Protein AF-A0A164NJU8-F1 (afdb_monomer)

pLDDT: mean 74.57, std 25.58, range [27.33, 98.5]

Radius of gyration: 46.45 Å; Cα contacts (8 Å, |Δi|>4): 667; chains: 1; bounding box: 139×109×118 Å

Structure (mmCIF, N/CA/C/O backbone):
data_AF-A0A164NJU8-F1
#
_entry.id   AF-A0A164NJU8-F1
#
loop_
_atom_site.group_PDB
_atom_site.id
_atom_site.type_symbol
_atom_site.label_atom_id
_atom_site.label_alt_id
_atom_site.label_comp_id
_atom_site.label_asym_id
_atom_site.label_entity_id
_atom_site.label_seq_id
_atom_site.pdbx_PDB_ins_code
_atom_site.Cartn_x
_atom_site.Cartn_y
_atom_site.Cartn_z
_atom_site.occupancy
_atom_site.B_iso_or_equiv
_atom_site.auth_seq_id
_atom_site.auth_comp_id
_atom_site.auth_asym_id
_atom_site.auth_atom_id
_atom_site.pdbx_PDB_model_num
ATOM 1 N N . MET A 1 1 ? -8.191 2.129 -63.281 1.00 33.91 1 MET A N 1
ATOM 2 C CA . MET A 1 1 ? -9.213 1.114 -63.621 1.00 33.91 1 MET A CA 1
ATOM 3 C C . MET A 1 1 ? -8.907 -0.140 -62.819 1.00 33.91 1 MET A C 1
ATOM 5 O O . MET A 1 1 ? -7.840 -0.705 -63.015 1.00 33.91 1 MET A O 1
ATOM 9 N N . VAL A 1 2 ? -9.772 -0.530 -61.881 1.00 37.50 2 VAL A N 1
ATOM 10 C CA . VAL A 1 2 ? -9.585 -1.745 -61.068 1.00 37.50 2 VAL A CA 1
ATOM 11 C C . VAL A 1 2 ? -10.418 -2.859 -61.693 1.00 37.50 2 VAL A C 1
ATOM 13 O O . VAL A 1 2 ? -11.635 -2.727 -61.794 1.00 37.50 2 VAL A O 1
ATOM 16 N N . ALA A 1 3 ? -9.774 -3.935 -62.145 1.00 36.34 3 ALA A N 1
ATOM 17 C CA . ALA A 1 3 ? -10.490 -5.088 -62.682 1.00 36.34 3 ALA A CA 1
ATOM 18 C C . ALA A 1 3 ? -11.220 -5.832 -61.542 1.00 36.34 3 ALA A C 1
ATOM 20 O O . ALA A 1 3 ? -10.593 -6.131 -60.521 1.00 36.34 3 ALA A O 1
ATOM 21 N N . PRO A 1 4 ? -12.520 -6.156 -61.681 1.00 43.03 4 PRO A N 1
ATOM 22 C CA . PRO A 1 4 ? -13.255 -6.871 -60.645 1.00 43.03 4 PRO A CA 1
ATOM 23 C C . PRO A 1 4 ? -12.772 -8.325 -60.557 1.00 43.03 4 PRO A C 1
ATOM 25 O O . PRO A 1 4 ? -12.983 -9.125 -61.471 1.00 43.03 4 PRO A O 1
ATOM 28 N N . PHE A 1 5 ? -12.132 -8.682 -59.440 1.00 43.75 5 PHE A N 1
ATOM 29 C CA . PHE A 1 5 ? -11.648 -10.041 -59.177 1.00 43.75 5 PHE A CA 1
ATOM 30 C C . PHE A 1 5 ? -12.815 -11.019 -58.971 1.00 43.75 5 PHE A C 1
ATOM 32 O O . PHE A 1 5 ? -13.279 -11.250 -57.856 1.00 43.75 5 PHE A O 1
ATOM 39 N N . LYS A 1 6 ? -13.275 -11.633 -60.064 1.00 53.09 6 LYS A N 1
ATOM 40 C CA . LYS A 1 6 ? -14.315 -12.667 -60.057 1.00 53.09 6 LYS A CA 1
ATOM 41 C C . LYS A 1 6 ? -13.684 -14.043 -59.795 1.00 53.09 6 LYS A C 1
ATOM 43 O O . LYS A 1 6 ? -13.411 -14.805 -60.716 1.00 53.09 6 LYS A O 1
ATOM 48 N N . GLY A 1 7 ? -13.415 -14.342 -58.525 1.00 50.47 7 GLY A N 1
ATOM 49 C CA . GLY A 1 7 ? -12.862 -15.620 -58.066 1.00 50.47 7 GLY A CA 1
ATOM 50 C C . GLY A 1 7 ? -13.477 -16.041 -56.732 1.00 50.47 7 GLY A C 1
ATOM 51 O O . GLY A 1 7 ? -13.835 -15.184 -55.929 1.00 50.47 7 GLY A O 1
ATOM 52 N N . LYS A 1 8 ? -13.628 -17.355 -56.516 1.00 52.75 8 LYS A N 1
ATOM 53 C CA . LYS A 1 8 ? -14.253 -17.944 -55.314 1.00 52.75 8 LYS A CA 1
ATOM 54 C C . LYS A 1 8 ? -13.678 -17.343 -54.021 1.00 52.75 8 LYS A C 1
ATOM 56 O O . LYS A 1 8 ? -12.472 -17.114 -53.939 1.00 52.75 8 LYS A O 1
ATOM 61 N N . ILE A 1 9 ? -14.528 -17.184 -53.001 1.00 53.59 9 ILE A N 1
ATOM 62 C CA . ILE A 1 9 ? -14.157 -16.783 -51.631 1.00 53.59 9 ILE A CA 1
ATOM 63 C C . ILE A 1 9 ? -13.433 -17.962 -50.951 1.00 53.59 9 ILE A C 1
ATOM 65 O O . ILE A 1 9 ? -13.956 -18.627 -50.066 1.00 53.59 9 ILE A O 1
ATOM 69 N N . GLY A 1 10 ? -12.243 -18.290 -51.453 1.00 55.06 10 GLY A N 1
ATOM 70 C CA . GLY A 1 10 ? -11.392 -19.362 -50.957 1.00 55.06 10 GLY A CA 1
ATOM 71 C C . GLY A 1 10 ? -10.229 -18.786 -50.164 1.00 55.06 10 GLY A C 1
ATOM 72 O O . GLY A 1 10 ? -9.293 -18.256 -50.754 1.00 55.06 10 GLY A O 1
ATOM 73 N N . ASN A 1 11 ? -10.301 -18.910 -48.839 1.00 59.75 11 ASN A N 1
ATOM 74 C CA . ASN A 1 11 ? -9.173 -18.924 -47.902 1.00 59.75 11 ASN A CA 1
ATOM 75 C C . ASN A 1 11 ? -8.040 -17.907 -48.164 1.00 59.75 11 ASN A C 1
ATOM 77 O O . ASN A 1 11 ? -6.860 -18.257 -48.099 1.00 59.75 11 ASN A O 1
ATOM 81 N N . ARG A 1 12 ? -8.374 -16.626 -48.385 1.00 68.69 12 ARG A N 1
ATOM 82 C CA . ARG A 1 12 ? -7.398 -15.520 -48.315 1.00 68.69 12 ARG A CA 1
ATOM 83 C C . ARG A 1 12 ? -7.017 -15.233 -46.857 1.00 68.69 12 ARG A C 1
ATOM 85 O O . ARG A 1 12 ? -7.384 -14.208 -46.296 1.00 68.69 12 ARG A O 1
ATOM 92 N N . GLY A 1 13 ? -6.315 -16.174 -46.229 1.00 82.06 13 GLY A N 1
ATOM 93 C CA . GLY A 1 13 ? -5.769 -16.006 -44.882 1.00 82.06 13 GLY A CA 1
ATOM 94 C C . GLY A 1 13 ? -4.557 -15.070 -44.864 1.00 82.06 13 GLY A C 1
ATOM 95 O O . GLY A 1 13 ? -3.927 -14.836 -45.898 1.00 82.06 13 GLY A O 1
ATOM 96 N N . TRP A 1 14 ? -4.176 -14.599 -43.674 1.00 84.62 14 TRP A N 1
ATOM 97 C CA . TRP A 1 14 ? -3.054 -13.675 -43.436 1.00 84.62 14 TRP A CA 1
ATOM 98 C C . TRP A 1 14 ? -1.727 -14.073 -44.112 1.00 84.62 14 TRP A C 1
ATOM 100 O O . TRP A 1 14 ? -0.951 -13.206 -44.512 1.00 84.62 14 TRP A O 1
ATOM 110 N N . ALA A 1 15 ? -1.476 -15.372 -44.307 1.00 88.56 15 ALA A N 1
ATOM 111 C CA . ALA A 1 15 ? -0.295 -15.887 -45.007 1.00 88.56 15 ALA A CA 1
ATOM 112 C C . ALA A 1 15 ? -0.242 -15.556 -46.518 1.00 88.56 15 ALA A C 1
ATOM 114 O O . ALA A 1 15 ? 0.832 -15.625 -47.117 1.00 88.56 15 ALA A O 1
ATOM 115 N N . THR A 1 16 ? -1.381 -15.200 -47.126 1.00 90.31 16 THR A N 1
ATOM 116 C CA . THR A 1 16 ? -1.543 -14.931 -48.572 1.00 90.31 16 THR A CA 1
ATOM 117 C C . THR A 1 16 ? -1.516 -13.445 -48.942 1.00 90.31 16 THR A C 1
ATOM 119 O O . THR A 1 16 ? -1.709 -13.102 -50.109 1.00 90.31 16 THR A O 1
ATOM 122 N N . LEU A 1 17 ? -1.281 -12.552 -47.973 1.00 93.88 17 LEU A N 1
ATOM 123 C CA . LEU A 1 17 ? -1.170 -11.118 -48.239 1.00 93.88 17 LEU A CA 1
ATOM 124 C C . LEU A 1 17 ? 0.009 -10.811 -49.186 1.00 93.88 17 LEU A C 1
ATOM 126 O O . LEU A 1 17 ? 1.068 -11.432 -49.056 1.00 93.88 17 LEU A O 1
ATOM 130 N N . PRO A 1 18 ? -0.129 -9.840 -50.111 1.00 95.81 18 PRO A N 1
ATOM 131 C CA . PRO A 1 18 ? 0.982 -9.403 -50.951 1.00 95.81 18 PRO A CA 1
ATOM 132 C C . PRO A 1 18 ? 2.170 -8.901 -50.107 1.00 95.81 18 PRO A C 1
ATOM 134 O O . PRO A 1 18 ? 1.941 -8.198 -49.117 1.00 95.81 18 PRO A O 1
ATOM 137 N N . PRO A 1 19 ? 3.430 -9.178 -50.501 1.00 95.81 19 PRO A N 1
ATOM 138 C CA . PRO A 1 19 ? 4.614 -8.775 -49.738 1.00 95.81 19 PRO A CA 1
ATOM 139 C C . PRO A 1 19 ? 4.660 -7.287 -49.377 1.00 95.81 19 PRO A C 1
ATOM 141 O O . PRO A 1 19 ? 5.049 -6.940 -48.264 1.00 95.81 19 PRO A O 1
ATOM 144 N N . ASP A 1 20 ? 4.216 -6.408 -50.276 1.00 96.75 20 ASP A N 1
ATOM 145 C CA . ASP A 1 20 ? 4.236 -4.960 -50.046 1.00 96.75 20 ASP A CA 1
ATOM 146 C C . ASP A 1 20 ? 3.181 -4.501 -49.033 1.00 96.75 20 ASP A C 1
ATOM 148 O O . ASP A 1 20 ? 3.437 -3.573 -48.271 1.00 96.75 20 ASP A O 1
ATOM 152 N N . VAL A 1 21 ? 2.048 -5.206 -48.926 1.00 96.38 21 VAL A N 1
ATOM 153 C CA . VAL A 1 21 ? 1.060 -4.977 -47.856 1.00 96.38 21 VAL A CA 1
ATOM 154 C C . VAL A 1 21 ? 1.650 -5.382 -46.504 1.00 96.38 21 VAL A C 1
ATOM 156 O O . VAL A 1 21 ? 1.526 -4.643 -45.532 1.00 96.38 21 VAL A O 1
ATOM 159 N N . ILE A 1 22 ? 2.360 -6.513 -46.444 1.00 96.88 22 ILE A N 1
ATOM 160 C CA . ILE A 1 22 ? 3.028 -6.977 -45.217 1.00 96.88 22 ILE A CA 1
ATOM 161 C C . ILE A 1 22 ? 4.127 -5.984 -44.784 1.00 96.88 22 ILE A C 1
ATOM 163 O O . ILE A 1 22 ? 4.240 -5.653 -43.604 1.00 96.88 22 ILE A O 1
ATOM 167 N N . ARG A 1 23 ? 4.905 -5.449 -45.735 1.00 96.94 23 ARG A N 1
ATOM 168 C CA . ARG A 1 23 ? 5.901 -4.392 -45.476 1.00 96.94 23 ARG A CA 1
ATOM 169 C C . ARG A 1 23 ? 5.254 -3.081 -45.017 1.00 96.94 23 ARG A C 1
ATOM 171 O O . ARG A 1 23 ? 5.765 -2.452 -44.095 1.00 96.94 23 ARG A O 1
ATOM 178 N N . LEU A 1 24 ? 4.123 -2.689 -45.606 1.00 97.06 24 LEU A N 1
ATOM 179 C CA . LEU A 1 24 ? 3.375 -1.498 -45.197 1.00 97.06 24 LEU A CA 1
ATOM 180 C C . LEU A 1 24 ? 2.853 -1.631 -43.756 1.00 97.06 24 LEU A C 1
ATOM 182 O O . LEU A 1 24 ? 3.018 -0.703 -42.967 1.00 97.06 24 LEU A O 1
ATOM 186 N N . ILE A 1 25 ? 2.323 -2.800 -43.377 1.00 96.25 25 ILE A N 1
ATOM 187 C CA . ILE A 1 25 ? 1.930 -3.110 -41.990 1.00 96.25 25 ILE A CA 1
ATOM 188 C C . ILE A 1 25 ? 3.128 -2.948 -41.040 1.00 96.25 25 ILE A C 1
ATOM 190 O O . ILE A 1 25 ? 3.020 -2.253 -40.031 1.00 96.25 25 ILE A O 1
ATOM 194 N N . MET A 1 26 ? 4.296 -3.509 -41.381 1.00 96.75 26 MET A N 1
ATOM 195 C CA . MET A 1 26 ? 5.518 -3.324 -40.585 1.00 96.75 26 MET A CA 1
ATOM 196 C C . MET A 1 26 ? 5.932 -1.846 -40.485 1.00 96.75 26 MET A C 1
ATOM 198 O O . MET A 1 26 ? 6.305 -1.400 -39.404 1.00 96.75 26 MET A O 1
ATOM 202 N N . SER A 1 27 ? 5.835 -1.069 -41.567 1.00 96.81 27 SER A N 1
ATOM 203 C CA . SER A 1 27 ? 6.117 0.375 -41.552 1.00 96.81 27 SER A CA 1
ATOM 204 C C . SER A 1 27 ? 5.170 1.154 -40.630 1.00 96.81 27 SER A C 1
ATOM 206 O O . SER A 1 27 ? 5.625 2.027 -39.892 1.00 96.81 27 SER A O 1
ATOM 208 N N . HIS A 1 28 ? 3.874 0.820 -40.610 1.00 96.31 28 HIS A N 1
ATOM 209 C CA . HIS A 1 28 ? 2.923 1.414 -39.666 1.00 96.31 28 HIS A CA 1
ATOM 210 C C . HIS A 1 28 ? 3.251 1.057 -38.212 1.00 96.31 28 HIS A C 1
ATOM 212 O O . HIS A 1 28 ? 3.256 1.953 -37.371 1.00 96.31 28 HIS A O 1
ATOM 218 N N . ILE A 1 29 ? 3.609 -0.199 -37.932 1.00 94.06 29 ILE A N 1
ATOM 219 C CA . ILE A 1 29 ? 3.982 -0.651 -36.581 1.00 94.06 29 ILE A CA 1
ATOM 220 C C . ILE A 1 29 ? 5.294 -0.006 -36.112 1.00 94.06 29 ILE A C 1
ATOM 222 O O . ILE A 1 29 ? 5.404 0.361 -34.949 1.00 94.06 29 ILE A O 1
ATOM 226 N N . ILE A 1 30 ? 6.274 0.212 -36.998 1.00 95.06 30 ILE A N 1
ATOM 227 C CA . ILE A 1 30 ? 7.492 0.977 -36.668 1.00 95.06 30 ILE A CA 1
ATOM 228 C C . ILE A 1 30 ? 7.146 2.432 -36.328 1.00 95.06 30 ILE A C 1
ATOM 230 O O . ILE A 1 30 ? 7.670 2.977 -35.357 1.00 95.06 30 ILE A O 1
ATOM 234 N N . ARG A 1 31 ? 6.256 3.063 -37.106 1.00 94.38 31 ARG A N 1
ATOM 235 C CA . ARG A 1 31 ? 5.799 4.437 -36.847 1.00 94.38 31 ARG A CA 1
ATOM 236 C C . ARG A 1 31 ? 5.112 4.536 -35.484 1.00 94.38 31 ARG A C 1
ATOM 238 O O . ARG A 1 31 ? 5.435 5.434 -34.718 1.00 94.38 31 ARG A O 1
ATOM 245 N N . GLU A 1 32 ? 4.229 3.601 -35.159 1.00 92.88 32 GLU A N 1
ATOM 246 C CA . GLU A 1 32 ? 3.559 3.534 -33.857 1.00 92.88 32 GLU A CA 1
ATOM 247 C C . GLU A 1 32 ? 4.553 3.259 -32.710 1.00 92.88 32 GLU A C 1
ATOM 249 O O . GLU A 1 32 ? 4.573 3.976 -31.713 1.00 92.88 32 GLU A O 1
ATOM 254 N N . ALA A 1 33 ? 5.481 2.313 -32.889 1.00 88.19 33 ALA A N 1
ATOM 255 C CA . ALA A 1 33 ? 6.520 1.993 -31.907 1.00 88.19 33 ALA A CA 1
ATOM 256 C C . ALA A 1 33 ? 7.502 3.150 -31.635 1.00 88.19 33 ALA A C 1
ATOM 258 O O . ALA A 1 33 ? 8.142 3.185 -30.577 1.00 88.19 33 ALA A O 1
ATOM 259 N N . SER A 1 34 ? 7.611 4.111 -32.560 1.00 87.38 34 SER A N 1
ATOM 260 C CA . SER A 1 34 ? 8.345 5.367 -32.359 1.00 87.38 34 SER A CA 1
ATOM 261 C C . SER A 1 34 ? 7.594 6.392 -31.498 1.00 87.38 34 SER A C 1
ATOM 263 O O . SER A 1 34 ? 8.233 7.252 -30.900 1.00 87.38 34 SER A O 1
ATOM 265 N N . GLN A 1 35 ? 6.265 6.272 -31.387 1.00 87.56 35 GLN A N 1
ATOM 266 C CA . GLN A 1 35 ? 5.408 7.122 -30.551 1.00 87.56 35 GLN A CA 1
ATOM 267 C C . GLN A 1 35 ? 5.265 6.589 -29.117 1.00 87.56 35 GLN A C 1
ATOM 269 O O . GLN A 1 35 ? 4.929 7.350 -28.214 1.00 87.56 35 GLN A O 1
ATOM 274 N N . TRP A 1 36 ? 5.527 5.298 -28.879 1.00 86.00 36 TRP A N 1
ATOM 275 C CA . TRP A 1 36 ? 5.454 4.721 -27.533 1.00 86.00 36 TRP A CA 1
ATOM 276 C C . TRP A 1 36 ? 6.424 5.399 -26.563 1.00 86.00 36 TRP A C 1
ATOM 278 O O . TRP A 1 36 ? 7.603 5.578 -26.892 1.00 86.00 36 TRP A O 1
ATOM 288 N N . ALA A 1 37 ? 5.945 5.660 -25.342 1.00 86.25 37 ALA A N 1
ATOM 289 C CA . ALA A 1 37 ? 6.678 6.318 -24.262 1.00 86.25 37 ALA A CA 1
ATOM 290 C C . ALA A 1 37 ? 8.145 5.866 -24.184 1.00 86.25 37 ALA A C 1
ATOM 292 O O . ALA A 1 37 ? 8.454 4.674 -24.090 1.00 86.25 37 ALA A O 1
ATOM 293 N N . LEU A 1 38 ? 9.057 6.828 -24.285 1.00 92.25 38 LEU A N 1
ATOM 294 C CA . LEU A 1 38 ? 10.492 6.621 -24.132 1.00 92.25 38 LEU A CA 1
ATOM 295 C C . LEU A 1 38 ? 10.879 6.886 -22.673 1.00 92.25 38 LEU A C 1
ATOM 297 O O . LEU A 1 38 ? 10.262 7.757 -22.062 1.00 92.25 38 LEU A O 1
ATOM 301 N N . PRO A 1 39 ? 11.904 6.201 -22.130 1.00 93.56 39 PRO A N 1
ATOM 302 C CA . PRO A 1 39 ? 12.468 6.568 -20.837 1.00 93.56 39 PRO A CA 1
ATOM 303 C C . PRO A 1 39 ? 12.834 8.056 -20.814 1.00 93.56 39 PRO A C 1
ATOM 305 O O . PRO A 1 39 ? 13.480 8.545 -21.751 1.00 93.56 39 PRO A O 1
ATOM 308 N N . THR A 1 40 ? 12.462 8.775 -19.757 1.00 91.88 40 THR A N 1
ATOM 309 C CA . THR A 1 40 ? 12.704 10.223 -19.614 1.00 91.88 40 THR A CA 1
ATOM 310 C C . THR A 1 40 ? 14.191 10.568 -19.666 1.00 91.88 40 THR A C 1
ATOM 312 O O . THR A 1 40 ? 14.566 11.644 -20.133 1.00 91.88 40 THR A O 1
ATOM 315 N N . SER A 1 41 ? 15.063 9.610 -19.328 1.00 90.25 41 SER A N 1
ATOM 316 C CA . SER A 1 41 ? 16.519 9.675 -19.525 1.00 90.25 41 SER A CA 1
ATOM 317 C C . SER A 1 41 ? 16.966 9.956 -20.968 1.00 90.25 41 SER A C 1
ATOM 319 O O . SER A 1 41 ? 18.124 10.316 -21.173 1.00 90.25 41 SER A O 1
ATOM 321 N N . TRP A 1 42 ? 16.092 9.772 -21.965 1.00 93.06 42 TRP A N 1
ATOM 322 C CA . TRP A 1 42 ? 16.364 10.025 -23.384 1.00 93.06 42 TRP A CA 1
ATOM 323 C C . TRP A 1 42 ? 15.605 11.228 -23.970 1.00 93.06 42 TRP A C 1
ATOM 325 O O . TRP A 1 42 ? 15.801 11.532 -25.148 1.00 93.06 42 TRP A O 1
ATOM 335 N N . LEU A 1 43 ? 14.763 11.925 -23.193 1.00 91.50 43 LEU A N 1
ATOM 336 C CA . LEU A 1 43 ? 13.913 13.020 -23.694 1.00 91.50 43 LEU A CA 1
ATOM 337 C C . LEU A 1 43 ? 14.640 14.359 -23.900 1.00 91.50 43 LEU A C 1
ATOM 339 O O . LEU A 1 43 ? 14.157 15.180 -24.679 1.00 91.50 43 LEU A O 1
ATOM 343 N N . GLY A 1 44 ? 15.822 14.554 -23.308 1.00 90.81 44 GLY A N 1
ATOM 344 C CA . GLY A 1 44 ? 16.668 15.716 -23.603 1.00 90.81 44 GLY A CA 1
ATOM 345 C C . GLY A 1 44 ? 17.095 15.766 -25.076 1.00 90.81 44 GLY A C 1
ATOM 346 O O . GLY A 1 44 ? 17.391 14.729 -25.676 1.00 90.81 44 GLY A O 1
ATOM 347 N N . GLU A 1 45 ? 17.129 16.966 -25.659 1.00 91.31 45 GLU A N 1
ATOM 348 C CA . GLU A 1 45 ? 17.449 17.197 -27.078 1.00 91.31 45 GLU A CA 1
ATOM 349 C C . GLU A 1 45 ? 18.854 16.702 -27.452 1.00 91.31 45 GLU A C 1
ATOM 351 O O . GLU A 1 45 ? 19.021 15.993 -28.444 1.00 91.31 45 GLU A O 1
ATOM 356 N N . ILE A 1 46 ? 19.841 16.954 -26.583 1.00 92.25 46 ILE A N 1
ATOM 357 C CA . ILE A 1 46 ? 21.233 16.495 -26.737 1.00 92.25 46 ILE A CA 1
ATOM 358 C C . ILE A 1 46 ? 21.372 14.972 -26.899 1.00 92.25 46 ILE A C 1
ATOM 360 O O . ILE A 1 46 ? 22.381 14.497 -27.412 1.00 92.25 46 ILE A O 1
ATOM 364 N N . PHE A 1 47 ? 20.363 14.200 -26.482 1.00 93.31 47 PHE A N 1
ATOM 365 C CA . PHE A 1 47 ? 20.342 12.743 -26.588 1.00 93.31 47 PHE A CA 1
ATOM 366 C C . PHE A 1 47 ? 19.570 12.232 -27.811 1.00 93.31 47 PHE A C 1
ATOM 368 O O . PHE A 1 47 ? 19.298 11.035 -27.897 1.00 93.31 47 PHE A O 1
ATOM 375 N N . TRP A 1 48 ? 19.199 13.090 -28.767 1.00 93.62 48 TRP A N 1
ATOM 376 C CA . TRP A 1 48 ? 18.493 12.676 -29.985 1.00 93.62 48 TRP A CA 1
ATOM 377 C C . TRP A 1 48 ? 19.160 11.491 -30.723 1.00 93.62 48 TRP A C 1
ATOM 379 O O . TRP A 1 48 ? 18.460 10.518 -31.019 1.00 93.62 48 TRP A O 1
ATOM 389 N N . PRO A 1 49 ? 20.491 11.458 -30.947 1.00 94.19 49 PRO A N 1
ATOM 390 C CA . PRO A 1 49 ? 21.146 10.320 -31.601 1.00 94.19 49 PRO A CA 1
ATOM 391 C C . PRO A 1 49 ? 21.050 9.020 -30.784 1.00 94.19 49 PRO A C 1
ATOM 393 O O . PRO A 1 49 ? 20.820 7.941 -31.335 1.00 94.19 49 PRO A O 1
ATOM 396 N N . ASN A 1 50 ? 21.176 9.121 -29.458 1.00 95.31 50 ASN A N 1
ATOM 397 C CA . ASN A 1 50 ? 21.055 8.001 -28.521 1.00 95.31 50 ASN A CA 1
ATOM 398 C C . ASN A 1 50 ? 19.625 7.449 -28.506 1.00 95.31 50 ASN A C 1
ATOM 400 O O . ASN A 1 50 ? 19.405 6.240 -28.589 1.00 95.31 50 ASN A O 1
ATOM 404 N N . ARG A 1 51 ? 18.643 8.358 -28.481 1.00 94.31 51 ARG A N 1
ATOM 405 C CA . ARG A 1 51 ? 17.209 8.077 -28.576 1.00 94.31 51 ARG A CA 1
ATOM 406 C C . ARG A 1 51 ? 16.882 7.344 -29.870 1.00 94.31 51 ARG A C 1
ATOM 408 O O . ARG A 1 51 ? 16.154 6.355 -29.818 1.00 94.31 51 ARG A O 1
ATOM 415 N N . MET A 1 52 ? 17.430 7.772 -31.011 1.00 93.31 52 MET A N 1
ATOM 416 C CA . MET A 1 52 ? 17.265 7.061 -32.285 1.00 93.31 52 MET A CA 1
ATOM 417 C C . MET A 1 52 ? 17.810 5.630 -32.201 1.00 93.31 52 MET A C 1
ATOM 419 O O . MET A 1 52 ? 17.097 4.694 -32.561 1.00 93.31 52 MET A O 1
ATOM 423 N N . ALA A 1 53 ? 19.024 5.440 -31.669 1.00 95.44 53 ALA A N 1
ATOM 424 C CA . ALA A 1 53 ? 19.623 4.115 -31.507 1.00 95.44 53 ALA A CA 1
ATOM 425 C C . ALA A 1 53 ? 18.784 3.197 -30.600 1.00 95.44 53 ALA A C 1
ATOM 427 O O . ALA A 1 53 ? 18.425 2.088 -31.003 1.00 95.44 53 ALA A O 1
ATOM 428 N N . TYR A 1 54 ? 18.404 3.681 -29.415 1.00 96.69 54 TYR A N 1
ATOM 429 C CA . TYR A 1 54 ? 17.556 2.958 -28.464 1.00 96.69 54 TYR A CA 1
ATOM 430 C C . TYR A 1 54 ? 16.174 2.622 -29.049 1.00 96.69 54 TYR A C 1
ATOM 432 O O . TYR A 1 54 ? 15.720 1.483 -28.953 1.00 96.69 54 TYR A O 1
ATOM 440 N N . THR A 1 55 ? 15.513 3.577 -29.712 1.00 95.25 55 THR A N 1
ATOM 441 C CA . THR A 1 55 ? 14.176 3.379 -30.304 1.00 95.25 55 THR A CA 1
ATOM 442 C C . THR A 1 55 ? 14.214 2.364 -31.442 1.00 95.25 55 THR A C 1
ATOM 444 O O . THR A 1 55 ? 13.356 1.479 -31.511 1.00 95.25 55 THR A O 1
ATOM 447 N N . ALA A 1 56 ? 15.227 2.441 -32.311 1.00 94.25 56 ALA A N 1
ATOM 448 C CA . ALA A 1 56 ? 15.415 1.490 -33.399 1.00 94.25 56 ALA A CA 1
ATOM 449 C C . ALA A 1 56 ? 15.639 0.067 -32.858 1.00 94.25 56 ALA A C 1
ATOM 451 O O . ALA A 1 56 ? 15.009 -0.872 -33.343 1.00 94.25 56 ALA A O 1
ATOM 452 N N . LEU A 1 57 ? 16.449 -0.086 -31.802 1.00 95.56 57 LEU A N 1
ATOM 453 C CA . LEU A 1 57 ? 16.676 -1.355 -31.103 1.00 95.56 57 LEU A CA 1
ATOM 454 C C . LEU A 1 57 ? 15.417 -1.901 -30.420 1.00 95.56 57 LEU A C 1
ATOM 456 O O . LEU A 1 57 ? 15.053 -3.050 -30.672 1.00 95.56 57 LEU A O 1
ATOM 460 N N . ARG A 1 58 ? 14.711 -1.088 -29.626 1.00 95.31 58 ARG A N 1
ATOM 461 C CA . ARG A 1 58 ? 13.440 -1.454 -28.974 1.00 95.31 58 ARG A CA 1
ATOM 462 C C . ARG A 1 58 ? 12.413 -1.968 -29.981 1.00 95.31 58 ARG A C 1
ATOM 464 O O . ARG A 1 58 ? 11.719 -2.944 -29.723 1.00 95.31 58 ARG A O 1
ATOM 471 N N . THR A 1 59 ? 12.336 -1.336 -31.149 1.00 95.50 59 THR A N 1
ATOM 472 C CA . THR A 1 59 ? 11.379 -1.706 -32.203 1.00 95.50 59 THR A CA 1
ATOM 473 C C . THR A 1 59 ? 11.655 -3.104 -32.782 1.00 95.50 59 THR A C 1
ATOM 475 O O . THR A 1 59 ? 10.732 -3.762 -33.265 1.00 95.50 59 THR A O 1
ATOM 478 N N . THR A 1 60 ? 12.891 -3.617 -32.690 1.00 95.50 60 THR A N 1
ATOM 479 C CA . THR A 1 60 ? 13.255 -4.933 -33.254 1.00 95.50 60 THR A CA 1
ATOM 480 C C . THR A 1 60 ? 12.477 -6.089 -32.650 1.00 95.50 60 THR A C 1
ATOM 482 O O . THR A 1 60 ? 12.030 -6.951 -33.398 1.00 95.50 60 THR A O 1
ATOM 485 N N . THR A 1 61 ? 12.270 -6.103 -31.331 1.00 92.38 61 THR A N 1
ATOM 486 C CA . THR A 1 61 ? 11.606 -7.215 -30.630 1.00 92.38 61 THR A CA 1
ATOM 487 C C . THR A 1 61 ? 10.186 -7.422 -31.158 1.00 92.38 61 THR A C 1
ATOM 489 O O . THR A 1 61 ? 9.773 -8.543 -31.443 1.00 92.38 61 THR A O 1
ATOM 492 N N . ARG A 1 62 ? 9.469 -6.322 -31.401 1.00 91.69 62 ARG A N 1
ATOM 493 C CA . ARG A 1 62 ? 8.110 -6.306 -31.958 1.00 91.69 62 ARG A CA 1
ATOM 494 C C . ARG A 1 62 ? 8.076 -6.724 -33.423 1.00 91.69 62 ARG A C 1
ATOM 496 O O . ARG A 1 62 ? 7.217 -7.508 -33.816 1.00 91.69 62 ARG A O 1
ATOM 503 N N . VAL A 1 63 ? 9.028 -6.254 -34.225 1.00 95.44 63 VAL A N 1
ATOM 504 C CA . VAL A 1 63 ? 9.153 -6.676 -35.626 1.00 95.44 63 VAL A CA 1
ATOM 505 C C . VAL A 1 63 ? 9.475 -8.174 -35.724 1.00 95.44 63 VAL A C 1
ATOM 507 O O . VAL A 1 63 ? 8.903 -8.869 -36.563 1.00 95.44 63 VAL A O 1
ATOM 510 N N . GLU A 1 64 ? 10.340 -8.705 -34.859 1.00 95.62 64 GLU A N 1
ATOM 511 C CA . GLU A 1 64 ? 10.677 -10.133 -34.835 1.00 95.62 64 GLU A CA 1
ATOM 512 C C . GLU A 1 64 ? 9.461 -11.010 -34.474 1.00 95.62 64 GLU A C 1
ATOM 514 O O . GLU A 1 64 ? 9.306 -12.088 -35.054 1.00 95.62 64 GLU A O 1
ATOM 519 N N . VAL A 1 65 ? 8.531 -10.517 -33.643 1.00 94.88 65 VAL A N 1
ATOM 520 C CA . VAL A 1 65 ? 7.219 -11.158 -33.410 1.00 94.88 65 VAL A CA 1
ATOM 521 C C . VAL A 1 65 ? 6.369 -11.197 -34.690 1.00 94.88 65 VAL A C 1
ATOM 523 O O . VAL A 1 65 ? 5.819 -12.248 -35.019 1.00 94.88 65 VAL A O 1
ATOM 526 N N . LEU A 1 66 ? 6.320 -10.127 -35.496 1.00 94.75 66 LEU A N 1
ATOM 527 C CA . LEU A 1 66 ? 5.628 -10.159 -36.803 1.00 94.75 66 LEU A CA 1
ATOM 528 C C . LEU A 1 66 ? 6.247 -11.193 -37.759 1.00 94.75 66 LEU A C 1
ATOM 530 O O . LEU A 1 66 ? 5.549 -11.853 -38.530 1.00 94.75 66 LEU A O 1
ATOM 534 N N . MET A 1 67 ? 7.566 -11.382 -37.686 1.00 96.38 67 MET A N 1
ATOM 535 C CA . MET A 1 67 ? 8.293 -12.406 -38.444 1.00 96.38 67 MET A CA 1
ATOM 536 C C . MET A 1 67 ? 8.091 -13.833 -37.906 1.00 96.38 67 MET A C 1
ATOM 538 O O . MET A 1 67 ? 8.543 -14.793 -38.544 1.00 96.38 67 MET A O 1
ATOM 542 N N . ALA A 1 68 ? 7.426 -14.005 -36.762 1.00 95.75 68 ALA A N 1
ATOM 543 C CA . ALA A 1 68 ? 7.012 -15.302 -36.234 1.00 95.75 68 ALA A CA 1
ATOM 544 C C . ALA A 1 68 ? 5.642 -15.761 -36.767 1.00 95.75 68 ALA A C 1
ATOM 546 O O . ALA A 1 68 ? 5.429 -16.967 -36.847 1.00 95.75 68 ALA A O 1
ATOM 547 N N . ILE A 1 69 ? 4.772 -14.843 -37.221 1.00 93.81 69 ILE A N 1
ATOM 548 C CA . ILE A 1 69 ? 3.387 -15.133 -37.655 1.00 93.81 69 ILE A CA 1
ATOM 549 C C . ILE A 1 69 ? 3.322 -16.252 -38.707 1.00 93.81 69 ILE A C 1
ATOM 551 O O . ILE A 1 69 ? 2.570 -17.209 -38.554 1.00 93.81 69 ILE A O 1
ATOM 555 N N . CYS A 1 70 ? 4.096 -16.147 -39.794 1.00 95.25 70 CYS A N 1
ATOM 556 C CA . CYS A 1 70 ? 4.259 -17.241 -40.757 1.00 95.25 70 CYS A CA 1
ATOM 557 C C . CYS A 1 70 ? 5.498 -17.056 -41.650 1.00 95.25 70 CYS A C 1
ATOM 559 O O . CYS A 1 70 ? 6.085 -15.973 -41.741 1.00 95.25 70 CYS A O 1
ATOM 561 N N . GLN A 1 71 ? 5.878 -18.107 -42.388 1.00 95.56 71 GLN A N 1
ATOM 562 C CA . GLN A 1 71 ? 7.051 -18.072 -43.273 1.00 95.56 71 GLN A CA 1
ATOM 563 C C . GLN A 1 71 ? 6.921 -17.048 -44.423 1.00 95.56 71 GLN A C 1
ATOM 565 O O . GLN A 1 71 ? 7.928 -16.481 -44.846 1.00 95.56 71 GLN A O 1
ATOM 570 N N . SER A 1 72 ? 5.702 -16.791 -44.916 1.00 95.25 72 SER A N 1
ATOM 571 C CA . SER A 1 72 ? 5.425 -15.784 -45.958 1.00 95.25 72 SER A CA 1
ATOM 572 C C . SER A 1 72 ? 5.752 -14.366 -45.469 1.00 95.25 72 SER A C 1
ATOM 574 O O . SER A 1 72 ? 6.494 -13.622 -46.119 1.00 95.25 72 SER A O 1
ATOM 576 N N . TRP A 1 73 ? 5.302 -14.035 -44.254 1.00 96.75 73 TRP A N 1
ATOM 577 C CA . TRP A 1 73 ? 5.618 -12.771 -43.590 1.00 96.75 73 TRP A CA 1
ATOM 578 C C . TRP A 1 73 ? 7.117 -12.634 -43.339 1.00 96.75 73 TRP A C 1
ATOM 580 O O . TRP A 1 73 ? 7.715 -11.647 -43.762 1.00 96.75 73 TRP A O 1
ATOM 590 N N . ARG A 1 74 ? 7.763 -13.662 -42.771 1.00 97.12 74 ARG A N 1
ATOM 591 C CA . ARG A 1 74 ? 9.221 -13.676 -42.563 1.00 97.12 74 ARG A CA 1
ATOM 592 C C . ARG A 1 74 ? 9.995 -13.385 -43.854 1.00 97.12 74 ARG A C 1
ATOM 594 O O . ARG A 1 74 ? 10.886 -12.542 -43.848 1.00 97.12 74 ARG A O 1
ATOM 601 N N . LYS A 1 75 ? 9.631 -14.030 -44.970 1.00 96.12 75 LYS A N 1
ATOM 602 C CA . LYS A 1 75 ? 10.244 -13.792 -46.291 1.00 96.12 75 LYS A CA 1
ATOM 603 C C . LYS A 1 75 ? 10.054 -12.346 -46.770 1.00 96.12 75 LYS A C 1
ATOM 605 O O . LYS A 1 75 ? 11.014 -11.752 -47.249 1.00 96.12 75 LYS A O 1
ATOM 610 N N . SER A 1 76 ? 8.860 -11.780 -46.603 1.00 96.81 76 SER A N 1
ATOM 611 C CA . SER A 1 76 ? 8.528 -10.412 -47.041 1.00 96.81 76 SER A CA 1
ATOM 612 C C . SER A 1 76 ? 9.217 -9.325 -46.205 1.00 96.81 76 SER A C 1
ATOM 614 O O . SER A 1 76 ? 9.646 -8.304 -46.751 1.00 96.81 76 SER A O 1
ATOM 616 N N . LEU A 1 77 ? 9.351 -9.557 -44.894 1.00 97.50 77 LEU A N 1
ATOM 617 C CA . LEU A 1 77 ? 9.952 -8.627 -43.933 1.00 97.50 77 LEU A CA 1
ATOM 618 C C . LEU A 1 77 ? 11.484 -8.719 -43.858 1.00 97.50 77 LEU A C 1
ATOM 620 O O . LEU A 1 77 ? 12.125 -7.737 -43.492 1.00 97.50 77 LEU A O 1
ATOM 624 N N . ASN A 1 78 ? 12.092 -9.841 -44.262 1.00 97.12 78 ASN A N 1
ATOM 625 C CA . ASN A 1 78 ? 13.554 -10.021 -44.320 1.00 97.12 78 ASN A CA 1
ATOM 626 C C . ASN A 1 78 ? 14.293 -8.937 -45.135 1.00 97.12 78 ASN A C 1
ATOM 628 O O . ASN A 1 78 ? 15.477 -8.705 -44.896 1.00 97.12 78 ASN A O 1
ATOM 632 N N . SER A 1 79 ? 13.614 -8.316 -46.107 1.00 95.50 79 SER A N 1
ATOM 633 C CA . SER A 1 79 ? 14.144 -7.268 -46.994 1.00 95.50 79 SER A CA 1
ATOM 634 C C . SER A 1 79 ? 13.517 -5.887 -46.733 1.00 95.50 79 SER A C 1
ATOM 636 O O . SER A 1 79 ? 13.425 -5.066 -47.646 1.00 95.50 79 SER A O 1
ATOM 638 N N . HIS A 1 80 ? 12.961 -5.653 -45.541 1.00 97.81 80 HIS A N 1
ATOM 639 C CA . HIS A 1 80 ? 12.390 -4.355 -45.186 1.00 97.81 80 HIS A CA 1
ATOM 640 C C . HIS A 1 80 ? 13.506 -3.340 -44.887 1.00 97.81 80 HIS A C 1
ATOM 642 O O . HIS A 1 80 ? 14.419 -3.641 -44.119 1.00 97.81 80 HIS A O 1
ATOM 648 N N . TYR A 1 81 ? 13.401 -2.119 -45.425 1.00 96.69 81 TYR A N 1
ATOM 649 C CA . TYR A 1 81 ? 14.440 -1.077 -45.323 1.00 96.69 81 TYR A CA 1
ATOM 650 C C . TYR A 1 81 ? 14.850 -0.724 -43.878 1.00 96.69 81 TYR A C 1
ATOM 652 O O . TYR A 1 81 ? 15.989 -0.341 -43.625 1.00 96.69 81 TYR A O 1
ATOM 660 N N . PHE A 1 82 ? 13.942 -0.930 -42.918 1.00 97.38 82 PHE A N 1
ATOM 661 C CA . PHE A 1 82 ? 14.213 -0.866 -41.474 1.00 97.38 82 PHE A CA 1
ATOM 662 C C . PHE A 1 82 ? 15.493 -1.603 -41.054 1.00 97.38 82 PHE A C 1
ATOM 664 O O . PHE A 1 82 ? 16.255 -1.066 -40.259 1.00 97.38 82 PHE A O 1
ATOM 671 N N . TRP A 1 83 ? 15.762 -2.795 -41.598 1.00 97.69 83 TRP A N 1
ATOM 672 C CA . TRP A 1 83 ? 16.965 -3.555 -41.246 1.00 97.69 83 TRP A CA 1
ATOM 673 C C . TRP A 1 83 ? 18.237 -2.881 -41.750 1.00 97.69 83 TRP A C 1
ATOM 675 O O . TRP A 1 83 ? 19.217 -2.811 -41.019 1.00 97.69 83 TRP A O 1
ATOM 685 N N . THR A 1 84 ? 18.206 -2.318 -42.958 1.00 96.44 84 THR A N 1
ATOM 686 C CA . THR A 1 84 ? 19.311 -1.533 -43.525 1.00 96.44 84 THR A CA 1
ATOM 687 C C . THR A 1 84 ? 19.575 -0.279 -42.694 1.00 96.44 84 THR A C 1
ATOM 689 O O . THR A 1 84 ? 20.723 -0.008 -42.340 1.00 96.44 84 THR A O 1
ATOM 692 N N . HIS A 1 85 ? 18.516 0.446 -42.318 1.00 95.75 85 HIS A N 1
ATOM 693 C CA . HIS A 1 85 ? 18.615 1.594 -41.417 1.00 95.75 85 HIS A CA 1
ATOM 694 C C . HIS A 1 85 ? 19.210 1.185 -40.061 1.00 95.75 85 HIS A C 1
ATOM 696 O O . HIS A 1 85 ? 20.182 1.784 -39.609 1.00 95.75 85 HIS A O 1
ATOM 702 N N . LEU A 1 86 ? 18.706 0.116 -39.449 1.00 96.12 86 LEU A N 1
ATOM 703 C CA . LEU A 1 86 ? 19.202 -0.377 -38.170 1.00 96.12 86 LEU A CA 1
ATOM 704 C C . LEU A 1 86 ? 20.664 -0.848 -38.238 1.00 96.12 86 LEU A C 1
ATOM 706 O O . LEU A 1 86 ? 21.428 -0.562 -37.321 1.00 96.12 86 LEU A O 1
ATOM 710 N N . CYS A 1 87 ? 21.092 -1.489 -39.329 1.00 96.38 87 CYS A N 1
ATOM 711 C CA . CYS A 1 87 ? 22.507 -1.784 -39.559 1.00 96.38 87 CYS A CA 1
ATOM 712 C C . CYS A 1 87 ? 23.344 -0.499 -39.618 1.00 96.38 87 CYS A C 1
ATOM 714 O O . CYS A 1 87 ? 24.369 -0.442 -38.954 1.00 96.38 87 CYS A O 1
ATOM 716 N N . SER A 1 88 ? 22.894 0.552 -40.316 1.00 95.19 88 SER A N 1
ATOM 717 C CA . SER A 1 88 ? 23.607 1.845 -40.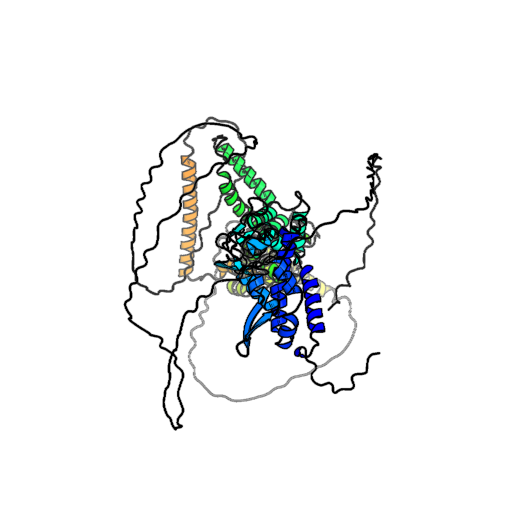334 1.00 95.19 88 SER A CA 1
ATOM 718 C C . SER A 1 88 ? 23.642 2.546 -38.966 1.00 95.19 88 SER A C 1
ATOM 720 O O . SER A 1 88 ? 24.590 3.260 -38.656 1.00 95.19 88 SER A O 1
ATOM 722 N N . VAL A 1 89 ? 22.640 2.305 -38.116 1.00 94.62 89 VAL A N 1
ATOM 723 C CA . VAL A 1 89 ? 22.588 2.815 -36.739 1.00 94.62 89 VAL A CA 1
ATOM 724 C C . VAL A 1 89 ? 23.518 2.029 -35.809 1.00 94.62 89 VAL A C 1
ATOM 726 O O . VAL A 1 89 ? 24.091 2.624 -34.900 1.00 94.62 89 VAL A O 1
ATOM 729 N N . LEU A 1 90 ? 23.710 0.723 -36.019 1.00 95.38 90 LEU A N 1
ATOM 730 C CA . LEU A 1 90 ? 24.552 -0.134 -35.170 1.00 95.38 90 LEU A CA 1
ATOM 731 C C . LEU A 1 90 ? 26.011 -0.263 -35.641 1.00 95.38 90 LEU A C 1
ATOM 733 O O . LEU A 1 90 ? 26.893 -0.456 -34.812 1.00 95.38 90 LEU A O 1
ATOM 737 N N . ASP A 1 91 ? 26.265 -0.125 -36.938 1.00 95.88 91 ASP A N 1
ATOM 738 C CA . ASP A 1 91 ? 27.584 -0.166 -37.577 1.00 95.88 91 ASP A CA 1
ATOM 739 C C . ASP A 1 91 ? 27.699 0.978 -38.610 1.00 95.88 91 ASP A C 1
ATOM 741 O O . ASP A 1 91 ? 27.657 0.746 -39.822 1.00 95.88 91 ASP A O 1
ATOM 745 N N . PRO A 1 92 ? 27.820 2.243 -38.158 1.00 94.25 92 PRO A N 1
ATOM 746 C CA . PRO A 1 92 ? 27.821 3.414 -39.042 1.00 94.25 92 PRO A CA 1
ATOM 747 C C . PRO A 1 92 ? 29.052 3.479 -39.954 1.00 94.25 92 PRO A C 1
ATOM 749 O O . PRO A 1 92 ? 29.025 4.161 -40.974 1.00 94.25 92 PRO A O 1
ATOM 752 N N . ALA A 1 93 ? 30.133 2.780 -39.595 1.00 94.94 93 ALA A N 1
ATOM 753 C CA . ALA A 1 93 ? 31.358 2.696 -40.387 1.00 94.94 93 ALA A CA 1
ATOM 754 C C . ALA A 1 93 ? 31.412 1.462 -41.301 1.00 94.94 93 ALA A C 1
ATOM 756 O O . ALA A 1 93 ? 32.383 1.298 -42.038 1.00 94.94 93 ALA A O 1
ATOM 757 N N . GLY A 1 94 ? 30.404 0.585 -41.256 1.00 94.62 94 GLY A N 1
ATOM 758 C CA . GLY A 1 94 ? 30.368 -0.625 -42.069 1.00 94.62 94 GLY A CA 1
ATOM 759 C C . GLY A 1 94 ? 31.505 -1.608 -41.769 1.00 94.62 94 GLY A C 1
ATOM 760 O O . GLY A 1 94 ? 31.911 -2.336 -42.676 1.00 94.62 94 GLY A O 1
ATOM 761 N N . GLN A 1 95 ? 32.035 -1.664 -40.542 1.00 94.00 95 GLN A N 1
ATOM 762 C CA . GLN A 1 95 ? 33.092 -2.620 -40.173 1.00 94.00 95 GLN A CA 1
ATOM 763 C C . GLN A 1 95 ? 32.658 -4.078 -40.405 1.00 94.00 95 GLN A C 1
ATOM 765 O O . GLN A 1 95 ? 33.448 -4.934 -40.802 1.00 94.00 95 GLN A O 1
ATOM 770 N N . VAL A 1 96 ? 31.371 -4.344 -40.191 1.00 93.38 96 VAL A N 1
ATOM 771 C CA . VAL A 1 96 ? 30.697 -5.642 -40.292 1.00 93.38 96 VAL A CA 1
ATOM 772 C C . VAL A 1 96 ? 30.132 -5.862 -41.711 1.00 93.38 96 VAL A C 1
ATOM 774 O O . VAL A 1 96 ? 29.652 -6.950 -42.042 1.00 93.38 96 VAL A O 1
ATOM 777 N N . SER A 1 97 ? 30.195 -4.852 -42.592 1.00 91.62 97 SER A N 1
ATOM 778 C CA . SER A 1 97 ? 29.577 -4.868 -43.931 1.00 91.62 97 SER A CA 1
ATOM 779 C C . SER A 1 97 ? 30.096 -5.985 -44.842 1.00 91.62 97 SER A C 1
ATOM 781 O O . SER A 1 97 ? 29.326 -6.544 -45.624 1.00 91.62 97 SER A O 1
ATOM 783 N N . SER A 1 98 ? 31.363 -6.385 -44.691 1.00 91.19 98 SER A N 1
ATOM 784 C CA . SER A 1 98 ? 31.963 -7.500 -45.438 1.00 91.19 98 SER A CA 1
ATOM 785 C C . SER A 1 98 ? 31.210 -8.825 -45.240 1.00 91.19 98 SER A C 1
ATOM 787 O O . SER A 1 98 ? 31.144 -9.649 -46.152 1.00 91.19 98 SER A O 1
ATOM 789 N N . TRP A 1 99 ? 30.553 -9.016 -44.090 1.00 90.88 99 TRP A N 1
ATOM 790 C CA . TRP A 1 99 ? 29.768 -10.214 -43.780 1.00 90.88 99 TRP A CA 1
ATOM 791 C C . TRP A 1 99 ? 28.326 -10.169 -44.315 1.00 90.88 99 TRP A C 1
ATOM 793 O O . TRP A 1 99 ? 27.606 -11.170 -44.201 1.00 90.88 99 TRP A O 1
ATOM 803 N N . ARG A 1 100 ? 27.899 -9.059 -44.943 1.00 91.50 100 ARG A N 1
ATOM 804 C CA . ARG A 1 100 ? 26.610 -8.941 -45.656 1.00 91.50 100 ARG A CA 1
ATOM 805 C C . ARG A 1 100 ? 26.532 -9.867 -46.868 1.00 91.50 100 ARG A C 1
ATOM 807 O O . ARG A 1 100 ? 25.440 -10.259 -47.266 1.00 91.50 100 ARG A O 1
ATOM 814 N N . VAL A 1 101 ? 27.670 -10.247 -47.441 1.00 90.50 101 VAL A N 1
ATOM 815 C CA . VAL A 1 101 ? 27.742 -11.138 -48.603 1.00 90.50 101 VAL A CA 1
ATOM 816 C C . VAL A 1 101 ? 28.149 -12.541 -48.151 1.00 90.50 101 VAL A C 1
ATOM 818 O O . VAL A 1 101 ? 28.939 -12.707 -47.221 1.00 90.50 101 VAL A O 1
ATOM 821 N N . SER A 1 102 ? 27.579 -13.574 -48.768 1.00 88.06 102 SER A N 1
ATOM 822 C CA . SER A 1 102 ? 28.035 -14.957 -48.612 1.00 88.06 102 SER A CA 1
ATOM 823 C C . SER A 1 102 ? 28.674 -15.425 -49.907 1.00 88.06 102 SER A C 1
ATOM 825 O O . SER A 1 102 ? 28.078 -15.287 -50.973 1.00 88.06 102 SER A O 1
ATOM 827 N N . GLN A 1 103 ? 29.854 -16.027 -49.813 1.00 87.25 103 GLN A N 1
ATOM 828 C CA . GLN A 1 103 ? 30.417 -16.782 -50.921 1.00 87.25 103 GLN A CA 1
ATOM 829 C C . GLN A 1 103 ? 29.717 -18.147 -50.963 1.00 87.25 103 GLN A C 1
ATOM 831 O O . GLN A 1 103 ? 29.805 -18.922 -50.011 1.00 87.25 103 GLN A O 1
ATOM 836 N N . THR A 1 104 ? 28.988 -18.433 -52.039 1.00 84.44 104 THR A N 1
ATOM 837 C CA . THR A 1 104 ? 28.358 -19.739 -52.274 1.00 84.44 104 THR A CA 1
ATOM 838 C C . THR A 1 104 ? 28.970 -20.371 -53.514 1.00 84.44 104 THR A C 1
ATOM 840 O O . THR A 1 104 ? 28.923 -19.785 -54.596 1.00 84.44 104 THR A O 1
ATOM 843 N N . ALA A 1 105 ? 29.552 -21.560 -53.360 1.00 83.38 105 ALA A N 1
ATOM 844 C CA . ALA A 1 105 ? 30.114 -22.314 -54.473 1.00 83.38 105 ALA A CA 1
ATOM 845 C C . ALA A 1 105 ? 28.983 -23.002 -55.251 1.00 83.38 105 ALA A C 1
ATOM 847 O O . ALA A 1 105 ? 28.472 -24.040 -54.832 1.00 83.38 105 ALA A O 1
ATOM 848 N N . VAL A 1 106 ? 28.591 -22.420 -56.385 1.00 81.44 106 VAL A N 1
ATOM 849 C CA . VAL A 1 106 ? 27.590 -22.989 -57.296 1.00 81.44 106 VAL A CA 1
ATOM 850 C C . VAL A 1 106 ? 28.296 -23.292 -58.613 1.00 81.44 106 VAL A C 1
ATOM 852 O O . VAL A 1 106 ? 28.795 -22.389 -59.276 1.00 81.44 106 VAL A O 1
ATOM 855 N N . GLY A 1 107 ? 28.398 -24.575 -58.972 1.00 82.31 107 GLY A N 1
ATOM 856 C CA . GLY A 1 107 ? 29.043 -24.999 -60.223 1.00 82.31 107 GLY A CA 1
ATOM 857 C C . GLY A 1 107 ? 30.562 -24.780 -60.288 1.00 82.31 107 GLY A C 1
ATOM 858 O O . GLY A 1 107 ? 31.105 -24.632 -61.375 1.00 82.31 107 GLY A O 1
ATOM 859 N N . GLY A 1 108 ? 31.258 -24.730 -59.146 1.00 84.69 108 GLY A N 1
ATOM 860 C CA . GLY A 1 108 ? 32.717 -24.535 -59.086 1.00 84.69 108 GLY A CA 1
ATOM 861 C C . GLY A 1 108 ? 33.178 -23.073 -59.153 1.00 84.69 108 GLY A C 1
ATOM 862 O O . GLY A 1 108 ? 34.318 -22.785 -58.795 1.00 84.69 108 GLY A O 1
ATOM 863 N N . SER A 1 109 ? 32.295 -22.139 -59.512 1.00 85.62 109 SER A N 1
ATOM 864 C CA . SER A 1 109 ? 32.541 -20.702 -59.374 1.00 85.62 109 SER A CA 1
ATOM 865 C C . SER A 1 109 ? 32.035 -20.184 -58.028 1.00 85.62 109 SER A C 1
ATOM 867 O O . SER A 1 109 ? 30.948 -20.530 -57.559 1.00 85.62 109 SER A O 1
ATOM 869 N N . ALA A 1 110 ? 32.832 -19.322 -57.402 1.00 84.38 110 ALA A N 1
ATOM 870 C CA . ALA A 1 110 ? 32.438 -18.603 -56.202 1.00 84.38 110 ALA A CA 1
ATOM 871 C C . ALA A 1 110 ? 31.497 -17.447 -56.565 1.00 84.38 110 ALA A C 1
ATOM 873 O O . ALA A 1 110 ? 31.950 -16.398 -57.023 1.00 84.38 110 ALA A O 1
ATOM 874 N N . VAL A 1 111 ? 30.193 -17.626 -56.345 1.00 89.12 111 VAL A N 1
ATOM 875 C CA . VAL A 1 111 ? 29.207 -16.555 -56.531 1.00 89.12 111 VAL A CA 1
ATOM 876 C C . VAL A 1 111 ? 28.988 -15.844 -55.199 1.00 89.12 111 VAL A C 1
ATOM 878 O O . VAL A 1 111 ? 28.705 -16.469 -54.175 1.00 89.12 111 VAL A O 1
ATOM 881 N N . TRP A 1 112 ? 29.142 -14.524 -55.225 1.00 87.88 112 TRP A N 1
ATOM 882 C CA . TRP A 1 112 ? 28.924 -13.631 -54.095 1.00 87.88 112 TRP A CA 1
ATOM 883 C C . TRP A 1 112 ? 27.441 -13.256 -54.009 1.00 87.88 112 TRP A C 1
ATOM 885 O O . TRP A 1 112 ? 26.963 -12.399 -54.748 1.00 87.88 112 TRP A O 1
ATOM 895 N N . CYS A 1 113 ? 26.706 -13.904 -53.107 1.00 89.00 113 CYS A N 1
ATOM 896 C CA . CYS A 1 113 ? 25.275 -13.683 -52.909 1.00 89.00 113 CYS A CA 1
ATOM 897 C C . CYS A 1 113 ? 25.036 -12.711 -51.738 1.00 89.00 113 CYS A C 1
ATOM 899 O O . CYS A 1 113 ? 25.428 -13.027 -50.607 1.00 89.00 113 CYS A O 1
ATOM 901 N N . PRO A 1 114 ? 24.384 -11.550 -51.950 1.00 90.00 114 PRO A N 1
ATOM 902 C CA . PRO A 1 114 ? 23.940 -10.688 -50.858 1.00 90.00 114 PRO A CA 1
ATOM 903 C C . PRO A 1 114 ? 22.960 -11.432 -49.945 1.00 90.00 114 PRO A C 1
ATOM 905 O O . PRO A 1 114 ? 21.993 -12.036 -50.413 1.00 90.00 114 PRO A O 1
ATOM 908 N N . LYS A 1 115 ? 23.200 -11.398 -48.634 1.00 91.25 115 LYS A N 1
ATOM 909 C CA . LYS A 1 115 ? 22.273 -11.947 -47.639 1.00 91.25 115 LYS A CA 1
ATOM 910 C C . LYS A 1 115 ? 21.119 -10.953 -47.421 1.00 91.25 115 LYS A C 1
ATOM 912 O O . LYS A 1 115 ? 21.345 -9.748 -47.546 1.00 91.25 115 LYS A O 1
ATOM 917 N N . PRO A 1 116 ? 19.904 -11.413 -47.062 1.00 94.50 116 PRO A N 1
ATOM 918 C CA . PRO A 1 116 ? 18.803 -10.514 -46.720 1.00 94.50 116 PRO A CA 1
ATOM 919 C C . PRO A 1 116 ? 19.178 -9.570 -45.572 1.00 94.50 116 PRO A C 1
ATOM 921 O O . PRO A 1 116 ? 19.906 -9.970 -44.661 1.00 94.50 116 PRO A O 1
ATOM 924 N N . ASP A 1 117 ? 18.651 -8.346 -45.580 1.00 95.38 117 ASP A N 1
ATOM 925 C CA . ASP A 1 117 ? 19.069 -7.298 -44.641 1.00 95.38 117 ASP A CA 1
ATOM 926 C C . ASP A 1 117 ? 18.823 -7.679 -43.173 1.00 95.38 117 ASP A C 1
ATOM 928 O O . ASP A 1 117 ? 19.675 -7.417 -42.327 1.00 95.38 117 ASP A O 1
ATOM 932 N N . TYR A 1 118 ? 17.745 -8.412 -42.871 1.00 97.44 118 TYR A N 1
ATOM 933 C CA . TYR A 1 118 ? 17.522 -8.989 -41.537 1.00 97.44 118 TYR A CA 1
ATOM 934 C C . TYR A 1 118 ? 18.637 -9.950 -41.091 1.00 97.44 118 TYR A C 1
ATOM 936 O O . TYR A 1 118 ? 19.037 -9.953 -39.926 1.00 97.44 118 TYR A O 1
ATOM 944 N N . PHE A 1 119 ? 19.174 -10.764 -42.006 1.00 96.44 119 PHE A N 1
ATOM 945 C CA . PHE A 1 119 ? 20.281 -11.665 -41.682 1.00 96.44 119 PHE A CA 1
ATOM 946 C C . PHE A 1 119 ? 21.556 -10.866 -41.403 1.00 96.44 119 PHE A C 1
ATOM 948 O O . PHE A 1 119 ? 22.275 -11.171 -40.454 1.00 96.44 119 PHE A O 1
ATOM 955 N N . HIS A 1 120 ? 21.820 -9.816 -42.186 1.00 95.75 120 HIS A N 1
ATOM 956 C CA . HIS A 1 120 ? 22.931 -8.910 -41.911 1.00 95.75 120 HIS A CA 1
ATOM 957 C C . HIS A 1 120 ? 22.766 -8.213 -40.551 1.00 95.75 120 HIS A C 1
ATOM 959 O O . HIS A 1 120 ? 23.718 -8.200 -39.775 1.00 95.75 120 HIS A O 1
ATOM 965 N N . TYR A 1 121 ? 21.558 -7.757 -40.206 1.00 96.81 121 TYR A N 1
ATOM 966 C CA . TYR A 1 121 ? 21.243 -7.236 -38.875 1.00 96.81 121 TYR A CA 1
ATOM 967 C C . TYR A 1 121 ? 21.527 -8.252 -37.761 1.00 96.81 121 TYR A C 1
ATOM 969 O O . TYR A 1 121 ? 22.166 -7.888 -36.777 1.00 96.81 121 TYR A O 1
ATOM 977 N N . LYS A 1 122 ? 21.119 -9.523 -37.901 1.00 96.56 122 LYS A N 1
ATOM 978 C CA . LYS A 1 122 ? 21.437 -10.554 -36.897 1.00 96.56 122 LYS A CA 1
ATOM 979 C C . LYS A 1 122 ? 22.947 -10.702 -36.694 1.00 96.56 122 LYS A C 1
ATOM 981 O O . LYS A 1 122 ? 23.372 -10.766 -35.547 1.00 96.56 122 LYS A O 1
ATOM 986 N N . ILE A 1 123 ? 23.748 -10.672 -37.766 1.00 95.50 123 ILE A N 1
ATOM 987 C CA . ILE A 1 123 ? 25.216 -10.633 -37.657 1.00 95.50 123 ILE A CA 1
ATOM 988 C C . ILE A 1 123 ? 25.654 -9.385 -36.872 1.00 95.50 123 ILE A C 1
ATOM 990 O O . ILE A 1 123 ? 26.337 -9.518 -35.862 1.00 95.50 123 ILE A O 1
ATOM 994 N N . VAL A 1 124 ? 25.247 -8.182 -37.294 1.00 96.25 124 VAL A N 1
ATOM 995 C CA . VAL A 1 124 ? 25.637 -6.915 -36.643 1.00 96.25 124 VAL A CA 1
ATOM 996 C C . VAL A 1 124 ? 25.274 -6.922 -35.154 1.00 96.25 124 VAL A C 1
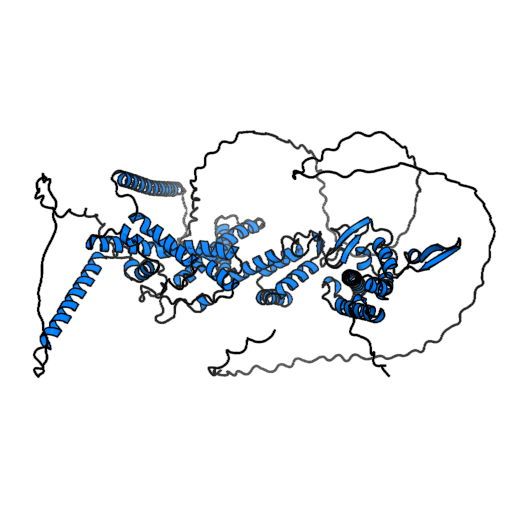ATOM 998 O O . VAL A 1 124 ? 26.137 -6.653 -34.323 1.00 96.25 124 VAL A O 1
ATOM 1001 N N . ARG A 1 125 ? 24.051 -7.333 -34.786 1.00 96.19 125 ARG A N 1
ATOM 1002 C CA . ARG A 1 125 ? 23.610 -7.478 -33.387 1.00 96.19 125 ARG A CA 1
ATOM 1003 C C . ARG A 1 125 ? 24.523 -8.420 -32.598 1.00 96.19 125 ARG A C 1
ATOM 1005 O O . ARG A 1 125 ? 24.826 -8.118 -31.449 1.00 96.19 125 ARG A O 1
ATOM 1012 N N . THR A 1 126 ? 24.968 -9.534 -33.183 1.00 96.38 126 THR A N 1
ATOM 1013 C CA . THR A 1 126 ? 25.885 -10.495 -32.538 1.00 96.38 126 THR A CA 1
ATOM 1014 C C . THR A 1 126 ? 27.284 -9.925 -32.293 1.00 96.38 126 THR A C 1
ATOM 1016 O O . THR A 1 126 ? 27.946 -10.370 -31.362 1.00 96.38 126 THR A O 1
ATOM 1019 N N . PHE A 1 127 ? 27.726 -8.931 -33.069 1.00 96.50 127 PHE A N 1
ATOM 1020 C CA . PHE A 1 127 ? 29.069 -8.345 -32.969 1.00 96.50 127 PHE A CA 1
ATOM 1021 C C . PHE A 1 127 ? 29.115 -6.924 -32.389 1.00 96.50 127 PHE A C 1
ATOM 1023 O O . PHE A 1 127 ? 30.201 -6.360 -32.297 1.00 96.50 127 PHE A O 1
ATOM 1030 N N . VAL A 1 128 ? 27.992 -6.343 -31.958 1.00 96.69 128 VAL A N 1
ATOM 1031 C CA . VAL A 1 128 ? 27.943 -4.991 -31.375 1.00 96.69 128 VAL A CA 1
ATOM 1032 C C . VAL A 1 128 ? 27.544 -5.044 -29.900 1.00 96.69 128 VAL A C 1
ATOM 1034 O O . VAL A 1 128 ? 26.517 -5.612 -29.534 1.00 96.69 128 VAL A O 1
ATOM 1037 N N . CYS A 1 129 ? 28.349 -4.401 -29.053 1.00 97.62 129 CYS A N 1
ATOM 1038 C CA . CYS A 1 129 ? 27.995 -4.046 -27.685 1.00 97.62 129 CYS A CA 1
ATOM 1039 C C . CYS A 1 129 ? 26.890 -2.983 -27.712 1.00 97.62 129 CYS A C 1
ATOM 1041 O O . CYS A 1 129 ? 27.130 -1.826 -28.069 1.00 97.62 129 CYS A O 1
ATOM 1043 N N . ILE A 1 130 ? 25.675 -3.376 -27.346 1.00 97.81 130 ILE A N 1
ATOM 1044 C CA . ILE A 1 130 ? 24.501 -2.512 -27.414 1.00 97.81 130 ILE A CA 1
ATOM 1045 C C . ILE A 1 130 ? 24.607 -1.309 -26.453 1.00 97.81 130 ILE A C 1
ATOM 1047 O O . ILE A 1 130 ? 24.338 -0.204 -26.923 1.00 97.81 130 ILE A O 1
ATOM 1051 N N . PRO A 1 131 ? 25.063 -1.443 -25.185 1.00 97.44 131 PRO A N 1
ATOM 1052 C CA . PRO A 1 131 ? 25.299 -0.289 -24.309 1.00 97.44 131 PRO A CA 1
ATOM 1053 C C . PRO A 1 131 ? 26.259 0.749 -24.908 1.00 97.44 131 PRO A C 1
ATOM 1055 O O . PRO A 1 131 ? 25.863 1.906 -25.055 1.00 97.44 131 PRO A O 1
ATOM 1058 N N . CYS A 1 132 ? 27.458 0.350 -25.370 1.00 96.81 132 CYS A N 1
ATOM 1059 C CA . CYS A 1 132 ? 28.377 1.251 -26.092 1.00 96.81 132 CYS A CA 1
ATOM 1060 C C . CYS A 1 132 ? 27.651 1.991 -27.220 1.00 96.81 132 CYS A C 1
ATOM 1062 O O . CYS A 1 132 ? 27.772 3.202 -27.376 1.00 96.81 132 CYS A O 1
ATOM 1064 N N . ARG A 1 133 ? 26.870 1.255 -28.016 1.00 95.62 133 ARG A N 1
ATOM 1065 C CA . ARG A 1 133 ? 26.278 1.781 -29.243 1.00 95.62 133 ARG A CA 1
ATOM 1066 C C . ARG A 1 133 ? 25.096 2.722 -29.009 1.00 95.62 133 ARG A C 1
ATOM 1068 O O . ARG A 1 133 ? 24.920 3.662 -29.780 1.00 95.62 133 ARG A O 1
ATOM 1075 N N . VAL A 1 134 ? 24.320 2.499 -27.948 1.00 96.75 134 VAL A N 1
ATOM 1076 C CA . VAL A 1 134 ? 23.250 3.409 -27.512 1.00 96.75 134 VAL A CA 1
ATOM 1077 C C . VAL A 1 134 ? 23.826 4.699 -26.923 1.00 96.75 134 VAL A C 1
ATOM 1079 O O . VAL A 1 134 ? 23.263 5.763 -27.157 1.00 96.75 134 VAL A O 1
ATOM 1082 N N . ASN A 1 135 ? 24.953 4.643 -26.205 1.00 96.00 135 ASN A N 1
ATOM 1083 C CA . ASN A 1 135 ? 25.523 5.809 -25.513 1.00 96.00 135 ASN A CA 1
ATOM 1084 C C . ASN A 1 135 ? 26.518 6.615 -26.372 1.00 96.00 135 ASN A C 1
ATOM 1086 O O . ASN A 1 135 ? 26.568 7.837 -26.246 1.00 96.00 135 ASN A O 1
ATOM 1090 N N . ALA A 1 136 ? 27.232 5.973 -27.301 1.00 95.69 136 ALA A N 1
ATOM 1091 C CA . ALA A 1 136 ? 28.183 6.606 -28.220 1.00 95.69 136 ALA A CA 1
ATOM 1092 C C . ALA A 1 136 ? 27.816 6.387 -29.712 1.00 95.69 136 ALA A C 1
ATOM 1094 O O . ALA A 1 136 ? 28.629 5.882 -30.495 1.00 95.69 136 ALA A O 1
ATOM 1095 N N . PRO A 1 137 ? 26.613 6.793 -30.174 1.00 95.25 137 PRO A N 1
ATOM 1096 C CA . PRO A 1 137 ? 26.151 6.557 -31.545 1.00 95.25 137 PRO A CA 1
ATOM 1097 C C . PRO A 1 137 ? 26.994 7.267 -32.622 1.00 95.25 137 PRO A C 1
ATOM 1099 O O . PRO A 1 137 ? 26.950 6.879 -33.788 1.00 95.25 137 PRO A O 1
ATOM 1102 N N . HIS A 1 138 ? 27.821 8.252 -32.274 1.00 93.81 138 HIS A N 1
ATOM 1103 C CA . HIS A 1 138 ? 28.743 8.874 -33.231 1.00 93.81 138 HIS A CA 1
ATOM 1104 C C . HIS A 1 138 ? 30.134 8.237 -33.268 1.00 93.81 138 HIS A C 1
ATOM 1106 O O . HIS A 1 138 ? 30.865 8.483 -34.222 1.00 93.81 138 HIS A O 1
ATOM 1112 N N . ASN A 1 139 ? 30.502 7.392 -32.297 1.00 94.38 139 ASN A N 1
ATOM 1113 C CA . ASN A 1 139 ? 31.811 6.746 -32.296 1.00 94.38 139 ASN A CA 1
ATOM 1114 C C . ASN A 1 139 ? 31.795 5.520 -33.233 1.00 94.38 139 ASN A C 1
ATOM 1116 O O . ASN A 1 139 ? 31.088 4.548 -32.953 1.00 94.38 139 ASN A O 1
ATOM 1120 N N . PRO A 1 140 ? 32.553 5.523 -34.347 1.00 90.50 140 PRO A N 1
ATOM 1121 C CA . PRO A 1 140 ? 32.526 4.434 -35.319 1.00 90.50 140 PRO A CA 1
ATOM 1122 C C . PRO A 1 140 ? 33.296 3.188 -34.870 1.00 90.50 140 PRO A C 1
ATOM 1124 O O . PRO A 1 140 ? 33.216 2.171 -35.554 1.00 90.50 140 PRO A O 1
ATOM 1127 N N . ARG A 1 141 ? 34.099 3.267 -33.797 1.00 88.81 141 ARG A N 1
ATOM 1128 C CA . ARG A 1 141 ? 35.011 2.191 -33.360 1.00 88.81 141 ARG A CA 1
ATOM 1129 C C . ARG A 1 141 ? 34.603 1.503 -32.062 1.00 88.81 141 ARG A C 1
ATOM 1131 O O . ARG A 1 141 ? 35.142 0.448 -31.746 1.00 88.81 141 ARG A O 1
ATOM 1138 N N . GLU A 1 142 ? 33.688 2.090 -31.308 1.00 91.00 142 GLU A N 1
ATOM 1139 C CA . GLU A 1 142 ? 33.389 1.658 -29.948 1.00 91.00 142 GLU A CA 1
ATOM 1140 C C . GLU A 1 142 ? 32.370 0.517 -29.910 1.00 91.00 142 GLU A C 1
ATOM 1142 O O . GLU A 1 142 ? 31.335 0.555 -30.572 1.00 91.00 142 GLU A O 1
ATOM 1147 N N . GLY A 1 143 ? 32.673 -0.525 -29.133 1.00 85.56 143 GLY A N 1
ATOM 1148 C CA . GLY A 1 143 ? 31.771 -1.655 -28.912 1.00 85.56 143 GLY A CA 1
ATOM 1149 C C . GLY A 1 143 ? 31.622 -2.652 -30.070 1.00 85.56 143 GLY A C 1
ATOM 1150 O O . GLY A 1 143 ? 30.930 -3.653 -29.887 1.00 85.56 143 GLY A O 1
ATOM 1151 N N . ILE A 1 144 ? 32.251 -2.441 -31.231 1.00 90.62 144 ILE A N 1
ATOM 1152 C CA . ILE A 1 144 ? 32.139 -3.339 -32.397 1.00 90.62 144 ILE A CA 1
ATOM 1153 C C . ILE A 1 144 ? 33.208 -4.450 -32.337 1.00 90.62 144 ILE A C 1
ATOM 1155 O O . ILE A 1 144 ? 34.349 -4.218 -31.948 1.00 90.62 144 ILE A O 1
ATOM 1159 N N . VAL A 1 145 ? 32.826 -5.678 -32.705 1.00 87.81 145 VAL A N 1
ATOM 1160 C CA . VAL A 1 145 ? 33.617 -6.931 -32.675 1.00 87.81 145 VAL A CA 1
ATOM 1161 C C . VAL A 1 145 ? 34.112 -7.344 -31.273 1.00 87.81 145 VAL A C 1
ATOM 1163 O O . VAL A 1 145 ? 34.969 -8.214 -31.140 1.00 87.81 145 VAL A O 1
ATOM 1166 N N . GLN A 1 146 ? 33.560 -6.762 -30.202 1.00 86.50 146 GLN A N 1
ATOM 1167 C CA . GLN A 1 146 ? 33.967 -7.044 -28.815 1.00 86.50 146 GLN A CA 1
ATOM 1168 C C . GLN A 1 146 ? 32.874 -7.495 -27.811 1.00 86.50 146 GLN A C 1
ATOM 1170 O O . GLN A 1 146 ? 33.167 -7.475 -26.609 1.00 86.50 146 GLN A O 1
ATOM 1175 N N . PRO A 1 147 ? 31.645 -7.916 -28.188 1.00 90.62 147 PRO A N 1
ATOM 1176 C CA . PRO A 1 147 ? 30.720 -8.458 -27.199 1.00 90.62 147 PRO A CA 1
ATOM 1177 C C . PRO A 1 147 ? 31.249 -9.779 -26.624 1.00 90.62 147 PRO A C 1
ATOM 1179 O O . PRO A 1 147 ? 31.742 -10.642 -27.349 1.00 90.62 147 PRO A O 1
ATOM 1182 N N . LYS A 1 148 ? 31.152 -9.924 -25.302 1.00 93.94 148 LYS A N 1
ATOM 1183 C CA . LYS A 1 148 ? 31.579 -11.113 -24.544 1.00 93.94 148 LYS A CA 1
ATOM 1184 C C . LYS A 1 148 ? 30.466 -11.721 -23.699 1.00 93.94 148 LYS A C 1
ATOM 1186 O O . LYS A 1 148 ? 30.634 -12.828 -23.199 1.00 93.94 148 LYS A O 1
ATOM 1191 N N . ARG A 1 149 ? 29.368 -10.992 -23.493 1.00 96.00 149 ARG A N 1
ATOM 1192 C CA . ARG A 1 149 ? 28.250 -11.392 -22.636 1.00 96.00 149 ARG A CA 1
ATOM 1193 C C . ARG A 1 149 ? 26.926 -11.101 -23.323 1.00 96.00 149 ARG A C 1
ATOM 1195 O O . ARG A 1 149 ? 26.829 -10.154 -24.104 1.00 96.00 149 ARG A O 1
ATOM 1202 N N . VAL A 1 150 ? 25.918 -11.884 -22.966 1.00 97.38 150 VAL A N 1
ATOM 1203 C CA . VAL A 1 150 ? 24.510 -11.595 -23.236 1.00 97.38 150 VAL A CA 1
ATOM 1204 C C . VAL A 1 150 ? 23.891 -11.160 -21.910 1.00 97.38 150 VAL A C 1
ATOM 1206 O O . VAL A 1 150 ? 24.129 -11.805 -20.891 1.00 97.38 150 VAL A O 1
ATOM 1209 N N . VAL A 1 151 ? 23.150 -10.056 -21.907 1.00 97.62 151 VAL A N 1
ATOM 1210 C CA . VAL A 1 151 ? 22.529 -9.461 -20.716 1.00 97.62 151 VAL A CA 1
ATOM 1211 C C . VAL A 1 151 ? 21.042 -9.210 -21.012 1.00 97.62 151 VAL A C 1
ATOM 1213 O O . VAL A 1 151 ? 20.729 -8.768 -22.122 1.00 97.62 151 VAL A O 1
ATOM 1216 N N . PRO A 1 152 ? 20.112 -9.502 -20.088 1.00 97.56 152 PRO A N 1
ATOM 1217 C CA . PRO A 1 152 ? 18.704 -9.140 -20.244 1.00 97.56 152 PRO A CA 1
ATOM 1218 C C . PRO A 1 152 ? 18.499 -7.616 -20.238 1.00 97.56 152 PRO A C 1
ATOM 1220 O O . PRO A 1 152 ? 19.216 -6.864 -19.581 1.00 97.56 152 PRO A O 1
ATOM 1223 N N . SER A 1 153 ? 17.506 -7.149 -20.992 1.00 97.38 153 SER A N 1
ATOM 1224 C CA . SER A 1 153 ? 17.075 -5.753 -21.038 1.00 97.38 153 SER A CA 1
ATOM 1225 C C . SER A 1 153 ? 15.567 -5.673 -21.228 1.00 97.38 153 SER A C 1
ATOM 1227 O O . SER A 1 153 ? 15.002 -6.327 -22.107 1.00 97.38 153 SER A O 1
ATOM 1229 N N . TYR A 1 154 ? 14.932 -4.806 -20.442 1.00 96.25 154 TYR A N 1
ATOM 1230 C CA . TYR A 1 154 ? 13.479 -4.725 -20.293 1.00 96.25 154 TYR A CA 1
ATOM 1231 C C . TYR A 1 154 ? 12.758 -4.487 -21.630 1.00 96.25 154 TYR A C 1
ATOM 1233 O O . TYR A 1 154 ? 11.770 -5.140 -21.952 1.00 96.25 154 TYR A O 1
ATOM 1241 N N . ALA A 1 155 ? 13.277 -3.565 -22.448 1.00 94.12 155 ALA A N 1
ATOM 1242 C CA . ALA A 1 155 ? 12.655 -3.170 -23.713 1.00 94.12 155 ALA A CA 1
ATOM 1243 C C . ALA A 1 155 ? 13.269 -3.848 -24.956 1.00 94.12 155 ALA A C 1
ATOM 1245 O O . ALA A 1 155 ? 12.629 -3.918 -26.008 1.00 94.12 155 ALA A O 1
ATOM 1246 N N . CYS A 1 156 ? 14.510 -4.332 -24.853 1.00 95.44 156 CYS A N 1
ATOM 1247 C CA . CYS A 1 156 ? 15.292 -4.858 -25.980 1.00 95.44 156 CYS A CA 1
ATOM 1248 C C . CYS A 1 156 ? 15.440 -6.392 -25.969 1.00 95.44 156 CYS A C 1
ATOM 1250 O O . CYS A 1 156 ? 16.014 -6.966 -26.906 1.00 95.44 156 CYS A O 1
ATOM 1252 N N . GLY A 1 157 ? 14.918 -7.061 -24.935 1.00 95.06 157 GLY A N 1
ATOM 1253 C CA . GLY A 1 157 ? 15.173 -8.471 -24.666 1.00 95.06 157 GLY A CA 1
ATOM 1254 C C . GLY A 1 157 ? 16.657 -8.692 -24.382 1.00 95.06 157 GLY A C 1
ATOM 1255 O O . GLY A 1 157 ? 17.313 -7.874 -23.749 1.00 95.06 157 GLY A O 1
ATOM 1256 N N . HIS A 1 158 ? 17.224 -9.773 -24.902 1.00 96.75 158 HIS A N 1
ATOM 1257 C CA . HIS A 1 158 ? 18.643 -10.062 -24.718 1.00 96.75 158 HIS A CA 1
ATOM 1258 C C . HIS A 1 158 ? 19.535 -9.145 -25.577 1.00 96.75 158 HIS A C 1
ATOM 1260 O O . HIS A 1 158 ? 19.421 -9.108 -26.812 1.00 96.75 158 HIS A O 1
ATOM 1266 N N . VAL A 1 159 ? 20.442 -8.412 -24.928 1.00 97.56 159 VAL A N 1
ATOM 1267 C CA . VAL A 1 159 ? 21.420 -7.510 -25.551 1.00 97.56 159 VAL A CA 1
ATOM 1268 C C . VAL A 1 159 ? 22.844 -8.026 -25.367 1.00 97.56 159 VAL A C 1
ATOM 1270 O O . VAL A 1 159 ? 23.189 -8.601 -24.339 1.00 97.56 159 VAL A O 1
ATOM 1273 N N . ASN A 1 160 ? 23.689 -7.817 -26.374 1.00 98.00 160 ASN A N 1
ATOM 1274 C CA . ASN A 1 160 ? 25.101 -8.181 -26.296 1.00 98.00 160 ASN A CA 1
ATOM 1275 C C . ASN A 1 160 ? 25.903 -7.035 -25.670 1.00 98.00 160 ASN A C 1
ATOM 1277 O O . ASN A 1 160 ? 25.686 -5.871 -26.009 1.00 98.00 160 ASN A O 1
ATOM 1281 N N . ALA A 1 161 ? 26.840 -7.362 -24.783 1.00 97.62 161 ALA A N 1
ATOM 1282 C CA . ALA A 1 161 ? 27.651 -6.405 -24.033 1.00 97.62 161 ALA A CA 1
ATOM 1283 C C . ALA A 1 161 ? 29.144 -6.787 -24.073 1.00 97.62 161 ALA A C 1
ATOM 1285 O O . ALA A 1 161 ? 29.491 -7.971 -24.153 1.00 97.62 161 ALA A O 1
ATOM 1286 N N . CYS A 1 162 ? 30.039 -5.792 -24.064 1.00 97.06 162 CYS A N 1
ATOM 1287 C CA . CYS A 1 162 ? 31.494 -5.997 -24.086 1.00 97.06 162 CYS A CA 1
ATOM 1288 C C . CYS A 1 162 ? 32.040 -6.449 -22.716 1.00 97.06 162 CYS A C 1
ATOM 1290 O O . CYS A 1 162 ? 31.297 -6.885 -21.837 1.00 97.06 162 CYS A O 1
ATOM 1292 N N . ARG A 1 163 ? 33.366 -6.398 -22.528 1.00 96.00 163 ARG A N 1
ATOM 1293 C CA . ARG A 1 163 ? 33.993 -6.735 -21.239 1.00 96.00 163 ARG A CA 1
ATOM 1294 C C . ARG A 1 163 ? 33.604 -5.744 -20.136 1.00 96.00 163 ARG A C 1
ATOM 1296 O O . ARG A 1 163 ? 33.402 -6.168 -18.998 1.00 96.00 163 ARG A O 1
ATOM 1303 N N . ASP A 1 164 ? 33.504 -4.476 -20.502 1.00 95.12 164 ASP A N 1
ATOM 1304 C CA . ASP A 1 164 ? 33.426 -3.325 -19.594 1.00 95.12 164 ASP A CA 1
ATOM 1305 C C . ASP A 1 164 ? 31.967 -3.033 -19.208 1.00 95.12 164 ASP A C 1
ATOM 1307 O O . ASP A 1 164 ? 31.661 -2.687 -18.070 1.00 95.12 164 ASP A O 1
ATOM 1311 N N . HIS A 1 165 ? 31.044 -3.340 -20.122 1.00 96.56 165 HIS A N 1
ATOM 1312 C CA . HIS A 1 165 ? 29.611 -3.398 -19.856 1.00 96.56 165 HIS A CA 1
ATOM 1313 C C . HIS A 1 165 ? 29.246 -4.744 -19.226 1.00 96.56 165 HIS A C 1
ATOM 1315 O O . HIS A 1 165 ? 29.000 -5.749 -19.902 1.00 96.56 165 HIS A O 1
ATOM 1321 N N . LYS A 1 166 ? 29.264 -4.773 -17.896 1.00 96.50 166 LYS A N 1
ATOM 1322 C CA . LYS A 1 166 ? 28.632 -5.820 -17.097 1.00 96.50 166 LYS A CA 1
ATOM 1323 C C . LYS A 1 166 ? 27.152 -5.457 -16.879 1.00 96.50 166 LYS A C 1
ATOM 1325 O O . LYS A 1 166 ? 26.737 -4.347 -17.181 1.00 96.50 166 LYS A O 1
ATOM 1330 N N . ALA A 1 167 ? 26.357 -6.391 -16.365 1.00 96.75 167 ALA A N 1
ATOM 1331 C CA . ALA A 1 167 ? 24.915 -6.198 -16.162 1.00 96.75 167 ALA A CA 1
ATOM 1332 C C . ALA A 1 167 ? 24.553 -5.196 -15.041 1.00 96.75 167 ALA A C 1
ATOM 1334 O O . ALA A 1 167 ? 23.406 -4.778 -14.943 1.00 96.75 167 ALA A O 1
ATOM 1335 N N . ASP A 1 168 ? 25.535 -4.850 -14.212 1.00 96.44 168 ASP A N 1
ATOM 1336 C CA . ASP A 1 168 ? 25.532 -3.887 -13.110 1.00 96.44 168 ASP A CA 1
ATOM 1337 C C . ASP A 1 168 ? 26.061 -2.495 -13.517 1.00 96.44 168 ASP A C 1
ATOM 1339 O O . ASP A 1 168 ? 25.792 -1.526 -12.822 1.00 96.44 168 ASP A O 1
ATOM 1343 N N . THR A 1 169 ? 26.766 -2.354 -14.652 1.00 96.00 169 THR A N 1
ATOM 1344 C CA . THR A 1 169 ? 27.388 -1.071 -15.066 1.00 96.00 169 THR A CA 1
ATOM 1345 C C . THR A 1 169 ? 26.562 -0.253 -16.067 1.00 96.00 169 THR A C 1
ATOM 1347 O O . THR A 1 169 ? 27.014 0.780 -16.561 1.00 96.00 169 THR A O 1
ATOM 1350 N N . PHE A 1 170 ? 25.348 -0.700 -16.395 1.00 97.19 170 PHE A N 1
ATOM 1351 C CA . PHE A 1 170 ? 24.386 0.057 -17.196 1.00 97.19 170 PHE A CA 1
ATOM 1352 C C . PHE A 1 170 ? 22.949 -0.289 -16.789 1.00 97.19 170 PHE A C 1
ATOM 1354 O O . PHE A 1 170 ? 22.658 -1.403 -16.361 1.00 97.19 170 PHE A O 1
ATOM 1361 N N . CYS A 1 171 ? 22.022 0.650 -16.973 1.00 97.69 171 CYS A N 1
ATOM 1362 C CA . CYS A 1 171 ? 20.616 0.454 -16.637 1.00 97.69 171 CYS A CA 1
ATOM 1363 C C . CYS A 1 171 ? 19.973 -0.528 -17.626 1.00 97.69 171 CYS A C 1
ATOM 1365 O O . CYS A 1 171 ? 19.874 -0.230 -18.819 1.00 97.69 171 CYS A O 1
ATOM 1367 N N . GLY A 1 172 ? 19.473 -1.674 -17.160 1.00 97.38 172 GLY A N 1
ATOM 1368 C CA . GLY A 1 172 ? 18.859 -2.683 -18.036 1.00 97.38 172 GLY A CA 1
ATOM 1369 C C . GLY A 1 172 ? 17.560 -2.222 -18.715 1.00 97.38 172 GLY A C 1
ATOM 1370 O O . GLY A 1 172 ? 17.133 -2.824 -19.705 1.00 97.38 172 GLY A O 1
ATOM 1371 N N . VAL A 1 173 ? 16.952 -1.130 -18.236 1.00 97.31 173 VAL A N 1
ATOM 1372 C CA . VAL A 1 173 ? 15.740 -0.532 -18.817 1.00 97.31 173 VAL A CA 1
ATOM 1373 C C . VAL A 1 173 ? 16.079 0.385 -19.991 1.00 97.31 173 VAL A C 1
ATOM 1375 O O . VAL A 1 173 ? 15.678 0.096 -21.116 1.00 97.31 173 VAL A O 1
ATOM 1378 N N . CYS A 1 174 ? 16.824 1.472 -19.762 1.00 96.88 174 CYS A N 1
ATOM 1379 C CA . CYS A 1 174 ? 17.121 2.469 -20.798 1.00 96.88 174 CYS A CA 1
ATOM 1380 C C . CYS A 1 174 ? 18.458 2.256 -21.527 1.00 96.88 174 CYS A C 1
ATOM 1382 O O . CYS A 1 174 ? 18.727 2.967 -22.493 1.00 96.88 174 CYS A O 1
ATOM 1384 N N . LEU A 1 175 ? 19.274 1.284 -21.101 1.00 97.38 175 LEU A N 1
ATOM 1385 C CA . LEU A 1 175 ? 20.614 0.965 -21.620 1.00 97.38 175 LEU A CA 1
ATOM 1386 C C . LEU A 1 175 ? 21.651 2.087 -21.462 1.00 97.38 175 LEU A C 1
ATOM 1388 O O . LEU A 1 175 ? 22.688 2.068 -22.123 1.00 97.38 175 LEU A O 1
ATOM 1392 N N . ARG A 1 176 ? 21.388 3.061 -20.587 1.00 95.56 176 ARG A N 1
ATOM 1393 C CA . ARG A 1 176 ? 22.317 4.146 -20.265 1.00 9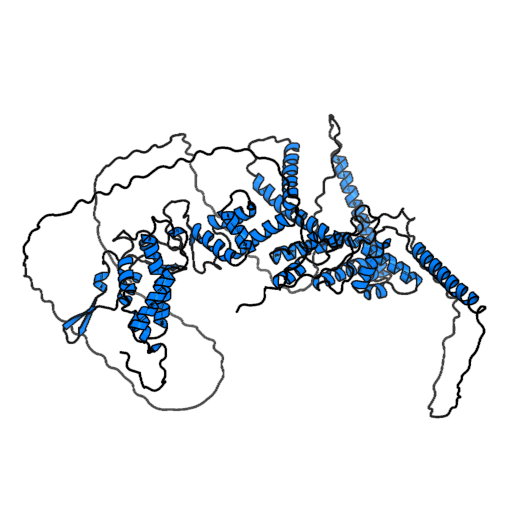5.56 176 ARG A CA 1
ATOM 1394 C C . ARG A 1 176 ? 23.429 3.658 -19.334 1.00 95.56 176 ARG A C 1
ATOM 1396 O O . ARG A 1 176 ? 23.153 2.881 -18.422 1.00 95.56 176 ARG A O 1
ATOM 1403 N N . ILE A 1 177 ? 24.653 4.105 -19.593 1.00 95.50 177 ILE A N 1
ATOM 1404 C CA . ILE A 1 177 ? 25.851 3.819 -18.786 1.00 95.50 177 ILE A CA 1
ATOM 1405 C C . ILE A 1 177 ? 26.015 4.928 -17.743 1.00 95.50 177 ILE A C 1
ATOM 1407 O O . ILE A 1 177 ? 25.618 6.071 -18.004 1.00 95.50 177 ILE A O 1
ATOM 1411 N N . ASP A 1 178 ? 26.598 4.601 -16.592 1.00 85.88 178 ASP A N 1
ATOM 1412 C CA . ASP A 1 178 ? 27.013 5.613 -15.626 1.00 85.88 178 ASP A CA 1
ATOM 1413 C C . ASP A 1 178 ? 28.203 6.407 -16.189 1.00 85.88 178 ASP A C 1
ATOM 1415 O O . ASP A 1 178 ? 29.272 5.862 -16.461 1.00 85.88 178 ASP A O 1
ATOM 1419 N N . ASN A 1 179 ? 27.981 7.705 -16.388 1.00 74.81 179 ASN A N 1
ATOM 1420 C CA . ASN A 1 179 ? 28.955 8.654 -16.921 1.00 74.81 179 ASN A CA 1
ATOM 1421 C C . ASN A 1 179 ? 29.216 9.786 -15.906 1.00 74.81 179 ASN A C 1
ATOM 1423 O O . ASN A 1 179 ? 29.290 10.952 -16.303 1.00 74.81 179 ASN A O 1
ATOM 1427 N N . SER A 1 180 ? 29.270 9.453 -14.609 1.00 62.78 180 SER A N 1
ATOM 1428 C CA . SER A 1 180 ? 29.610 10.355 -13.495 1.00 62.78 180 SER A CA 1
ATOM 1429 C C . SER A 1 180 ? 28.785 11.651 -13.448 1.00 62.78 180 SER A C 1
ATOM 1431 O O . SER A 1 180 ? 29.306 12.730 -13.164 1.00 62.78 180 SER A O 1
ATOM 1433 N N . ARG A 1 181 ? 27.494 11.559 -13.783 1.00 71.44 181 ARG A N 1
ATOM 1434 C CA . ARG A 1 181 ? 26.506 12.626 -13.570 1.00 71.44 181 ARG A CA 1
ATOM 1435 C C . ARG A 1 181 ? 25.457 12.103 -12.600 1.00 71.44 181 ARG A C 1
ATOM 1437 O O . ARG A 1 181 ? 24.785 11.130 -12.937 1.00 71.44 181 ARG A O 1
ATOM 1444 N N . GLU A 1 182 ? 25.314 12.791 -11.472 1.00 73.25 182 GLU A N 1
ATOM 1445 C CA . GLU A 1 182 ? 24.452 12.459 -10.323 1.00 73.25 182 GLU A CA 1
ATOM 1446 C C . GLU A 1 182 ? 23.050 11.970 -10.741 1.00 73.25 182 GLU A C 1
ATOM 1448 O O . GLU A 1 182 ? 22.636 10.884 -10.356 1.00 73.25 182 GLU A O 1
ATOM 1453 N N . ASP A 1 183 ? 22.394 12.670 -11.674 1.00 73.75 183 ASP A N 1
ATOM 1454 C CA . ASP A 1 183 ? 21.126 12.307 -12.343 1.00 73.75 183 ASP A CA 1
ATOM 1455 C C . ASP A 1 183 ? 20.952 10.849 -12.845 1.00 73.75 183 ASP A C 1
ATOM 1457 O O . ASP A 1 183 ? 19.845 10.461 -13.250 1.00 73.75 183 ASP A O 1
ATOM 1461 N N . TYR A 1 184 ? 22.038 10.085 -12.990 1.00 80.69 184 TYR A N 1
ATOM 1462 C CA . TYR A 1 184 ? 22.062 8.794 -13.683 1.00 80.69 184 TYR A CA 1
ATOM 1463 C C . TYR A 1 184 ? 22.781 7.689 -12.919 1.00 80.69 184 TYR A C 1
ATOM 1465 O O . TYR A 1 184 ? 23.113 6.684 -13.551 1.00 80.69 184 TYR A O 1
ATOM 1473 N N . LEU A 1 185 ? 22.974 7.844 -11.607 1.00 91.12 185 LEU A N 1
ATOM 1474 C CA . LEU A 1 185 ? 23.506 6.781 -10.759 1.00 91.12 185 LEU A CA 1
ATOM 1475 C C . LEU A 1 185 ? 22.747 5.465 -10.995 1.00 91.12 185 LEU A C 1
ATOM 1477 O O . LEU A 1 185 ? 21.517 5.434 -11.160 1.00 91.12 185 LEU A O 1
ATOM 1481 N N . ILE A 1 186 ? 23.520 4.385 -11.088 1.00 95.06 186 ILE A N 1
ATOM 1482 C CA . ILE A 1 186 ? 23.052 3.051 -11.456 1.00 95.06 186 ILE A CA 1
ATOM 1483 C C . ILE A 1 186 ? 23.258 2.144 -10.259 1.00 95.06 186 ILE A C 1
ATOM 1485 O O . ILE A 1 186 ? 24.388 1.852 -9.879 1.00 95.06 186 ILE A O 1
ATOM 1489 N N . PHE A 1 187 ? 22.153 1.675 -9.697 1.00 96.06 187 PHE A N 1
ATOM 1490 C CA . PHE A 1 187 ? 22.160 0.810 -8.529 1.00 96.06 187 PHE A CA 1
ATOM 1491 C C . PHE A 1 187 ? 21.58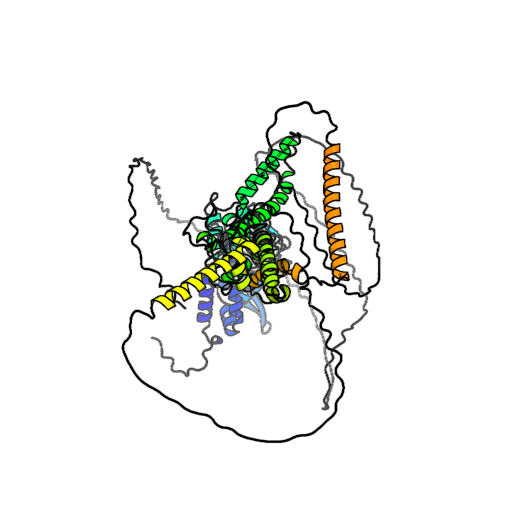8 -0.560 -8.875 1.00 96.06 187 PHE A C 1
ATOM 1493 O O . PHE A 1 187 ? 20.906 -0.744 -9.893 1.00 96.06 187 PHE A O 1
ATOM 1500 N N . LYS A 1 188 ? 21.873 -1.529 -8.004 1.00 96.81 188 LYS A N 1
ATOM 1501 C CA . LYS A 1 188 ? 21.271 -2.861 -8.047 1.00 96.81 188 LYS A CA 1
ATOM 1502 C C . LYS A 1 188 ? 19.745 -2.736 -8.024 1.00 96.81 188 LYS A C 1
ATOM 1504 O O . LYS A 1 188 ? 19.185 -1.842 -7.399 1.00 96.81 188 LYS A O 1
ATOM 1509 N N . ASN A 1 189 ? 19.082 -3.611 -8.767 1.00 96.69 189 ASN A N 1
ATOM 1510 C CA . ASN A 1 189 ? 17.632 -3.648 -8.849 1.00 96.69 189 ASN A CA 1
ATOM 1511 C C . ASN A 1 189 ? 17.085 -4.778 -7.975 1.00 96.69 189 ASN A C 1
ATOM 1513 O O . ASN A 1 189 ? 17.313 -5.947 -8.292 1.00 96.69 189 ASN A O 1
ATOM 1517 N N . ASP A 1 190 ? 16.331 -4.425 -6.937 1.00 97.25 190 ASP A N 1
ATOM 1518 C CA . ASP A 1 190 ? 15.631 -5.400 -6.094 1.00 97.25 190 ASP A CA 1
ATOM 1519 C C . ASP A 1 190 ? 14.170 -5.619 -6.533 1.00 97.25 190 ASP A C 1
ATOM 1521 O O . ASP A 1 190 ? 13.600 -6.687 -6.286 1.00 97.25 190 ASP A O 1
ATOM 1525 N N . ASP A 1 191 ? 13.595 -4.676 -7.293 1.00 97.44 191 ASP A N 1
ATOM 1526 C CA . ASP A 1 191 ? 12.257 -4.802 -7.876 1.00 97.44 191 ASP A CA 1
ATOM 1527 C C . ASP A 1 191 ? 12.231 -5.768 -9.076 1.00 97.44 191 ASP A C 1
ATOM 1529 O O . ASP A 1 191 ? 12.274 -5.380 -10.250 1.00 97.44 191 ASP A O 1
ATOM 1533 N N . ASN A 1 192 ? 12.143 -7.059 -8.761 1.00 96.69 192 ASN A N 1
ATOM 1534 C CA . ASN A 1 192 ? 11.950 -8.139 -9.727 1.00 96.69 192 ASN A CA 1
ATOM 1535 C C . ASN A 1 192 ? 10.491 -8.274 -10.214 1.00 96.69 192 ASN A C 1
ATOM 1537 O O . ASN A 1 192 ? 10.255 -8.976 -11.197 1.00 96.69 192 ASN A O 1
ATOM 1541 N N . GLU A 1 193 ? 9.524 -7.609 -9.566 1.00 96.69 193 GLU A N 1
ATOM 1542 C CA . GLU A 1 193 ? 8.113 -7.581 -9.985 1.00 96.69 193 GLU A CA 1
ATOM 1543 C C . GLU A 1 193 ? 7.957 -6.680 -11.218 1.00 96.69 193 GLU A C 1
ATOM 1545 O O . GLU A 1 193 ? 7.462 -7.113 -12.261 1.00 96.69 193 GLU A O 1
ATOM 1550 N N . THR A 1 194 ? 8.450 -5.440 -11.134 1.00 96.31 194 THR A N 1
ATOM 1551 C CA . THR A 1 194 ? 8.397 -4.473 -12.238 1.00 96.31 194 THR A CA 1
ATOM 1552 C C . THR A 1 194 ? 9.498 -4.710 -13.267 1.00 96.31 194 THR A C 1
ATOM 1554 O O . THR A 1 194 ? 9.259 -4.579 -14.469 1.00 96.31 194 THR A O 1
ATOM 1557 N N . PHE A 1 195 ? 10.715 -5.044 -12.828 1.00 96.75 195 PHE A N 1
ATOM 1558 C CA . PHE A 1 195 ? 11.894 -5.154 -13.691 1.00 96.75 195 PHE A CA 1
ATOM 1559 C C . PHE A 1 195 ? 12.479 -6.574 -13.681 1.00 96.75 195 PHE A C 1
ATOM 1561 O O . PHE A 1 195 ? 13.663 -6.777 -13.423 1.00 96.75 195 PHE A O 1
ATOM 1568 N N . CYS A 1 196 ? 11.641 -7.562 -14.000 1.00 96.94 196 CYS A N 1
ATOM 1569 C CA . CYS A 1 196 ? 12.028 -8.971 -14.112 1.00 96.94 196 CYS A CA 1
ATOM 1570 C C . CYS A 1 196 ? 13.322 -9.179 -14.937 1.00 96.94 196 CYS A C 1
ATOM 1572 O O . CYS A 1 196 ? 13.506 -8.568 -15.995 1.00 96.94 196 CYS A O 1
ATOM 1574 N N . ASP A 1 197 ? 14.223 -10.025 -14.423 1.00 96.56 197 ASP A N 1
ATOM 1575 C CA . ASP A 1 197 ? 15.584 -10.314 -14.912 1.00 96.56 197 ASP A CA 1
ATOM 1576 C C . ASP A 1 197 ? 16.569 -9.122 -14.976 1.00 96.56 197 ASP A C 1
ATOM 1578 O O . ASP A 1 197 ? 17.736 -9.297 -15.348 1.00 96.56 197 ASP A O 1
ATOM 1582 N N . ILE A 1 198 ? 16.167 -7.902 -14.606 1.00 97.88 198 ILE A N 1
ATOM 1583 C CA . ILE A 1 198 ? 17.043 -6.726 -14.649 1.00 97.88 198 ILE A CA 1
ATOM 1584 C C . ILE A 1 198 ? 17.897 -6.654 -13.387 1.00 97.88 198 ILE A C 1
ATOM 1586 O O . ILE A 1 198 ? 17.385 -6.594 -12.277 1.00 97.88 198 ILE A O 1
ATOM 1590 N N . ARG A 1 199 ? 19.224 -6.599 -13.560 1.00 97.62 199 ARG A N 1
ATOM 1591 C CA . ARG A 1 199 ? 20.169 -6.517 -12.432 1.00 97.62 199 ARG A CA 1
ATOM 1592 C C . ARG A 1 199 ? 20.386 -5.114 -11.880 1.00 97.62 199 ARG A C 1
ATOM 1594 O O . ARG A 1 199 ? 20.747 -4.993 -10.715 1.00 97.62 199 ARG A O 1
ATOM 1601 N N . ALA A 1 200 ? 20.217 -4.085 -12.706 1.00 97.50 200 ALA A N 1
ATOM 1602 C CA . ALA A 1 200 ? 20.465 -2.705 -12.315 1.00 97.50 200 ALA A CA 1
ATOM 1603 C C . ALA A 1 200 ? 19.554 -1.717 -13.051 1.00 97.50 200 ALA A C 1
ATOM 1605 O O . ALA A 1 200 ? 19.277 -1.858 -14.251 1.00 97.50 200 ALA A O 1
ATOM 1606 N N . THR A 1 201 ? 19.108 -0.696 -12.326 1.00 97.50 201 THR A N 1
ATOM 1607 C CA . THR A 1 201 ? 18.254 0.391 -12.814 1.00 97.50 201 THR A CA 1
ATOM 1608 C C . THR A 1 201 ? 18.873 1.743 -12.455 1.00 97.50 201 THR A C 1
ATOM 1610 O O . THR A 1 201 ? 19.719 1.841 -11.572 1.00 97.50 201 THR A O 1
ATOM 1613 N N . CYS A 1 202 ? 18.501 2.793 -13.191 1.00 96.31 202 CYS A N 1
ATOM 1614 C CA . CYS A 1 202 ? 18.879 4.166 -12.850 1.00 96.31 202 CYS A CA 1
ATOM 1615 C C . CYS A 1 202 ? 17.676 4.936 -12.307 1.00 96.31 202 CYS A C 1
ATOM 1617 O O . CYS A 1 202 ? 16.533 4.629 -12.670 1.00 96.31 202 CYS A O 1
ATOM 1619 N N . MET A 1 203 ? 17.950 5.974 -11.514 1.00 95.25 203 MET A N 1
ATOM 1620 C CA . MET A 1 203 ? 16.952 6.800 -10.819 1.00 95.25 203 MET A CA 1
ATOM 1621 C C . MET A 1 203 ? 15.757 7.178 -11.707 1.00 95.25 203 MET A C 1
ATOM 1623 O O . MET A 1 203 ? 14.611 6.853 -11.404 1.00 95.25 203 MET A O 1
ATOM 1627 N N . ARG A 1 204 ? 16.017 7.749 -12.891 1.00 93.94 204 ARG A N 1
ATOM 1628 C CA . ARG A 1 204 ? 14.957 8.156 -13.833 1.00 93.94 204 ARG A CA 1
ATOM 1629 C C . ARG A 1 204 ? 14.077 7.000 -14.325 1.00 93.94 204 ARG A C 1
ATOM 1631 O O . ARG A 1 204 ? 12.892 7.195 -14.557 1.00 93.94 204 ARG A O 1
ATOM 1638 N N . CYS A 1 205 ? 14.618 5.788 -14.482 1.00 96.19 205 CYS A N 1
ATOM 1639 C CA . CYS A 1 205 ? 13.811 4.628 -14.885 1.00 96.19 205 CYS A CA 1
ATOM 1640 C C . CYS A 1 205 ? 12.927 4.099 -13.748 1.00 96.19 205 CYS A C 1
ATOM 1642 O O . CYS A 1 205 ? 11.835 3.601 -14.032 1.00 96.19 205 CYS A O 1
ATOM 1644 N N . ARG A 1 206 ? 13.381 4.229 -12.494 1.00 96.19 206 ARG A N 1
ATOM 1645 C CA . ARG A 1 206 ? 12.589 3.953 -11.287 1.00 96.19 206 ARG A CA 1
ATOM 1646 C C . ARG A 1 206 ? 11.459 4.972 -11.137 1.00 96.19 206 ARG A C 1
ATOM 1648 O O . ARG A 1 206 ? 10.298 4.577 -11.086 1.00 96.19 206 ARG A O 1
ATOM 1655 N N . GLN A 1 207 ? 11.775 6.263 -11.234 1.00 94.06 207 GLN A N 1
ATOM 1656 C CA . GLN A 1 207 ? 10.798 7.358 -11.224 1.00 94.06 207 GLN A CA 1
ATOM 1657 C C . GLN A 1 207 ? 9.742 7.204 -12.339 1.00 94.06 207 GLN A C 1
ATOM 1659 O O . GLN A 1 207 ? 8.539 7.240 -12.079 1.00 94.06 207 GLN A O 1
ATOM 1664 N N . ASP A 1 208 ? 10.164 6.930 -13.581 1.00 93.81 208 ASP A N 1
ATOM 1665 C CA . ASP A 1 208 ? 9.264 6.647 -14.711 1.00 93.81 208 ASP A CA 1
ATOM 1666 C C . ASP A 1 208 ? 8.344 5.446 -14.463 1.00 93.81 208 ASP A C 1
ATOM 1668 O O . ASP A 1 208 ? 7.263 5.363 -15.051 1.00 93.81 208 ASP A O 1
ATOM 1672 N N . ALA A 1 209 ? 8.793 4.453 -13.695 1.00 95.19 209 ALA A N 1
ATOM 1673 C CA . ALA A 1 209 ? 8.013 3.262 -13.386 1.00 95.19 209 ALA A CA 1
ATOM 1674 C C . ALA A 1 209 ? 7.008 3.515 -12.256 1.00 95.19 209 ALA A C 1
ATOM 1676 O O . ALA A 1 209 ? 5.849 3.139 -12.431 1.00 95.19 209 ALA A O 1
ATOM 1677 N N . ILE A 1 210 ? 7.389 4.248 -11.198 1.00 93.88 210 ILE A N 1
ATOM 1678 C CA . ILE A 1 210 ? 6.449 4.759 -10.184 1.00 93.88 210 ILE A CA 1
ATOM 1679 C C . ILE A 1 210 ? 5.338 5.553 -10.871 1.00 93.88 210 ILE A C 1
ATOM 1681 O O . ILE A 1 210 ? 4.172 5.199 -10.735 1.00 93.88 210 ILE A O 1
ATOM 1685 N N . HIS A 1 211 ? 5.675 6.554 -11.694 1.00 90.88 211 HIS A N 1
ATOM 1686 C CA . HIS A 1 211 ? 4.667 7.352 -12.400 1.00 90.88 211 HIS A CA 1
ATOM 1687 C C . HIS A 1 211 ? 3.751 6.506 -13.293 1.00 90.88 211 HIS A C 1
ATOM 1689 O O . HIS A 1 211 ? 2.547 6.736 -13.330 1.00 90.88 211 HIS A O 1
ATOM 1695 N N . ARG A 1 212 ? 4.290 5.513 -14.012 1.00 92.06 212 ARG A N 1
ATOM 1696 C CA . ARG A 1 212 ? 3.464 4.617 -14.838 1.00 92.06 212 ARG A CA 1
ATOM 1697 C C . ARG A 1 212 ? 2.530 3.749 -13.996 1.00 92.06 212 ARG A C 1
ATOM 1699 O O . ARG A 1 212 ? 1.399 3.545 -14.417 1.00 92.06 212 ARG A O 1
ATOM 1706 N N . ARG A 1 213 ? 2.974 3.265 -12.833 1.00 92.38 213 ARG A N 1
ATOM 1707 C CA . ARG A 1 213 ? 2.150 2.479 -11.904 1.00 92.38 213 ARG A CA 1
ATOM 1708 C C . ARG A 1 213 ? 1.068 3.347 -11.257 1.00 92.38 213 ARG A C 1
ATOM 1710 O O . ARG A 1 213 ? -0.095 2.963 -11.290 1.00 92.38 213 ARG A O 1
ATOM 1717 N N . ALA A 1 214 ? 1.442 4.532 -10.778 1.00 89.00 214 ALA A N 1
ATOM 1718 C CA . ALA A 1 214 ? 0.556 5.529 -10.185 1.00 89.00 214 ALA A CA 1
ATOM 1719 C C . ALA A 1 214 ? -0.528 6.024 -11.153 1.00 89.00 214 ALA A C 1
ATOM 1721 O O . ALA A 1 214 ? -1.674 6.158 -10.755 1.00 89.00 214 ALA A O 1
ATOM 1722 N N . ASN A 1 215 ? -0.215 6.214 -12.440 1.00 87.69 215 ASN A N 1
ATOM 1723 C CA . ASN A 1 215 ? -1.184 6.665 -13.451 1.00 87.69 215 ASN A CA 1
ATOM 1724 C C . ASN A 1 215 ? -2.406 5.742 -13.641 1.00 87.69 215 ASN A C 1
ATOM 1726 O O . ASN A 1 215 ? -3.375 6.162 -14.274 1.00 87.69 215 ASN A O 1
ATOM 1730 N N . HIS A 1 216 ? -2.366 4.497 -13.155 1.00 84.75 216 HIS A N 1
ATOM 1731 C CA . HIS A 1 216 ? -3.510 3.583 -13.197 1.00 84.75 216 HIS A CA 1
ATOM 1732 C C . HIS A 1 216 ? -4.531 3.816 -12.074 1.00 84.75 216 HIS A C 1
ATOM 1734 O O . HIS A 1 216 ? -5.635 3.282 -12.154 1.00 84.75 216 HIS A O 1
ATOM 1740 N N . ASP A 1 217 ? -4.184 4.612 -11.065 1.00 82.44 217 ASP A N 1
ATOM 1741 C CA . ASP A 1 217 ? -5.025 4.926 -9.917 1.00 82.44 217 ASP A CA 1
ATOM 1742 C C . ASP A 1 217 ? -5.149 6.449 -9.777 1.00 82.44 217 ASP A C 1
ATOM 1744 O O . ASP A 1 217 ? -4.157 7.173 -9.755 1.00 82.44 217 ASP A O 1
ATOM 1748 N N . HIS A 1 218 ? -6.376 6.965 -9.707 1.00 80.75 218 HIS A N 1
ATOM 1749 C CA . HIS A 1 218 ? -6.609 8.411 -9.693 1.00 80.75 218 HIS A CA 1
ATOM 1750 C C . HIS A 1 218 ? -6.006 9.105 -8.459 1.00 80.75 218 HIS A C 1
ATOM 1752 O O . HIS A 1 218 ? -5.556 10.248 -8.546 1.00 80.75 218 HIS A O 1
ATOM 1758 N N . TYR A 1 219 ? -5.984 8.424 -7.315 1.00 75.25 219 TYR A N 1
ATOM 1759 C CA . TYR A 1 219 ? -5.483 8.967 -6.060 1.00 75.25 219 TYR A CA 1
ATOM 1760 C C . TYR A 1 219 ? -3.947 8.963 -6.039 1.00 75.25 219 TYR A C 1
ATOM 1762 O O . TYR A 1 219 ? -3.341 9.995 -5.748 1.00 75.25 219 TYR A O 1
ATOM 1770 N N . LEU A 1 220 ? -3.301 7.872 -6.478 1.00 76.56 220 LEU A N 1
ATOM 1771 C CA . LEU A 1 220 ? -1.843 7.864 -6.694 1.00 76.56 220 LEU A CA 1
ATOM 1772 C C . LEU A 1 220 ? -1.403 8.861 -7.757 1.00 76.56 220 LEU A C 1
ATOM 1774 O O . LEU A 1 220 ? -0.363 9.498 -7.590 1.00 76.56 220 LEU A O 1
ATOM 1778 N N . ARG A 1 221 ? -2.174 9.016 -8.840 1.00 83.75 221 ARG A N 1
ATOM 1779 C CA . ARG A 1 221 ? -1.862 9.998 -9.879 1.00 83.75 221 ARG A CA 1
ATOM 1780 C C . ARG A 1 221 ? -1.783 11.399 -9.280 1.00 83.75 221 ARG A C 1
ATOM 1782 O O . ARG A 1 221 ? -0.775 12.056 -9.494 1.00 83.75 221 ARG A O 1
ATOM 1789 N N . ASN A 1 222 ? -2.759 11.803 -8.466 1.00 78.19 222 ASN A N 1
ATOM 1790 C CA . ASN A 1 222 ? -2.755 13.112 -7.811 1.00 78.19 222 ASN A CA 1
ATOM 1791 C C . ASN A 1 222 ? -1.524 13.311 -6.900 1.00 78.19 222 ASN A C 1
ATOM 1793 O O . ASN A 1 222 ? -0.882 14.356 -6.975 1.00 78.19 222 ASN A O 1
ATOM 1797 N N . ILE A 1 223 ? -1.145 12.303 -6.101 1.00 73.19 223 ILE A N 1
ATOM 1798 C CA . ILE A 1 223 ? 0.067 12.342 -5.255 1.00 73.19 223 ILE A CA 1
ATOM 1799 C C . ILE A 1 223 ? 1.322 12.518 -6.128 1.00 73.19 223 ILE A C 1
ATOM 1801 O O . ILE A 1 223 ? 2.134 13.417 -5.909 1.00 73.19 223 ILE A O 1
ATOM 1805 N N . CYS A 1 224 ? 1.472 11.691 -7.165 1.00 79.12 224 CYS A N 1
ATOM 1806 C CA . CYS A 1 224 ? 2.630 11.725 -8.055 1.00 79.12 224 CYS A CA 1
ATOM 1807 C C . CYS A 1 224 ? 2.666 12.942 -9.000 1.00 79.12 224 CYS A C 1
ATOM 1809 O O . CYS A 1 224 ? 3.746 13.308 -9.465 1.00 79.12 224 CYS A O 1
ATOM 1811 N N . GLU A 1 225 ? 1.525 13.556 -9.309 1.00 77.44 225 GLU A N 1
ATOM 1812 C CA . GLU A 1 225 ? 1.419 14.820 -10.048 1.00 77.44 225 GLU A CA 1
ATOM 1813 C C . GLU A 1 225 ? 1.824 15.995 -9.157 1.00 77.44 225 GLU A C 1
ATOM 1815 O O . GLU A 1 225 ? 2.642 16.815 -9.575 1.00 77.44 225 GLU A O 1
ATOM 1820 N N . ALA A 1 226 ? 1.356 16.033 -7.909 1.00 67.38 226 ALA A N 1
ATOM 1821 C CA . ALA A 1 226 ? 1.753 17.057 -6.953 1.00 67.38 226 ALA A CA 1
ATOM 1822 C C . ALA A 1 226 ? 3.276 17.027 -6.691 1.00 67.38 226 ALA A C 1
ATOM 1824 O O . ALA A 1 226 ? 3.915 18.077 -6.743 1.00 67.38 226 ALA A O 1
ATOM 1825 N N . MET A 1 227 ? 3.900 15.841 -6.590 1.00 68.56 227 MET A N 1
ATOM 1826 C CA . MET A 1 227 ? 5.366 15.714 -6.454 1.00 68.56 227 MET A CA 1
ATOM 1827 C C . MET A 1 227 ? 6.161 16.283 -7.642 1.00 68.56 227 MET A C 1
ATOM 1829 O O . MET A 1 227 ? 7.337 16.616 -7.495 1.00 68.56 227 MET A O 1
ATOM 1833 N N . ARG A 1 228 ? 5.563 16.374 -8.839 1.00 71.12 228 ARG A N 1
ATOM 1834 C CA . ARG A 1 228 ? 6.226 16.964 -10.017 1.00 71.12 228 ARG A CA 1
ATOM 1835 C C . ARG A 1 228 ? 6.175 18.482 -10.032 1.00 71.12 228 ARG A C 1
ATOM 1837 O O . ARG A 1 228 ? 7.053 19.101 -10.632 1.00 71.12 228 ARG A O 1
ATOM 1844 N N . HIS A 1 229 ? 5.117 19.056 -9.471 1.00 66.69 229 HIS A N 1
ATOM 1845 C CA . HIS A 1 229 ? 4.760 20.452 -9.691 1.00 66.69 229 HIS A CA 1
ATOM 1846 C C . HIS A 1 229 ? 4.924 21.332 -8.458 1.00 66.69 229 HIS A C 1
ATOM 1848 O O . HIS A 1 229 ? 5.049 22.543 -8.624 1.00 66.69 229 HIS A O 1
ATOM 1854 N N . ASP A 1 230 ? 4.993 20.753 -7.259 1.00 58.47 230 ASP A N 1
ATOM 1855 C CA . ASP A 1 230 ? 5.084 21.522 -6.027 1.00 58.47 230 ASP A CA 1
ATOM 1856 C C . ASP A 1 230 ? 6.114 20.945 -5.044 1.00 58.47 230 ASP A C 1
ATOM 1858 O O . ASP A 1 230 ? 6.157 19.746 -4.769 1.00 58.47 230 ASP A O 1
ATOM 1862 N N . ARG A 1 231 ? 6.956 21.827 -4.493 1.00 54.00 231 ARG A N 1
ATOM 1863 C CA . ARG A 1 231 ? 7.874 21.495 -3.393 1.00 54.00 231 ARG A CA 1
ATOM 1864 C C . ARG A 1 231 ? 7.221 21.662 -2.015 1.00 54.00 231 ARG A C 1
ATOM 1866 O O . ARG A 1 231 ? 7.854 21.285 -1.037 1.00 54.00 231 ARG A O 1
ATOM 1873 N N . PHE A 1 232 ? 6.017 22.235 -1.939 1.00 51.47 232 PHE A N 1
ATOM 1874 C CA . PHE A 1 232 ? 5.445 22.775 -0.702 1.00 51.47 232 PHE A CA 1
ATOM 1875 C C . PHE A 1 232 ? 4.084 22.193 -0.275 1.00 51.47 232 PHE A C 1
ATOM 1877 O O . PHE A 1 232 ? 3.681 22.461 0.853 1.00 51.47 232 PHE A O 1
ATOM 1884 N N . SER A 1 233 ? 3.384 21.401 -1.103 1.00 57.38 233 SER A N 1
ATOM 1885 C CA . SER A 1 233 ? 2.063 20.833 -0.740 1.00 57.38 233 SER A CA 1
ATOM 1886 C C . SER A 1 233 ? 1.968 19.304 -0.668 1.00 57.38 233 SER A C 1
ATOM 1888 O O . SER A 1 233 ? 0.965 18.795 -0.166 1.00 57.38 233 SER A O 1
ATOM 1890 N N . VAL A 1 234 ? 2.984 18.552 -1.109 1.00 61.19 234 VAL A N 1
ATOM 1891 C CA . VAL A 1 234 ? 3.017 17.094 -0.886 1.00 61.19 234 VAL A CA 1
ATOM 1892 C C . VAL A 1 234 ? 3.625 16.783 0.469 1.00 61.19 234 VAL A C 1
ATOM 1894 O O . VAL A 1 234 ? 4.640 17.358 0.852 1.00 61.19 234 VAL A O 1
ATOM 1897 N N . ASP A 1 235 ? 3.004 15.828 1.152 1.00 80.94 235 ASP A N 1
ATOM 1898 C CA . ASP A 1 235 ? 3.504 15.219 2.374 1.00 80.94 235 ASP A CA 1
ATOM 1899 C C . ASP A 1 235 ? 4.972 14.776 2.230 1.00 80.94 235 ASP A C 1
ATOM 1901 O O . ASP A 1 235 ? 5.328 13.997 1.338 1.00 80.94 235 ASP A O 1
ATOM 1905 N N . TRP A 1 236 ? 5.837 15.320 3.086 1.00 85.25 236 TRP A N 1
ATOM 1906 C CA . TRP A 1 236 ? 7.285 15.175 2.959 1.00 85.25 236 TRP A CA 1
ATOM 1907 C C . TRP A 1 236 ? 7.739 13.731 3.208 1.00 85.25 236 TRP A C 1
ATOM 1909 O O . TRP A 1 236 ? 8.666 13.277 2.544 1.00 85.25 236 TRP A O 1
ATOM 1919 N N . GLU A 1 237 ? 7.043 12.987 4.072 1.00 87.56 237 GLU A N 1
ATOM 1920 C CA . GLU A 1 237 ? 7.343 11.579 4.361 1.00 87.56 237 GLU A CA 1
ATOM 1921 C C . GLU A 1 237 ? 7.022 10.677 3.160 1.00 87.56 237 GLU A C 1
ATOM 1923 O O . GLU A 1 237 ? 7.802 9.807 2.776 1.00 87.56 237 GLU A O 1
ATOM 1928 N N . VAL A 1 238 ? 5.874 10.918 2.513 1.00 89.31 238 VAL A N 1
ATOM 1929 C CA . VAL A 1 238 ? 5.465 10.220 1.283 1.00 89.31 238 VAL A CA 1
ATOM 1930 C C . VAL A 1 238 ? 6.499 10.442 0.188 1.00 89.31 238 VAL A C 1
ATOM 1932 O O . VAL A 1 238 ? 6.871 9.510 -0.528 1.00 89.31 238 VAL A O 1
ATOM 1935 N N . ARG A 1 239 ? 6.987 11.680 0.079 1.00 88.81 239 ARG A N 1
ATOM 1936 C CA . ARG A 1 239 ? 8.067 12.021 -0.833 1.00 88.81 239 ARG A CA 1
ATOM 1937 C C . ARG A 1 239 ? 9.371 11.316 -0.456 1.00 88.81 239 ARG A C 1
ATOM 1939 O O . ARG A 1 239 ? 9.968 10.720 -1.342 1.00 88.81 239 ARG A O 1
ATOM 1946 N N . GLN A 1 240 ? 9.788 11.337 0.810 1.00 90.94 240 GLN A N 1
ATOM 1947 C CA . GLN A 1 240 ? 11.008 10.678 1.294 1.00 90.94 240 GLN A CA 1
ATOM 1948 C C . GLN A 1 240 ? 11.017 9.184 0.943 1.00 90.94 240 GLN A C 1
ATOM 1950 O O . GLN A 1 240 ? 11.995 8.698 0.385 1.00 90.94 240 GLN A O 1
ATOM 1955 N N . VAL A 1 241 ? 9.906 8.476 1.171 1.00 92.38 241 VAL A N 1
ATOM 1956 C CA . VAL A 1 241 ? 9.743 7.053 0.815 1.00 92.38 241 VAL A CA 1
ATOM 1957 C C . VAL A 1 241 ? 9.921 6.807 -0.691 1.00 92.38 241 VAL A C 1
ATOM 1959 O O . VAL A 1 241 ? 10.537 5.818 -1.097 1.00 92.38 241 VAL A O 1
ATOM 1962 N N . MET A 1 242 ? 9.408 7.698 -1.546 1.00 92.44 242 MET A N 1
ATOM 1963 C CA . MET A 1 242 ? 9.578 7.562 -2.997 1.00 92.44 242 MET A CA 1
ATOM 1964 C C . MET A 1 242 ? 10.970 7.990 -3.478 1.00 92.44 242 MET A C 1
ATOM 1966 O O . MET A 1 242 ? 11.532 7.312 -4.339 1.00 92.44 242 MET A O 1
ATOM 1970 N N . ASP A 1 243 ? 11.537 9.062 -2.923 1.00 92.62 243 ASP A N 1
ATOM 1971 C CA . ASP A 1 243 ? 12.878 9.555 -3.250 1.00 92.62 243 ASP A CA 1
ATOM 1972 C C . ASP A 1 243 ? 13.942 8.518 -2.817 1.00 92.62 243 ASP A C 1
ATOM 1974 O O . ASP A 1 243 ? 14.788 8.164 -3.635 1.00 92.62 243 ASP A O 1
ATOM 1978 N N . GLN A 1 244 ? 13.811 7.877 -1.645 1.00 94.44 244 GLN A N 1
ATOM 1979 C CA . GLN A 1 244 ? 14.668 6.764 -1.194 1.00 94.44 244 GLN A CA 1
ATOM 1980 C C . GLN A 1 244 ? 14.658 5.577 -2.176 1.00 94.44 244 GLN A C 1
ATOM 1982 O O . GLN A 1 244 ? 15.715 5.057 -2.545 1.00 94.44 244 GLN A O 1
ATOM 1987 N N . PHE A 1 245 ? 13.486 5.160 -2.674 1.00 95.56 245 PHE A N 1
ATOM 1988 C CA . PHE A 1 245 ? 13.416 4.137 -3.727 1.00 95.56 245 PHE A CA 1
ATOM 1989 C C . PHE A 1 245 ? 14.032 4.619 -5.047 1.00 95.56 245 PHE A C 1
ATOM 1991 O O . PHE A 1 245 ? 14.699 3.857 -5.751 1.00 95.56 245 PHE A O 1
ATOM 1998 N N . VAL A 1 246 ? 13.801 5.876 -5.429 1.00 94.94 246 VAL A N 1
ATOM 1999 C CA . VAL A 1 246 ? 14.359 6.445 -6.660 1.00 94.94 246 VAL A CA 1
ATOM 2000 C C . VAL A 1 246 ? 15.883 6.525 -6.580 1.00 94.94 246 VAL A C 1
ATOM 2002 O O . VAL A 1 246 ? 16.526 6.216 -7.585 1.00 94.94 246 VAL A O 1
ATOM 2005 N N . GLU A 1 247 ? 16.457 6.837 -5.422 1.00 93.75 247 GLU A N 1
ATOM 2006 C CA . GLU A 1 247 ? 17.894 6.955 -5.157 1.00 93.75 247 GLU A CA 1
ATOM 2007 C C . GLU A 1 247 ? 18.581 5.603 -4.968 1.00 93.75 247 GLU A C 1
ATOM 2009 O O . GLU A 1 247 ? 19.467 5.278 -5.754 1.00 93.75 247 GLU A O 1
ATOM 2014 N N . VAL A 1 248 ? 18.146 4.771 -4.021 1.00 94.31 248 VAL A N 1
ATOM 2015 C CA . VAL A 1 248 ? 18.827 3.504 -3.699 1.00 94.31 248 VAL A CA 1
ATOM 2016 C C . VAL A 1 248 ? 18.320 2.360 -4.588 1.00 94.31 248 VAL A C 1
ATOM 2018 O O . VAL A 1 248 ? 19.101 1.685 -5.261 1.00 94.31 248 VAL A O 1
ATOM 2021 N N . GLY A 1 249 ? 16.998 2.209 -4.719 1.00 94.06 249 GLY A N 1
ATOM 2022 C CA . GLY A 1 249 ? 16.358 1.128 -5.490 1.00 94.06 249 GLY A CA 1
ATOM 2023 C C . GLY A 1 249 ? 15.970 -0.114 -4.698 1.00 94.06 249 GLY A C 1
ATOM 2024 O O . GLY A 1 249 ? 15.686 -1.145 -5.311 1.00 94.06 249 GLY A O 1
ATOM 2025 N N . GLU A 1 250 ? 15.976 -0.017 -3.373 1.00 94.75 250 GLU A N 1
ATOM 2026 C CA . GLU A 1 250 ? 15.602 -1.092 -2.458 1.00 94.75 250 GLU A CA 1
ATOM 2027 C C . GLU A 1 250 ? 14.079 -1.268 -2.387 1.00 94.75 250 GLU A C 1
ATOM 2029 O O . GLU A 1 250 ? 13.319 -0.303 -2.338 1.00 94.75 250 GLU A O 1
ATOM 2034 N N . GLY A 1 251 ? 13.619 -2.521 -2.370 1.00 95.81 251 GLY A N 1
ATOM 2035 C CA . GLY A 1 251 ? 12.193 -2.860 -2.344 1.00 95.81 251 GLY A CA 1
ATOM 2036 C C . GLY A 1 251 ? 11.543 -2.971 -3.730 1.00 95.81 251 GLY A C 1
ATOM 2037 O O . GLY A 1 251 ? 12.212 -3.144 -4.746 1.00 95.81 251 GLY A O 1
ATOM 2038 N N . THR A 1 252 ? 10.206 -2.934 -3.769 1.00 97.12 252 THR A N 1
ATOM 2039 C CA . THR A 1 252 ? 9.410 -3.027 -5.009 1.00 97.12 252 THR A CA 1
ATOM 2040 C C . THR A 1 252 ? 8.474 -1.834 -5.139 1.00 97.12 252 THR A C 1
ATOM 2042 O O . THR A 1 252 ? 7.966 -1.333 -4.135 1.00 97.12 252 THR A O 1
ATOM 2045 N N . ILE A 1 253 ? 8.177 -1.397 -6.368 1.00 95.50 253 ILE A N 1
ATOM 2046 C CA . ILE A 1 253 ? 7.286 -0.247 -6.603 1.00 95.50 253 ILE A CA 1
ATOM 2047 C C . ILE A 1 253 ? 5.906 -0.470 -5.977 1.00 95.50 253 ILE A C 1
ATOM 2049 O O . ILE A 1 253 ? 5.339 0.469 -5.426 1.00 95.50 253 ILE A O 1
ATOM 2053 N N . SER A 1 254 ? 5.385 -1.702 -6.001 1.00 94.44 254 SER A N 1
ATOM 2054 C CA . SER A 1 254 ? 4.124 -2.043 -5.334 1.00 94.44 254 SER A CA 1
ATOM 2055 C C . SER A 1 254 ? 4.196 -1.820 -3.811 1.00 94.44 254 SER A C 1
ATOM 2057 O O . SER A 1 254 ? 3.279 -1.218 -3.261 1.00 94.44 254 SER A O 1
ATOM 2059 N N . LYS A 1 255 ? 5.291 -2.200 -3.130 1.00 95.12 255 LYS A N 1
ATOM 2060 C CA . LYS A 1 255 ? 5.476 -1.932 -1.686 1.00 95.12 255 LYS A CA 1
ATOM 2061 C C . LYS A 1 255 ? 5.642 -0.444 -1.370 1.00 95.12 255 LYS A C 1
ATOM 2063 O O . LYS A 1 255 ? 5.013 0.043 -0.439 1.00 95.12 255 LYS A O 1
ATOM 2068 N N . ILE A 1 256 ? 6.447 0.275 -2.152 1.00 94.56 256 ILE A N 1
ATOM 2069 C CA . ILE A 1 256 ? 6.697 1.717 -1.972 1.00 94.56 256 ILE A CA 1
ATOM 2070 C C . ILE A 1 256 ? 5.403 2.524 -2.136 1.00 94.56 256 ILE A C 1
ATOM 2072 O O . ILE A 1 256 ? 5.132 3.433 -1.356 1.00 94.56 256 ILE A O 1
ATOM 2076 N N . ILE A 1 257 ? 4.561 2.143 -3.100 1.00 92.19 257 ILE A N 1
ATOM 2077 C CA . ILE A 1 257 ? 3.224 2.715 -3.294 1.00 92.19 257 ILE A CA 1
ATOM 2078 C C . ILE A 1 257 ? 2.298 2.425 -2.106 1.00 92.19 257 ILE A C 1
ATOM 2080 O O . ILE A 1 257 ? 1.622 3.340 -1.643 1.00 92.19 257 ILE A O 1
ATOM 2084 N N . CYS A 1 258 ? 2.288 1.193 -1.586 1.00 92.69 258 CYS A N 1
ATOM 2085 C CA . CYS A 1 258 ? 1.526 0.852 -0.383 1.00 92.69 258 CYS A CA 1
ATOM 2086 C C . CYS A 1 258 ? 1.974 1.677 0.835 1.00 92.69 258 CYS A C 1
ATOM 2088 O O . CYS A 1 258 ? 1.131 2.275 1.495 1.00 92.69 258 CYS A O 1
ATOM 2090 N N . LEU A 1 259 ? 3.281 1.781 1.093 1.00 94.06 259 LEU A N 1
ATOM 2091 C CA . LEU A 1 259 ? 3.827 2.534 2.229 1.00 94.06 259 LEU A CA 1
ATOM 2092 C C . LEU A 1 259 ? 3.527 4.041 2.131 1.00 94.06 259 LEU A C 1
ATOM 2094 O O . LEU A 1 259 ? 3.101 4.657 3.106 1.00 94.06 259 LEU A O 1
ATOM 2098 N N . ALA A 1 260 ? 3.675 4.621 0.937 1.00 92.31 260 ALA A N 1
ATOM 2099 C CA . ALA A 1 260 ? 3.270 5.995 0.644 1.00 92.31 260 ALA A CA 1
ATOM 2100 C C . ALA A 1 260 ? 1.773 6.238 0.913 1.00 92.31 260 ALA A C 1
ATOM 2102 O O . ALA A 1 260 ? 1.385 7.289 1.422 1.00 92.31 260 ALA A O 1
ATOM 2103 N N . TRP A 1 261 ? 0.921 5.265 0.590 1.00 90.50 261 TRP A N 1
ATOM 2104 C CA . TRP A 1 261 ? -0.505 5.312 0.899 1.00 90.50 261 TRP A CA 1
ATOM 2105 C C . TRP A 1 261 ? -0.807 5.198 2.390 1.00 90.50 261 TRP A C 1
ATOM 2107 O O . TRP A 1 261 ? -1.646 5.948 2.885 1.00 90.50 261 TRP A O 1
ATOM 2117 N N . GLU A 1 262 ? -0.134 4.303 3.111 1.00 94.19 262 GLU A N 1
ATOM 2118 C CA . GLU A 1 262 ? -0.304 4.153 4.557 1.00 94.19 262 GLU A CA 1
ATOM 2119 C C . GLU A 1 262 ? 0.069 5.432 5.308 1.00 94.19 262 GLU A C 1
ATOM 2121 O O . GLU A 1 262 ? -0.743 5.915 6.098 1.00 94.19 262 GLU A O 1
ATOM 2126 N N . LYS A 1 263 ? 1.233 6.030 5.014 1.00 93.44 263 LYS A N 1
ATOM 2127 C CA . LYS A 1 263 ? 1.656 7.302 5.625 1.00 93.44 263 LYS A CA 1
ATOM 2128 C C . LYS A 1 263 ? 0.672 8.437 5.327 1.00 93.44 263 LYS A C 1
ATOM 2130 O O . LYS A 1 263 ? 0.199 9.091 6.257 1.00 93.44 263 LYS A O 1
ATOM 2135 N N . LEU A 1 264 ? 0.243 8.594 4.070 1.00 91.44 264 LEU A N 1
ATOM 2136 C CA . LEU A 1 264 ? -0.746 9.618 3.715 1.00 91.44 264 LEU A CA 1
ATOM 2137 C C . LEU A 1 264 ? -2.103 9.400 4.406 1.00 91.44 264 LEU A C 1
ATOM 2139 O O . LEU A 1 264 ? -2.734 10.362 4.844 1.00 91.44 264 LEU A O 1
ATOM 2143 N N . TRP A 1 265 ? -2.563 8.150 4.518 1.00 94.56 265 TRP A N 1
ATOM 2144 C CA . TRP A 1 265 ? -3.807 7.822 5.217 1.00 94.56 265 TRP A CA 1
ATOM 2145 C C . TRP A 1 265 ? -3.700 8.113 6.717 1.00 94.56 265 TRP A C 1
ATOM 2147 O O . TRP A 1 265 ? -4.602 8.736 7.278 1.00 94.56 265 TRP A O 1
ATOM 2157 N N . LEU A 1 266 ? -2.586 7.731 7.355 1.00 95.62 266 LEU A N 1
ATOM 2158 C CA . LEU A 1 266 ? -2.315 8.034 8.762 1.00 95.62 266 LEU A CA 1
ATOM 2159 C C . LEU A 1 266 ? -2.350 9.548 8.994 1.00 95.62 266 LEU A C 1
ATOM 2161 O O . LEU A 1 266 ? -3.040 10.004 9.906 1.00 95.62 266 LEU A O 1
ATOM 2165 N N . ARG A 1 267 ? -1.703 10.328 8.124 1.00 92.88 267 ARG A N 1
ATOM 2166 C CA . ARG A 1 267 ? -1.690 11.795 8.176 1.00 92.88 267 ARG A CA 1
ATOM 2167 C C . ARG A 1 267 ? -3.073 12.434 8.005 1.00 92.88 267 ARG A C 1
ATOM 2169 O O . ARG A 1 267 ? -3.356 13.439 8.648 1.00 92.88 267 ARG A O 1
ATOM 2176 N N . GLN A 1 268 ? -3.924 11.892 7.133 1.00 92.25 268 GLN A N 1
ATOM 2177 C CA . GLN A 1 268 ? -5.247 12.465 6.841 1.00 92.25 268 GLN A CA 1
ATOM 2178 C C . GLN A 1 268 ? -6.338 12.058 7.839 1.00 92.25 268 GLN A C 1
ATOM 2180 O O . GLN A 1 268 ? -7.277 12.823 8.066 1.00 92.25 268 GLN A O 1
ATOM 2185 N N . HIS A 1 269 ? -6.248 10.853 8.407 1.00 95.06 269 HIS A N 1
ATOM 2186 C CA . HIS A 1 269 ? -7.318 10.276 9.223 1.00 95.06 269 HIS A CA 1
ATOM 2187 C C . HIS A 1 269 ? -6.986 10.160 10.712 1.00 95.06 269 HIS A C 1
ATOM 2189 O O . HIS A 1 269 ? -7.907 9.985 11.506 1.00 95.06 269 HIS A O 1
ATOM 2195 N N . THR A 1 270 ? -5.724 10.305 11.118 1.00 96.56 270 THR A N 1
ATOM 2196 C CA . THR A 1 270 ? -5.302 10.266 12.528 1.00 96.56 270 THR A CA 1
ATOM 2197 C C . THR A 1 270 ? -4.627 11.577 12.944 1.00 96.56 270 THR A C 1
ATOM 2199 O O . THR A 1 270 ? -4.308 12.414 12.104 1.00 96.56 270 THR A O 1
ATOM 2202 N N . LYS A 1 271 ? -4.369 11.755 14.245 1.00 96.44 271 LYS A N 1
ATOM 2203 C CA . LYS A 1 271 ? -3.622 12.909 14.781 1.00 96.44 271 LYS A CA 1
ATOM 2204 C C . LYS A 1 271 ? -2.102 12.688 14.823 1.00 96.44 271 LYS A C 1
ATOM 2206 O O . LYS A 1 271 ? -1.432 13.254 15.680 1.00 96.44 271 LYS A O 1
ATOM 2211 N N . ILE A 1 272 ? -1.550 11.844 13.943 1.00 95.94 272 ILE A N 1
ATOM 2212 C CA . ILE A 1 272 ? -0.135 11.433 14.006 1.00 95.94 272 ILE A CA 1
ATOM 2213 C C . ILE A 1 272 ? 0.833 12.626 14.027 1.00 95.94 272 ILE A C 1
ATOM 2215 O O . ILE A 1 272 ? 1.736 12.632 14.849 1.00 95.94 272 ILE A O 1
ATOM 2219 N N . LEU A 1 273 ? 0.589 13.678 13.236 1.00 93.44 273 LEU A N 1
ATOM 2220 C CA . LEU A 1 273 ? 1.425 14.889 13.235 1.00 93.44 273 LEU A CA 1
ATOM 2221 C C . LEU A 1 273 ? 1.425 15.610 14.590 1.00 93.44 273 LEU A C 1
ATOM 2223 O O . LEU A 1 273 ? 2.482 15.905 15.130 1.00 93.44 273 LEU A O 1
ATOM 2227 N N . GLU A 1 274 ? 0.238 15.852 15.159 1.00 96.00 274 GLU A N 1
ATOM 2228 C CA . GLU A 1 274 ? 0.096 16.540 16.449 1.00 96.00 274 GLU A CA 1
ATOM 2229 C C . GLU A 1 274 ? 0.764 15.748 17.581 1.00 96.00 274 GLU A C 1
ATOM 2231 O O . GLU A 1 274 ? 1.302 16.334 18.519 1.00 96.00 274 GLU A O 1
ATOM 2236 N N . LEU A 1 275 ? 0.725 14.415 17.496 1.00 95.56 275 LEU A N 1
ATOM 2237 C CA . LEU A 1 275 ? 1.347 13.514 18.460 1.00 95.56 275 LEU A CA 1
ATOM 2238 C C . LEU A 1 275 ? 2.866 13.383 18.248 1.00 95.56 275 LEU A C 1
ATOM 2240 O O . LEU A 1 275 ? 3.583 13.251 19.236 1.00 95.56 275 LEU A O 1
ATOM 2244 N N . LEU A 1 276 ? 3.366 13.472 17.009 1.00 91.88 276 LEU A N 1
ATOM 2245 C CA . LEU A 1 276 ? 4.803 13.534 16.708 1.00 91.88 276 LEU A CA 1
ATOM 2246 C C . LEU A 1 276 ? 5.401 14.851 17.217 1.00 91.88 276 LEU A C 1
ATOM 2248 O O . LEU A 1 276 ? 6.400 14.824 17.930 1.00 91.88 276 LEU A O 1
ATOM 2252 N N . ASP A 1 277 ? 4.748 15.987 16.955 1.00 91.56 277 ASP A N 1
ATOM 2253 C CA . ASP A 1 277 ? 5.158 17.294 17.485 1.00 91.56 277 ASP A CA 1
ATOM 2254 C C . ASP A 1 277 ? 5.199 17.286 19.027 1.00 91.56 277 ASP A C 1
ATOM 2256 O O . ASP A 1 277 ? 6.134 17.811 19.637 1.00 91.56 277 ASP A O 1
ATOM 2260 N N . GLN A 1 278 ? 4.214 16.646 19.672 1.00 94.25 278 GLN A N 1
ATOM 2261 C CA . GLN A 1 278 ? 4.186 16.459 21.128 1.00 94.25 278 GLN A CA 1
ATOM 2262 C C . GLN A 1 278 ? 5.294 15.524 21.630 1.00 94.25 278 GLN A C 1
ATOM 2264 O O . GLN A 1 278 ? 5.896 15.821 22.661 1.00 94.25 278 GLN A O 1
ATOM 2269 N N . ALA A 1 279 ? 5.592 14.431 20.923 1.00 91.06 279 ALA A N 1
ATOM 2270 C CA . ALA A 1 279 ? 6.664 13.504 21.286 1.00 91.06 279 ALA A CA 1
ATOM 2271 C C . ALA A 1 279 ? 8.046 14.165 21.176 1.00 91.06 279 ALA A C 1
ATOM 2273 O O . ALA A 1 279 ? 8.814 14.122 22.133 1.00 91.06 279 ALA A O 1
ATOM 2274 N N . VAL A 1 280 ? 8.320 14.881 20.080 1.00 88.81 280 VAL A N 1
ATOM 2275 C CA . VAL A 1 280 ? 9.562 15.652 19.895 1.00 88.81 280 VAL A CA 1
ATOM 2276 C C . VAL A 1 280 ? 9.692 16.755 20.951 1.00 88.81 280 VAL A C 1
ATOM 2278 O O . VAL A 1 280 ? 10.777 16.976 21.491 1.00 88.81 280 VAL A O 1
ATOM 2281 N N . ALA A 1 281 ? 8.597 17.441 21.298 1.00 89.94 281 ALA A N 1
ATOM 2282 C CA . ALA A 1 281 ? 8.601 18.429 22.377 1.00 89.94 281 ALA A CA 1
ATOM 2283 C C . ALA A 1 281 ? 8.860 17.797 23.759 1.00 89.94 281 ALA A C 1
ATOM 2285 O O . ALA A 1 281 ? 9.589 18.382 24.561 1.00 89.94 281 ALA A O 1
ATOM 2286 N N . ALA A 1 282 ? 8.306 16.611 24.029 1.00 90.38 282 ALA A N 1
ATOM 2287 C CA . ALA A 1 282 ? 8.525 15.872 25.270 1.00 90.38 282 ALA A CA 1
ATOM 2288 C C . ALA A 1 282 ? 9.965 15.344 25.383 1.00 90.38 282 ALA A C 1
ATOM 2290 O O . ALA A 1 282 ? 10.592 15.543 26.419 1.00 90.38 282 ALA A O 1
ATOM 2291 N N . ALA A 1 283 ? 10.519 14.769 24.311 1.00 87.62 283 ALA A N 1
ATOM 2292 C CA . ALA A 1 283 ? 11.908 14.310 24.252 1.00 87.62 283 ALA A CA 1
ATOM 2293 C C . ALA A 1 283 ? 12.893 15.462 24.521 1.00 87.62 283 ALA A C 1
ATOM 2295 O O . ALA A 1 283 ? 13.752 15.367 25.393 1.00 87.62 283 ALA A O 1
ATOM 2296 N N . ARG A 1 284 ? 12.693 16.616 23.868 1.00 85.62 284 ARG A N 1
ATOM 2297 C CA . ARG A 1 284 ? 13.487 17.835 24.118 1.00 85.62 284 ARG A CA 1
ATOM 2298 C C . ARG A 1 284 ? 13.352 18.377 25.540 1.00 85.62 284 ARG A C 1
ATOM 2300 O O . ARG A 1 284 ? 14.279 19.018 26.030 1.00 85.62 284 ARG A O 1
ATOM 2307 N N . PHE A 1 285 ? 12.204 18.183 26.188 1.00 88.25 285 PHE A N 1
ATOM 2308 C CA . PHE A 1 285 ? 12.023 18.573 27.585 1.00 88.25 285 PHE A CA 1
ATOM 2309 C C . PHE A 1 285 ? 12.777 17.623 28.523 1.00 88.25 285 PHE A C 1
ATOM 2311 O O . PHE A 1 285 ? 13.479 18.095 29.411 1.00 88.25 285 PHE A O 1
ATOM 2318 N N . GLN A 1 286 ? 12.683 16.312 28.282 1.00 86.31 286 GLN A N 1
ATOM 2319 C CA . GLN A 1 286 ? 13.351 15.283 29.075 1.00 86.31 286 GLN A CA 1
ATOM 2320 C C . GLN A 1 286 ? 14.880 15.410 29.001 1.00 86.31 286 GLN A C 1
ATOM 2322 O O . GLN A 1 286 ? 15.519 15.557 30.039 1.00 86.31 286 GLN A O 1
ATOM 2327 N N . ASN A 1 287 ? 15.455 15.512 27.796 1.00 82.12 287 ASN A N 1
ATOM 2328 C CA . ASN A 1 287 ? 16.906 15.675 27.608 1.00 82.12 287 ASN A CA 1
ATOM 2329 C C . ASN A 1 287 ? 17.460 16.935 28.309 1.00 82.12 287 ASN A C 1
ATOM 2331 O O . ASN A 1 287 ? 18.632 16.987 28.672 1.00 82.12 287 ASN A O 1
ATOM 2335 N N . ARG A 1 288 ? 16.623 17.961 28.525 1.00 82.94 288 ARG A N 1
ATOM 2336 C CA . ARG A 1 288 ? 17.006 19.182 29.248 1.00 82.94 288 ARG A CA 1
ATOM 2337 C C . ARG A 1 288 ? 17.001 19.013 30.772 1.00 82.94 288 ARG A C 1
ATOM 2339 O O . ARG A 1 288 ? 17.705 19.751 31.460 1.00 82.94 288 ARG A O 1
ATOM 2346 N N . GLU A 1 289 ? 16.197 18.099 31.307 1.00 83.50 289 GLU A N 1
ATOM 2347 C CA . GLU A 1 289 ? 16.120 17.830 32.748 1.00 83.50 289 GLU A CA 1
ATOM 2348 C C . GLU A 1 289 ? 17.335 17.021 33.236 1.00 83.50 289 GLU A C 1
ATOM 2350 O O . GLU A 1 289 ? 17.838 17.283 34.328 1.00 83.50 289 GLU A O 1
ATOM 2355 N N . ASP A 1 290 ? 17.889 16.153 32.382 1.00 79.50 290 ASP A N 1
ATOM 2356 C CA . ASP A 1 290 ? 19.057 15.310 32.685 1.00 79.50 290 ASP A CA 1
ATOM 2357 C C . ASP A 1 290 ? 20.401 16.075 32.763 1.00 79.50 290 ASP A C 1
ATOM 2359 O O . ASP A 1 290 ? 21.426 15.513 33.150 1.00 79.50 290 ASP A O 1
ATOM 2363 N N . GLY A 1 291 ? 20.421 17.380 32.463 1.00 72.06 291 GLY A N 1
ATOM 2364 C CA . GLY A 1 291 ? 21.521 18.293 32.816 1.00 72.06 291 GLY A CA 1
ATOM 2365 C C . GLY A 1 291 ? 22.820 18.170 32.004 1.00 72.06 291 GLY A C 1
ATOM 2366 O O . GLY A 1 291 ? 23.749 18.948 32.236 1.00 72.06 291 GLY A O 1
ATOM 2367 N N . TYR A 1 292 ? 22.889 17.252 31.040 1.00 58.62 292 TYR A N 1
ATOM 2368 C CA . TYR A 1 292 ? 23.987 17.140 30.079 1.00 58.62 292 TYR A CA 1
ATOM 2369 C C . TYR A 1 292 ? 23.742 18.054 28.869 1.00 58.62 292 TYR A C 1
ATOM 2371 O O . TYR A 1 292 ? 23.376 17.609 27.787 1.00 58.62 292 TYR A O 1
ATOM 2379 N N . ASP A 1 293 ? 23.973 19.355 29.065 1.00 57.69 293 ASP A N 1
ATOM 2380 C CA . ASP A 1 293 ? 23.929 20.403 28.025 1.00 57.69 293 ASP A CA 1
ATOM 2381 C C . ASP A 1 293 ? 25.188 20.315 27.119 1.00 57.69 293 ASP A C 1
ATOM 2383 O O . ASP A 1 293 ? 25.995 21.240 27.020 1.00 57.69 293 ASP A O 1
ATOM 2387 N N . SER A 1 294 ? 25.419 19.125 26.550 1.00 60.31 294 SER A N 1
ATOM 2388 C CA . SER A 1 294 ? 26.540 18.781 25.671 1.00 60.31 294 SER A CA 1
ATOM 2389 C C . SER A 1 294 ? 26.109 18.965 24.217 1.00 60.31 294 SER A C 1
ATOM 2391 O O . SER A 1 294 ? 25.516 18.077 23.610 1.00 60.31 294 SER A O 1
ATOM 2393 N N . GLU A 1 295 ? 26.402 20.142 23.662 1.00 60.78 295 GLU A N 1
ATOM 2394 C CA . GLU A 1 295 ? 25.971 20.572 22.320 1.00 60.78 295 GLU A CA 1
ATOM 2395 C C . GLU A 1 295 ? 26.455 19.649 21.170 1.00 60.78 295 GLU A C 1
ATOM 2397 O O . GLU A 1 295 ? 25.943 19.743 20.055 1.00 60.78 295 GLU A O 1
ATOM 2402 N N . ASP A 1 296 ? 27.408 18.746 21.442 1.00 61.78 296 ASP A N 1
ATOM 2403 C CA . ASP A 1 296 ? 28.096 17.887 20.467 1.00 61.78 296 ASP A CA 1
ATOM 2404 C C . ASP A 1 296 ? 27.537 16.441 20.344 1.00 61.78 296 ASP A C 1
ATOM 2406 O O . ASP A 1 296 ? 28.002 15.698 19.480 1.00 61.78 296 ASP A O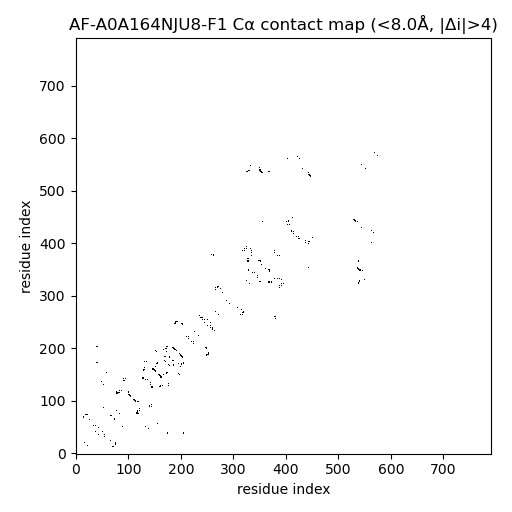 1
ATOM 2410 N N . GLU A 1 297 ? 26.555 16.008 21.153 1.00 59.00 297 GLU A N 1
ATOM 2411 C CA . GLU A 1 297 ? 26.040 14.609 21.137 1.00 59.00 297 GLU A CA 1
ATOM 2412 C C . GLU A 1 297 ? 24.761 14.381 20.294 1.00 59.00 297 GLU A C 1
ATOM 2414 O O . GLU A 1 297 ? 24.279 13.256 20.186 1.00 59.00 297 GLU A O 1
ATOM 2419 N N . LEU A 1 298 ? 24.246 15.407 19.602 1.00 58.06 298 LEU A N 1
ATOM 2420 C CA . LEU A 1 298 ? 23.007 15.366 18.790 1.00 58.06 298 LEU A CA 1
ATOM 2421 C C . LEU A 1 298 ? 23.074 14.493 17.507 1.00 58.06 298 LEU A C 1
ATOM 2423 O O . LEU A 1 298 ? 22.257 14.655 16.602 1.00 58.06 298 LEU A O 1
ATOM 2427 N N . SER A 1 299 ? 24.062 13.602 17.377 1.00 62.62 299 SER A N 1
ATOM 2428 C CA . SER A 1 299 ? 24.224 12.724 16.205 1.00 62.62 299 SER A CA 1
ATOM 2429 C C . SER A 1 299 ? 23.472 11.393 16.318 1.00 62.62 299 SER A C 1
ATOM 2431 O O . SER A 1 299 ? 23.235 10.768 15.286 1.00 62.62 299 SER A O 1
ATOM 2433 N N . ASP A 1 300 ? 23.108 10.964 17.530 1.00 64.38 300 ASP A N 1
ATOM 2434 C CA . ASP A 1 300 ? 22.466 9.661 17.783 1.00 64.38 300 ASP A CA 1
ATOM 2435 C C . ASP A 1 300 ? 20.925 9.770 17.920 1.00 64.38 300 ASP A C 1
ATOM 2437 O O . ASP A 1 300 ? 20.233 8.782 18.175 1.00 64.38 300 ASP A O 1
ATOM 2441 N N . ASP A 1 301 ? 20.359 10.968 17.715 1.00 66.75 301 ASP A N 1
ATOM 2442 C CA . ASP A 1 301 ? 18.922 11.252 17.880 1.00 66.75 301 ASP A CA 1
ATOM 2443 C C . ASP A 1 301 ? 18.017 10.518 16.860 1.00 66.75 301 ASP A C 1
ATOM 2445 O O . ASP A 1 301 ? 16.848 10.254 17.158 1.00 66.75 301 ASP A O 1
ATOM 2449 N N . ASP A 1 302 ? 18.524 10.158 15.673 1.00 75.12 302 ASP A N 1
ATOM 2450 C CA . ASP A 1 302 ? 17.728 9.549 14.588 1.00 75.12 302 ASP A CA 1
ATOM 2451 C C . ASP A 1 302 ? 17.107 8.187 14.981 1.00 75.12 302 ASP A C 1
ATOM 2453 O O . ASP A 1 302 ? 15.951 7.899 14.641 1.00 75.12 302 ASP A O 1
ATOM 2457 N N . ASP A 1 303 ? 17.824 7.363 15.754 1.00 75.69 303 ASP A N 1
ATOM 2458 C CA . ASP A 1 303 ? 17.318 6.069 16.244 1.00 75.69 303 ASP A CA 1
ATOM 2459 C C . ASP A 1 303 ? 16.235 6.255 17.325 1.00 75.69 303 ASP A C 1
ATOM 2461 O O . ASP A 1 303 ? 15.231 5.532 17.355 1.00 75.69 303 ASP A O 1
ATOM 2465 N N . VAL A 1 304 ? 16.392 7.265 18.189 1.00 75.06 304 VAL A N 1
ATOM 2466 C CA . VAL A 1 304 ? 15.418 7.600 19.243 1.00 75.06 304 VAL A CA 1
ATOM 2467 C C . VAL A 1 304 ? 14.117 8.112 18.625 1.00 75.06 304 VAL A C 1
ATOM 2469 O O . VAL A 1 304 ? 13.032 7.675 19.022 1.00 75.06 304 VAL A O 1
ATOM 2472 N N . LEU A 1 305 ? 14.211 8.984 17.619 1.00 79.56 305 LEU A N 1
ATOM 2473 C CA . LEU A 1 305 ? 13.060 9.486 16.865 1.00 79.56 305 LEU A CA 1
ATOM 2474 C C . LEU A 1 305 ? 12.327 8.353 16.130 1.00 79.56 305 LEU A C 1
ATOM 2476 O O . LEU A 1 305 ? 11.098 8.286 16.183 1.00 79.56 305 LEU A O 1
ATOM 2480 N N . SER A 1 306 ? 13.064 7.414 15.530 1.00 83.06 306 SER A N 1
ATOM 2481 C CA . SER A 1 306 ? 12.491 6.248 14.841 1.00 83.06 306 SER A CA 1
ATOM 2482 C C . SER A 1 306 ? 11.695 5.336 15.788 1.00 83.06 306 SER A C 1
ATOM 2484 O O . SER A 1 306 ? 10.590 4.897 15.461 1.00 83.06 306 SER A O 1
ATOM 2486 N N . ALA A 1 307 ? 12.207 5.084 16.998 1.00 85.19 307 ALA A N 1
ATOM 2487 C CA . ALA A 1 307 ? 11.488 4.314 18.017 1.00 85.19 307 ALA A CA 1
ATOM 2488 C C . ALA A 1 307 ? 10.242 5.052 18.551 1.00 85.19 307 ALA A C 1
ATOM 2490 O O . ALA A 1 307 ? 9.226 4.421 18.865 1.00 85.19 307 ALA A O 1
ATOM 2491 N N . GLN A 1 308 ? 10.297 6.385 18.636 1.00 89.12 308 GLN A N 1
ATOM 2492 C CA . GLN A 1 308 ? 9.153 7.213 19.018 1.00 89.12 308 GLN A CA 1
ATOM 2493 C C . GLN A 1 308 ? 8.069 7.257 17.927 1.00 89.12 308 GLN A C 1
ATOM 2495 O O . GLN A 1 308 ? 6.888 7.257 18.279 1.00 89.12 308 GLN A O 1
ATOM 2500 N N . GLU A 1 309 ? 8.423 7.223 16.634 1.00 91.81 309 GLU A N 1
ATOM 2501 C CA . GLU A 1 309 ? 7.456 7.252 15.522 1.00 91.81 309 GLU A CA 1
ATOM 2502 C C . GLU A 1 309 ? 6.438 6.103 15.611 1.00 91.81 309 GLU A C 1
ATOM 2504 O O . GLU A 1 309 ? 5.233 6.352 15.546 1.00 91.81 309 GLU A O 1
ATOM 2509 N N . GLU A 1 310 ? 6.871 4.856 15.832 1.00 93.56 310 GLU A N 1
ATOM 2510 C CA . GLU A 1 310 ? 5.943 3.710 15.894 1.00 93.56 310 GLU A CA 1
ATOM 2511 C C . GLU A 1 310 ? 5.070 3.734 17.167 1.00 93.56 310 GLU A C 1
ATOM 2513 O O . GLU A 1 310 ? 3.878 3.421 17.113 1.00 93.56 310 GLU A O 1
ATOM 2518 N N . ALA A 1 311 ? 5.602 4.194 18.307 1.00 94.75 311 ALA A N 1
ATOM 2519 C CA . ALA A 1 311 ? 4.807 4.384 19.526 1.00 94.75 311 ALA A CA 1
ATOM 2520 C C . ALA A 1 311 ? 3.737 5.482 19.352 1.00 94.75 311 ALA A C 1
ATOM 2522 O O . ALA A 1 311 ? 2.588 5.335 19.790 1.00 94.75 311 ALA A O 1
ATOM 2523 N N . VAL A 1 312 ? 4.091 6.572 18.666 1.00 96.25 312 VAL A N 1
ATOM 2524 C CA . VAL A 1 312 ? 3.173 7.653 18.293 1.00 96.25 312 VAL A CA 1
ATOM 2525 C C . VAL A 1 312 ? 2.139 7.176 17.271 1.00 96.25 312 VAL A C 1
ATOM 2527 O O . VAL A 1 312 ? 0.953 7.479 17.424 1.00 96.25 312 VAL A O 1
ATOM 2530 N N . ARG A 1 313 ? 2.536 6.372 16.279 1.00 96.56 313 ARG A N 1
ATOM 2531 C CA . ARG A 1 313 ? 1.637 5.737 15.304 1.00 96.56 313 ARG A CA 1
ATOM 2532 C C . ARG A 1 313 ? 0.590 4.870 15.997 1.00 96.56 313 ARG A C 1
ATOM 2534 O O . ARG A 1 313 ? -0.598 5.014 15.701 1.00 96.56 313 ARG A O 1
ATOM 2541 N N . GLU A 1 314 ? 0.983 4.021 16.951 1.00 97.00 314 GLU A N 1
ATOM 2542 C CA . GLU A 1 314 ? 0.027 3.199 17.705 1.00 97.00 314 GLU A CA 1
ATOM 2543 C C . GLU A 1 314 ? -0.954 4.077 18.500 1.00 97.00 314 GLU A C 1
ATOM 2545 O O . GLU A 1 314 ? -2.162 3.825 18.501 1.00 97.00 314 GLU A O 1
ATOM 2550 N N . MET A 1 315 ? -0.465 5.159 19.118 1.00 97.69 315 MET A N 1
ATOM 2551 C CA . MET A 1 315 ? -1.299 6.125 19.841 1.00 97.69 315 MET A CA 1
ATOM 2552 C C . MET A 1 315 ? -2.284 6.861 18.917 1.00 97.69 315 MET A C 1
ATOM 2554 O O . MET A 1 315 ? -3.457 7.014 19.271 1.00 97.69 315 MET A O 1
ATOM 2558 N N . ALA A 1 316 ? -1.847 7.257 17.721 1.00 98.06 316 ALA A N 1
ATOM 2559 C CA . ALA A 1 316 ? -2.667 7.921 16.712 1.00 98.06 316 ALA A CA 1
ATOM 2560 C C . ALA A 1 316 ? -3.770 6.996 16.168 1.00 98.06 316 ALA A C 1
ATOM 2562 O O . ALA A 1 316 ? -4.932 7.399 16.066 1.00 98.06 316 ALA A O 1
ATOM 2563 N N . ILE A 1 317 ? -3.435 5.729 15.896 1.00 98.44 317 ILE A N 1
ATOM 2564 C CA . ILE A 1 317 ? -4.396 4.679 15.524 1.00 98.44 317 ILE A CA 1
ATOM 2565 C C . ILE A 1 317 ? -5.395 4.432 16.668 1.00 98.44 317 ILE A C 1
ATOM 2567 O O . ILE A 1 317 ? -6.591 4.258 16.421 1.00 98.44 317 ILE A O 1
ATOM 2571 N N . ARG A 1 318 ? -4.939 4.450 17.925 1.00 98.12 318 ARG A N 1
ATOM 2572 C CA . ARG A 1 318 ? -5.786 4.269 19.114 1.00 98.12 318 ARG A CA 1
ATOM 2573 C C . ARG A 1 318 ? -6.790 5.413 19.293 1.00 98.12 318 ARG A C 1
ATOM 2575 O O . ARG A 1 318 ? -7.964 5.142 19.546 1.00 98.12 318 ARG A O 1
ATOM 2582 N N . ASP A 1 319 ? -6.364 6.666 19.130 1.00 97.94 319 ASP A N 1
ATOM 2583 C CA . ASP A 1 319 ? -7.244 7.845 19.157 1.00 97.94 319 ASP A CA 1
ATOM 2584 C C . ASP A 1 319 ? -8.277 7.809 18.017 1.00 97.94 319 ASP A C 1
ATOM 2586 O O . ASP A 1 319 ? -9.474 7.967 18.265 1.00 97.94 319 ASP A O 1
ATOM 2590 N N . TYR A 1 320 ? -7.843 7.473 16.799 1.00 98.00 320 TYR A N 1
ATOM 2591 C CA . TYR A 1 320 ? -8.727 7.257 15.652 1.00 98.00 320 TYR A CA 1
ATOM 2592 C C . TYR A 1 320 ? -9.809 6.205 15.933 1.00 98.00 320 TYR A C 1
ATOM 2594 O O . TYR A 1 320 ? -11.000 6.466 15.746 1.00 98.00 320 TYR A O 1
ATOM 2602 N N . CYS A 1 321 ? -9.419 5.028 16.435 1.00 98.12 321 CYS A N 1
ATOM 2603 C CA . CYS A 1 321 ? -10.363 3.962 16.767 1.00 98.12 321 CYS A CA 1
ATOM 2604 C C . CYS A 1 321 ? -11.366 4.412 17.836 1.00 98.12 321 CYS A C 1
ATOM 2606 O O . CYS A 1 321 ? -12.571 4.228 17.659 1.00 98.12 321 CYS A O 1
ATOM 2608 N N . ARG A 1 322 ? -10.890 5.058 18.910 1.00 97.69 322 ARG A N 1
ATOM 2609 C CA . ARG A 1 322 ? -11.745 5.617 19.970 1.00 97.69 322 ARG A CA 1
ATOM 2610 C C . ARG A 1 322 ? -12.749 6.622 19.429 1.00 97.69 322 ARG A C 1
ATOM 2612 O O . ARG A 1 322 ? -13.915 6.530 19.794 1.00 97.69 322 ARG A O 1
ATOM 2619 N N . GLY A 1 323 ? -12.326 7.534 18.553 1.00 97.06 323 GLY A N 1
ATOM 2620 C CA . GLY A 1 323 ? -13.214 8.504 17.913 1.00 97.06 323 GLY A CA 1
ATOM 2621 C C . GLY A 1 323 ? -14.351 7.825 17.148 1.00 97.06 323 GLY A C 1
ATOM 2622 O O . GLY A 1 323 ? -15.512 8.174 17.341 1.00 97.06 323 GLY A O 1
ATOM 2623 N N . ARG A 1 324 ? -14.042 6.792 16.352 1.00 97.62 324 ARG A N 1
ATOM 2624 C CA . ARG A 1 324 ? -15.050 6.044 15.576 1.00 97.62 324 ARG A CA 1
ATOM 2625 C C . ARG A 1 324 ? -16.006 5.225 16.444 1.00 97.62 324 ARG A C 1
ATOM 2627 O O . ARG A 1 324 ? -17.206 5.234 16.181 1.00 97.62 324 ARG A O 1
ATOM 2634 N N . ILE A 1 325 ? -15.497 4.550 17.478 1.00 98.00 325 ILE A N 1
ATOM 2635 C CA . ILE A 1 325 ? -16.320 3.788 18.433 1.00 98.00 325 ILE A CA 1
ATOM 2636 C C . ILE A 1 325 ? -17.226 4.740 19.218 1.00 98.00 325 ILE A C 1
ATOM 2638 O O . ILE A 1 325 ? -18.420 4.471 19.352 1.00 98.00 325 ILE A O 1
ATOM 2642 N N . ALA A 1 326 ? -16.674 5.860 19.701 1.00 97.06 326 ALA A N 1
ATOM 2643 C CA . ALA A 1 326 ? -17.413 6.893 20.416 1.00 97.06 326 ALA A CA 1
ATOM 2644 C C . ALA A 1 326 ? -18.553 7.454 19.561 1.00 97.06 326 ALA A C 1
ATOM 2646 O O . ALA A 1 326 ? -19.678 7.497 20.040 1.00 97.06 326 ALA A O 1
ATOM 2647 N N . ASP A 1 327 ? -18.291 7.786 18.295 1.00 97.38 327 ASP A N 1
ATOM 2648 C CA . ASP A 1 327 ? -19.281 8.309 17.342 1.00 97.38 327 ASP A CA 1
ATOM 2649 C C . ASP A 1 327 ? -20.302 7.254 16.856 1.00 97.38 327 ASP A C 1
ATOM 2651 O O . ASP A 1 327 ? -21.189 7.563 16.071 1.00 97.38 327 ASP A O 1
ATOM 2655 N N . GLY A 1 328 ? -20.208 5.997 17.305 1.00 97.19 328 GLY A N 1
ATOM 2656 C CA . GLY A 1 328 ? -21.168 4.938 16.973 1.00 97.19 328 GLY A CA 1
ATOM 2657 C C . GLY A 1 328 ? -20.886 4.174 15.678 1.00 97.19 328 GLY A C 1
ATOM 2658 O O . GLY A 1 328 ? -21.647 3.276 15.323 1.00 97.19 328 GLY A O 1
ATOM 2659 N N . LEU A 1 329 ? -19.769 4.433 14.989 1.00 97.38 329 LEU A N 1
ATOM 2660 C CA . LEU A 1 329 ? -19.377 3.665 13.804 1.00 97.38 329 LEU A CA 1
ATOM 2661 C C . LEU A 1 329 ? -18.611 2.399 14.203 1.00 97.38 329 LEU A C 1
ATOM 2663 O O . LEU A 1 329 ? -17.388 2.319 14.108 1.00 97.38 329 LEU A O 1
ATOM 2667 N N . TRP A 1 330 ? -19.365 1.399 14.657 1.00 97.44 330 TRP A N 1
ATOM 2668 C CA . TRP A 1 330 ? -18.859 0.166 15.278 1.00 97.44 330 TRP A CA 1
ATOM 2669 C C . TRP A 1 330 ? -18.274 -0.873 14.312 1.00 97.44 330 TRP A C 1
ATOM 2671 O O . TRP A 1 330 ? -17.845 -1.939 14.744 1.00 97.44 330 TRP A O 1
ATOM 2681 N N . SER A 1 331 ? -18.269 -0.593 13.009 1.00 96.81 331 SER A N 1
ATOM 2682 C CA . SER A 1 331 ? -17.816 -1.546 11.992 1.00 96.81 331 SER A CA 1
ATOM 2683 C C . SER A 1 331 ? -16.300 -1.546 11.845 1.00 96.81 331 SER A C 1
ATOM 2685 O O . SER A 1 331 ? -15.689 -0.483 11.731 1.00 96.81 331 SER A O 1
ATOM 2687 N N . LEU A 1 332 ? -15.694 -2.734 11.806 1.00 97.44 332 LEU A N 1
ATOM 2688 C CA . LEU A 1 332 ? -14.242 -2.891 11.763 1.00 97.44 332 LEU A CA 1
ATOM 2689 C C . LEU A 1 332 ? -13.626 -2.195 10.531 1.00 97.44 332 LEU A C 1
ATOM 2691 O O . LEU A 1 332 ? -14.144 -2.329 9.418 1.00 97.44 332 LEU A O 1
ATOM 2695 N N . PRO A 1 333 ? -12.473 -1.517 10.680 1.00 97.56 333 PRO A N 1
ATOM 2696 C CA . PRO A 1 333 ? -11.714 -0.955 9.560 1.00 97.56 333 PRO A CA 1
ATOM 2697 C C . PRO A 1 333 ? -11.394 -1.973 8.450 1.00 97.56 333 PRO A C 1
ATOM 2699 O O . PRO A 1 333 ? -11.392 -1.619 7.273 1.00 97.56 333 PRO A O 1
ATOM 2702 N N . TYR A 1 334 ? -11.188 -3.248 8.797 1.00 97.00 334 TYR A N 1
ATOM 2703 C CA . TYR A 1 334 ? -10.970 -4.334 7.837 1.00 97.00 334 TYR A CA 1
ATOM 2704 C C . TYR A 1 334 ? -12.236 -4.697 7.048 1.00 97.00 334 TYR A C 1
ATOM 2706 O O . TYR A 1 334 ? -12.156 -4.898 5.838 1.00 97.00 334 TYR A O 1
ATOM 2714 N N . ASP A 1 335 ? -13.413 -4.696 7.685 1.00 96.19 335 ASP A N 1
ATOM 2715 C CA . ASP A 1 335 ? -14.689 -4.885 6.979 1.00 96.19 335 ASP A CA 1
ATOM 2716 C C . ASP A 1 335 ? -14.906 -3.757 5.949 1.00 96.19 335 ASP A C 1
ATOM 2718 O O . ASP A 1 335 ? -15.336 -4.005 4.822 1.00 96.19 335 ASP A O 1
ATOM 2722 N N . GLN A 1 336 ? -14.524 -2.522 6.293 1.00 94.75 336 GLN A N 1
ATOM 2723 C CA . GLN A 1 336 ? -14.576 -1.370 5.383 1.00 94.75 336 GLN A CA 1
ATOM 2724 C C . GLN A 1 336 ? -13.556 -1.469 4.241 1.00 94.75 336 GLN A C 1
ATOM 2726 O O . GLN A 1 336 ? -13.884 -1.128 3.104 1.00 94.75 336 GLN A O 1
ATOM 2731 N N . TYR A 1 337 ? -12.343 -1.963 4.507 1.00 95.62 337 TYR A N 1
ATOM 2732 C CA . TYR A 1 337 ? -11.341 -2.241 3.472 1.00 95.62 337 TYR A CA 1
ATOM 2733 C C . TYR A 1 337 ? -11.848 -3.288 2.466 1.00 95.62 337 TYR A C 1
ATOM 2735 O O . TYR A 1 337 ? -11.786 -3.070 1.252 1.00 95.62 337 TYR A O 1
ATOM 2743 N N . VAL A 1 338 ? -12.434 -4.386 2.954 1.00 95.31 338 VAL A N 1
ATOM 2744 C CA . VAL A 1 338 ? -13.033 -5.437 2.115 1.00 95.31 338 VAL A CA 1
ATOM 2745 C C . VAL A 1 338 ? -14.241 -4.909 1.332 1.00 95.31 338 VAL A C 1
ATOM 2747 O O . VAL A 1 338 ? -14.363 -5.202 0.141 1.00 95.31 338 VAL A O 1
ATOM 2750 N N . ALA A 1 339 ? -15.108 -4.098 1.945 1.00 93.56 339 ALA A N 1
ATOM 2751 C CA . ALA A 1 339 ? -16.229 -3.456 1.255 1.00 93.56 339 ALA A CA 1
ATOM 2752 C C . ALA A 1 339 ? -15.743 -2.526 0.128 1.00 93.56 339 ALA A C 1
ATOM 2754 O O . ALA A 1 339 ? -16.152 -2.693 -1.021 1.00 93.56 339 ALA A O 1
ATOM 2755 N N . THR A 1 340 ? -14.793 -1.633 0.426 1.00 90.62 340 THR A N 1
ATOM 2756 C CA . THR A 1 340 ? -14.202 -0.681 -0.534 1.00 90.62 340 THR A CA 1
ATOM 2757 C C . THR A 1 340 ? -13.528 -1.402 -1.703 1.00 90.62 340 THR A C 1
ATOM 2759 O O . THR A 1 340 ? -13.775 -1.068 -2.862 1.00 90.62 340 THR A O 1
ATOM 2762 N N . THR A 1 341 ? -12.747 -2.450 -1.422 1.00 90.38 341 THR A N 1
ATOM 2763 C CA . THR A 1 341 ? -12.079 -3.281 -2.442 1.00 90.38 341 THR A CA 1
ATOM 2764 C C . THR A 1 341 ? -13.086 -3.939 -3.390 1.00 90.38 341 THR A C 1
ATOM 2766 O O . THR A 1 341 ? -12.873 -3.981 -4.601 1.00 90.38 341 THR A O 1
ATOM 2769 N N . ASN A 1 342 ? -14.224 -4.392 -2.858 1.00 92.12 342 ASN A N 1
ATOM 2770 C CA . ASN A 1 342 ? -15.321 -4.968 -3.637 1.00 92.12 342 ASN A CA 1
ATOM 2771 C C . ASN A 1 342 ? -16.297 -3.922 -4.217 1.00 92.12 342 ASN A C 1
ATOM 2773 O O . ASN A 1 342 ? -17.290 -4.298 -4.838 1.00 92.12 342 ASN A O 1
ATOM 2777 N N . ARG A 1 343 ? -16.020 -2.618 -4.052 1.00 91.00 343 ARG A N 1
ATOM 2778 C CA . ARG A 1 343 ? -16.874 -1.486 -4.466 1.00 91.00 343 ARG A CA 1
ATOM 2779 C C . ARG A 1 343 ? -18.272 -1.479 -3.831 1.00 91.00 343 ARG A C 1
ATOM 2781 O O . ARG A 1 343 ? -19.207 -0.921 -4.403 1.00 91.00 343 ARG A O 1
ATOM 2788 N N . PHE A 1 344 ? -18.418 -2.072 -2.649 1.00 91.38 344 PHE A N 1
ATOM 2789 C CA . PHE A 1 344 ? -19.631 -1.965 -1.846 1.00 91.38 344 PHE A CA 1
ATOM 2790 C C . PHE A 1 344 ? -19.591 -0.711 -0.973 1.00 91.38 344 PHE A C 1
ATOM 2792 O O . PHE A 1 344 ? -18.582 -0.410 -0.336 1.00 91.38 344 PHE A O 1
ATOM 2799 N N . ILE A 1 345 ? -20.714 0.004 -0.926 1.00 89.06 345 ILE A N 1
ATOM 2800 C CA . ILE A 1 345 ? -20.922 1.107 0.014 1.00 89.06 345 ILE A CA 1
ATOM 2801 C C . ILE A 1 345 ? -21.165 0.492 1.393 1.00 89.06 345 ILE A C 1
ATOM 2803 O O . ILE A 1 345 ? -21.990 -0.412 1.530 1.00 89.06 345 ILE A O 1
ATOM 2807 N N . HIS A 1 346 ? -20.449 0.969 2.410 1.00 88.44 346 HIS A N 1
ATOM 2808 C CA . HIS A 1 346 ? -20.691 0.540 3.782 1.00 88.44 346 HIS A CA 1
ATOM 2809 C C . HIS A 1 346 ? -22.077 1.031 4.245 1.00 88.44 346 HIS A C 1
ATOM 2811 O O . HIS A 1 346 ? -22.361 2.220 4.071 1.00 88.44 346 HIS A O 1
ATOM 2817 N N . PRO A 1 347 ? -22.939 0.179 4.834 1.00 92.38 347 PRO A N 1
ATOM 2818 C CA . PRO A 1 347 ? -24.244 0.619 5.318 1.00 92.38 347 PRO A CA 1
ATOM 2819 C C . PRO A 1 347 ? -24.097 1.719 6.376 1.00 92.38 347 PRO A C 1
ATOM 2821 O O . PRO A 1 347 ? -23.193 1.676 7.219 1.00 92.38 347 PRO A O 1
ATOM 2824 N N . TYR A 1 348 ? -24.987 2.709 6.314 1.00 95.50 348 TYR A N 1
ATOM 2825 C CA . TYR A 1 348 ? -25.162 3.697 7.371 1.00 95.50 348 TYR A CA 1
ATOM 2826 C C . TYR A 1 348 ? -26.110 3.115 8.415 1.00 95.50 348 TYR A C 1
ATOM 2828 O O . TYR A 1 348 ? -27.301 2.976 8.153 1.00 95.50 348 TYR A O 1
ATOM 2836 N N . ILE A 1 349 ? -25.570 2.786 9.587 1.00 96.75 349 ILE A N 1
ATOM 2837 C CA . ILE A 1 349 ? -26.350 2.285 10.717 1.00 96.75 349 ILE A CA 1
ATOM 2838 C C . ILE A 1 349 ? -26.484 3.447 11.708 1.00 96.75 349 ILE A C 1
ATOM 2840 O O . ILE A 1 349 ? -25.464 3.834 12.284 1.00 96.75 349 ILE A O 1
ATOM 2844 N N . PRO A 1 350 ? -27.683 4.025 11.906 1.00 97.38 350 PRO A N 1
ATOM 2845 C CA . PRO A 1 350 ? -27.867 5.108 12.866 1.00 97.38 350 PRO A CA 1
ATOM 2846 C C . PRO A 1 350 ? -27.557 4.630 14.290 1.00 97.38 350 PRO A C 1
ATOM 2848 O O . PRO A 1 350 ? -27.691 3.445 14.605 1.00 97.38 350 PRO A O 1
ATOM 2851 N N . ALA A 1 351 ? -27.114 5.540 15.154 1.00 97.44 351 ALA A N 1
ATOM 2852 C CA . ALA A 1 351 ? -26.683 5.238 16.513 1.00 97.44 351 ALA A CA 1
ATOM 2853 C C . ALA A 1 351 ? -27.201 6.275 17.523 1.00 97.44 351 ALA A C 1
ATOM 2855 O O . ALA A 1 351 ? -27.247 7.473 17.248 1.00 97.44 351 ALA A O 1
ATOM 2856 N N . PHE A 1 352 ? -27.546 5.818 18.730 1.00 94.75 352 PHE A N 1
ATOM 2857 C CA . PHE A 1 352 ? -28.087 6.657 19.803 1.00 94.75 352 PHE A CA 1
ATOM 2858 C C . PHE A 1 352 ? -27.180 6.684 21.030 1.00 94.75 352 PHE A C 1
ATOM 2860 O O . PHE A 1 352 ? -26.692 5.646 21.479 1.00 94.75 352 PHE A O 1
ATOM 2867 N N . HIS A 1 353 ? -27.016 7.858 21.641 1.00 96.25 353 HIS A N 1
ATOM 2868 C CA . HIS A 1 353 ? -26.341 7.965 22.930 1.00 96.25 353 HIS A CA 1
ATOM 2869 C C . HIS A 1 353 ? -27.287 7.507 24.060 1.00 96.25 353 HIS A C 1
ATOM 2871 O O . HIS A 1 353 ? -28.368 8.080 24.211 1.00 96.25 353 HIS A O 1
ATOM 2877 N N . PRO A 1 354 ? -26.905 6.523 24.894 1.00 95.81 354 PRO A N 1
ATOM 2878 C CA . PRO A 1 354 ? -27.788 5.945 25.913 1.00 95.81 354 PRO A CA 1
ATOM 2879 C C . PRO A 1 354 ? -27.987 6.861 27.133 1.00 95.81 354 PRO A C 1
ATOM 2881 O O . PRO A 1 354 ? -28.824 6.585 27.988 1.00 95.81 354 PRO A O 1
ATOM 2884 N N . VAL A 1 355 ? -27.224 7.958 27.214 1.00 93.94 355 VAL A N 1
ATOM 2885 C CA . VAL A 1 355 ? -27.292 8.978 28.273 1.00 93.94 355 VAL A CA 1
ATOM 2886 C C . VAL A 1 355 ? -27.399 10.365 27.611 1.00 93.94 355 VAL A C 1
ATOM 2888 O O . VAL A 1 355 ? -26.410 11.097 27.552 1.00 93.94 355 VAL A O 1
ATOM 2891 N N . PRO A 1 356 ? -28.544 10.730 27.003 1.00 85.44 356 PRO A N 1
ATOM 2892 C CA . PRO A 1 356 ? -28.647 11.881 26.089 1.00 85.44 356 PRO A CA 1
ATOM 2893 C C . PRO A 1 356 ? -28.441 13.247 26.764 1.00 85.44 356 PRO A C 1
ATOM 2895 O O . PRO A 1 356 ? -28.243 14.245 26.084 1.00 85.44 356 PRO A O 1
ATOM 2898 N N . TYR A 1 357 ? -28.464 13.293 28.097 1.00 86.25 357 TYR A N 1
ATOM 2899 C CA . TYR A 1 357 ? -28.179 14.480 28.907 1.00 86.25 357 TYR A CA 1
ATOM 2900 C C . TYR A 1 357 ? -26.688 14.628 29.282 1.00 86.25 357 TYR A C 1
ATOM 2902 O O . TYR A 1 357 ? -26.337 15.501 30.077 1.00 86.25 357 TYR A O 1
ATOM 2910 N N . SER A 1 358 ? -25.799 13.780 28.746 1.00 83.31 358 SER A N 1
ATOM 2911 C CA . SER A 1 358 ? -24.350 13.983 28.853 1.00 83.31 358 SER A CA 1
ATOM 2912 C C . SER A 1 358 ? -23.951 15.294 28.173 1.00 83.31 358 SER A C 1
ATOM 2914 O O . SER A 1 358 ? -24.310 15.527 27.022 1.00 83.31 358 SER A O 1
ATOM 2916 N N . ALA A 1 359 ? -23.142 16.117 28.846 1.00 72.69 359 ALA A N 1
ATOM 2917 C CA . ALA A 1 359 ? -22.700 17.425 28.345 1.00 72.69 359 ALA A CA 1
ATOM 2918 C C . ALA A 1 359 ? -21.873 17.371 27.038 1.00 72.69 359 ALA A C 1
ATOM 2920 O O . ALA A 1 359 ? -21.558 18.412 26.470 1.00 72.69 359 ALA A O 1
ATOM 2921 N N . SER A 1 360 ? -21.505 16.172 26.579 1.00 78.38 360 SER A N 1
ATOM 2922 C CA . SER A 1 360 ? -20.788 15.909 25.328 1.00 78.38 360 SER A CA 1
ATOM 2923 C C . SER A 1 360 ? -21.685 15.738 24.095 1.00 78.38 360 SER A C 1
ATOM 2925 O O . SER A 1 360 ? -21.152 15.622 22.997 1.00 78.38 360 SER A O 1
ATOM 2927 N N . VAL A 1 361 ? -23.010 15.646 24.254 1.00 82.50 361 VAL A N 1
ATOM 2928 C CA . VAL A 1 361 ? -23.943 15.310 23.165 1.00 82.50 361 VAL A CA 1
ATOM 2929 C C . VAL A 1 361 ? -24.680 16.559 22.692 1.00 82.50 361 VAL A C 1
ATOM 2931 O O . VAL A 1 361 ? -25.403 17.184 23.468 1.00 82.50 361 VAL A O 1
ATOM 2934 N N . GLN A 1 362 ? -24.552 16.896 21.407 1.00 86.44 362 GLN A N 1
ATOM 2935 C CA . GLN A 1 362 ? -25.419 17.893 20.781 1.00 86.44 362 GLN A CA 1
ATOM 2936 C C . GLN A 1 362 ? -26.763 17.240 20.411 1.00 86.44 362 GLN A C 1
ATOM 2938 O O . GLN A 1 362 ? -26.787 16.254 19.672 1.00 86.44 362 GLN A O 1
ATOM 2943 N N . PRO A 1 363 ? -27.903 17.734 20.924 1.00 86.06 363 PRO A N 1
ATOM 2944 C CA . PRO A 1 363 ? -29.193 17.112 20.662 1.00 86.06 363 PRO A CA 1
ATOM 2945 C C . PRO A 1 363 ? -29.627 17.334 19.206 1.00 86.06 363 PRO A C 1
ATOM 2947 O O . PRO A 1 363 ? -29.883 18.463 18.795 1.00 86.06 363 PRO A O 1
ATOM 2950 N N . GLY A 1 364 ? -29.775 16.240 18.456 1.00 87.38 364 GLY A N 1
ATOM 2951 C CA . GLY A 1 364 ? -30.315 16.240 17.091 1.00 87.38 364 GLY A CA 1
ATOM 2952 C C . GLY A 1 364 ? -29.288 16.059 15.971 1.00 87.38 364 GLY A C 1
ATOM 2953 O O . GLY A 1 364 ? -29.700 15.924 14.821 1.00 87.38 364 GLY A O 1
ATOM 2954 N N . GLU A 1 365 ? -27.986 16.007 16.270 1.00 93.12 365 GLU A N 1
ATOM 2955 C CA . GLU A 1 365 ? -26.989 15.598 15.272 1.00 93.12 365 GLU A CA 1
ATOM 2956 C C . GLU A 1 365 ? -27.128 14.086 14.973 1.00 93.12 365 GLU A C 1
ATOM 2958 O O . GLU A 1 365 ? -27.312 13.292 15.901 1.00 93.12 365 GLU A O 1
ATOM 2963 N N . PRO A 1 366 ? -27.099 13.655 13.696 1.00 95.38 366 PRO A N 1
ATOM 2964 C CA . PRO A 1 366 ? -27.173 12.242 13.343 1.00 95.38 366 PRO A CA 1
ATOM 2965 C C . PRO A 1 366 ? -25.818 11.560 13.562 1.00 95.38 366 PRO A C 1
ATOM 2967 O O . PRO A 1 366 ? -24.803 11.985 13.007 1.00 95.38 366 PRO A O 1
ATOM 2970 N N . HIS A 1 367 ? -25.818 10.463 14.319 1.00 96.44 367 HIS A N 1
ATOM 2971 C CA . HIS A 1 367 ? -24.631 9.645 14.572 1.00 96.44 367 HIS A CA 1
ATOM 2972 C C . HIS A 1 367 ? -24.752 8.273 13.883 1.00 96.44 367 HIS A C 1
ATOM 2974 O O . HIS A 1 367 ? -25.856 7.726 13.844 1.00 96.44 367 HIS A O 1
ATOM 2980 N N . PRO A 1 368 ? -23.662 7.703 13.337 1.00 97.00 368 PRO A N 1
ATOM 2981 C CA . PRO A 1 368 ? -22.335 8.307 13.211 1.00 97.00 368 PRO A CA 1
ATOM 2982 C C . PRO A 1 368 ? -22.322 9.521 12.283 1.00 97.00 368 PRO A C 1
ATOM 2984 O O . PRO A 1 368 ? -23.058 9.582 11.298 1.00 97.00 368 PRO A O 1
ATOM 2987 N N . SER A 1 369 ? -21.482 10.500 12.612 1.00 96.31 369 SER A N 1
ATOM 2988 C CA . SER A 1 369 ? -21.416 11.761 11.880 1.00 96.31 369 SER A CA 1
ATOM 2989 C C . SER A 1 369 ? -20.977 11.546 10.428 1.00 96.31 369 SER A C 1
ATOM 2991 O O . SER A 1 369 ? -20.214 10.627 10.108 1.00 96.31 369 SER A O 1
ATOM 2993 N N . GLN A 1 370 ? -21.395 12.442 9.527 1.00 94.44 370 GLN A N 1
ATOM 2994 C CA . GLN A 1 370 ? -21.012 12.359 8.113 1.00 94.44 370 GLN A CA 1
ATOM 2995 C C . GLN A 1 370 ? -19.484 12.376 7.923 1.00 94.44 370 GLN A C 1
ATOM 2997 O O . GLN A 1 370 ? -18.976 11.697 7.036 1.00 94.44 370 GLN A O 1
ATOM 3002 N N . ARG A 1 371 ? -18.738 13.079 8.790 1.00 94.94 371 ARG A N 1
ATOM 3003 C CA . ARG A 1 371 ? -17.264 13.087 8.786 1.00 94.94 371 ARG A CA 1
ATOM 3004 C C . ARG A 1 371 ? -16.680 11.705 9.093 1.00 94.94 371 ARG A C 1
ATOM 3006 O O . ARG A 1 371 ? -15.749 11.281 8.415 1.00 94.94 371 ARG A O 1
ATOM 3013 N N . THR A 1 372 ? -17.224 11.005 10.084 1.00 95.75 372 THR A N 1
ATOM 3014 C CA . THR A 1 372 ? -16.774 9.659 10.472 1.00 95.75 372 THR A CA 1
ATOM 3015 C C . THR A 1 372 ? -17.173 8.604 9.441 1.00 95.75 372 THR A C 1
ATOM 3017 O O . THR A 1 372 ? -16.385 7.702 9.158 1.00 95.75 372 THR A O 1
ATOM 3020 N N . MET A 1 373 ? -18.349 8.746 8.820 1.00 94.50 373 MET A N 1
ATOM 3021 C CA . MET A 1 373 ? -18.795 7.908 7.696 1.00 94.50 373 MET A CA 1
ATOM 3022 C C . MET A 1 373 ? -17.984 8.135 6.412 1.00 94.50 373 MET A C 1
ATOM 3024 O O . MET A 1 373 ? -17.730 7.184 5.680 1.00 94.50 373 MET A O 1
ATOM 3028 N N . ALA A 1 374 ? -17.554 9.371 6.143 1.00 92.44 374 ALA A N 1
ATOM 3029 C CA . ALA A 1 374 ? -16.705 9.719 5.000 1.00 92.44 374 ALA A CA 1
ATOM 3030 C C . ALA A 1 374 ? -15.214 9.383 5.209 1.00 92.44 374 ALA A C 1
ATOM 3032 O O . ALA A 1 374 ? -14.408 9.573 4.297 1.00 92.44 374 ALA A O 1
ATOM 3033 N N . GLY A 1 375 ? -14.825 8.895 6.393 1.00 89.75 375 GLY A N 1
ATOM 3034 C CA . GLY A 1 375 ? -13.462 8.452 6.668 1.00 89.75 375 GLY A CA 1
ATOM 3035 C C . GLY A 1 375 ? -13.085 7.255 5.797 1.00 89.75 375 GLY A C 1
ATOM 3036 O O . GLY A 1 375 ? -13.697 6.192 5.908 1.00 89.75 375 GLY A O 1
ATOM 3037 N N . LEU A 1 376 ? -12.065 7.417 4.949 1.00 89.00 376 LEU A N 1
ATOM 3038 C CA . LEU A 1 376 ? -11.604 6.365 4.046 1.00 89.00 376 LEU A CA 1
ATOM 3039 C C . LEU A 1 376 ? -11.140 5.134 4.836 1.00 89.00 376 LEU A C 1
ATOM 3041 O O . LEU A 1 376 ? -10.510 5.251 5.893 1.00 89.00 376 LEU A O 1
ATOM 3045 N N . ALA A 1 377 ? -11.414 3.947 4.297 1.00 94.12 377 ALA A N 1
ATOM 3046 C CA . ALA A 1 377 ? -10.845 2.709 4.815 1.00 94.12 377 ALA A CA 1
ATOM 3047 C C . ALA A 1 377 ? -9.303 2.743 4.720 1.00 94.12 377 ALA A C 1
ATOM 3049 O O . ALA A 1 377 ? -8.777 3.372 3.796 1.00 94.12 377 ALA A O 1
ATOM 3050 N N . PRO A 1 378 ? -8.569 2.064 5.624 1.00 96.38 378 PRO A N 1
ATOM 3051 C CA . PRO A 1 378 ? -7.121 1.934 5.498 1.00 96.38 378 PRO A CA 1
ATOM 3052 C C . PRO A 1 378 ? -6.751 1.332 4.128 1.00 96.38 378 PRO A C 1
ATOM 3054 O O . PRO A 1 378 ? -7.383 0.358 3.717 1.00 96.38 378 PRO A O 1
ATOM 3057 N N . PRO A 1 379 ? -5.768 1.890 3.398 1.00 94.38 379 PRO A N 1
ATOM 3058 C CA . PRO A 1 379 ? -5.542 1.578 1.982 1.00 94.38 379 PRO A CA 1
ATOM 3059 C C . PRO A 1 379 ? -4.953 0.186 1.715 1.00 94.38 379 PRO A C 1
ATOM 3061 O O . PRO A 1 379 ? -5.034 -0.311 0.590 1.00 94.38 379 PRO A O 1
ATOM 3064 N N . THR A 1 380 ? -4.355 -0.452 2.721 1.00 95.56 380 THR A N 1
ATOM 3065 C CA . THR A 1 380 ? -3.689 -1.754 2.607 1.00 95.56 380 THR A CA 1
ATOM 3066 C C . THR A 1 380 ? -4.318 -2.768 3.558 1.00 95.56 380 THR A C 1
ATOM 3068 O O . THR A 1 380 ? -4.830 -2.417 4.621 1.00 95.56 380 THR A O 1
ATOM 3071 N N . SER A 1 381 ? -4.255 -4.056 3.200 1.00 96.69 381 SER A N 1
ATOM 3072 C CA . SER A 1 381 ? -4.759 -5.132 4.065 1.00 96.69 381 SER A CA 1
ATOM 3073 C C . SER A 1 381 ? -4.015 -5.211 5.402 1.00 96.69 381 SER A C 1
ATOM 3075 O O . SER A 1 381 ? -4.615 -5.609 6.396 1.00 96.69 381 SER A O 1
ATOM 3077 N N . GLU A 1 382 ? -2.725 -4.874 5.426 1.00 97.31 382 GLU A N 1
ATOM 3078 C CA . GLU A 1 382 ? -1.872 -4.961 6.615 1.00 97.31 382 GLU A CA 1
ATOM 3079 C C . GLU A 1 382 ? -2.238 -3.869 7.627 1.00 97.31 382 GLU A C 1
ATOM 3081 O O . GLU A 1 382 ? -2.641 -4.183 8.750 1.00 97.31 382 GLU A O 1
ATOM 3086 N N . LEU A 1 383 ? -2.276 -2.602 7.193 1.00 97.56 383 LEU A N 1
ATOM 3087 C CA . LEU A 1 383 ? -2.762 -1.505 8.029 1.00 97.56 383 LEU A CA 1
ATOM 3088 C C . LEU A 1 383 ? -4.234 -1.708 8.425 1.00 97.56 383 LEU A C 1
ATOM 3090 O O . LEU A 1 383 ? -4.600 -1.479 9.575 1.00 97.56 383 LEU A O 1
ATOM 3094 N N . ALA A 1 384 ? -5.090 -2.205 7.524 1.00 97.88 384 ALA A N 1
ATOM 3095 C CA . ALA A 1 384 ? -6.486 -2.495 7.852 1.00 97.88 384 ALA A CA 1
ATOM 3096 C C . ALA A 1 384 ? -6.634 -3.549 8.965 1.00 97.88 384 ALA A C 1
ATOM 3098 O O . ALA A 1 384 ? -7.529 -3.421 9.807 1.00 97.88 384 ALA A O 1
ATOM 3099 N N . GLN A 1 385 ? -5.759 -4.559 9.010 1.00 97.69 385 GLN A N 1
ATOM 3100 C CA . GLN A 1 385 ? -5.707 -5.544 10.094 1.00 97.69 385 GLN A CA 1
ATOM 3101 C C . GLN A 1 385 ? -5.159 -4.932 11.391 1.00 97.69 385 GLN A C 1
ATOM 3103 O O . GLN A 1 385 ? -5.807 -5.084 12.428 1.00 97.69 385 GLN A O 1
ATOM 3108 N N . GLN A 1 386 ? -4.049 -4.183 11.336 1.00 98.12 386 GLN A N 1
ATOM 3109 C CA . GLN A 1 386 ? -3.457 -3.495 12.496 1.00 98.12 386 GLN A CA 1
ATOM 3110 C C . GLN A 1 386 ? -4.482 -2.570 13.174 1.00 98.12 386 GLN A C 1
ATOM 3112 O O . GLN A 1 386 ? -4.795 -2.736 14.354 1.00 98.12 386 GLN A O 1
ATOM 3117 N N . VAL A 1 387 ? -5.092 -1.658 12.408 1.00 98.25 387 VAL A N 1
ATOM 3118 C CA . VAL A 1 387 ? -6.114 -0.721 12.904 1.00 98.25 387 VAL A CA 1
ATOM 3119 C C . VAL A 1 387 ? -7.334 -1.485 13.441 1.00 98.25 387 VAL A C 1
ATOM 3121 O O . VAL A 1 387 ? -7.903 -1.087 14.453 1.00 98.25 387 VAL A O 1
ATOM 3124 N N . SER A 1 388 ? -7.718 -2.622 12.847 1.00 98.19 388 SER A N 1
ATOM 3125 C CA . SER A 1 388 ? -8.836 -3.441 13.350 1.00 98.19 388 SER A CA 1
ATOM 3126 C C . SER A 1 388 ? -8.538 -4.182 14.651 1.00 98.19 388 SER A C 1
ATOM 3128 O O . SER A 1 388 ? -9.456 -4.391 15.444 1.00 98.19 388 SER A O 1
ATOM 3130 N N . TYR A 1 389 ? -7.291 -4.582 14.898 1.00 98.31 389 TYR A N 1
ATOM 3131 C CA . TYR A 1 389 ? -6.882 -5.162 16.178 1.00 98.31 389 TYR A CA 1
ATOM 3132 C C . TYR A 1 389 ? -6.899 -4.104 17.293 1.00 98.31 389 TYR A C 1
ATOM 3134 O O . TYR A 1 389 ? -7.458 -4.334 18.372 1.00 98.31 389 TYR A O 1
ATOM 3142 N N . THR A 1 390 ? -6.390 -2.901 17.012 1.00 98.44 390 THR A N 1
ATOM 3143 C CA . THR A 1 390 ? -6.478 -1.764 17.942 1.00 98.44 390 THR A CA 1
ATOM 3144 C C . THR A 1 390 ? -7.932 -1.354 18.185 1.00 98.44 390 THR A C 1
ATOM 3146 O O . THR A 1 390 ? -8.311 -1.104 19.329 1.00 98.44 390 THR A O 1
ATOM 3149 N N . PHE A 1 391 ? -8.782 -1.372 17.153 1.00 98.50 391 PHE A N 1
ATOM 3150 C CA . PHE A 1 391 ? -10.218 -1.107 17.270 1.00 98.50 391 PHE A CA 1
ATOM 3151 C C . PHE A 1 391 ? -10.913 -2.092 18.216 1.00 98.50 391 PHE A C 1
ATOM 3153 O O . PHE A 1 391 ? -11.581 -1.662 19.152 1.00 98.50 391 PHE A O 1
ATOM 3160 N N . GLN A 1 392 ? -10.708 -3.402 18.032 1.00 98.19 392 GLN A N 1
ATOM 3161 C CA . GLN A 1 392 ? -11.237 -4.437 18.935 1.00 98.19 392 GLN A CA 1
ATOM 3162 C C . GLN A 1 392 ? -10.783 -4.207 20.382 1.00 98.19 392 GLN A C 1
ATOM 3164 O O . GLN A 1 392 ? -11.595 -4.243 21.306 1.00 98.19 392 GLN A O 1
ATOM 3169 N N . THR A 1 393 ? -9.497 -3.905 20.566 1.00 98.19 393 THR A N 1
ATOM 3170 C CA . THR A 1 393 ? -8.887 -3.653 21.877 1.00 98.19 393 THR A CA 1
ATOM 3171 C C . THR A 1 393 ? -9.489 -2.432 22.580 1.00 98.19 393 THR A C 1
ATOM 3173 O O . THR A 1 393 ? -9.794 -2.487 23.772 1.00 98.19 393 THR A O 1
ATOM 3176 N N . GLU A 1 394 ? -9.694 -1.319 21.873 1.00 98.31 394 GLU A N 1
ATOM 3177 C CA . GLU A 1 394 ? -10.318 -0.125 22.454 1.00 98.31 394 GLU A CA 1
ATOM 3178 C C . GLU A 1 394 ? -11.827 -0.291 22.658 1.00 98.31 394 GLU A C 1
ATOM 3180 O O . GLU A 1 394 ? -12.364 0.183 23.658 1.00 98.31 394 GLU A O 1
ATOM 3185 N N . MET A 1 395 ? -12.504 -1.045 21.792 1.00 98.12 395 MET A N 1
ATOM 3186 C CA . MET A 1 395 ? -13.920 -1.362 21.955 1.00 98.12 395 MET A CA 1
ATOM 3187 C C . MET A 1 395 ? -14.168 -2.258 23.174 1.00 98.12 395 MET A C 1
ATOM 3189 O O . MET A 1 395 ? -15.111 -2.011 23.926 1.00 98.12 395 MET A O 1
ATOM 3193 N N . ALA A 1 396 ? -13.282 -3.223 23.441 1.00 98.06 396 ALA A N 1
ATOM 3194 C CA . ALA A 1 396 ? -13.288 -4.011 24.673 1.00 98.06 396 ALA A CA 1
ATOM 3195 C C . ALA A 1 396 ? -13.150 -3.121 25.921 1.00 98.06 396 ALA A C 1
ATOM 3197 O O . ALA A 1 396 ? -13.929 -3.249 26.866 1.00 98.06 396 ALA A O 1
ATOM 3198 N N . LYS A 1 397 ? -12.206 -2.168 25.905 1.00 97.50 397 LYS A N 1
ATOM 3199 C CA . LYS A 1 397 ? -11.984 -1.217 27.011 1.00 97.50 397 LYS A CA 1
ATOM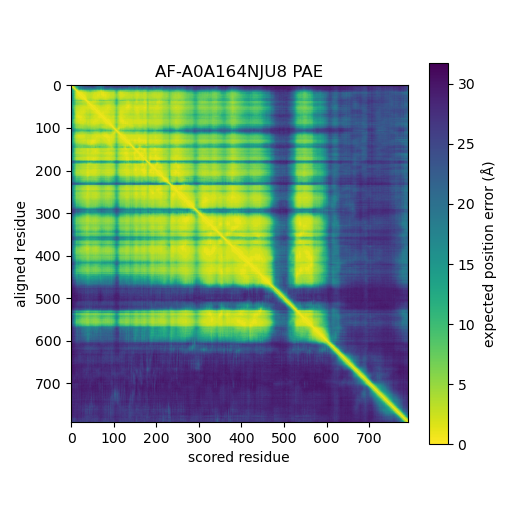 3200 C C . LYS A 1 397 ? -13.185 -0.293 27.243 1.00 97.50 397 LYS A C 1
ATOM 3202 O O . LYS A 1 397 ? -13.546 -0.062 28.395 1.00 97.50 397 LYS A O 1
ATOM 3207 N N . MET A 1 398 ? -13.810 0.218 26.178 1.00 97.56 398 MET A N 1
ATOM 3208 C CA . MET A 1 398 ? -14.962 1.127 26.268 1.00 97.56 398 MET A CA 1
ATOM 3209 C C . MET A 1 398 ? -16.257 0.411 26.678 1.00 97.56 398 MET A C 1
ATOM 3211 O O . MET A 1 398 ? -16.989 0.908 27.533 1.00 97.56 398 MET A O 1
ATOM 3215 N N . LEU A 1 399 ? -16.550 -0.761 26.103 1.00 97.88 399 LEU A N 1
ATOM 3216 C CA . LEU A 1 399 ? -17.796 -1.489 26.373 1.00 97.88 399 LEU A CA 1
ATOM 3217 C C . LEU A 1 399 ? -17.724 -2.395 27.608 1.00 97.88 399 LEU A C 1
ATOM 3219 O O . LEU A 1 399 ? -18.761 -2.671 28.209 1.00 97.88 399 LEU A O 1
ATOM 3223 N N . GLY A 1 400 ? -16.533 -2.846 28.011 1.00 97.62 400 GLY A N 1
ATOM 3224 C CA . GLY A 1 400 ? -16.327 -3.798 29.107 1.00 97.62 400 GLY A CA 1
ATOM 3225 C C . GLY A 1 400 ? -17.095 -3.470 30.398 1.00 97.62 400 GLY A C 1
ATOM 3226 O O . GLY A 1 400 ? -17.837 -4.333 30.874 1.00 97.62 400 GLY A O 1
ATOM 3227 N N . PRO A 1 401 ? -17.009 -2.243 30.952 1.00 97.69 401 PRO A N 1
ATOM 3228 C CA . PRO A 1 401 ? -17.761 -1.863 32.151 1.00 97.69 401 PRO A CA 1
ATOM 3229 C C . PRO A 1 401 ? -19.284 -1.968 31.973 1.00 97.69 401 PRO A C 1
ATOM 3231 O O . PRO A 1 401 ? -19.976 -2.507 32.838 1.00 97.69 401 PRO A O 1
ATOM 3234 N N . ALA A 1 402 ? -19.809 -1.513 30.831 1.00 98.19 402 ALA A N 1
ATOM 3235 C CA . ALA A 1 402 ? -21.239 -1.551 30.528 1.00 98.19 402 ALA A CA 1
ATOM 3236 C C . ALA A 1 402 ? -21.748 -2.984 30.305 1.00 98.19 402 ALA A C 1
ATOM 3238 O O . ALA A 1 402 ? -22.797 -3.358 30.831 1.00 98.19 402 ALA A O 1
ATOM 3239 N N . LEU A 1 403 ? -20.976 -3.826 29.611 1.00 98.44 403 LEU A N 1
ATOM 3240 C CA . LEU A 1 403 ? -21.274 -5.250 29.434 1.00 98.44 403 LEU A CA 1
ATOM 3241 C C . LEU A 1 403 ? -21.264 -6.001 30.777 1.00 98.44 403 LEU A C 1
ATOM 3243 O O . LEU A 1 403 ? -22.152 -6.814 31.035 1.00 98.44 403 LEU A O 1
ATOM 3247 N N . GLN A 1 404 ? -20.326 -5.694 31.680 1.00 97.81 404 GLN A N 1
ATOM 3248 C CA . GLN A 1 404 ? -20.323 -6.249 33.039 1.00 97.81 404 GLN A CA 1
ATOM 3249 C C . GLN A 1 404 ? -21.545 -5.794 33.854 1.00 97.81 404 GLN A C 1
ATOM 3251 O O . GLN A 1 404 ? -22.134 -6.599 34.579 1.00 97.81 404 GLN A O 1
ATOM 3256 N N . ASN A 1 405 ? -21.974 -4.535 33.726 1.00 97.38 405 ASN A N 1
ATOM 3257 C CA . ASN A 1 405 ? -23.194 -4.042 34.371 1.00 97.38 405 ASN A CA 1
ATOM 3258 C C . ASN A 1 405 ? -24.467 -4.674 33.777 1.00 97.38 405 ASN A C 1
ATOM 3260 O O . ASN A 1 405 ? -25.385 -4.998 34.532 1.00 97.38 405 ASN A O 1
ATOM 3264 N N . LEU A 1 406 ? -24.500 -4.951 32.469 1.00 98.19 406 LEU A N 1
ATOM 3265 C CA . LEU A 1 406 ? -25.562 -5.728 31.819 1.00 98.19 406 LEU A CA 1
ATOM 3266 C C . LEU A 1 406 ? -25.619 -7.171 32.357 1.00 98.19 406 LEU A C 1
ATOM 3268 O O . LEU A 1 406 ? -26.698 -7.665 32.680 1.00 98.19 406 LEU A O 1
ATOM 3272 N N . VAL A 1 407 ? -24.472 -7.826 32.560 1.00 98.19 407 VAL A N 1
ATOM 3273 C CA . VAL A 1 407 ? -24.401 -9.148 33.212 1.00 98.19 407 VAL A CA 1
ATOM 3274 C C . VAL A 1 407 ? -24.927 -9.096 34.653 1.00 98.19 407 VAL A C 1
ATOM 3276 O O . VAL A 1 407 ? -25.687 -9.978 35.055 1.00 98.19 407 VAL A O 1
ATOM 3279 N N . ARG A 1 408 ? -24.598 -8.052 35.431 1.0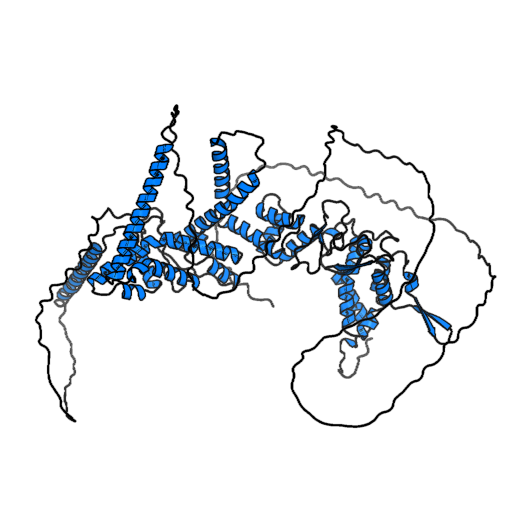0 96.50 408 ARG A N 1
ATOM 3280 C CA . ARG A 1 408 ? -25.146 -7.853 36.791 1.00 96.50 408 ARG A CA 1
ATOM 3281 C C . ARG A 1 408 ? -26.668 -7.682 36.774 1.00 96.50 408 ARG A C 1
ATOM 3283 O O . ARG A 1 408 ? -27.346 -8.331 37.568 1.00 96.50 408 ARG A O 1
ATOM 3290 N N . LYS A 1 409 ? -27.199 -6.869 35.853 1.00 96.81 409 LYS A N 1
ATOM 3291 C CA . LYS A 1 409 ? -28.643 -6.691 35.630 1.00 96.81 409 LYS A CA 1
ATOM 3292 C C . LYS A 1 409 ? -29.330 -8.038 35.384 1.00 96.81 409 LYS A C 1
ATOM 3294 O O . LYS A 1 409 ? -30.262 -8.375 36.107 1.00 96.81 409 LYS A O 1
ATOM 3299 N N . ILE A 1 410 ? -28.811 -8.839 34.449 1.00 97.62 410 ILE A N 1
ATOM 3300 C CA . ILE A 1 410 ? -29.349 -10.169 34.114 1.00 97.62 410 ILE A CA 1
ATOM 3301 C C . ILE A 1 410 ? -29.350 -11.099 35.330 1.00 97.62 410 ILE A C 1
ATOM 3303 O O . ILE A 1 410 ? -30.337 -11.789 35.562 1.00 97.62 410 ILE A O 1
ATOM 3307 N N . VAL A 1 411 ? -28.288 -11.110 36.144 1.00 96.69 411 VAL A N 1
ATOM 3308 C CA . VAL A 1 411 ? -28.243 -11.921 37.376 1.00 96.69 411 VAL A CA 1
ATOM 3309 C C . VAL A 1 411 ? -29.344 -11.518 38.362 1.00 96.69 411 VAL A C 1
ATOM 3311 O O . VAL A 1 411 ? -29.965 -12.395 38.959 1.00 96.69 411 VAL A O 1
ATOM 3314 N N . ILE A 1 412 ? -29.611 -10.219 38.516 1.00 95.12 412 ILE A N 1
ATOM 3315 C CA . ILE A 1 412 ? -30.646 -9.695 39.422 1.00 95.12 412 ILE A CA 1
ATOM 3316 C C . ILE A 1 412 ? -32.056 -9.992 38.883 1.00 95.12 412 ILE A C 1
ATOM 3318 O O . ILE A 1 412 ? -32.907 -10.473 39.633 1.00 95.12 412 ILE A O 1
ATOM 3322 N N . GLU A 1 413 ? -32.296 -9.765 37.589 1.00 95.00 413 GLU A N 1
ATOM 3323 C CA . GLU A 1 413 ? -33.570 -10.064 36.920 1.00 95.00 413 GLU A CA 1
ATOM 3324 C C . GLU A 1 413 ? -33.866 -11.579 36.956 1.00 95.00 413 GLU A C 1
ATOM 3326 O O . GLU A 1 413 ? -34.936 -11.991 37.407 1.00 95.00 413 GLU A O 1
ATOM 3331 N N . CYS A 1 414 ? -32.886 -12.432 36.639 1.00 96.31 414 CYS A N 1
ATOM 3332 C CA . CYS A 1 414 ? -33.051 -13.889 36.680 1.00 96.31 414 CYS A CA 1
ATOM 3333 C C . CYS A 1 414 ? -33.249 -14.435 38.106 1.00 96.31 414 CYS A C 1
ATOM 3335 O O . CYS A 1 414 ? -34.066 -15.333 38.317 1.00 96.31 414 CYS A O 1
ATOM 3337 N N . ALA A 1 415 ? -32.563 -13.877 39.112 1.00 94.44 415 ALA A N 1
ATOM 3338 C CA . ALA A 1 415 ? -32.756 -14.268 40.513 1.00 94.44 415 ALA A CA 1
ATOM 3339 C C . ALA A 1 415 ? -34.172 -13.952 41.031 1.00 94.44 415 ALA A C 1
ATOM 3341 O O . ALA A 1 415 ? -34.682 -14.672 41.892 1.00 94.44 415 ALA A O 1
ATOM 3342 N N . ARG A 1 416 ? -34.818 -12.905 40.494 1.00 93.19 416 ARG A N 1
ATOM 3343 C CA . ARG A 1 416 ? -36.218 -12.545 40.772 1.00 93.19 416 ARG A CA 1
ATOM 3344 C C . ARG A 1 416 ? -37.200 -13.504 40.092 1.00 93.19 416 ARG A C 1
ATOM 3346 O O . ARG A 1 416 ? -38.181 -13.905 40.712 1.00 93.19 416 ARG A O 1
ATOM 3353 N N . GLU A 1 417 ? -36.938 -13.866 38.838 1.00 94.56 417 GLU A N 1
ATOM 3354 C CA . GLU A 1 417 ? -37.799 -14.752 38.037 1.00 94.56 417 GLU A CA 1
ATOM 3355 C C . GLU A 1 417 ? -37.611 -16.249 38.344 1.00 94.56 417 GLU A C 1
ATOM 3357 O O . GLU A 1 417 ? -38.468 -17.065 38.003 1.00 94.56 417 GLU A O 1
ATOM 3362 N N . GLY A 1 418 ? -36.511 -16.627 39.000 1.00 94.69 418 GLY A N 1
ATOM 3363 C CA . GLY A 1 418 ? -36.145 -18.025 39.245 1.00 94.69 418 GLY A CA 1
ATOM 3364 C C . GLY A 1 418 ? -35.536 -18.725 38.023 1.00 94.69 418 GLY A C 1
ATOM 3365 O O . GLY A 1 418 ? -35.534 -19.956 37.959 1.00 94.69 418 GLY A O 1
ATOM 3366 N N . THR A 1 419 ? -35.033 -17.960 37.055 1.00 96.81 419 THR A N 1
ATOM 3367 C CA . THR A 1 419 ? -34.354 -18.446 35.846 1.00 96.81 419 THR A CA 1
ATOM 3368 C C . THR A 1 419 ? -32.836 -18.530 36.063 1.00 96.81 419 THR A C 1
ATOM 3370 O O . THR A 1 419 ? -32.282 -17.898 36.963 1.00 96.81 419 THR A O 1
ATOM 3373 N N . ASP A 1 420 ? -32.130 -19.347 35.271 1.00 95.12 420 ASP A N 1
ATOM 3374 C CA . ASP A 1 420 ? -30.661 -19.409 35.335 1.00 95.12 420 ASP A CA 1
ATOM 3375 C C . ASP A 1 420 ? -30.051 -18.310 34.443 1.00 95.12 420 ASP A C 1
ATOM 3377 O O . ASP A 1 420 ? -30.210 -18.384 33.215 1.00 95.12 420 ASP A O 1
ATOM 3381 N N . PRO A 1 421 ? -29.326 -17.317 35.003 1.00 96.50 421 PRO A N 1
ATOM 3382 C CA . PRO A 1 421 ? -28.718 -16.247 34.215 1.00 96.50 421 PRO A CA 1
ATOM 3383 C C . PRO A 1 421 ? -27.712 -16.763 33.183 1.00 96.50 421 PRO A C 1
ATOM 3385 O O . PRO A 1 421 ? -27.536 -16.125 32.149 1.00 96.50 421 PRO A O 1
ATOM 3388 N N . SER A 1 422 ? -27.086 -17.924 33.406 1.00 96.25 422 SER A N 1
ATOM 3389 C CA . SER A 1 422 ? -26.161 -18.534 32.444 1.00 96.25 422 SER A CA 1
ATOM 3390 C C . SER A 1 422 ? -26.899 -18.989 31.175 1.00 96.25 422 SER A C 1
ATOM 3392 O O . SER A 1 422 ? -26.432 -18.758 30.060 1.00 96.25 422 SER A O 1
ATOM 3394 N N . ILE A 1 423 ? -28.092 -19.577 31.334 1.00 96.50 423 ILE A N 1
ATOM 3395 C CA . ILE A 1 423 ? -28.949 -20.004 30.216 1.00 96.50 423 ILE A CA 1
ATOM 3396 C C . ILE A 1 423 ? -29.533 -18.783 29.498 1.00 96.50 423 ILE A C 1
ATOM 3398 O O . ILE A 1 423 ? -29.583 -18.775 28.268 1.00 96.50 423 ILE A O 1
ATOM 3402 N N . TYR A 1 424 ? -29.923 -17.743 30.241 1.00 97.94 424 TYR A N 1
ATOM 3403 C CA . TYR A 1 424 ? -30.398 -16.483 29.666 1.00 97.94 424 TYR A CA 1
ATOM 3404 C C . TYR A 1 424 ? -29.308 -15.809 28.816 1.00 97.94 424 TYR A C 1
ATOM 3406 O O . TYR A 1 424 ? -29.497 -15.607 27.619 1.00 97.94 424 TYR A O 1
ATOM 3414 N N . ALA A 1 425 ? -28.127 -15.563 29.391 1.00 97.69 425 ALA A N 1
ATOM 3415 C CA . ALA A 1 425 ? -27.016 -14.893 28.713 1.00 97.69 425 ALA A CA 1
ATOM 3416 C C . ALA A 1 425 ? -26.510 -15.651 27.471 1.00 97.69 425 ALA A C 1
ATOM 3418 O O . ALA A 1 425 ? -26.172 -15.022 26.471 1.00 97.69 425 ALA A O 1
ATOM 3419 N N . SER A 1 426 ? -26.512 -16.993 27.492 1.00 97.38 426 SER A N 1
ATOM 3420 C CA . SER A 1 426 ? -26.140 -17.811 26.322 1.00 97.38 426 SER A CA 1
ATOM 3421 C C . SER A 1 426 ? -27.139 -17.764 25.159 1.00 97.38 426 SER A C 1
ATOM 3423 O O . SER A 1 426 ? -26.807 -18.200 24.059 1.00 97.38 426 SER A O 1
ATOM 3425 N N . ARG A 1 427 ? -28.363 -17.278 25.399 1.00 97.94 427 ARG A N 1
ATOM 3426 C CA . ARG A 1 427 ? -29.417 -17.136 24.382 1.00 97.94 427 ARG A CA 1
ATOM 3427 C C . ARG A 1 427 ? -29.518 -15.726 23.813 1.00 97.94 427 ARG A C 1
ATOM 3429 O O . ARG A 1 427 ? -30.184 -15.563 22.797 1.00 97.94 427 ARG A O 1
ATOM 3436 N N . MET A 1 428 ? -28.882 -14.739 24.446 1.00 98.25 428 MET A N 1
ATOM 3437 C CA . MET A 1 428 ? -28.866 -13.369 23.943 1.00 98.25 428 MET A CA 1
ATOM 3438 C C . MET A 1 428 ? -28.115 -13.298 22.614 1.00 98.25 428 MET A C 1
ATOM 3440 O O . MET A 1 428 ? -26.959 -13.714 22.502 1.00 98.25 428 MET A O 1
ATOM 3444 N N . THR A 1 429 ? -28.789 -12.759 21.608 1.00 98.12 429 THR A N 1
ATOM 3445 C CA . THR A 1 429 ? -28.196 -12.380 20.328 1.00 98.12 429 THR A CA 1
ATOM 3446 C C . THR A 1 429 ? -27.383 -11.091 20.473 1.00 98.12 429 THR A C 1
ATOM 3448 O O . THR A 1 429 ? -27.455 -10.403 21.492 1.00 98.12 429 THR A O 1
ATOM 3451 N N . VAL A 1 430 ? -26.617 -10.727 19.438 1.00 97.81 430 VAL A N 1
ATOM 3452 C CA . VAL A 1 430 ? -25.924 -9.426 19.405 1.00 97.81 430 VAL A CA 1
ATOM 3453 C C . VAL A 1 430 ? -26.932 -8.276 19.526 1.00 97.81 430 VAL A C 1
ATOM 3455 O O . VAL A 1 430 ? -26.670 -7.322 20.251 1.00 97.81 430 VAL A O 1
ATOM 3458 N N . GLU A 1 431 ? -28.112 -8.403 18.911 1.00 98.12 431 GLU A N 1
ATOM 3459 C CA . GLU A 1 431 ? -29.180 -7.405 19.010 1.00 98.12 431 GLU A CA 1
ATOM 3460 C C . GLU A 1 431 ? -29.680 -7.236 20.450 1.00 98.12 431 GLU A C 1
ATOM 3462 O O . GLU A 1 431 ? -29.771 -6.110 20.935 1.00 98.12 431 GLU A O 1
ATOM 3467 N N . ASP A 1 432 ? -29.916 -8.339 21.171 1.00 98.25 432 ASP A N 1
ATOM 3468 C CA . ASP A 1 432 ? -30.334 -8.299 22.580 1.00 98.25 432 ASP A CA 1
ATOM 3469 C C . ASP A 1 432 ? -29.272 -7.628 23.467 1.00 98.25 432 ASP A C 1
ATOM 3471 O O . ASP A 1 432 ? -29.602 -6.881 24.391 1.00 98.25 432 ASP A O 1
ATOM 3475 N N . VAL A 1 433 ? -27.985 -7.858 23.178 1.00 98.19 433 VAL A N 1
ATOM 3476 C CA . VAL A 1 433 ? -26.868 -7.211 23.883 1.00 98.19 433 VAL A CA 1
ATOM 3477 C C . VAL A 1 433 ? -26.822 -5.713 23.574 1.00 98.19 433 VAL A C 1
ATOM 3479 O O . VAL A 1 433 ? -26.692 -4.918 24.503 1.00 98.19 433 VAL A O 1
ATOM 3482 N N . MET A 1 434 ? -26.988 -5.290 22.316 1.00 97.88 434 MET A N 1
ATOM 3483 C CA . MET A 1 434 ? -27.014 -3.862 21.962 1.00 97.88 434 MET A CA 1
ATOM 3484 C C . MET A 1 434 ? -28.265 -3.139 22.474 1.00 97.88 434 MET A C 1
ATOM 3486 O O . MET A 1 434 ? -28.193 -1.969 22.846 1.00 97.88 434 MET A O 1
ATOM 3490 N N . LEU A 1 435 ? -29.414 -3.814 22.529 1.00 97.81 435 LEU A N 1
ATOM 3491 C CA . LEU A 1 435 ? -30.614 -3.307 23.196 1.00 97.81 435 LEU A CA 1
ATOM 3492 C C . LEU A 1 435 ? -30.379 -3.171 24.711 1.00 97.81 435 LEU A C 1
ATOM 3494 O O . LEU A 1 435 ? -30.789 -2.183 25.316 1.00 97.81 435 LEU A O 1
ATOM 3498 N N . GLY A 1 436 ? -29.649 -4.115 25.313 1.00 97.75 436 GLY A N 1
ATOM 3499 C CA . GLY A 1 436 ? -29.174 -4.034 26.694 1.00 97.75 436 GLY A CA 1
ATOM 3500 C C . GLY A 1 436 ? -28.227 -2.855 26.944 1.00 97.75 436 GLY A C 1
ATOM 3501 O O . GLY A 1 436 ? -28.394 -2.150 27.936 1.00 97.75 436 GLY A O 1
ATOM 3502 N N . LEU A 1 437 ? -27.285 -2.598 26.029 1.00 97.94 437 LEU A N 1
ATOM 3503 C CA . LEU A 1 437 ? -26.367 -1.451 26.075 1.00 97.94 437 LEU A CA 1
ATOM 3504 C C . LEU A 1 437 ? -27.063 -0.098 25.859 1.00 97.94 437 LEU A C 1
ATOM 3506 O O . LEU A 1 437 ? -26.550 0.923 26.312 1.00 97.94 437 LEU A O 1
ATOM 3510 N N . ARG A 1 438 ? -28.242 -0.076 25.227 1.00 97.31 438 ARG A N 1
ATOM 3511 C CA . ARG A 1 438 ? -29.093 1.121 25.121 1.00 97.31 438 ARG A CA 1
ATOM 3512 C C . ARG A 1 438 ? -29.843 1.464 26.421 1.00 97.31 438 ARG A C 1
ATOM 3514 O O . ARG A 1 438 ? -30.374 2.565 26.527 1.00 97.31 438 ARG A O 1
ATOM 3521 N N . ASP A 1 439 ? -29.869 0.585 27.432 1.00 96.75 439 ASP A N 1
ATOM 3522 C CA . ASP A 1 439 ? -30.440 0.908 28.750 1.00 96.75 439 ASP A CA 1
ATOM 3523 C C . ASP A 1 439 ? -29.446 1.730 29.588 1.00 96.75 439 ASP A C 1
ATOM 3525 O O . ASP A 1 439 ? -28.534 1.174 30.193 1.00 96.75 439 ASP A O 1
ATOM 3529 N N . GLU A 1 440 ? -29.678 3.044 29.674 1.00 96.19 440 GLU A N 1
ATOM 3530 C CA . GLU A 1 440 ? -28.983 4.047 30.504 1.00 96.19 440 GLU A CA 1
ATOM 3531 C C . GLU A 1 440 ? -28.315 3.499 31.783 1.00 96.19 440 GLU A C 1
ATOM 3533 O O . GLU A 1 440 ? -27.151 3.787 32.054 1.00 96.19 440 GLU A O 1
ATOM 3538 N N . GLY A 1 441 ? -29.023 2.665 32.556 1.00 95.94 441 GLY A N 1
ATOM 3539 C CA . GLY A 1 441 ? -28.538 2.124 33.831 1.00 95.94 441 GLY A CA 1
ATOM 3540 C C . GLY A 1 441 ? -27.268 1.266 33.740 1.00 95.94 441 GLY A C 1
ATOM 3541 O O . GLY A 1 441 ? -26.556 1.151 34.734 1.00 95.94 441 GLY A O 1
ATOM 3542 N N . VAL A 1 442 ? -26.933 0.678 32.580 1.00 97.31 442 VAL A N 1
ATOM 3543 C CA . VAL A 1 442 ? -25.689 -0.111 32.436 1.00 97.31 442 VAL A CA 1
ATOM 3544 C C . VAL A 1 442 ? -24.435 0.768 32.403 1.00 97.31 442 VAL A C 1
ATOM 3546 O O . VAL A 1 442 ? -23.341 0.292 32.703 1.00 97.31 442 VAL A O 1
ATOM 3549 N N . TRP A 1 443 ? -24.593 2.062 32.119 1.00 97.19 443 TRP A N 1
ATOM 3550 C CA . TRP A 1 443 ? -23.512 3.051 32.090 1.00 97.19 443 TRP A CA 1
ATOM 3551 C C . TRP A 1 443 ? -23.214 3.670 33.456 1.00 97.19 443 TRP A C 1
ATOM 3553 O O . TRP A 1 443 ? -22.384 4.569 33.559 1.00 97.19 443 TRP A O 1
ATOM 3563 N N . TRP A 1 444 ? -23.845 3.167 34.516 1.00 96.38 444 TRP A N 1
ATOM 3564 C CA . TRP A 1 444 ? -23.608 3.581 35.891 1.00 96.38 444 TRP A CA 1
ATOM 3565 C C . TRP A 1 444 ? -23.017 2.424 36.700 1.00 96.38 444 TRP A C 1
ATOM 3567 O O . TRP A 1 444 ? -23.610 1.353 36.835 1.00 96.38 444 TRP A O 1
ATOM 3577 N N . ASN A 1 445 ? -21.844 2.649 37.284 1.00 93.69 445 ASN A N 1
ATOM 3578 C CA . ASN A 1 445 ? -21.294 1.766 38.304 1.00 93.69 445 ASN A CA 1
ATOM 3579 C C . ASN A 1 445 ? -22.144 1.858 39.577 1.00 93.69 445 ASN A C 1
ATOM 3581 O O . ASN A 1 445 ? -22.601 2.942 39.936 1.00 93.69 445 ASN A O 1
ATOM 3585 N N . ASP A 1 446 ? -22.328 0.720 40.248 1.00 90.44 446 ASP A N 1
ATOM 3586 C CA . ASP A 1 446 ? -23.133 0.567 41.470 1.00 90.44 446 ASP A CA 1
ATOM 3587 C C . ASP A 1 446 ? -24.612 1.002 41.322 1.00 90.44 446 ASP A C 1
ATOM 3589 O O . ASP A 1 446 ? -25.265 1.397 42.286 1.00 90.44 446 ASP A O 1
ATOM 3593 N N . PHE A 1 447 ? -25.162 0.899 40.106 1.00 93.50 447 PHE A N 1
ATOM 3594 C CA . PHE A 1 447 ? -26.561 1.213 39.812 1.00 93.50 447 PHE A CA 1
ATOM 3595 C C . PHE A 1 447 ? -27.549 0.264 40.516 1.00 93.50 447 PHE A C 1
ATOM 3597 O O . PHE A 1 447 ? -27.439 -0.962 40.405 1.00 93.50 447 PHE A O 1
ATOM 3604 N N . ASP A 1 448 ? -28.561 0.825 41.189 1.00 93.88 448 ASP A N 1
ATOM 3605 C CA . ASP A 1 448 ? -29.597 0.046 41.879 1.00 93.88 448 ASP A CA 1
ATOM 3606 C C . ASP A 1 448 ? -30.644 -0.518 40.903 1.00 93.88 448 ASP A C 1
ATOM 3608 O O . ASP A 1 448 ? -31.726 0.033 40.668 1.00 93.88 448 ASP A O 1
ATOM 3612 N N . TRP A 1 449 ? -30.314 -1.677 40.339 1.00 93.19 449 TRP A N 1
ATOM 3613 C CA . TRP A 1 449 ? -31.238 -2.458 39.525 1.00 93.19 449 TRP A CA 1
ATOM 3614 C C . TRP A 1 449 ? -32.457 -2.948 40.307 1.00 93.19 449 TRP A C 1
ATOM 3616 O O . TRP A 1 449 ? -33.534 -3.035 39.722 1.00 93.19 449 TRP A O 1
ATOM 3626 N N . VAL A 1 450 ? -32.330 -3.247 41.605 1.00 93.31 450 VAL A N 1
ATOM 3627 C CA . VAL A 1 450 ? -33.443 -3.780 42.407 1.00 93.31 450 VAL A CA 1
ATOM 3628 C C . VAL A 1 450 ? -34.520 -2.709 42.554 1.00 93.31 450 VAL A C 1
ATOM 3630 O O . VAL A 1 450 ? -35.663 -2.948 42.156 1.00 93.31 450 VAL A O 1
ATOM 3633 N N . GLY A 1 451 ? -34.140 -1.512 43.008 1.00 92.69 451 GLY A N 1
ATOM 3634 C CA . GLY A 1 451 ? -35.035 -0.363 43.127 1.00 92.69 451 GLY A CA 1
ATOM 3635 C C . GLY A 1 451 ? -35.703 0.003 41.800 1.00 92.69 451 GLY A C 1
ATOM 3636 O O . GLY A 1 451 ? -36.918 0.189 41.755 1.00 92.69 451 GLY A O 1
ATOM 3637 N N . ARG A 1 452 ? -34.961 0.005 40.682 1.00 91.56 452 ARG A N 1
ATOM 3638 C CA . ARG A 1 452 ? -35.537 0.316 39.358 1.00 91.56 452 ARG A CA 1
ATOM 3639 C C . ARG A 1 452 ? -36.494 -0.758 38.837 1.00 91.56 452 ARG A C 1
ATOM 3641 O O . ARG A 1 452 ? -37.467 -0.421 38.162 1.00 91.56 452 ARG A O 1
ATOM 3648 N N . ILE A 1 453 ? -36.260 -2.041 39.123 1.00 90.50 453 ILE A N 1
ATOM 3649 C CA . ILE A 1 453 ? -37.209 -3.111 38.767 1.00 90.50 453 ILE A CA 1
ATOM 3650 C C . ILE A 1 453 ? -38.475 -2.994 39.629 1.00 90.50 453 ILE A C 1
ATOM 3652 O O . ILE A 1 453 ? -39.582 -3.105 39.100 1.00 90.50 453 ILE A O 1
ATOM 3656 N N . GLU A 1 454 ? -38.341 -2.714 40.928 1.00 92.44 454 GLU A N 1
ATOM 3657 C CA . GLU A 1 454 ? -39.485 -2.457 41.813 1.00 92.44 454 GLU A CA 1
ATOM 3658 C C . GLU A 1 454 ? -40.289 -1.223 41.390 1.00 92.44 454 GLU A C 1
ATOM 3660 O O . GLU A 1 454 ? -41.519 -1.270 41.385 1.00 92.44 454 GLU A O 1
ATOM 3665 N N . GLU A 1 455 ? -39.628 -0.147 40.960 1.00 91.69 455 GLU A N 1
ATOM 3666 C CA . GLU A 1 455 ? -40.282 1.045 40.422 1.00 91.69 455 GLU A CA 1
ATOM 3667 C C . GLU A 1 455 ? -41.013 0.754 39.103 1.00 91.69 455 GLU A C 1
ATOM 3669 O O . GLU A 1 455 ? -42.187 1.107 38.970 1.00 91.69 455 GLU A O 1
ATOM 3674 N N . ARG A 1 456 ? -40.378 0.046 38.155 1.00 89.88 456 ARG A N 1
ATOM 3675 C CA . ARG A 1 456 ? -41.021 -0.403 36.903 1.00 89.88 456 ARG A CA 1
ATOM 3676 C C . ARG A 1 456 ? -42.247 -1.279 37.182 1.00 89.88 456 ARG A C 1
ATOM 3678 O O . ARG A 1 456 ? -43.276 -1.106 36.532 1.00 89.88 456 ARG A O 1
ATOM 3685 N N . GLU A 1 457 ? -42.182 -2.188 38.156 1.00 89.50 457 GLU A N 1
ATOM 3686 C CA . GLU A 1 457 ? -43.341 -2.986 38.572 1.00 89.50 457 GLU A CA 1
ATOM 3687 C C . GLU A 1 457 ? -44.422 -2.149 39.255 1.00 89.50 457 GLU A C 1
ATOM 3689 O O . GLU A 1 457 ? -45.602 -2.325 38.957 1.00 89.50 457 GLU A O 1
ATOM 3694 N N . LYS A 1 458 ? -44.053 -1.233 40.155 1.00 93.81 458 LYS A N 1
ATOM 3695 C CA . LYS A 1 458 ? -44.993 -0.319 40.813 1.00 93.81 458 LYS A CA 1
ATOM 3696 C C . LYS A 1 458 ? -45.717 0.538 39.776 1.00 93.81 458 LYS A C 1
ATOM 3698 O O . LYS A 1 458 ? -46.938 0.647 39.845 1.00 93.81 458 LYS A O 1
ATOM 3703 N N . LYS A 1 459 ? -44.995 1.062 38.782 1.00 93.44 459 LYS A N 1
ATOM 3704 C CA . LYS A 1 459 ? -45.555 1.784 37.634 1.00 93.44 459 LYS A CA 1
ATOM 3705 C C . LYS A 1 459 ? -46.512 0.897 36.833 1.00 93.44 459 LYS A C 1
ATOM 3707 O O . LYS A 1 459 ? -47.665 1.275 36.680 1.00 93.44 459 LYS A O 1
ATOM 3712 N N . ARG A 1 460 ? -46.107 -0.323 36.457 1.00 92.00 460 ARG A N 1
ATOM 3713 C CA . ARG A 1 460 ? -46.974 -1.286 35.747 1.00 92.00 460 ARG A CA 1
ATOM 3714 C C . ARG A 1 460 ? -48.240 -1.647 36.539 1.00 92.00 460 ARG A C 1
ATOM 3716 O O . ARG A 1 460 ? -49.303 -1.804 35.950 1.00 92.00 460 ARG A O 1
ATOM 3723 N N . ARG A 1 461 ? -48.156 -1.768 37.871 1.00 92.12 461 ARG A N 1
ATOM 3724 C CA . ARG A 1 461 ? -49.320 -2.002 38.750 1.00 92.12 461 ARG A CA 1
ATOM 3725 C C . ARG A 1 461 ? -50.253 -0.790 38.799 1.00 92.12 461 ARG A C 1
ATOM 3727 O O . ARG A 1 461 ? -51.463 -0.982 38.800 1.00 92.12 461 ARG A O 1
ATOM 3734 N N . LEU A 1 462 ? -49.711 0.429 38.817 1.00 92.88 462 LEU A N 1
ATOM 3735 C CA . LEU A 1 462 ? -50.496 1.667 38.756 1.00 92.88 462 LEU A CA 1
ATOM 3736 C C . LEU A 1 462 ? -51.164 1.848 37.383 1.00 92.88 462 LEU A C 1
ATOM 3738 O O . LEU A 1 462 ? -52.341 2.180 37.331 1.00 92.88 462 LEU A O 1
ATOM 3742 N N . GLU A 1 463 ? -50.458 1.562 36.288 1.00 92.44 463 GLU A N 1
ATOM 3743 C CA . GLU A 1 463 ? -51.000 1.592 34.921 1.00 92.44 463 GLU A CA 1
ATOM 3744 C C . GLU A 1 463 ? -52.094 0.534 34.718 1.00 92.44 463 GLU A C 1
ATOM 3746 O O . GLU A 1 463 ? -53.152 0.845 34.178 1.00 92.44 463 GLU A O 1
ATOM 3751 N N . ALA A 1 464 ? -51.900 -0.691 35.218 1.00 91.69 464 ALA A N 1
ATOM 3752 C CA . ALA A 1 464 ? -52.930 -1.731 35.189 1.00 91.69 464 ALA A CA 1
ATOM 3753 C C . ALA A 1 464 ? -54.153 -1.372 36.055 1.00 91.69 464 ALA A C 1
ATOM 3755 O O . ALA A 1 464 ? -55.286 -1.632 35.655 1.00 91.69 464 ALA A O 1
ATOM 3756 N N . ALA A 1 465 ? -53.947 -0.741 37.217 1.00 90.81 465 ALA A N 1
ATOM 3757 C CA . ALA A 1 465 ? -55.039 -0.248 38.053 1.00 90.81 465 ALA A CA 1
ATOM 3758 C C . ALA A 1 465 ? -55.808 0.903 37.379 1.00 90.81 465 ALA A C 1
ATOM 3760 O O . ALA A 1 465 ? -57.034 0.904 37.414 1.00 90.81 465 ALA A O 1
ATOM 3761 N N . ALA A 1 466 ? -55.115 1.835 36.717 1.00 90.38 466 ALA A N 1
ATOM 3762 C CA . ALA A 1 466 ? -55.737 2.922 35.960 1.00 90.38 466 ALA A CA 1
ATOM 3763 C C . ALA A 1 466 ? -56.505 2.407 34.729 1.00 90.38 466 ALA A C 1
ATOM 3765 O O . ALA A 1 466 ? -57.638 2.820 34.493 1.00 90.38 466 ALA A O 1
ATOM 3766 N N . SER A 1 467 ? -55.930 1.455 33.985 1.00 88.94 467 SER A N 1
ATOM 3767 C CA . SER A 1 467 ? -56.574 0.840 32.817 1.00 88.94 467 SER A CA 1
ATOM 3768 C C . SER A 1 467 ? -57.795 -0.010 33.175 1.00 88.94 467 SER A C 1
ATOM 3770 O O . SER A 1 467 ? -58.687 -0.138 32.340 1.00 88.94 467 SER A O 1
ATOM 3772 N N . ASN A 1 468 ? -57.842 -0.600 34.374 1.00 82.50 468 ASN A N 1
ATOM 3773 C CA . ASN A 1 468 ? -59.053 -1.253 34.870 1.00 82.50 468 ASN A CA 1
ATOM 3774 C C . ASN A 1 468 ? -60.065 -0.215 35.383 1.00 82.50 468 ASN A C 1
ATOM 3776 O O . ASN A 1 468 ? -61.235 -0.306 35.038 1.00 82.50 468 ASN A O 1
ATOM 3780 N N . GLY A 1 469 ? -59.617 0.808 36.121 1.00 73.50 469 GLY A N 1
ATOM 3781 C CA . GLY A 1 469 ? -60.492 1.845 36.679 1.00 73.50 469 GLY A CA 1
ATOM 3782 C C . GLY A 1 469 ? -61.262 2.653 35.629 1.00 73.50 469 GLY A C 1
ATOM 3783 O O . GLY A 1 469 ? -62.441 2.916 35.824 1.00 73.50 469 GLY A O 1
ATOM 3784 N N . MET A 1 470 ? -60.649 2.979 34.483 1.00 64.00 470 MET A N 1
ATOM 3785 C CA . MET A 1 470 ? -61.367 3.643 33.380 1.00 64.00 470 MET A CA 1
ATOM 3786 C C . MET A 1 470 ? -62.398 2.743 32.686 1.00 64.00 470 MET A C 1
ATOM 3788 O O . MET A 1 470 ? -63.276 3.248 31.994 1.00 64.00 470 MET A O 1
ATOM 3792 N N . ARG A 1 471 ? -62.305 1.418 32.847 1.00 61.44 471 ARG A N 1
ATOM 3793 C CA . ARG A 1 471 ? -63.224 0.472 32.203 1.00 61.44 471 ARG A CA 1
ATOM 3794 C C . ARG A 1 471 ? -64.543 0.337 32.963 1.00 61.44 471 ARG A C 1
ATOM 3796 O O . ARG A 1 471 ? -65.573 0.138 32.332 1.00 61.44 471 ARG A O 1
ATOM 3803 N N . ASP A 1 472 ? -64.503 0.523 34.281 1.00 58.72 472 ASP A N 1
ATOM 3804 C CA . ASP A 1 472 ? -65.684 0.490 35.147 1.00 58.72 472 ASP A CA 1
ATOM 3805 C C . ASP A 1 472 ? -66.509 1.802 35.083 1.00 58.72 472 ASP A C 1
ATOM 3807 O O . ASP A 1 472 ? -67.674 1.800 35.471 1.00 58.72 472 ASP A O 1
ATOM 3811 N N . GLU A 1 473 ? -65.954 2.916 34.570 1.00 56.44 473 GLU A N 1
ATOM 3812 C CA . GLU A 1 473 ? -66.676 4.200 34.418 1.00 56.44 473 GLU A CA 1
ATOM 3813 C C . GLU A 1 473 ? -67.359 4.398 33.042 1.00 56.44 473 GLU A C 1
ATOM 3815 O O . GLU A 1 473 ? -68.276 5.213 32.939 1.00 56.44 473 GLU A O 1
ATOM 3820 N N . GLU A 1 474 ? -66.981 3.659 31.986 1.00 54.22 474 GLU A N 1
ATOM 3821 C CA . GLU A 1 474 ? -67.649 3.753 30.667 1.00 54.22 474 GLU A CA 1
ATOM 3822 C C . GLU A 1 474 ? -68.875 2.825 30.509 1.00 54.22 474 GLU A C 1
ATOM 3824 O O . GLU A 1 474 ? -69.718 3.076 29.643 1.00 54.22 474 GLU A O 1
ATOM 3829 N N . GLU A 1 475 ? -69.043 1.791 31.346 1.00 53.50 475 GLU A N 1
ATOM 3830 C CA . GLU A 1 475 ? -70.187 0.862 31.231 1.00 53.50 475 GLU A CA 1
ATOM 3831 C C . GLU A 1 475 ? -71.536 1.459 31.700 1.00 53.50 475 GLU A C 1
ATOM 3833 O O . GLU A 1 475 ? -72.592 0.982 31.279 1.00 53.50 475 GLU A O 1
ATOM 3838 N N . ASP A 1 476 ? -71.534 2.559 32.466 1.00 55.09 476 ASP A N 1
ATOM 3839 C CA . ASP A 1 476 ? -72.756 3.219 32.972 1.00 55.09 476 ASP A CA 1
ATOM 3840 C C . ASP A 1 476 ? -73.359 4.281 32.015 1.00 55.09 476 ASP A C 1
ATOM 3842 O O . ASP A 1 476 ? -74.416 4.854 32.297 1.00 55.09 476 ASP A O 1
ATOM 3846 N N . ALA A 1 477 ? -72.733 4.557 30.860 1.00 53.72 477 ALA A N 1
ATOM 3847 C CA . ALA A 1 477 ? -73.110 5.689 29.998 1.00 53.72 477 ALA A CA 1
ATOM 3848 C C . ALA A 1 477 ? -74.051 5.369 28.812 1.00 53.72 477 ALA A C 1
ATOM 3850 O O . ALA A 1 477 ? -74.721 6.280 28.319 1.00 53.72 477 ALA A O 1
ATOM 3851 N N . THR A 1 478 ? -74.147 4.117 28.333 1.00 46.81 478 THR A N 1
ATOM 3852 C CA . THR A 1 478 ? -74.935 3.803 27.112 1.00 46.81 478 THR A CA 1
ATOM 3853 C C . THR A 1 478 ? -75.604 2.423 27.096 1.00 46.81 478 THR A C 1
ATOM 3855 O O . THR A 1 478 ? -75.096 1.455 26.536 1.00 46.81 478 THR A O 1
ATOM 3858 N N . SER A 1 479 ? -76.844 2.358 27.588 1.00 43.69 479 SER A N 1
ATOM 3859 C CA . SER A 1 479 ? -77.777 1.265 27.268 1.00 43.69 479 SER A CA 1
ATOM 3860 C C . SER A 1 479 ? -78.590 1.566 26.002 1.00 43.69 479 SER A C 1
ATOM 3862 O O . SER A 1 479 ? -79.451 2.444 26.043 1.00 43.69 479 SER A O 1
ATOM 3864 N N . SER A 1 480 ? -78.399 0.803 24.911 1.00 43.12 480 SER A N 1
ATOM 3865 C CA . SER A 1 480 ? -79.429 0.535 23.874 1.00 43.12 480 SER A CA 1
ATOM 3866 C C . SER A 1 480 ? -79.035 -0.558 22.854 1.00 43.12 480 SER A C 1
ATOM 3868 O O . SER A 1 480 ? -78.232 -0.311 21.966 1.00 43.12 480 SER A O 1
ATOM 3870 N N . SER A 1 481 ? -79.695 -1.728 22.940 1.00 44.81 481 SER A N 1
ATOM 3871 C CA . SER A 1 481 ? -80.075 -2.663 21.841 1.00 44.81 481 SER A CA 1
ATOM 3872 C C . SER A 1 481 ? -79.057 -3.000 20.715 1.00 44.81 481 SER A C 1
ATOM 3874 O O . SER A 1 481 ? -78.768 -2.163 19.869 1.00 44.81 481 SER A O 1
ATOM 3876 N N . SER A 1 482 ? -78.676 -4.261 20.447 1.00 40.38 482 SER A N 1
ATOM 3877 C CA . SER A 1 482 ? -79.600 -5.303 19.944 1.00 40.38 482 SER A CA 1
ATOM 3878 C C . SER A 1 482 ? -78.923 -6.660 19.593 1.00 40.38 482 SER A C 1
ATOM 3880 O O . SER A 1 482 ? -77.881 -6.695 18.960 1.00 40.38 482 SER A O 1
ATOM 3882 N N . HIS A 1 483 ? -79.605 -7.755 19.964 1.00 45.41 483 HIS A N 1
ATOM 3883 C CA . HIS A 1 483 ? -79.800 -9.061 19.285 1.00 45.41 483 HIS A CA 1
ATOM 3884 C C . HIS A 1 483 ? -78.688 -9.930 18.619 1.00 45.41 483 HIS A C 1
ATOM 3886 O O . HIS A 1 483 ? -77.946 -9.492 17.750 1.00 45.41 483 HIS A O 1
ATOM 3892 N N . ASN A 1 484 ? -78.855 -11.250 18.868 1.00 40.72 484 ASN A N 1
ATOM 3893 C CA . ASN A 1 484 ? -78.429 -12.463 18.119 1.00 40.72 484 ASN A CA 1
ATOM 3894 C C . ASN A 1 484 ? -77.047 -13.082 18.453 1.00 40.72 484 ASN A C 1
ATOM 3896 O O . ASN A 1 484 ? -76.067 -12.359 18.528 1.00 40.72 484 ASN A O 1
ATOM 3900 N N . SER A 1 485 ? -76.814 -14.408 18.518 1.00 47.31 485 SER A N 1
ATOM 3901 C CA . SER A 1 485 ? -77.566 -15.649 18.871 1.00 47.31 485 SER A CA 1
ATOM 3902 C C . SER A 1 485 ? -76.847 -16.869 18.245 1.00 47.31 485 SER A C 1
ATOM 3904 O O . SER A 1 485 ? -76.530 -16.781 17.063 1.00 47.31 485 SER A O 1
ATOM 3906 N N . HIS A 1 486 ? -76.720 -17.981 18.995 1.00 42.53 486 HIS A N 1
ATOM 3907 C CA . HIS A 1 486 ? -76.315 -19.383 18.666 1.00 42.53 486 HIS A CA 1
ATOM 3908 C C . HIS A 1 486 ? -75.144 -19.867 19.562 1.00 42.53 486 HIS A C 1
ATOM 3910 O O . HIS A 1 486 ? -74.131 -19.182 19.629 1.00 42.53 486 HIS A O 1
ATOM 3916 N N . ASP A 1 487 ? -75.215 -20.925 20.392 1.00 41.16 487 ASP A N 1
ATOM 3917 C CA . ASP A 1 487 ? -75.819 -22.285 20.286 1.00 41.16 487 ASP A CA 1
ATOM 3918 C C . ASP A 1 487 ? -75.011 -23.199 19.318 1.00 41.16 487 ASP A C 1
ATOM 3920 O O . ASP A 1 487 ? -74.662 -22.740 18.237 1.00 41.16 487 ASP A O 1
ATOM 3924 N N . SER A 1 488 ? -74.609 -24.453 19.616 1.00 48.28 488 SER A N 1
ATOM 3925 C CA . SER A 1 488 ? -75.189 -25.459 20.537 1.00 48.28 488 SER A CA 1
ATOM 3926 C C . SER A 1 488 ? -74.190 -26.522 21.088 1.00 48.28 488 SER A C 1
ATOM 3928 O O . SER A 1 488 ? -73.139 -26.772 20.507 1.00 48.28 488 SER A O 1
ATOM 3930 N N . HIS A 1 489 ? -74.582 -27.186 22.192 1.00 46.66 489 HIS A N 1
ATOM 3931 C CA . HIS A 1 489 ? -74.457 -28.629 22.565 1.00 46.66 489 HIS A CA 1
ATOM 3932 C C . HIS A 1 489 ? -73.481 -29.579 21.803 1.00 46.66 489 HIS A C 1
ATOM 3934 O O . HIS A 1 489 ? -73.532 -29.683 20.587 1.00 46.66 489 HIS A O 1
ATOM 3940 N N . SER A 1 490 ? -72.548 -30.323 22.432 1.00 50.19 490 SER A N 1
ATOM 3941 C CA . SER A 1 490 ? -72.639 -31.496 23.356 1.00 50.19 490 SER A CA 1
ATOM 3942 C C . SER A 1 490 ? -73.020 -32.869 22.741 1.00 50.19 490 SER A C 1
ATOM 3944 O O . SER A 1 490 ? -74.162 -33.020 22.317 1.00 50.19 490 SER A O 1
ATOM 3946 N N . THR A 1 491 ? -72.139 -33.894 22.815 1.00 44.06 491 THR A N 1
ATOM 3947 C CA . THR A 1 491 ? -72.367 -35.295 23.318 1.00 44.06 491 THR A CA 1
ATOM 3948 C C . THR A 1 491 ? -71.244 -36.305 22.942 1.00 44.06 491 THR A C 1
ATOM 3950 O O . THR A 1 491 ? -70.490 -36.096 21.999 1.00 44.06 491 THR A O 1
ATOM 3953 N N . SER A 1 492 ? -71.114 -37.369 23.754 1.00 50.94 492 SER A N 1
ATOM 3954 C CA . SER A 1 492 ? -70.095 -38.464 23.794 1.00 50.94 492 SER A CA 1
ATOM 3955 C C . SER A 1 492 ? -70.394 -39.617 22.765 1.00 50.94 492 SER A C 1
ATOM 3957 O O . SER A 1 492 ? -71.236 -39.332 21.915 1.00 50.94 492 SER A O 1
ATOM 3959 N N . PRO A 1 493 ? -69.870 -40.898 22.779 1.00 61.09 493 PRO A N 1
ATOM 3960 C CA . PRO A 1 493 ? -69.078 -41.648 23.802 1.00 61.09 493 PRO A CA 1
ATOM 3961 C C . PRO A 1 493 ? -68.088 -42.815 23.372 1.00 61.09 493 PRO A C 1
ATOM 3963 O O . PRO A 1 493 ? -68.064 -43.263 22.236 1.00 61.09 493 PRO A O 1
ATOM 3966 N N . VAL A 1 494 ? -67.403 -43.416 24.379 1.00 42.09 494 VAL A N 1
ATOM 3967 C CA . VAL A 1 494 ? -67.230 -44.892 24.651 1.00 42.09 494 VAL A CA 1
ATOM 3968 C C . VAL A 1 494 ? -66.173 -45.818 23.950 1.00 42.09 494 VAL A C 1
ATOM 3970 O O . VAL A 1 494 ? -66.286 -46.130 22.776 1.00 42.09 494 VAL A O 1
ATOM 3973 N N . LEU A 1 495 ? -65.285 -46.404 24.801 1.00 41.56 495 LEU A N 1
ATOM 3974 C CA . LEU A 1 495 ? -64.628 -47.758 24.802 1.00 41.56 495 LEU A CA 1
ATOM 3975 C C . LEU A 1 495 ? -63.716 -48.196 23.613 1.00 41.56 495 LEU A C 1
ATOM 3977 O O . LEU A 1 495 ? -63.923 -47.793 22.483 1.00 41.56 495 LEU A O 1
ATOM 3981 N N . SER A 1 496 ? -62.701 -49.076 23.741 1.00 42.59 496 SER A N 1
ATOM 3982 C CA . SER A 1 496 ? -62.115 -49.849 24.865 1.00 42.59 496 SER A CA 1
ATOM 3983 C C . SER A 1 496 ? -60.722 -50.400 24.481 1.00 42.59 496 SER A C 1
ATOM 3985 O O . SER A 1 496 ? -60.504 -50.692 23.310 1.00 42.59 496 SER A O 1
ATOM 3987 N N . THR A 1 497 ? -59.831 -50.682 25.444 1.00 40.34 497 THR A N 1
ATOM 3988 C CA . THR A 1 497 ? -59.225 -52.023 25.709 1.00 40.34 497 THR A CA 1
ATOM 3989 C C . THR A 1 497 ? -58.148 -51.949 26.802 1.00 40.34 497 THR A C 1
ATOM 3991 O O . THR A 1 497 ? -57.579 -50.896 27.066 1.00 40.34 497 THR A O 1
ATOM 3994 N N . SER A 1 498 ? -57.924 -53.068 27.497 1.00 48.22 498 SER A N 1
ATOM 3995 C CA . SER A 1 498 ? -57.160 -53.164 28.748 1.00 48.22 498 SER A CA 1
ATOM 3996 C C . SER A 1 498 ? -56.215 -54.360 28.723 1.00 48.22 498 SER A C 1
ATOM 3998 O O . SER A 1 498 ? -56.640 -55.418 28.271 1.00 48.22 498 SER A O 1
ATOM 4000 N N . THR A 1 499 ? -55.012 -54.202 29.289 1.00 48.59 499 THR A N 1
ATOM 4001 C CA . THR A 1 499 ? -54.226 -55.232 30.009 1.00 48.59 499 THR A CA 1
ATOM 4002 C C . THR A 1 499 ? -52.970 -54.590 30.623 1.00 48.59 499 THR A C 1
ATOM 4004 O O . THR A 1 499 ? -52.390 -53.724 29.979 1.00 48.59 499 THR A O 1
ATOM 4007 N N . LEU A 1 500 ? -52.390 -55.022 31.750 1.00 47.91 500 LEU A N 1
ATOM 4008 C CA . LEU A 1 500 ? -52.904 -55.545 33.030 1.00 47.91 500 LEU A CA 1
ATOM 4009 C C . LEU A 1 500 ? -51.692 -55.565 34.006 1.00 47.91 500 LEU A C 1
ATOM 4011 O O . LEU A 1 500 ? -50.619 -55.937 33.559 1.00 47.91 500 LEU A O 1
ATOM 4015 N N . GLN A 1 501 ? -51.865 -55.143 35.272 1.00 44.59 501 GLN A N 1
ATOM 4016 C CA . GLN A 1 501 ? -51.011 -55.318 36.490 1.00 44.59 501 GLN A CA 1
ATOM 4017 C C . GLN A 1 501 ? -49.496 -55.652 36.333 1.00 44.59 501 GLN A C 1
ATOM 4019 O O . GLN A 1 501 ? -49.127 -56.633 35.706 1.00 44.59 501 GLN A O 1
ATOM 4024 N N . THR A 1 502 ? -48.578 -54.952 37.018 1.00 39.69 502 THR A N 1
ATOM 4025 C CA . THR A 1 502 ? -48.337 -55.128 38.472 1.00 39.69 502 THR A CA 1
ATOM 4026 C C . THR A 1 502 ? -47.939 -53.848 39.237 1.00 39.69 502 THR A C 1
ATOM 4028 O O . THR A 1 502 ? -47.242 -52.977 38.729 1.00 39.69 502 THR A O 1
ATOM 4031 N N . SER A 1 503 ? -48.344 -53.775 40.511 1.00 51.16 503 SER A N 1
ATOM 4032 C CA . SER A 1 503 ? -47.756 -52.932 41.579 1.00 51.16 503 SER A CA 1
ATOM 4033 C C . SER A 1 503 ? -46.967 -53.851 42.556 1.00 51.16 503 SER A C 1
ATOM 4035 O O . SER A 1 503 ? -46.954 -55.059 42.280 1.00 51.16 503 SER A O 1
ATOM 4037 N N . PRO A 1 504 ? -46.338 -53.408 43.680 1.00 51.22 504 PRO A N 1
ATOM 4038 C CA . PRO A 1 504 ? -46.284 -52.088 44.351 1.00 51.22 504 PRO A CA 1
ATOM 4039 C C . PRO A 1 504 ? -44.832 -51.512 44.387 1.00 51.22 504 PRO A C 1
ATOM 4041 O O . PRO A 1 504 ? -43.998 -51.988 43.625 1.00 51.22 504 PRO A O 1
ATOM 4044 N N . SER A 1 505 ? -44.408 -50.482 45.143 1.00 35.84 505 SER A N 1
ATOM 4045 C CA . SER A 1 505 ? -44.970 -49.673 46.255 1.00 35.84 505 SER A CA 1
ATOM 4046 C C . SER A 1 505 ? -44.502 -48.203 46.168 1.00 35.84 505 SER A C 1
ATOM 4048 O O . SER A 1 505 ? -43.436 -47.958 45.603 1.00 35.84 505 SER A O 1
ATOM 4050 N N . PRO A 1 506 ? -45.206 -47.226 46.781 1.00 48.78 506 PRO A N 1
ATOM 4051 C CA . PRO A 1 506 ? -44.717 -45.849 46.899 1.00 48.78 506 PRO A CA 1
ATOM 4052 C C . PRO A 1 506 ? -43.776 -45.657 48.114 1.00 48.78 506 PRO A C 1
ATOM 4054 O O . PRO A 1 506 ? -44.061 -46.202 49.184 1.00 48.78 506 PRO A O 1
ATOM 4057 N N . PRO A 1 507 ? -42.698 -44.855 48.008 1.00 45.59 507 PRO A N 1
ATOM 4058 C CA . PRO A 1 507 ? -42.002 -44.303 49.171 1.00 45.59 507 PRO A CA 1
ATOM 4059 C C . PRO A 1 507 ? -42.811 -43.138 49.788 1.00 45.59 507 PRO A C 1
ATOM 4061 O O . PRO A 1 507 ? -43.658 -42.553 49.107 1.00 45.59 507 PRO A O 1
ATOM 4064 N N . PRO A 1 508 ? -42.601 -42.808 51.076 1.00 44.50 508 PRO A N 1
ATOM 4065 C CA . PRO A 1 508 ? -43.486 -41.913 51.815 1.00 44.50 508 PRO A CA 1
ATOM 4066 C C . PRO A 1 508 ? -43.358 -40.445 51.399 1.00 44.50 508 PRO A C 1
ATOM 4068 O O . PRO A 1 508 ? -42.266 -39.928 51.166 1.00 44.50 508 PRO A O 1
ATOM 4071 N N . THR A 1 509 ? -44.496 -39.753 51.398 1.00 44.03 509 THR A N 1
ATOM 4072 C CA . THR A 1 509 ? -44.587 -38.303 51.222 1.00 44.03 509 THR A CA 1
ATOM 4073 C C . THR A 1 509 ? -44.059 -37.589 52.469 1.00 44.03 509 THR A C 1
ATOM 4075 O O . THR A 1 509 ? -44.827 -37.245 53.369 1.00 44.03 509 THR A O 1
ATOM 4078 N N . GLU A 1 510 ? -42.749 -37.348 52.548 1.00 40.50 510 GLU A N 1
ATOM 4079 C CA . GLU A 1 510 ? -42.229 -36.404 53.536 1.00 40.50 510 GLU A CA 1
ATOM 4080 C C . GLU A 1 510 ? -42.715 -34.990 53.200 1.00 40.50 510 GLU A C 1
ATOM 4082 O O . GLU A 1 510 ? -42.274 -34.355 52.241 1.00 40.50 510 GLU A O 1
ATOM 4087 N N . LEU A 1 511 ? -43.611 -34.482 54.047 1.00 47.47 511 LEU A N 1
ATOM 4088 C CA . LEU A 1 511 ? -43.933 -33.064 54.167 1.00 47.47 511 LEU A CA 1
ATOM 4089 C C . LEU A 1 511 ? -42.736 -32.315 54.771 1.00 47.47 511 LEU A C 1
ATOM 4091 O O . LEU A 1 511 ? -42.808 -31.781 55.878 1.00 47.47 511 LEU A O 1
ATOM 4095 N N . GLN A 1 512 ? -41.622 -32.262 54.040 1.00 41.03 512 GLN A N 1
ATOM 4096 C CA . GLN A 1 512 ? -40.593 -31.276 54.326 1.00 41.03 512 GLN A CA 1
ATOM 4097 C C . GLN A 1 512 ? -41.171 -29.908 53.975 1.00 41.03 512 GLN A C 1
ATOM 4099 O O . GLN A 1 512 ? -41.379 -29.579 52.804 1.00 41.03 512 GLN A O 1
ATOM 4104 N N . ASN A 1 513 ? -41.437 -29.111 55.013 1.00 45.34 513 ASN A N 1
ATOM 4105 C CA . ASN A 1 513 ? -41.580 -27.671 54.871 1.00 45.34 513 ASN A CA 1
ATOM 4106 C C . ASN A 1 513 ? -40.371 -27.177 54.078 1.00 45.34 513 ASN A C 1
ATOM 4108 O O . ASN A 1 513 ? -39.260 -27.134 54.606 1.00 45.34 513 ASN A O 1
ATOM 4112 N N . LYS A 1 514 ? -40.589 -26.794 52.817 1.00 45.53 514 LYS A N 1
ATOM 4113 C CA . LYS A 1 514 ? -39.636 -25.963 52.091 1.00 45.53 514 LYS A CA 1
ATOM 4114 C C . LYS A 1 514 ? -39.604 -24.618 52.801 1.00 45.53 514 LYS A C 1
ATOM 4116 O O . LYS A 1 514 ? -40.335 -23.696 52.433 1.00 45.53 514 LYS A O 1
ATOM 4121 N N . GLU A 1 515 ? -38.739 -24.513 53.808 1.00 47.66 515 GLU A N 1
ATOM 4122 C CA . GLU A 1 515 ? -38.104 -23.244 54.121 1.00 47.66 515 GLU A CA 1
ATOM 4123 C C . GLU A 1 515 ? -37.699 -22.638 52.782 1.00 47.66 515 GLU A C 1
ATOM 4125 O O . GLU A 1 515 ? -37.026 -23.283 51.969 1.00 47.66 515 GLU A O 1
ATOM 4130 N N . LYS A 1 516 ? -38.204 -21.434 52.503 1.00 48.22 516 LYS A N 1
ATOM 4131 C CA . LYS A 1 516 ? -37.781 -20.677 51.332 1.00 48.22 516 LYS A CA 1
ATOM 4132 C C . LYS A 1 516 ? -36.290 -20.475 51.516 1.00 48.22 516 LYS A C 1
ATOM 4134 O O . LYS A 1 516 ? -35.906 -19.668 52.358 1.00 48.22 516 LYS A O 1
ATOM 4139 N N . GLY A 1 517 ? -35.496 -21.273 50.799 1.00 42.69 517 GLY A N 1
ATOM 4140 C CA . GLY A 1 517 ? -34.050 -21.287 50.934 1.00 42.69 517 GLY A CA 1
ATOM 4141 C C . GLY A 1 517 ? -33.576 -19.854 50.847 1.00 42.69 517 GLY A C 1
ATOM 4142 O O . GLY A 1 517 ? -33.777 -19.211 49.816 1.00 42.69 517 GLY A O 1
ATOM 4143 N N . ILE A 1 518 ? -33.054 -19.345 51.963 1.00 45.44 518 ILE A N 1
ATOM 4144 C CA . ILE A 1 518 ? -32.553 -17.983 52.049 1.00 45.44 518 ILE A CA 1
ATOM 4145 C C . ILE A 1 518 ? -31.434 -17.935 51.022 1.00 45.44 518 ILE A C 1
ATOM 4147 O O . ILE A 1 518 ? -30.375 -18.527 51.240 1.00 45.44 518 ILE A O 1
ATOM 4151 N N . ILE A 1 519 ? -31.712 -17.303 49.874 1.00 46.22 519 ILE A N 1
ATOM 4152 C CA . ILE A 1 519 ? -30.704 -17.000 48.862 1.00 46.22 519 ILE A CA 1
ATOM 4153 C C . ILE A 1 519 ? -29.571 -16.364 49.661 1.00 46.22 519 ILE A C 1
ATOM 4155 O O . ILE A 1 519 ? -29.856 -15.386 50.361 1.00 46.22 519 ILE A O 1
ATOM 4159 N N . PRO A 1 520 ? -28.350 -16.942 49.664 1.00 43.28 520 PRO A N 1
ATOM 4160 C CA . PRO A 1 520 ? -27.275 -16.429 50.491 1.00 43.28 520 PRO A CA 1
ATOM 4161 C C . PRO A 1 520 ? -27.162 -14.949 50.195 1.00 43.28 520 PRO A C 1
ATOM 4163 O O . PRO A 1 520 ? -26.928 -14.588 49.041 1.00 43.28 520 PRO A O 1
ATOM 4166 N N . SER A 1 521 ? -27.440 -14.121 51.205 1.00 43.66 521 SER A N 1
ATOM 4167 C CA . SER A 1 521 ? -27.451 -12.677 51.036 1.00 43.66 521 SER A CA 1
ATOM 4168 C C . SER A 1 521 ? -26.027 -12.298 50.679 1.00 43.66 521 SER A C 1
ATOM 4170 O O . SER A 1 521 ? -25.149 -12.264 51.545 1.00 43.66 521 SER A O 1
ATOM 4172 N N . VAL A 1 522 ? -25.774 -12.151 49.377 1.00 51.09 522 VAL A N 1
ATOM 4173 C CA . VAL A 1 522 ? -24.503 -11.677 48.859 1.00 51.09 522 VAL A CA 1
ATOM 4174 C C . VAL A 1 522 ? -24.394 -10.293 49.453 1.00 51.09 522 VAL A C 1
ATOM 4176 O O . VAL A 1 522 ? -25.167 -9.411 49.084 1.00 51.09 522 VAL A O 1
ATOM 4179 N N . LEU A 1 523 ? -23.510 -10.160 50.444 1.00 46.97 523 LEU A N 1
ATOM 4180 C CA . LEU A 1 523 ? -23.255 -8.924 51.169 1.00 46.97 523 LEU A CA 1
ATOM 4181 C C . LEU A 1 523 ? -22.633 -7.932 50.188 1.00 46.97 523 LEU A C 1
ATOM 4183 O O . LEU A 1 523 ? -21.418 -7.749 50.138 1.00 46.97 523 LEU A O 1
ATOM 4187 N N . LEU A 1 524 ? -23.498 -7.346 49.364 1.00 57.22 524 LEU A N 1
ATOM 4188 C CA . LEU A 1 524 ? -23.198 -6.223 48.508 1.00 57.22 524 LEU A CA 1
ATOM 4189 C C . LEU A 1 524 ? -22.697 -5.118 49.443 1.00 57.22 524 LEU A C 1
ATOM 4191 O O . LEU A 1 524 ? -23.405 -4.770 50.396 1.00 57.22 524 LEU A O 1
ATOM 4195 N N . PRO A 1 525 ? -21.462 -4.623 49.249 1.00 57.34 525 PRO A N 1
ATOM 4196 C CA . PRO A 1 525 ? -20.947 -3.539 50.070 1.00 57.34 525 PRO A CA 1
ATOM 4197 C C . PRO A 1 525 ? -21.898 -2.335 49.980 1.00 57.34 525 PRO A C 1
ATOM 4199 O O . PRO A 1 525 ? -22.560 -2.163 48.953 1.00 57.34 525 PRO A O 1
ATOM 4202 N N . PRO A 1 526 ? -21.998 -1.513 51.043 1.00 58.59 526 PRO A N 1
ATOM 4203 C CA . PRO A 1 526 ? -22.940 -0.400 51.088 1.00 58.59 526 PRO A CA 1
ATOM 4204 C C . PRO A 1 526 ? -22.781 0.484 49.850 1.00 58.59 526 PRO A C 1
ATOM 4206 O O . PRO A 1 526 ? -21.665 0.898 49.526 1.00 58.59 526 PRO A O 1
ATOM 4209 N N . ALA A 1 527 ? -23.903 0.723 49.164 1.00 58.03 527 ALA A N 1
ATOM 4210 C CA . ALA A 1 527 ? -23.930 1.355 47.854 1.00 58.03 527 ALA A CA 1
ATOM 4211 C C . ALA A 1 527 ? -23.180 2.692 47.874 1.00 58.03 527 ALA A C 1
ATOM 4213 O O . ALA A 1 527 ? -23.537 3.622 48.603 1.00 58.03 527 ALA A O 1
ATOM 4214 N N . ARG A 1 528 ? -22.123 2.778 47.064 1.00 75.31 528 ARG A N 1
ATOM 4215 C CA . ARG A 1 528 ? -21.472 4.050 46.753 1.00 75.31 528 ARG A CA 1
ATOM 4216 C C . ARG A 1 528 ? -22.424 4.857 45.870 1.00 75.31 528 ARG A C 1
ATOM 4218 O O . ARG A 1 528 ? -23.269 4.288 45.185 1.00 75.31 528 ARG A O 1
ATOM 4225 N N . SER A 1 529 ? -22.304 6.183 45.885 1.00 85.25 529 SER A N 1
ATOM 4226 C CA . SER A 1 529 ? -23.070 7.020 44.955 1.00 85.25 529 SER A CA 1
ATOM 4227 C C . SER A 1 529 ? -22.753 6.585 43.518 1.00 85.25 529 SER A C 1
ATOM 4229 O O . SER A 1 529 ? -21.559 6.506 43.202 1.00 85.25 529 SER A O 1
ATOM 4231 N N . PRO A 1 530 ? -23.758 6.316 42.667 1.00 90.44 530 PRO A N 1
ATOM 4232 C CA . PRO A 1 530 ? -23.530 5.709 41.365 1.00 90.44 530 PRO A CA 1
ATOM 4233 C C . PRO A 1 530 ? -22.610 6.590 40.517 1.00 90.44 530 PRO A C 1
ATOM 4235 O O . PRO A 1 530 ? -22.793 7.806 40.437 1.00 90.44 530 PRO A O 1
ATOM 4238 N N . GLN A 1 531 ? -21.595 5.978 39.908 1.00 93.38 531 GLN A N 1
ATOM 4239 C CA . GLN A 1 531 ? -20.589 6.690 39.118 1.00 93.38 531 GLN A CA 1
ATOM 4240 C C . GLN A 1 531 ? -20.779 6.389 37.637 1.00 93.38 531 GLN A C 1
ATOM 4242 O O . GLN A 1 531 ? -20.709 5.230 37.230 1.00 93.38 531 GLN A O 1
ATOM 4247 N N . LEU A 1 532 ? -20.984 7.432 36.834 1.00 94.50 532 LEU A N 1
ATOM 4248 C CA . LEU A 1 532 ? -21.085 7.305 35.385 1.00 94.50 532 LEU A CA 1
ATOM 4249 C C . LEU A 1 532 ? -19.767 6.758 34.804 1.00 94.50 532 LEU A C 1
ATOM 4251 O O . LEU A 1 532 ? -18.678 7.230 35.146 1.00 94.50 532 LEU A O 1
ATOM 4255 N N . VAL A 1 533 ? -19.865 5.762 33.927 1.00 94.19 533 VAL A N 1
ATOM 4256 C CA . VAL A 1 533 ? -18.736 5.219 33.164 1.00 94.19 533 VAL A CA 1
ATOM 4257 C C . VAL A 1 533 ? -18.183 6.318 32.249 1.00 94.19 533 VAL A C 1
ATOM 4259 O O . VAL A 1 533 ? -18.932 7.046 31.600 1.00 94.19 533 VAL A O 1
ATOM 4262 N N . ARG A 1 534 ? -16.854 6.466 32.209 1.00 91.75 534 ARG A N 1
ATOM 4263 C CA . ARG A 1 534 ? -16.188 7.454 31.345 1.00 91.75 534 ARG A CA 1
ATOM 4264 C C . ARG A 1 534 ? -16.233 6.996 29.885 1.00 91.75 534 ARG A C 1
ATOM 4266 O O . ARG A 1 534 ? -16.011 5.821 29.625 1.00 91.75 534 ARG A O 1
ATOM 4273 N N . MET A 1 535 ? -16.420 7.946 28.963 1.00 89.88 535 MET A N 1
ATOM 4274 C CA . MET A 1 535 ? -16.488 7.727 27.507 1.00 89.88 535 MET A CA 1
ATOM 4275 C C . MET A 1 535 ? -17.582 6.734 27.091 1.00 89.88 535 MET A C 1
ATOM 4277 O O . MET A 1 535 ? -17.316 5.585 26.748 1.00 89.88 535 MET A O 1
ATOM 4281 N N . ILE A 1 536 ? -18.825 7.213 27.099 1.00 96.38 536 ILE A N 1
ATOM 4282 C CA . ILE A 1 536 ? -19.985 6.468 26.609 1.00 96.38 536 ILE A CA 1
ATOM 4283 C C . ILE A 1 536 ? -20.045 6.618 25.077 1.00 96.38 536 ILE A C 1
ATOM 4285 O O . ILE A 1 536 ? -20.127 7.748 24.598 1.00 96.38 536 ILE A O 1
ATOM 4289 N N . PRO A 1 537 ? -19.972 5.528 24.293 1.00 97.31 537 PRO A N 1
ATOM 4290 C CA . PRO A 1 537 ? -20.180 5.581 22.853 1.00 97.31 537 PRO A CA 1
ATOM 4291 C C . PRO A 1 537 ? -21.666 5.690 22.495 1.00 97.31 537 PRO A C 1
ATOM 4293 O O . PRO A 1 537 ? -22.542 5.225 23.231 1.00 97.31 537 PRO A O 1
ATOM 4296 N N . PHE A 1 538 ? -21.950 6.229 21.312 1.00 97.94 538 PHE A N 1
ATOM 4297 C CA . PHE A 1 538 ? -23.238 6.031 20.654 1.00 97.94 538 PHE A CA 1
ATOM 4298 C C . PHE A 1 538 ? -23.403 4.542 20.303 1.00 97.94 538 PHE A C 1
ATOM 4300 O O . PHE A 1 538 ? -22.461 3.891 19.847 1.00 97.94 538 PHE A O 1
ATOM 4307 N N . ILE A 1 539 ? -24.592 3.988 20.550 1.00 98.12 539 ILE A N 1
ATOM 4308 C CA . ILE A 1 539 ? -24.906 2.569 20.346 1.00 98.12 539 ILE A CA 1
ATOM 4309 C C . ILE A 1 539 ? -25.738 2.423 19.065 1.00 98.12 539 ILE A C 1
ATOM 4311 O O . ILE A 1 539 ? -26.813 3.026 18.992 1.00 98.12 539 ILE A O 1
ATOM 4315 N N . PRO A 1 540 ? -25.291 1.629 18.076 1.00 98.12 540 PRO A N 1
ATOM 4316 C CA . PRO A 1 540 ? -26.029 1.383 16.841 1.00 98.12 540 PRO A CA 1
ATOM 4317 C C . PRO A 1 540 ? -27.452 0.857 17.056 1.00 98.12 540 PRO A C 1
ATOM 4319 O O . PRO A 1 540 ? -27.727 0.086 17.980 1.00 98.12 540 PRO A O 1
ATOM 4322 N N . GLU A 1 541 ? -28.357 1.254 16.165 1.00 97.12 541 GLU A N 1
ATOM 4323 C CA . GLU A 1 541 ? -29.771 0.892 16.209 1.00 97.12 541 GLU A CA 1
ATOM 4324 C C . GLU A 1 541 ? -30.036 -0.583 15.912 1.00 97.12 541 GLU A C 1
ATOM 4326 O O . GLU A 1 541 ? -30.974 -1.151 16.476 1.00 97.12 541 GLU A O 1
ATOM 4331 N N . SER A 1 542 ? -29.220 -1.197 15.051 1.00 97.00 542 SER A N 1
ATOM 4332 C CA . SER A 1 542 ? -29.333 -2.607 14.693 1.00 97.00 542 SER A CA 1
ATOM 4333 C C . SER A 1 542 ? -27.979 -3.237 14.378 1.00 97.00 542 SER A C 1
ATOM 4335 O O . SER A 1 542 ? -27.084 -2.619 13.808 1.00 97.00 542 SER A O 1
ATOM 4337 N N . SER A 1 543 ? -27.840 -4.503 14.755 1.00 96.81 543 SER A N 1
ATOM 4338 C CA . SER A 1 543 ? -26.706 -5.378 14.458 1.00 96.81 543 SER A CA 1
ATOM 4339 C C . SER A 1 543 ? -26.889 -6.157 13.155 1.00 96.81 543 SER A C 1
ATOM 4341 O O . SER A 1 543 ? -25.926 -6.727 12.647 1.00 96.81 543 SER A O 1
ATOM 4343 N N . ILE A 1 544 ? -28.105 -6.171 12.594 1.00 96.06 544 ILE A N 1
ATOM 4344 C CA . ILE A 1 544 ? -28.466 -6.949 11.398 1.00 96.06 544 ILE A CA 1
ATOM 4345 C C . ILE A 1 544 ? -27.673 -6.475 10.173 1.00 96.06 544 ILE A C 1
ATOM 4347 O O . ILE A 1 544 ? -27.233 -7.292 9.367 1.00 96.06 544 ILE A O 1
ATOM 4351 N N . GLU A 1 545 ? -27.456 -5.165 10.065 1.00 95.12 545 GLU A N 1
ATOM 4352 C CA . GLU A 1 545 ? -26.716 -4.530 8.969 1.00 95.12 545 GLU A CA 1
ATOM 4353 C C . GLU A 1 545 ? -25.195 -4.501 9.201 1.00 95.12 545 GLU A C 1
ATOM 4355 O O . GLU A 1 545 ? -24.441 -4.107 8.312 1.00 95.12 545 GLU A O 1
ATOM 4360 N N . MET A 1 546 ? -24.712 -4.932 10.375 1.00 96.50 546 MET A N 1
ATOM 4361 C CA . MET A 1 546 ? -23.276 -4.962 10.655 1.00 96.50 546 MET A CA 1
ATOM 4362 C C . MET A 1 546 ? -22.571 -6.082 9.881 1.00 96.50 546 MET A C 1
ATOM 4364 O O . MET A 1 546 ? -23.093 -7.201 9.816 1.00 96.50 546 MET A O 1
ATOM 4368 N N . PRO A 1 547 ? -21.344 -5.849 9.384 1.00 96.31 547 PRO A N 1
ATOM 4369 C CA . PRO A 1 547 ? -20.545 -6.888 8.745 1.00 96.31 547 PRO A CA 1
ATOM 4370 C C . PRO A 1 547 ? -20.262 -8.110 9.652 1.00 96.31 547 PRO A C 1
ATOM 4372 O O . PRO A 1 547 ? -20.196 -7.976 10.879 1.00 96.31 547 PRO A O 1
ATOM 4375 N N . PRO A 1 548 ? -20.034 -9.315 9.088 1.00 95.50 548 PRO A N 1
ATOM 4376 C CA . PRO A 1 548 ? -19.894 -10.542 9.879 1.00 95.50 548 PRO A CA 1
ATOM 4377 C C . PRO A 1 548 ? -18.733 -10.552 10.886 1.00 95.50 548 PRO A C 1
ATOM 4379 O O . PRO A 1 548 ? -18.904 -11.079 11.988 1.00 95.50 548 PRO A O 1
ATOM 4382 N N . HIS A 1 549 ? -17.572 -9.972 10.552 1.00 96.69 549 HIS A N 1
ATOM 4383 C CA . HIS A 1 549 ? -16.434 -9.922 11.480 1.00 96.69 549 HIS A CA 1
ATOM 4384 C C . HIS A 1 549 ? -16.723 -8.981 12.656 1.00 96.69 549 HIS A C 1
ATOM 4386 O O . HIS A 1 549 ? -16.501 -9.352 13.809 1.00 96.69 549 HIS A O 1
ATOM 4392 N N . THR A 1 550 ? -17.328 -7.821 12.382 1.00 97.00 550 THR A N 1
ATOM 4393 C CA . THR A 1 550 ? -17.873 -6.913 13.404 1.00 97.00 550 THR A CA 1
ATOM 4394 C C . THR A 1 550 ? -18.858 -7.628 14.347 1.00 97.00 550 THR A C 1
ATOM 4396 O O . THR A 1 550 ? -18.744 -7.512 15.570 1.00 97.00 550 THR A O 1
ATOM 4399 N N . GLN A 1 551 ? -19.783 -8.441 13.819 1.00 97.38 551 GLN A N 1
ATOM 4400 C CA . GLN A 1 551 ? -20.702 -9.224 14.658 1.00 97.38 551 GLN A CA 1
ATOM 4401 C C . GLN A 1 551 ? -19.983 -10.276 15.526 1.00 97.38 551 GLN A C 1
ATOM 4403 O O . GLN A 1 551 ? -20.383 -10.498 16.670 1.00 97.38 551 GLN A O 1
ATOM 4408 N N . GLU A 1 552 ? -18.948 -10.956 15.020 1.00 98.00 552 GLU A N 1
ATOM 4409 C CA . GLU A 1 552 ? -18.215 -11.968 15.802 1.00 98.00 552 GLU A CA 1
ATOM 4410 C C . GLU A 1 552 ? -17.307 -11.343 16.874 1.00 98.00 552 GLU A C 1
ATOM 4412 O O . GLU A 1 552 ? -17.200 -11.897 17.972 1.00 98.00 552 GLU A O 1
ATOM 4417 N N . MET A 1 553 ? -16.745 -10.155 16.624 1.00 98.00 553 MET A N 1
ATOM 4418 C CA . MET A 1 553 ? -16.110 -9.328 17.659 1.00 98.00 553 MET A CA 1
ATOM 4419 C C . MET A 1 553 ? -17.101 -9.048 18.796 1.00 98.00 553 MET A C 1
ATOM 4421 O O . MET A 1 553 ? -16.805 -9.356 19.948 1.00 98.00 553 MET A O 1
ATOM 4425 N N . LEU A 1 554 ? -18.299 -8.532 18.493 1.00 98.31 554 LEU A N 1
ATOM 4426 C CA . LEU A 1 554 ? -19.315 -8.232 19.513 1.00 98.31 554 LEU A CA 1
ATOM 4427 C C . LEU A 1 554 ? -19.726 -9.477 20.317 1.00 98.31 554 LEU A C 1
ATOM 4429 O O . LEU A 1 554 ? -19.835 -9.411 21.543 1.00 98.31 554 LEU A O 1
ATOM 4433 N N . LYS A 1 555 ? -19.882 -10.637 19.662 1.00 98.31 555 LYS A N 1
ATOM 4434 C CA . LYS A 1 555 ? -20.103 -11.922 20.355 1.00 98.31 555 LYS A CA 1
ATOM 4435 C C . LYS A 1 555 ? -18.933 -12.298 21.260 1.00 98.31 555 LYS A C 1
ATOM 4437 O O . LYS A 1 555 ? -19.161 -12.855 22.328 1.00 98.31 555 LYS A O 1
ATOM 4442 N N . THR A 1 556 ? -17.699 -12.015 20.855 1.00 98.31 556 THR A N 1
ATOM 4443 C CA . THR A 1 556 ? -16.497 -12.312 21.646 1.00 98.31 556 THR A CA 1
ATOM 4444 C C . THR A 1 556 ? -16.431 -11.436 22.896 1.00 98.31 556 THR A C 1
ATOM 4446 O O . THR A 1 556 ? -16.314 -11.984 23.991 1.00 98.31 556 THR A O 1
ATOM 4449 N N . LEU A 1 557 ? -16.664 -10.123 22.771 1.00 98.31 557 LEU A N 1
ATOM 4450 C CA . LEU A 1 557 ? -16.782 -9.210 23.919 1.00 98.31 557 LEU A CA 1
ATOM 4451 C C . LEU A 1 557 ? -17.917 -9.625 24.872 1.00 98.31 557 LEU A C 1
ATOM 4453 O O . LEU A 1 557 ? -17.762 -9.587 26.093 1.00 98.31 557 LEU A O 1
ATOM 4457 N N . TRP A 1 558 ? -19.054 -10.083 24.332 1.00 98.44 558 TRP A N 1
ATOM 4458 C CA . TRP A 1 558 ? -20.151 -10.606 25.149 1.00 98.44 558 TRP A CA 1
ATOM 4459 C C . TRP A 1 558 ? -19.786 -11.906 25.876 1.00 98.44 558 TRP A C 1
ATOM 4461 O O . TRP A 1 558 ? -20.068 -12.037 27.069 1.00 98.44 558 TRP A O 1
ATOM 4471 N N . ARG A 1 559 ? -19.138 -12.863 25.197 1.00 98.00 559 ARG A N 1
ATOM 4472 C CA . ARG A 1 559 ? -18.649 -14.115 25.807 1.00 98.00 559 ARG A CA 1
ATOM 4473 C C . ARG A 1 559 ? -17.651 -13.834 26.930 1.00 98.00 559 ARG A C 1
ATOM 4475 O O . ARG A 1 559 ? -17.742 -14.473 27.971 1.00 98.00 559 ARG A O 1
ATOM 4482 N N . GLU A 1 560 ? -16.749 -12.872 26.748 1.00 97.56 560 GLU A N 1
ATOM 4483 C CA . GLU A 1 560 ? -15.781 -12.458 27.769 1.00 97.56 560 GLU A CA 1
ATOM 4484 C C . GLU A 1 560 ? -16.484 -11.847 28.992 1.00 97.56 560 GLU A C 1
ATOM 4486 O O . GLU A 1 560 ? -16.320 -12.335 30.111 1.00 97.56 560 GLU A O 1
ATOM 4491 N N . ALA A 1 561 ? -17.350 -10.849 28.787 1.00 97.88 561 ALA A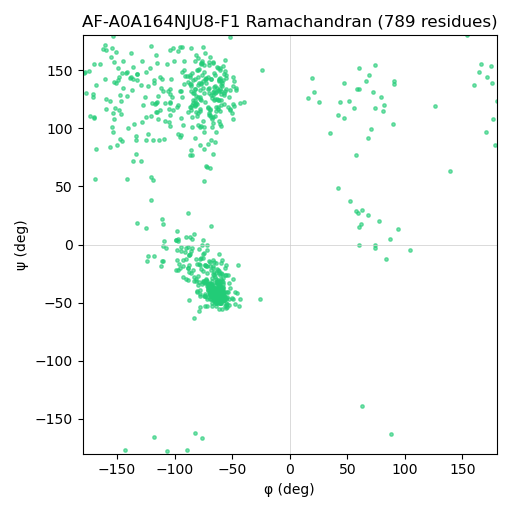 N 1
ATOM 4492 C CA . ALA A 1 561 ? -18.076 -10.196 29.877 1.00 97.88 561 ALA A CA 1
ATOM 4493 C C . ALA A 1 561 ? -19.010 -11.156 30.640 1.00 97.88 561 ALA A C 1
ATOM 4495 O O . ALA A 1 561 ? -19.157 -11.045 31.859 1.00 97.88 561 ALA A O 1
ATOM 4496 N N . SER A 1 562 ? -19.630 -12.112 29.938 1.00 98.06 562 SER A N 1
ATOM 4497 C CA . SER A 1 562 ? -20.527 -13.121 30.519 1.00 98.06 562 SER A CA 1
ATOM 4498 C C . SER A 1 562 ? -19.815 -14.378 31.037 1.00 98.06 562 SER A C 1
ATOM 4500 O O . SER A 1 562 ? -20.438 -15.162 31.759 1.00 98.06 562 SER A O 1
ATOM 4502 N N . ALA A 1 563 ? -18.510 -14.552 30.782 1.00 96.94 563 ALA A N 1
ATOM 4503 C CA . ALA A 1 563 ? -17.714 -15.694 31.245 1.00 96.94 563 ALA A CA 1
ATOM 4504 C C . ALA A 1 563 ? -17.900 -16.032 32.743 1.00 96.94 563 ALA A C 1
ATOM 4506 O O . ALA A 1 563 ? -18.043 -17.221 33.057 1.00 96.94 563 ALA A O 1
ATOM 4507 N N . PRO A 1 564 ? -17.992 -15.064 33.688 1.00 95.25 564 PRO A N 1
ATOM 4508 C CA . PRO A 1 564 ? -18.254 -15.342 35.104 1.00 95.25 564 PRO A CA 1
ATOM 4509 C C . PRO A 1 564 ? -19.524 -16.165 35.384 1.00 95.25 564 PRO A C 1
ATOM 4511 O O . PRO A 1 564 ? -19.571 -16.881 36.384 1.00 95.25 564 PRO A O 1
ATOM 4514 N N . LEU A 1 565 ? -20.538 -16.116 34.510 1.00 95.25 565 LEU A N 1
ATOM 4515 C CA . LEU A 1 565 ? -21.775 -16.895 34.653 1.00 95.25 565 LEU A CA 1
ATOM 4516 C C . LEU A 1 565 ? -21.573 -18.389 34.374 1.00 95.25 565 LEU A C 1
ATOM 4518 O O . LEU A 1 565 ? -22.274 -19.222 34.951 1.00 95.25 565 LEU A O 1
ATOM 4522 N N . PHE A 1 566 ? -20.625 -18.731 33.500 1.00 95.12 566 PHE A N 1
ATOM 4523 C CA . PHE A 1 566 ? -20.356 -20.101 33.050 1.00 95.12 566 PHE A CA 1
ATOM 4524 C C . PHE A 1 566 ? -19.323 -20.833 33.918 1.00 95.12 566 PHE A C 1
ATOM 4526 O O . PHE A 1 566 ? -19.073 -22.022 33.719 1.00 95.12 566 PHE A O 1
ATOM 4533 N N . HIS A 1 567 ? -18.746 -20.159 34.917 1.00 91.81 567 HIS A N 1
ATOM 4534 C CA . HIS A 1 567 ? -17.835 -20.789 35.867 1.00 91.81 567 HIS A CA 1
ATOM 4535 C C . HIS A 1 567 ? -18.566 -21.855 36.696 1.00 91.81 567 HIS A C 1
ATOM 4537 O O . HIS A 1 567 ? -19.630 -21.613 37.271 1.00 91.81 567 HIS A O 1
ATOM 4543 N N . CYS A 1 568 ? -17.971 -23.046 36.791 1.00 90.75 568 CYS A N 1
ATOM 4544 C CA . CYS A 1 568 ? -18.559 -24.163 37.522 1.00 90.75 568 CYS A CA 1
ATOM 4545 C C . CYS A 1 568 ? -18.767 -23.813 39.007 1.00 90.75 568 CYS A C 1
ATOM 4547 O O . CYS A 1 568 ? -17.819 -23.540 39.743 1.00 90.75 568 CYS A O 1
ATOM 4549 N N . LYS A 1 569 ? -20.022 -23.874 39.468 1.00 85.06 569 LYS A N 1
ATOM 4550 C CA . LYS A 1 569 ? -20.430 -23.510 40.838 1.00 85.06 569 LYS A CA 1
ATOM 4551 C C . LYS A 1 569 ? -20.216 -24.639 41.864 1.00 85.06 569 LYS A C 1
ATOM 4553 O O . LYS A 1 569 ? -20.678 -24.533 42.999 1.00 85.06 569 LYS A O 1
ATOM 4558 N N . CYS A 1 570 ? -19.539 -25.736 41.499 1.00 92.19 570 CYS A N 1
ATOM 4559 C CA . CYS A 1 570 ? -19.291 -26.844 42.425 1.00 92.19 570 CYS A CA 1
ATOM 4560 C C . CYS A 1 570 ? -18.341 -26.426 43.564 1.00 92.19 570 CYS A C 1
ATOM 4562 O O . CYS A 1 570 ? -17.528 -25.510 43.422 1.00 92.19 570 CYS A O 1
ATOM 4564 N N . SER A 1 571 ? -18.400 -27.119 44.706 1.00 92.12 571 SER A N 1
ATOM 4565 C CA . SER A 1 571 ? -17.613 -26.749 45.894 1.00 92.12 571 SER A CA 1
ATOM 4566 C C . SER A 1 571 ? -16.094 -26.812 45.681 1.00 92.12 571 SER A C 1
ATOM 4568 O O . SER A 1 571 ? -15.347 -26.181 46.425 1.00 92.12 571 SER A O 1
ATOM 4570 N N . VAL A 1 572 ? -15.613 -27.573 44.693 1.00 92.88 572 VAL A N 1
ATOM 4571 C CA . VAL A 1 572 ? -14.189 -27.644 44.326 1.00 92.88 572 VAL A CA 1
ATOM 4572 C C . VAL A 1 572 ? -13.789 -26.417 43.507 1.00 92.88 572 VAL A C 1
ATOM 4574 O O . VAL A 1 572 ? -12.884 -25.695 43.917 1.00 92.88 572 VAL A O 1
ATOM 4577 N N . CYS A 1 573 ? -14.506 -26.123 42.419 1.00 88.62 573 CYS A N 1
ATOM 4578 C CA . CYS A 1 573 ? -14.247 -24.960 41.569 1.00 88.62 573 CYS A CA 1
ATOM 4579 C C . CYS A 1 573 ? -14.430 -23.635 42.321 1.00 88.62 573 CYS A C 1
ATOM 4581 O O . CYS A 1 573 ? -13.594 -22.751 42.187 1.00 88.62 573 CYS A O 1
ATOM 4583 N N . ASN A 1 574 ? -15.435 -23.517 43.195 1.00 85.88 574 ASN A N 1
ATOM 4584 C CA . ASN A 1 574 ? -15.611 -22.326 44.031 1.00 85.88 574 ASN A CA 1
ATOM 4585 C C . ASN A 1 574 ? -14.417 -22.122 44.993 1.00 85.88 574 ASN A C 1
ATOM 4587 O O . ASN A 1 574 ? -13.878 -21.024 45.093 1.00 85.88 574 ASN A O 1
ATOM 4591 N N . ARG A 1 575 ? -13.913 -23.193 45.631 1.00 88.81 575 ARG A N 1
ATOM 4592 C CA . ARG A 1 575 ? -12.690 -23.120 46.459 1.00 88.81 575 ARG A CA 1
ATOM 4593 C C . ARG A 1 575 ? -11.443 -22.760 45.648 1.00 88.81 575 ARG A C 1
ATOM 4595 O O . ARG A 1 575 ? -10.615 -22.005 46.150 1.00 88.81 575 ARG A O 1
ATOM 4602 N N . ALA A 1 576 ? -11.314 -23.264 44.420 1.00 89.06 576 ALA A N 1
ATOM 4603 C CA . ALA A 1 576 ? -10.226 -22.887 43.519 1.00 89.06 576 ALA A CA 1
ATOM 4604 C C . ALA A 1 576 ? -10.299 -21.394 43.152 1.00 89.06 576 ALA A C 1
ATOM 4606 O O . ALA A 1 576 ? -9.319 -20.683 43.342 1.00 89.06 576 ALA A O 1
ATOM 4607 N N . MET A 1 577 ? -11.477 -20.901 42.757 1.00 86.19 577 MET A N 1
ATOM 4608 C CA . MET A 1 577 ? -11.681 -19.503 42.365 1.00 86.19 577 MET A CA 1
ATOM 4609 C C . MET A 1 577 ? -11.496 -18.526 43.542 1.00 86.19 577 MET A C 1
ATOM 4611 O O . MET A 1 577 ? -10.960 -17.438 43.365 1.00 86.19 577 MET A O 1
ATOM 4615 N N . ILE A 1 578 ? -11.879 -18.913 44.768 1.00 86.00 578 ILE A N 1
ATOM 4616 C CA . ILE A 1 578 ? -11.573 -18.140 45.986 1.00 86.00 578 ILE A CA 1
ATOM 4617 C C . ILE A 1 578 ? -10.060 -18.121 46.249 1.00 86.00 578 ILE A C 1
ATOM 4619 O O . ILE A 1 578 ? -9.512 -17.068 46.561 1.00 86.00 578 ILE A O 1
ATOM 4623 N N . LYS A 1 579 ? -9.364 -19.257 46.100 1.00 91.00 579 LYS A N 1
ATOM 4624 C CA . LYS A 1 579 ? -7.903 -19.322 46.269 1.00 91.00 579 LYS A CA 1
ATOM 4625 C C . LYS A 1 579 ? -7.178 -18.442 45.246 1.00 91.00 579 LYS A C 1
ATOM 4627 O O . LYS A 1 579 ? -6.242 -17.746 45.618 1.00 91.00 579 LYS A O 1
ATOM 4632 N N . GLU A 1 580 ? -7.627 -18.453 43.996 1.00 87.88 580 GLU A N 1
ATOM 4633 C CA . GLU A 1 580 ? -7.100 -17.626 42.910 1.00 87.88 580 GLU A CA 1
ATOM 4634 C C . GLU A 1 580 ? -7.351 -16.133 43.150 1.00 87.88 580 GLU A C 1
ATOM 4636 O O . GLU A 1 580 ? -6.410 -15.348 43.115 1.00 87.88 580 GLU A O 1
ATOM 4641 N N . LYS A 1 581 ? -8.578 -15.736 43.518 1.00 85.06 581 LYS A N 1
ATOM 4642 C CA . LYS A 1 581 ? -8.892 -14.345 43.893 1.00 85.06 581 LYS A CA 1
ATOM 4643 C C . LYS A 1 581 ? -8.073 -13.856 45.085 1.00 85.06 581 LYS A C 1
ATOM 4645 O O . LYS A 1 581 ? -7.594 -12.727 45.065 1.00 85.06 581 LYS A O 1
ATOM 4650 N N . ASN A 1 582 ? -7.869 -14.704 46.093 1.00 87.44 582 ASN A N 1
ATOM 4651 C CA . ASN A 1 582 ? -7.021 -14.376 47.237 1.00 87.44 582 ASN A CA 1
ATOM 4652 C C . ASN A 1 582 ? -5.541 -14.252 46.835 1.00 87.44 582 ASN A C 1
ATOM 4654 O O . ASN A 1 582 ? -4.853 -13.378 47.352 1.00 87.44 582 ASN A O 1
ATOM 4658 N N . ALA A 1 583 ? -5.055 -15.083 45.906 1.00 88.56 583 ALA A N 1
ATOM 4659 C CA . ALA A 1 583 ? -3.694 -14.988 45.377 1.00 88.56 583 ALA A CA 1
ATOM 4660 C C . ALA A 1 583 ? -3.492 -13.723 44.523 1.00 88.56 583 ALA A C 1
ATOM 4662 O O . ALA A 1 583 ? -2.500 -13.026 44.703 1.00 88.56 583 ALA A O 1
ATOM 4663 N N . ALA A 1 584 ? -4.454 -13.377 43.663 1.00 86.19 584 ALA A N 1
ATOM 4664 C CA . ALA A 1 584 ? -4.429 -12.147 42.874 1.00 86.19 584 ALA A CA 1
ATOM 4665 C C . ALA A 1 584 ? -4.486 -10.893 43.765 1.00 86.19 584 ALA A C 1
ATOM 4667 O O . ALA A 1 584 ? -3.708 -9.964 43.573 1.00 86.19 584 ALA A O 1
ATOM 4668 N N . ALA A 1 585 ? -5.343 -10.885 44.793 1.00 86.44 585 ALA A N 1
ATOM 4669 C CA . ALA A 1 585 ? -5.386 -9.803 45.777 1.00 86.44 585 ALA A CA 1
ATOM 4670 C C . ALA A 1 585 ? -4.069 -9.680 46.567 1.00 86.44 585 ALA A C 1
ATOM 4672 O O . ALA A 1 585 ? -3.604 -8.569 46.807 1.00 86.44 585 ALA A O 1
ATOM 4673 N N . ALA A 1 586 ? -3.440 -10.805 46.928 1.00 87.38 586 ALA A N 1
ATOM 4674 C CA . ALA A 1 586 ? -2.127 -10.806 47.569 1.00 87.38 586 ALA A CA 1
ATOM 4675 C C . ALA A 1 586 ? -1.018 -10.278 46.641 1.00 87.38 586 ALA A C 1
ATOM 4677 O O . ALA A 1 586 ? -0.163 -9.532 47.104 1.00 87.38 586 ALA A O 1
ATOM 4678 N N . ALA A 1 587 ? -1.055 -10.600 45.343 1.00 85.81 587 ALA A N 1
ATOM 4679 C CA . ALA A 1 587 ? -0.109 -10.075 44.356 1.00 85.81 587 ALA A CA 1
ATOM 4680 C C . ALA A 1 587 ? -0.255 -8.555 44.157 1.00 85.81 587 ALA A C 1
ATOM 4682 O O . ALA A 1 587 ? 0.742 -7.844 44.135 1.00 85.81 587 ALA A O 1
ATOM 4683 N N . VAL A 1 588 ? -1.485 -8.026 44.102 1.00 84.69 588 VAL A N 1
ATOM 4684 C CA . VAL A 1 588 ? -1.714 -6.568 44.041 1.00 84.69 588 VAL A CA 1
ATOM 4685 C C . VAL A 1 588 ? -1.166 -5.863 45.287 1.00 84.69 588 VAL A C 1
ATOM 4687 O O . VAL A 1 588 ? -0.544 -4.812 45.164 1.00 84.69 588 VAL A O 1
ATOM 4690 N N . LEU A 1 589 ? -1.349 -6.447 46.477 1.00 87.44 589 LEU A N 1
ATOM 4691 C CA . LEU A 1 589 ? -0.786 -5.909 47.720 1.00 87.44 589 LEU A CA 1
ATOM 4692 C C . LEU A 1 589 ? 0.750 -5.998 47.764 1.00 87.44 589 LEU A C 1
ATOM 4694 O O . LEU A 1 589 ? 1.380 -5.090 48.296 1.00 87.44 589 LEU A O 1
ATOM 4698 N N . ALA A 1 590 ? 1.350 -7.046 47.191 1.00 83.19 590 ALA A N 1
ATOM 4699 C CA . ALA A 1 590 ? 2.803 -7.177 47.077 1.00 83.19 590 ALA A CA 1
ATOM 4700 C C . ALA A 1 590 ? 3.398 -6.107 46.147 1.00 83.19 590 ALA A C 1
ATOM 4702 O O . ALA A 1 590 ? 4.294 -5.380 46.562 1.00 83.19 590 ALA A O 1
ATOM 4703 N N . ASN A 1 591 ? 2.827 -5.920 44.952 1.00 81.75 591 ASN A N 1
ATOM 4704 C CA . ASN A 1 591 ? 3.273 -4.888 44.011 1.00 81.75 591 ASN A CA 1
ATOM 4705 C C . ASN A 1 591 ? 3.125 -3.468 44.599 1.00 81.75 591 ASN A C 1
ATOM 4707 O O . ASN A 1 591 ? 3.968 -2.606 44.364 1.00 81.75 591 ASN A O 1
ATOM 4711 N N . GLN A 1 592 ? 2.070 -3.216 45.386 1.00 81.31 592 GLN A N 1
ATOM 4712 C CA . GLN A 1 592 ? 1.921 -1.947 46.111 1.00 81.31 592 GLN A CA 1
ATOM 4713 C C . GLN A 1 592 ? 3.004 -1.769 47.187 1.00 81.31 592 GLN A C 1
ATOM 4715 O O . GLN A 1 592 ? 3.548 -0.674 47.317 1.00 81.31 592 GLN A O 1
ATOM 4720 N N . ALA A 1 593 ? 3.365 -2.828 47.916 1.00 78.62 593 ALA A N 1
ATOM 4721 C CA . ALA A 1 593 ? 4.444 -2.773 48.900 1.00 78.62 593 ALA A CA 1
ATOM 4722 C C . ALA A 1 593 ? 5.809 -2.472 48.250 1.00 78.62 593 ALA A C 1
ATOM 4724 O O . ALA A 1 593 ? 6.497 -1.567 48.715 1.00 78.62 593 ALA A O 1
ATOM 4725 N N . GLU A 1 594 ? 6.154 -3.137 47.142 1.00 77.94 594 GLU A N 1
ATOM 4726 C CA . GLU A 1 594 ? 7.400 -2.878 46.396 1.00 77.94 594 GLU A CA 1
ATOM 4727 C C . GLU A 1 594 ? 7.472 -1.433 45.867 1.00 77.94 594 GLU A C 1
ATOM 4729 O O . GLU A 1 594 ? 8.523 -0.793 45.955 1.00 77.94 594 GLU A O 1
ATOM 4734 N N . SER A 1 595 ? 6.351 -0.863 45.398 1.00 74.56 595 SER A N 1
ATOM 4735 C CA . SER A 1 595 ? 6.323 0.550 44.982 1.00 74.56 595 SER A CA 1
ATOM 4736 C C . SER A 1 595 ? 6.583 1.522 46.142 1.00 74.56 595 SER A C 1
ATOM 4738 O O . SER A 1 595 ? 7.351 2.468 45.981 1.00 74.56 595 SER A O 1
ATOM 4740 N N . MET A 1 596 ? 6.029 1.259 47.332 1.00 75.88 596 MET A N 1
ATOM 4741 C CA . MET A 1 596 ? 6.248 2.107 48.513 1.00 75.88 596 MET A CA 1
ATOM 4742 C C . MET A 1 596 ? 7.659 1.963 49.101 1.00 75.88 596 MET A C 1
ATOM 4744 O O . MET A 1 596 ? 8.197 2.927 49.644 1.00 75.88 596 MET A O 1
ATOM 4748 N N . GLU A 1 597 ? 8.265 0.777 49.012 1.00 72.50 597 GLU A N 1
ATOM 4749 C CA . GLU A 1 597 ? 9.635 0.543 49.485 1.00 72.50 597 GLU A CA 1
ATOM 4750 C C . GLU A 1 597 ? 10.664 1.234 48.571 1.00 72.50 597 GLU A C 1
ATOM 4752 O O . GLU A 1 597 ? 11.638 1.803 49.065 1.00 72.50 597 GLU A O 1
ATOM 4757 N N . THR A 1 598 ? 10.380 1.302 47.263 1.00 69.69 598 THR A N 1
ATOM 4758 C CA . THR A 1 598 ? 11.167 2.078 46.289 1.00 69.69 598 THR A CA 1
ATOM 4759 C C . THR A 1 598 ? 11.086 3.586 46.570 1.00 69.69 598 THR A C 1
ATOM 4761 O O . THR A 1 598 ? 12.121 4.228 46.744 1.00 69.69 598 THR A O 1
ATOM 4764 N N . GLU A 1 599 ? 9.878 4.148 46.733 1.00 65.44 599 GLU A N 1
ATOM 4765 C CA . GLU A 1 599 ? 9.689 5.574 47.076 1.00 65.44 599 GLU A CA 1
ATOM 4766 C C . GLU A 1 599 ? 10.351 5.973 48.412 1.00 65.44 599 GLU A C 1
ATOM 4768 O O . GLU A 1 599 ? 10.779 7.116 48.584 1.00 65.44 599 GLU A O 1
ATOM 4773 N N . MET A 1 600 ? 10.469 5.047 49.372 1.00 67.94 600 MET A N 1
ATOM 4774 C CA . MET A 1 600 ? 11.144 5.314 50.646 1.00 67.94 600 MET A CA 1
ATOM 4775 C C . MET A 1 600 ? 12.676 5.346 50.557 1.00 67.94 600 MET A C 1
ATOM 4777 O O . MET A 1 600 ? 13.296 5.959 51.430 1.00 67.94 600 MET A O 1
ATOM 4781 N N . MET A 1 601 ? 13.299 4.719 49.552 1.00 64.31 601 MET A N 1
ATOM 4782 C CA . MET A 1 601 ? 14.762 4.724 49.417 1.00 64.31 601 MET A CA 1
ATOM 4783 C C . MET A 1 601 ? 15.300 6.024 48.800 1.00 64.31 601 MET A C 1
ATOM 4785 O O . MET A 1 601 ? 16.336 6.513 49.253 1.00 64.31 601 MET A O 1
ATOM 4789 N N . ASP A 1 602 ? 14.566 6.641 47.870 1.00 53.72 602 ASP A N 1
ATOM 4790 C CA . ASP A 1 602 ? 14.948 7.930 47.264 1.00 53.72 602 ASP A CA 1
ATOM 4791 C C . ASP A 1 602 ? 14.760 9.134 48.211 1.00 53.72 602 ASP A C 1
ATOM 4793 O O . ASP A 1 602 ? 15.374 10.188 48.039 1.00 53.72 602 ASP A O 1
ATOM 4797 N N . ALA A 1 603 ? 13.973 8.981 49.281 1.00 55.03 603 ALA A N 1
ATOM 4798 C CA . ALA A 1 603 ? 13.662 10.052 50.232 1.00 55.03 603 ALA A CA 1
ATOM 4799 C C . ALA A 1 603 ? 14.798 10.413 51.226 1.00 55.03 603 ALA A C 1
ATOM 4801 O O . ALA A 1 603 ? 14.586 11.239 52.119 1.00 55.03 603 ALA A O 1
ATOM 4802 N N . VAL A 1 604 ? 15.989 9.803 51.122 1.00 55.72 604 VAL A N 1
ATOM 4803 C CA . VAL A 1 604 ? 17.089 9.931 52.113 1.00 55.72 604 VAL A CA 1
ATOM 4804 C C . VAL A 1 604 ? 18.302 10.727 51.585 1.00 55.72 604 VAL A C 1
ATOM 4806 O O . VAL A 1 604 ? 19.376 10.717 52.187 1.00 55.72 604 VAL A O 1
ATOM 4809 N N . LEU A 1 605 ? 18.138 11.501 50.506 1.00 57.38 605 LEU A N 1
ATOM 4810 C CA . LEU A 1 605 ? 19.114 12.517 50.082 1.00 57.38 605 LEU A CA 1
ATOM 4811 C C . LEU A 1 605 ? 18.636 13.942 50.440 1.00 57.38 605 LEU A C 1
ATOM 4813 O O . LEU A 1 605 ? 17.474 14.281 50.213 1.00 57.38 605 LEU A O 1
ATOM 4817 N N . PRO A 1 606 ? 19.498 14.802 51.022 1.00 51.47 606 PRO A N 1
ATOM 4818 C CA . PRO A 1 606 ? 19.090 16.126 51.487 1.00 51.47 606 PRO A CA 1
ATOM 4819 C C . PRO A 1 606 ? 18.902 17.105 50.318 1.00 51.47 606 PRO A C 1
ATOM 4821 O O . PRO A 1 606 ? 19.874 17.596 49.749 1.00 51.47 606 PRO A O 1
ATOM 4824 N N . GLN A 1 607 ? 17.648 17.429 49.995 1.00 45.12 607 GLN A N 1
ATOM 4825 C CA . GLN A 1 607 ? 17.311 18.462 49.011 1.00 45.12 607 GLN A CA 1
ATOM 4826 C C . GLN A 1 607 ? 17.352 19.877 49.609 1.00 45.12 607 GLN A C 1
ATOM 4828 O O . GLN A 1 607 ? 16.563 20.216 50.497 1.00 45.12 607 GLN A O 1
ATOM 4833 N N . ASP A 1 608 ? 18.200 20.737 49.040 1.00 44.44 608 ASP A N 1
ATOM 4834 C CA . ASP A 1 608 ? 17.987 22.186 49.068 1.00 44.44 608 ASP A CA 1
ATOM 4835 C C . ASP A 1 608 ? 16.841 22.560 48.109 1.00 44.44 608 ASP A C 1
ATOM 4837 O O . ASP A 1 608 ? 16.710 22.012 47.015 1.00 44.44 608 ASP A O 1
ATOM 4841 N N . ARG A 1 609 ? 15.975 23.490 48.525 1.00 44.47 609 ARG A N 1
ATOM 4842 C CA . ARG A 1 609 ? 14.753 23.859 47.782 1.00 44.47 609 ARG A CA 1
ATOM 4843 C C . ARG A 1 609 ? 15.051 24.808 46.618 1.00 44.47 609 ARG A C 1
ATOM 4845 O O . ARG A 1 609 ? 15.746 25.804 46.824 1.00 44.47 609 ARG A O 1
ATOM 4852 N N . PRO A 1 610 ? 14.324 24.665 45.495 1.00 44.53 610 PRO A N 1
ATOM 4853 C CA . PRO A 1 610 ? 13.376 25.738 45.168 1.00 44.53 610 PRO A CA 1
ATOM 4854 C C . PRO A 1 610 ? 12.017 25.299 44.571 1.00 44.53 610 PRO A C 1
ATOM 4856 O O . PRO A 1 610 ? 11.912 24.340 43.826 1.00 44.53 610 PRO A O 1
ATOM 4859 N N . ILE A 1 611 ? 10.995 26.103 44.899 1.00 42.62 611 ILE A N 1
ATOM 4860 C CA . ILE A 1 611 ? 9.743 26.419 44.168 1.00 42.62 611 ILE A CA 1
ATOM 4861 C C . ILE A 1 611 ? 8.975 25.273 43.462 1.00 42.62 611 ILE A C 1
ATOM 4863 O O . ILE A 1 611 ? 9.324 24.813 42.383 1.00 42.62 611 ILE A O 1
ATOM 4867 N N . HIS A 1 612 ? 7.790 24.968 44.008 1.00 37.22 612 HIS A N 1
ATOM 4868 C CA . HIS A 1 612 ? 6.754 24.134 43.384 1.00 37.22 612 HIS A CA 1
ATOM 4869 C C . HIS A 1 612 ? 6.244 24.694 42.040 1.00 37.22 612 HIS A C 1
ATOM 4871 O O . HIS A 1 612 ? 5.647 25.772 42.002 1.00 37.22 612 HIS A O 1
ATOM 4877 N N . ILE A 1 613 ? 6.316 23.874 40.991 1.00 41.34 613 ILE A N 1
ATOM 4878 C CA . ILE A 1 613 ? 5.363 23.858 39.871 1.00 41.34 613 ILE A CA 1
ATOM 4879 C C . ILE A 1 613 ? 4.711 22.466 39.876 1.00 41.34 613 ILE A C 1
ATOM 4881 O O . ILE A 1 613 ? 5.359 21.485 40.228 1.00 41.34 613 ILE A O 1
ATOM 4885 N N . VAL A 1 614 ? 3.409 22.379 39.593 1.00 40.84 614 VAL A N 1
ATOM 4886 C CA . VAL A 1 614 ? 2.640 21.122 39.671 1.00 40.84 614 VAL A CA 1
ATOM 4887 C C . VAL A 1 614 ? 2.772 20.350 38.350 1.00 40.84 614 VAL A C 1
ATOM 4889 O O . VAL A 1 614 ? 2.313 20.877 37.335 1.00 40.84 614 VAL A O 1
ATOM 4892 N N . PRO A 1 615 ? 3.331 19.123 38.328 1.00 36.28 615 PRO A N 1
ATOM 4893 C CA . PRO A 1 615 ? 3.406 18.326 37.107 1.00 36.28 615 PRO A CA 1
ATOM 4894 C C . PRO A 1 615 ? 2.048 17.715 36.739 1.00 36.28 615 PRO A C 1
ATOM 4896 O O . PRO A 1 615 ? 1.308 17.225 37.596 1.00 36.28 615 PRO A O 1
ATOM 4899 N N . SER A 1 616 ? 1.738 17.695 35.444 1.00 38.53 616 SER A N 1
ATOM 4900 C CA . SER A 1 616 ? 0.672 16.865 34.878 1.00 38.53 616 SER A CA 1
ATOM 4901 C C . SER A 1 616 ? 1.064 15.384 34.905 1.00 38.53 616 SER A C 1
ATOM 4903 O O . SER A 1 616 ? 2.222 15.044 34.690 1.00 38.53 616 SER A O 1
ATOM 4905 N N . GLN A 1 617 ? 0.093 14.501 35.146 1.00 36.38 617 GLN A N 1
ATOM 4906 C CA . GLN A 1 617 ? 0.320 13.059 35.306 1.00 36.38 617 GLN A CA 1
ATOM 4907 C C . GLN A 1 617 ? 0.933 12.424 34.046 1.00 36.38 617 GLN A C 1
ATOM 4909 O O . GLN A 1 617 ? 0.279 12.359 33.005 1.00 36.38 617 GLN A O 1
ATOM 4914 N N . GLY A 1 618 ? 2.167 11.924 34.162 1.00 32.94 618 GLY A N 1
ATOM 4915 C CA . GLY A 1 618 ? 2.824 11.136 33.119 1.00 32.94 618 GLY A CA 1
ATOM 4916 C C . GLY A 1 618 ? 2.157 9.770 32.927 1.00 32.94 618 GLY A C 1
ATOM 4917 O O . GLY A 1 618 ? 1.728 9.131 33.889 1.00 32.94 618 GLY A O 1
ATOM 4918 N N . ILE A 1 619 ? 2.067 9.317 31.676 1.00 39.03 619 ILE A N 1
ATOM 4919 C CA . ILE A 1 619 ? 1.517 8.001 31.334 1.00 39.03 619 ILE A CA 1
ATOM 4920 C C . ILE A 1 619 ? 2.598 6.943 31.572 1.00 39.03 619 ILE A C 1
ATOM 4922 O O . ILE A 1 619 ? 3.575 6.863 30.832 1.00 39.03 619 ILE A O 1
ATOM 4926 N N . THR A 1 620 ? 2.411 6.105 32.590 1.00 30.52 620 THR A N 1
ATOM 4927 C CA . THR A 1 620 ? 3.298 4.968 32.854 1.00 30.52 620 THR A CA 1
ATOM 4928 C C . THR A 1 620 ? 3.172 3.929 31.737 1.00 30.52 620 THR A C 1
ATOM 4930 O O . THR A 1 620 ? 2.072 3.448 31.451 1.00 30.52 620 THR A O 1
ATOM 4933 N N . SER A 1 621 ? 4.296 3.553 31.124 1.00 31.67 621 SER A N 1
ATOM 4934 C CA . SER A 1 621 ? 4.354 2.441 30.171 1.00 31.67 621 SER A CA 1
ATOM 4935 C C . SER A 1 621 ? 4.035 1.123 30.885 1.00 31.67 621 SER A C 1
ATOM 4937 O O . SER A 1 621 ? 4.804 0.656 31.724 1.00 31.67 621 SER A O 1
ATOM 4939 N N . VAL A 1 622 ? 2.880 0.526 30.578 1.00 30.20 622 VAL A N 1
ATOM 4940 C CA . VAL A 1 622 ? 2.496 -0.795 31.095 1.00 30.20 622 VAL A CA 1
ATOM 4941 C C . VAL A 1 622 ? 2.937 -1.854 30.093 1.00 30.20 622 VAL A C 1
ATOM 4943 O O . VAL A 1 622 ? 2.283 -2.070 29.073 1.00 30.20 622 VAL A O 1
ATOM 4946 N N . TYR A 1 623 ? 4.037 -2.533 30.409 1.00 28.17 623 TYR A N 1
ATOM 4947 C CA . TYR A 1 623 ? 4.534 -3.672 29.643 1.00 28.17 623 TYR A CA 1
ATOM 4948 C C . TYR A 1 623 ? 3.542 -4.844 29.761 1.00 28.17 623 TYR A C 1
ATOM 4950 O O . TYR A 1 623 ? 3.445 -5.493 30.805 1.00 28.17 623 TYR A O 1
ATOM 4958 N N . PHE A 1 624 ? 2.764 -5.112 28.709 1.00 31.12 624 PHE A N 1
ATOM 4959 C CA . PHE A 1 624 ? 1.830 -6.240 28.696 1.00 31.12 624 PHE A CA 1
ATOM 4960 C C . PHE A 1 624 ? 2.568 -7.545 28.383 1.00 31.12 624 PHE A C 1
ATOM 4962 O O . PHE A 1 624 ? 3.063 -7.754 27.277 1.00 31.12 624 PHE A O 1
ATOM 4969 N N . GLY A 1 625 ? 2.619 -8.446 29.367 1.00 28.38 625 GLY A N 1
ATOM 4970 C CA . GLY A 1 625 ? 3.169 -9.787 29.187 1.00 28.38 625 GLY A CA 1
ATOM 4971 C C . GLY A 1 625 ? 2.357 -10.600 28.177 1.00 28.38 625 GLY A C 1
ATOM 4972 O O . GLY A 1 625 ? 1.151 -10.779 28.344 1.00 28.38 625 GLY A O 1
ATOM 4973 N N . SER A 1 626 ? 3.033 -11.114 27.147 1.00 28.62 626 SER A N 1
ATOM 4974 C CA . SER A 1 626 ? 2.433 -11.967 26.115 1.00 28.62 626 SER A CA 1
ATOM 4975 C C . SER A 1 626 ? 1.766 -13.211 26.718 1.00 28.62 626 SER A C 1
ATOM 4977 O O . SER A 1 626 ? 2.364 -13.935 27.522 1.00 28.62 626 SER A O 1
ATOM 4979 N N . ALA A 1 627 ? 0.518 -13.468 26.318 1.00 31.45 627 ALA A N 1
ATOM 4980 C CA . ALA A 1 627 ? -0.241 -14.631 26.754 1.00 31.45 627 ALA A CA 1
ATOM 4981 C C . ALA A 1 627 ? 0.344 -15.910 26.134 1.00 31.45 627 ALA A C 1
ATOM 4983 O O . ALA A 1 627 ? 0.258 -16.151 24.933 1.00 31.45 627 ALA A O 1
ATOM 4984 N N . LYS A 1 628 ? 0.946 -16.746 26.981 1.00 33.16 628 LYS A N 1
ATOM 4985 C CA . LYS A 1 628 ? 1.600 -17.992 26.579 1.00 33.16 628 LYS A CA 1
ATOM 4986 C C . LYS A 1 628 ? 0.551 -19.055 26.231 1.00 33.16 628 LYS A C 1
ATOM 4988 O O . LYS A 1 628 ? -0.016 -19.674 27.133 1.00 33.16 628 LYS A O 1
ATOM 4993 N N . GLU A 1 629 ? 0.296 -19.270 24.941 1.00 33.94 629 GLU A N 1
ATOM 4994 C CA . GLU A 1 629 ? -0.636 -20.306 24.488 1.00 33.94 629 GLU A CA 1
ATOM 4995 C C . GLU A 1 629 ? -0.177 -21.708 24.917 1.00 33.94 629 GLU A C 1
ATOM 4997 O O . GLU A 1 629 ? 0.931 -22.165 24.628 1.00 33.94 629 GLU A O 1
ATOM 5002 N N . LEU A 1 630 ? -1.064 -22.404 25.628 1.00 35.56 630 LEU A N 1
ATOM 5003 C CA . LEU A 1 630 ? -0.878 -23.772 26.097 1.00 35.56 630 LEU A CA 1
ATOM 5004 C C . LEU A 1 630 ? -1.554 -24.739 25.120 1.00 35.56 630 LEU A C 1
ATOM 5006 O O . LEU A 1 630 ? -2.738 -25.045 25.248 1.00 35.56 630 LEU A O 1
ATOM 5010 N N . SER A 1 631 ? -0.777 -25.268 24.177 1.00 34.97 631 SER A N 1
ATOM 5011 C CA . SER A 1 631 ? -1.176 -26.385 23.318 1.00 34.97 631 SER A CA 1
ATOM 5012 C C . SER A 1 631 ? -0.148 -27.510 23.434 1.00 34.97 631 SER A C 1
ATOM 5014 O O . SER A 1 631 ? 0.992 -27.377 22.994 1.00 34.97 631 SER A O 1
ATOM 5016 N N . LYS A 1 632 ? -0.547 -28.621 24.065 1.00 33.53 632 LYS A N 1
ATOM 5017 C CA . LYS A 1 632 ? 0.252 -29.851 24.144 1.00 33.53 632 LYS A CA 1
ATOM 5018 C C . LYS A 1 632 ? 0.162 -30.633 22.836 1.00 33.53 632 LYS A C 1
ATOM 5020 O O . LYS A 1 632 ? -0.938 -30.935 22.383 1.00 33.53 632 LYS A O 1
ATOM 5025 N N . GLY A 1 633 ? 1.310 -31.072 22.336 1.00 32.75 633 GLY A N 1
ATOM 5026 C CA . GLY A 1 633 ? 1.430 -32.061 21.270 1.00 32.75 633 GLY A CA 1
ATOM 5027 C C . GLY A 1 633 ? 2.789 -32.738 21.373 1.00 32.75 633 GLY A C 1
ATOM 5028 O O . GLY A 1 633 ? 3.737 -32.295 20.738 1.00 32.75 633 GLY A O 1
ATOM 5029 N N . ASP A 1 634 ? 2.888 -33.758 22.226 1.00 37.69 634 ASP A N 1
ATOM 5030 C CA . ASP A 1 634 ? 4.139 -34.478 22.468 1.00 37.69 634 ASP A CA 1
ATOM 5031 C C . ASP A 1 634 ? 4.583 -35.235 21.201 1.00 37.69 634 ASP A C 1
ATOM 5033 O O . ASP A 1 634 ? 3.837 -36.063 20.668 1.00 37.69 634 ASP A O 1
ATOM 5037 N N . GLN A 1 635 ? 5.808 -34.982 20.734 1.00 35.44 635 GLN A N 1
ATOM 5038 C CA . GLN A 1 635 ? 6.527 -35.889 19.841 1.00 35.44 635 GLN A CA 1
ATOM 5039 C C . GLN A 1 635 ? 8.037 -35.699 20.018 1.00 35.44 635 GLN A C 1
ATOM 5041 O O . GLN A 1 635 ? 8.580 -34.635 19.729 1.00 35.44 635 GLN A O 1
ATOM 5046 N N . ASP A 1 636 ? 8.693 -36.734 20.541 1.00 42.00 636 ASP A N 1
ATOM 5047 C CA . ASP A 1 636 ? 10.132 -36.751 20.787 1.00 42.00 636 ASP A CA 1
ATOM 5048 C C . ASP A 1 636 ? 10.916 -36.692 19.466 1.00 42.00 636 ASP A C 1
ATOM 5050 O O . ASP A 1 636 ? 10.669 -37.489 18.557 1.00 42.00 636 ASP A O 1
ATOM 5054 N N . PHE A 1 637 ? 11.916 -35.810 19.378 1.00 33.94 637 PHE A N 1
ATOM 5055 C CA . PHE A 1 637 ? 12.991 -35.960 18.398 1.00 33.94 637 PHE A CA 1
ATOM 5056 C C . PHE A 1 637 ? 14.355 -35.611 19.001 1.00 33.94 637 PHE A C 1
ATOM 5058 O O . PHE A 1 637 ? 14.469 -34.750 19.872 1.00 33.94 637 PHE A O 1
ATOM 5065 N N . ASP A 1 638 ? 15.361 -36.370 18.575 1.00 36.84 638 ASP A N 1
ATOM 5066 C CA . ASP A 1 638 ? 16.612 -36.589 19.302 1.00 36.84 638 ASP A CA 1
ATOM 5067 C C . ASP A 1 638 ? 17.650 -35.466 19.106 1.00 36.84 638 ASP A C 1
ATOM 5069 O O . ASP A 1 638 ? 17.628 -34.717 18.128 1.00 36.84 638 ASP A O 1
ATOM 5073 N N . SER A 1 639 ? 18.579 -35.356 20.054 1.00 41.66 639 SER A N 1
ATOM 5074 C CA . SER A 1 639 ? 19.640 -34.350 20.069 1.00 41.66 639 SER A CA 1
ATOM 5075 C C . SER A 1 639 ? 20.827 -34.736 19.190 1.00 41.66 639 SER A C 1
ATOM 5077 O O . SER A 1 639 ? 21.495 -35.734 19.448 1.00 41.66 639 SER A O 1
ATOM 5079 N N . THR A 1 640 ? 21.236 -33.838 18.293 1.00 34.78 640 THR A N 1
ATOM 5080 C CA . THR A 1 640 ? 22.643 -33.745 17.871 1.00 34.78 640 THR A CA 1
ATOM 5081 C C . THR A 1 640 ? 23.131 -32.310 17.994 1.00 34.78 640 THR A C 1
ATOM 5083 O O . THR A 1 640 ? 22.781 -31.444 17.197 1.00 34.78 640 THR A O 1
ATOM 5086 N N . LYS A 1 641 ? 23.941 -32.080 19.027 1.00 39.78 641 LYS A N 1
ATOM 5087 C CA . LYS A 1 641 ? 24.662 -30.838 19.298 1.00 39.78 641 LYS A CA 1
ATOM 5088 C C . LYS A 1 641 ? 25.940 -30.829 18.450 1.00 39.78 641 LYS A C 1
ATOM 5090 O O . LYS A 1 641 ? 26.768 -31.718 18.630 1.00 39.78 641 LYS A O 1
ATOM 5095 N N . SER A 1 642 ? 26.102 -29.854 17.560 1.00 35.75 642 SER A N 1
ATOM 5096 C CA . SER A 1 642 ? 27.362 -29.592 16.853 1.00 35.75 642 SER A CA 1
ATOM 5097 C C . SER A 1 642 ? 27.906 -28.234 17.286 1.00 35.75 642 SER A C 1
ATOM 5099 O O . SER A 1 642 ? 27.333 -27.198 16.956 1.00 35.75 642 SER A O 1
ATOM 5101 N N . GLU A 1 643 ? 28.977 -28.272 18.070 1.00 46.94 643 GLU A N 1
ATOM 5102 C CA . GLU A 1 643 ? 29.815 -27.121 18.405 1.00 46.94 643 GLU A CA 1
ATOM 5103 C C . GLU A 1 643 ? 30.862 -26.987 17.293 1.00 46.94 643 GLU A C 1
ATOM 5105 O O . GLU A 1 643 ? 31.649 -27.913 17.100 1.00 46.94 643 GLU A O 1
ATOM 5110 N N . GLU A 1 644 ? 30.865 -25.873 16.563 1.00 42.00 644 GLU A N 1
ATOM 5111 C CA . GLU A 1 644 ? 31.960 -25.493 15.663 1.00 42.00 644 GLU A CA 1
ATOM 5112 C C . GLU A 1 644 ? 32.294 -24.018 15.921 1.00 42.00 644 GLU A C 1
ATOM 5114 O O . GLU A 1 644 ? 31.659 -23.108 15.389 1.00 42.00 644 GLU A O 1
ATOM 5119 N N . ASP A 1 645 ? 33.267 -23.805 16.810 1.00 42.41 645 ASP A N 1
ATOM 5120 C CA . ASP A 1 645 ? 33.943 -22.524 16.996 1.00 42.41 645 ASP A CA 1
ATOM 5121 C C . ASP A 1 645 ? 34.966 -22.351 15.856 1.00 42.41 645 ASP A C 1
ATOM 5123 O O . ASP A 1 645 ? 35.939 -23.106 15.789 1.00 42.41 645 ASP A O 1
ATOM 5127 N N . GLU A 1 646 ? 34.784 -21.363 14.972 1.00 48.00 646 GLU A N 1
ATOM 5128 C CA . GLU A 1 646 ? 35.846 -20.919 14.054 1.00 48.00 646 GLU A CA 1
ATOM 5129 C C . GLU A 1 646 ? 36.451 -19.593 14.537 1.00 48.00 646 GLU A C 1
ATOM 5131 O O . GLU A 1 646 ? 35.892 -18.506 14.383 1.00 48.00 646 GLU A O 1
ATOM 5136 N N . GLU A 1 647 ? 37.624 -19.726 15.152 1.00 46.53 647 GLU A N 1
ATOM 5137 C CA . GLU A 1 647 ? 38.540 -18.664 15.561 1.00 46.53 647 GLU A CA 1
ATOM 5138 C C . GLU A 1 647 ? 39.155 -18.006 14.309 1.00 46.53 647 GLU A C 1
ATOM 5140 O O . GLU A 1 647 ? 39.858 -18.663 13.540 1.00 46.53 647 GLU A O 1
ATOM 5145 N N . PHE A 1 648 ? 38.870 -16.718 14.075 1.00 41.88 648 PHE A N 1
ATOM 5146 C CA . PHE A 1 648 ? 39.384 -15.970 12.920 1.00 41.88 648 PHE A CA 1
ATOM 5147 C C . PHE A 1 648 ? 40.425 -14.929 13.356 1.00 41.88 648 PHE A C 1
ATOM 5149 O O . PHE A 1 648 ? 40.089 -13.787 13.674 1.00 41.88 648 PHE A O 1
ATOM 5156 N N . ASP A 1 649 ? 41.693 -15.344 13.361 1.00 48.44 649 ASP A N 1
ATOM 5157 C CA . ASP A 1 649 ? 42.853 -14.447 13.413 1.00 48.44 649 ASP A CA 1
ATOM 5158 C C . ASP A 1 649 ? 42.942 -13.620 12.119 1.00 48.44 649 ASP A C 1
ATOM 5160 O O . ASP A 1 649 ? 43.009 -14.191 11.030 1.00 48.44 649 ASP A O 1
ATOM 5164 N N . ASP A 1 650 ? 43.055 -12.292 12.229 1.00 44.94 650 ASP A N 1
ATOM 5165 C CA . ASP A 1 650 ? 43.628 -11.463 11.157 1.00 44.94 650 ASP A CA 1
ATOM 5166 C C . ASP A 1 650 ? 44.312 -10.203 11.737 1.00 44.94 650 ASP A C 1
ATOM 5168 O O . ASP A 1 650 ? 43.744 -9.113 11.847 1.00 44.94 650 ASP A O 1
ATOM 5172 N N . ASP A 1 651 ? 45.582 -10.368 12.123 1.00 44.72 651 ASP A N 1
ATOM 5173 C CA . ASP A 1 651 ? 46.497 -9.277 12.478 1.00 44.72 651 ASP A CA 1
ATOM 5174 C C . ASP A 1 651 ? 46.831 -8.421 11.236 1.00 44.72 651 ASP A C 1
ATOM 5176 O O . ASP A 1 651 ? 47.716 -8.758 10.442 1.00 44.72 651 ASP A O 1
ATOM 5180 N N . ALA A 1 652 ? 46.187 -7.260 11.091 1.00 47.62 652 ALA A N 1
ATOM 5181 C CA . ALA A 1 652 ? 46.524 -6.268 10.064 1.00 47.62 652 ALA A CA 1
ATOM 5182 C C . ALA A 1 652 ? 46.856 -4.899 10.684 1.00 47.62 652 ALA A C 1
ATOM 5184 O O . ALA A 1 652 ? 45.986 -4.072 10.954 1.00 47.62 652 ALA A O 1
ATOM 5185 N N . ALA A 1 653 ? 48.151 -4.646 10.893 1.00 45.59 653 ALA A N 1
ATOM 5186 C CA . ALA A 1 653 ? 48.652 -3.398 11.463 1.00 45.59 653 ALA A CA 1
ATOM 5187 C C . ALA A 1 653 ? 48.328 -2.170 10.583 1.00 45.59 653 ALA A C 1
ATOM 5189 O O . ALA A 1 653 ? 48.827 -2.044 9.464 1.00 45.59 653 ALA A O 1
ATOM 5190 N N . MET A 1 654 ? 47.553 -1.228 11.129 1.00 46.56 654 MET A N 1
ATOM 5191 C CA . MET A 1 654 ? 47.327 0.101 10.553 1.00 46.56 654 MET A CA 1
ATOM 5192 C C . MET A 1 654 ? 48.305 1.112 11.167 1.00 46.56 654 MET A C 1
ATOM 5194 O O . MET A 1 654 ? 48.205 1.477 12.338 1.00 46.56 654 MET A O 1
ATOM 5198 N N . GLU A 1 655 ? 49.276 1.546 10.366 1.00 48.47 655 GLU A N 1
ATOM 5199 C CA . GLU A 1 655 ? 50.294 2.530 10.740 1.00 48.47 655 GLU A CA 1
ATOM 5200 C C . GLU A 1 655 ? 49.714 3.957 10.700 1.00 48.47 655 GLU A C 1
ATOM 5202 O O . GLU A 1 655 ? 49.166 4.394 9.687 1.00 48.47 655 GLU A O 1
ATOM 5207 N N . TYR A 1 656 ? 49.830 4.697 11.808 1.00 44.62 656 TYR A N 1
ATOM 5208 C CA . TYR A 1 656 ? 49.350 6.079 11.909 1.00 44.62 656 TYR A CA 1
ATOM 5209 C C . TYR A 1 656 ? 50.195 7.031 11.049 1.00 44.62 656 TYR A C 1
ATOM 5211 O O . TYR A 1 656 ? 51.334 7.347 11.393 1.00 44.62 656 TYR A O 1
ATOM 5219 N N . GLY A 1 657 ? 49.597 7.561 9.981 1.00 40.09 657 GLY A N 1
ATOM 5220 C CA . GLY A 1 657 ? 50.136 8.667 9.189 1.00 40.09 657 GLY A CA 1
ATOM 5221 C C . GLY A 1 657 ? 49.264 9.912 9.316 1.00 40.09 657 GLY A C 1
ATOM 5222 O O . GLY A 1 657 ? 48.344 10.099 8.526 1.00 40.09 657 GLY A O 1
ATOM 5223 N N . ALA A 1 658 ? 49.551 10.766 10.299 1.00 47.06 658 ALA A N 1
ATOM 5224 C CA . ALA A 1 658 ? 48.985 12.110 10.338 1.00 47.06 658 ALA A CA 1
ATOM 5225 C C . ALA A 1 658 ? 49.767 13.018 9.380 1.00 47.06 658 ALA A C 1
ATOM 5227 O O . ALA A 1 658 ? 50.984 13.127 9.523 1.00 47.06 658 ALA A O 1
ATOM 5228 N N . ASP A 1 659 ? 49.083 13.712 8.469 1.00 37.59 659 ASP A N 1
ATOM 5229 C CA . ASP A 1 659 ? 49.588 14.998 7.990 1.00 37.59 659 ASP A CA 1
ATOM 5230 C C . ASP A 1 659 ? 48.452 15.939 7.567 1.00 37.59 659 ASP A C 1
ATOM 5232 O O . ASP A 1 659 ? 47.450 15.542 6.970 1.00 37.59 659 ASP A O 1
ATOM 5236 N N . ASP A 1 660 ? 48.631 17.200 7.935 1.00 43.34 660 ASP A N 1
ATOM 5237 C CA . ASP A 1 660 ? 47.685 18.305 7.810 1.00 43.34 660 ASP A CA 1
ATOM 5238 C C . ASP A 1 660 ? 47.973 19.089 6.521 1.00 43.34 660 ASP A C 1
ATOM 5240 O O . ASP A 1 660 ? 49.132 19.448 6.290 1.00 43.34 660 ASP A O 1
ATOM 5244 N N . ARG A 1 661 ? 46.941 19.384 5.703 1.00 37.31 661 ARG A N 1
ATOM 5245 C CA . ARG A 1 661 ? 46.863 20.628 4.902 1.00 37.31 661 ARG A CA 1
ATOM 5246 C C . ARG A 1 661 ? 45.585 20.816 4.082 1.00 37.31 661 ARG A C 1
ATOM 5248 O O . ARG A 1 661 ? 45.243 20.019 3.212 1.00 37.31 661 ARG A O 1
ATOM 5255 N N . ASN A 1 662 ? 45.014 22.010 4.242 1.00 37.44 662 ASN A N 1
ATOM 5256 C CA . ASN A 1 662 ? 44.270 22.722 3.199 1.00 37.44 662 ASN A CA 1
ATOM 5257 C C . ASN A 1 662 ? 45.043 22.763 1.865 1.00 37.44 662 ASN A C 1
ATOM 5259 O O . ASN A 1 662 ? 46.230 23.079 1.875 1.00 37.44 662 ASN A O 1
ATOM 5263 N N . GLU A 1 663 ? 44.348 22.608 0.731 1.00 33.03 663 GLU A N 1
ATOM 5264 C CA . GLU A 1 663 ? 44.195 23.679 -0.278 1.00 33.03 663 GLU A CA 1
ATOM 5265 C C . GLU A 1 663 ? 43.317 23.252 -1.474 1.00 33.03 663 GLU A C 1
ATOM 5267 O O . GLU A 1 663 ? 43.273 22.094 -1.889 1.00 33.03 663 GLU A O 1
ATOM 5272 N N . THR A 1 664 ? 42.598 24.221 -2.042 1.00 43.84 664 THR A N 1
ATOM 5273 C CA . THR A 1 664 ? 41.755 24.071 -3.237 1.00 43.84 664 THR A CA 1
ATOM 5274 C C . THR A 1 664 ? 42.583 23.974 -4.528 1.00 43.84 664 THR A C 1
ATOM 5276 O O . THR A 1 664 ? 43.593 24.667 -4.661 1.00 43.84 664 THR A O 1
ATOM 5279 N N . PRO A 1 665 ? 42.129 23.237 -5.562 1.00 38.47 665 PRO A N 1
ATOM 5280 C CA . PRO A 1 665 ? 42.702 23.352 -6.900 1.00 38.47 665 PRO A CA 1
ATOM 5281 C C . PRO A 1 665 ? 41.798 24.134 -7.866 1.00 38.47 665 PRO A C 1
ATOM 5283 O O . PRO A 1 665 ? 40.715 23.698 -8.255 1.00 38.47 665 PRO A O 1
ATOM 5286 N N . THR A 1 666 ? 42.304 25.280 -8.330 1.00 31.11 666 THR A N 1
ATOM 5287 C CA . THR A 1 666 ? 41.779 25.989 -9.509 1.00 31.11 666 THR A CA 1
ATOM 5288 C C . THR A 1 666 ? 42.296 25.347 -10.806 1.00 31.11 666 THR A C 1
ATOM 5290 O O . THR A 1 666 ? 43.405 24.822 -10.867 1.00 31.11 666 THR A O 1
ATOM 5293 N N . VAL A 1 667 ? 41.494 25.433 -11.870 1.00 35.47 667 VAL A N 1
ATOM 5294 C CA . VAL A 1 667 ? 41.794 25.023 -13.255 1.00 35.47 667 VAL A CA 1
ATOM 5295 C C . VAL A 1 667 ? 43.164 25.506 -13.763 1.00 35.47 667 VAL A C 1
ATOM 5297 O O . VAL A 1 667 ? 43.418 26.708 -13.745 1.00 35.47 667 VAL A O 1
ATOM 5300 N N . LEU A 1 668 ? 43.962 24.625 -14.396 1.00 29.25 668 LEU A N 1
ATOM 5301 C CA . LEU A 1 668 ? 44.774 25.013 -15.567 1.00 29.25 668 LEU A CA 1
ATOM 5302 C C . LEU A 1 668 ? 45.254 23.848 -16.457 1.00 29.25 668 LEU A C 1
ATOM 5304 O O . LEU A 1 668 ? 45.643 22.774 -16.011 1.00 29.25 668 LEU A O 1
ATOM 5308 N N . VAL A 1 669 ? 45.252 24.121 -17.762 1.00 32.25 669 VAL A N 1
ATOM 5309 C CA . VAL A 1 669 ? 45.662 23.251 -18.874 1.00 32.25 669 VAL A CA 1
ATOM 5310 C C . VAL A 1 669 ? 47.188 23.199 -19.023 1.00 32.25 669 VAL A C 1
ATOM 5312 O O . VAL A 1 669 ? 47.824 24.254 -19.083 1.00 32.25 669 VAL A O 1
ATOM 5315 N N . ARG A 1 670 ? 47.776 22.017 -19.288 1.00 28.39 670 ARG A N 1
ATOM 5316 C CA . ARG A 1 670 ? 49.013 21.952 -20.096 1.00 28.39 670 ARG A CA 1
ATOM 5317 C C . ARG A 1 670 ? 49.239 20.645 -20.866 1.00 28.39 670 ARG A C 1
ATOM 5319 O O . ARG A 1 670 ? 49.022 19.549 -20.370 1.00 28.39 670 ARG A O 1
ATOM 5326 N N . LEU A 1 671 ? 49.726 20.808 -22.097 1.00 33.03 671 LEU A N 1
ATOM 5327 C CA . LEU A 1 671 ? 50.191 19.756 -23.008 1.00 33.03 671 LEU A CA 1
ATOM 5328 C C . LEU A 1 671 ? 51.581 19.229 -22.608 1.00 33.03 671 LEU A C 1
ATOM 5330 O O . LEU A 1 671 ? 52.448 20.023 -22.247 1.00 33.03 671 LEU A O 1
ATOM 5334 N N . GLY A 1 672 ? 51.839 17.932 -22.813 1.00 28.17 672 GLY A N 1
ATOM 5335 C CA . GLY A 1 672 ? 53.182 17.348 -22.703 1.00 28.17 672 GLY A CA 1
ATOM 5336 C C . GLY A 1 672 ? 53.264 15.907 -23.220 1.00 28.17 672 GLY A C 1
ATOM 5337 O O . GLY A 1 672 ? 52.725 14.994 -22.608 1.00 28.17 672 GLY A O 1
ATOM 5338 N N . ARG A 1 673 ? 53.943 15.691 -24.355 1.00 33.16 673 ARG A N 1
ATOM 5339 C CA . ARG A 1 673 ? 54.331 14.348 -24.841 1.00 33.16 673 ARG A CA 1
ATOM 5340 C C . ARG A 1 673 ? 55.492 13.805 -23.997 1.00 33.16 673 ARG A C 1
ATOM 5342 O O . ARG A 1 673 ? 56.322 14.606 -23.595 1.00 33.16 673 ARG A O 1
ATOM 5349 N N . HIS A 1 674 ? 55.655 12.481 -23.907 1.00 30.06 674 HIS A N 1
ATOM 5350 C CA . HIS A 1 674 ? 56.817 11.772 -24.483 1.00 30.06 674 HIS A CA 1
ATOM 5351 C C . HIS A 1 674 ? 56.645 10.238 -24.452 1.00 30.06 674 HIS A C 1
ATOM 5353 O O . HIS A 1 674 ? 55.852 9.695 -23.691 1.00 30.06 674 HIS A O 1
ATOM 5359 N N . SER A 1 675 ? 57.341 9.559 -25.367 1.00 30.70 675 SER A N 1
ATOM 5360 C CA . SER A 1 675 ? 57.258 8.116 -25.638 1.00 30.70 675 SER A CA 1
ATOM 5361 C C . SER A 1 675 ? 58.052 7.262 -24.643 1.00 30.70 675 SER A C 1
ATOM 5363 O O . SER A 1 675 ? 59.061 7.733 -24.129 1.00 30.70 675 SER A O 1
ATOM 5365 N N . LEU A 1 676 ? 57.731 5.964 -24.539 1.00 30.16 676 LEU A N 1
ATOM 5366 C CA . LEU A 1 676 ? 58.549 4.858 -25.089 1.00 30.16 676 LEU A CA 1
ATOM 5367 C C . LEU A 1 676 ? 57.878 3.488 -24.844 1.00 30.16 676 LEU A C 1
ATOM 5369 O O . LEU A 1 676 ? 57.176 3.296 -23.858 1.00 30.16 676 LEU A O 1
ATOM 5373 N N . ALA A 1 677 ? 58.089 2.540 -25.762 1.00 34.56 677 ALA A N 1
ATOM 5374 C CA . ALA A 1 677 ? 57.645 1.145 -25.641 1.00 34.56 677 ALA A CA 1
ATOM 5375 C C . ALA A 1 677 ? 58.783 0.246 -25.122 1.00 34.56 677 ALA A C 1
ATOM 5377 O O . ALA A 1 677 ? 59.951 0.635 -25.200 1.00 34.56 677 ALA A O 1
ATOM 5378 N N . PRO A 1 678 ? 58.470 -0.989 -24.691 1.00 39.03 678 PRO A N 1
ATOM 5379 C CA . PRO A 1 678 ? 59.073 -2.125 -25.400 1.00 39.03 678 PRO A CA 1
ATOM 5380 C C . PRO A 1 678 ? 58.115 -3.305 -25.673 1.00 39.03 678 PRO A C 1
ATOM 5382 O O . PRO A 1 678 ? 57.021 -3.409 -25.124 1.00 39.03 678 PRO A O 1
ATOM 5385 N N . SER A 1 679 ? 58.548 -4.188 -26.577 1.00 32.12 679 SER A N 1
ATOM 5386 C CA . SER A 1 679 ? 57.835 -5.365 -27.102 1.00 32.12 679 SER A CA 1
ATOM 5387 C C . SER A 1 679 ? 58.188 -6.682 -26.359 1.00 32.12 679 SER A C 1
ATOM 5389 O O . SER A 1 679 ? 59.115 -6.688 -25.549 1.00 32.12 679 SER A O 1
ATOM 5391 N N . PRO A 1 680 ? 57.458 -7.803 -26.587 1.00 45.31 680 PRO A N 1
ATOM 5392 C CA . PRO A 1 680 ? 57.481 -8.978 -25.700 1.00 45.31 680 PRO A CA 1
ATOM 5393 C C . PRO A 1 680 ? 58.305 -10.186 -26.217 1.00 45.31 680 PRO A C 1
ATOM 5395 O O . PRO A 1 680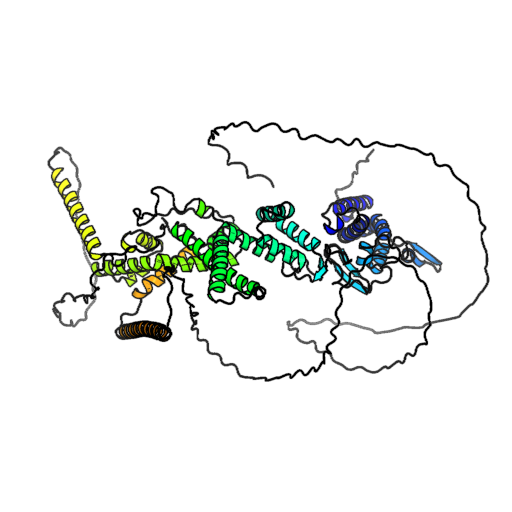 ? 58.594 -10.268 -27.413 1.00 45.31 680 PRO A O 1
ATOM 5398 N N . PRO A 1 681 ? 58.588 -11.189 -25.356 1.00 43.91 681 PRO A N 1
ATOM 5399 C CA . PRO A 1 681 ? 59.054 -12.528 -25.742 1.00 43.91 681 PRO A CA 1
ATOM 5400 C C . PRO A 1 681 ? 57.938 -13.618 -25.708 1.00 43.91 681 PRO A C 1
ATOM 5402 O O . PRO A 1 681 ? 56.835 -13.347 -25.227 1.00 43.91 681 PRO A O 1
ATOM 5405 N N . PRO A 1 682 ? 58.169 -14.845 -26.242 1.00 44.53 682 PRO A N 1
ATOM 5406 C CA . PRO A 1 682 ? 57.082 -15.703 -26.743 1.00 44.53 682 PRO A CA 1
ATOM 5407 C C . PRO A 1 682 ? 56.814 -17.047 -26.017 1.00 44.53 682 PRO A C 1
ATOM 5409 O O . PRO A 1 682 ? 57.700 -17.673 -25.450 1.00 44.53 682 PRO A O 1
ATOM 5412 N N . ILE A 1 683 ? 55.565 -17.511 -26.178 1.00 33.53 683 ILE A N 1
ATOM 5413 C CA . ILE A 1 683 ? 55.049 -18.895 -26.346 1.00 33.53 683 ILE A CA 1
ATOM 5414 C C . ILE A 1 683 ? 55.872 -20.084 -25.792 1.00 33.53 683 ILE A C 1
ATOM 5416 O O . ILE A 1 683 ? 56.896 -20.462 -26.358 1.00 33.53 683 ILE A O 1
ATOM 5420 N N . ALA A 1 684 ? 55.242 -20.870 -24.905 1.00 29.14 684 ALA A N 1
ATOM 5421 C CA . ALA A 1 684 ? 55.410 -22.331 -24.873 1.00 29.14 684 ALA A CA 1
ATOM 5422 C C . ALA A 1 684 ? 54.116 -23.053 -24.433 1.00 29.14 684 ALA A C 1
ATOM 5424 O O . ALA A 1 684 ? 53.704 -22.975 -23.280 1.00 29.14 684 ALA A O 1
ATOM 5425 N N . VAL A 1 685 ? 53.486 -23.802 -25.347 1.00 33.12 685 VAL A N 1
ATOM 5426 C CA . VAL A 1 685 ? 52.342 -24.687 -25.050 1.00 33.12 685 VAL A CA 1
ATOM 5427 C C . VAL A 1 685 ? 52.848 -26.108 -24.798 1.00 33.12 685 VAL A C 1
ATOM 5429 O O . VAL A 1 685 ? 53.576 -26.656 -25.627 1.00 33.12 685 VAL A O 1
ATOM 5432 N N . ARG A 1 686 ? 52.400 -26.759 -23.717 1.00 34.12 686 ARG A N 1
ATOM 5433 C CA . ARG A 1 686 ? 52.519 -28.218 -23.544 1.00 34.12 686 ARG A CA 1
ATOM 5434 C C . ARG A 1 686 ? 51.152 -28.857 -23.313 1.00 34.12 686 ARG A C 1
ATOM 5436 O O . ARG A 1 686 ? 50.328 -28.348 -22.566 1.00 34.12 686 ARG A O 1
ATOM 5443 N N . LYS A 1 687 ? 50.933 -29.983 -23.992 1.00 32.09 687 LYS A N 1
ATOM 5444 C CA . LYS A 1 687 ? 49.734 -30.823 -23.880 1.00 32.09 687 LYS A CA 1
ATOM 5445 C C . LYS A 1 687 ? 49.892 -31.794 -22.709 1.00 32.09 687 LYS A C 1
ATOM 5447 O O . LYS A 1 687 ? 50.983 -32.325 -22.519 1.00 32.09 687 LYS A O 1
ATOM 5452 N N . SER A 1 688 ? 48.791 -32.130 -22.044 1.00 31.48 688 SER A N 1
ATOM 5453 C CA . SER A 1 688 ? 48.649 -33.385 -21.299 1.00 31.48 688 SER A CA 1
ATOM 5454 C C . SER A 1 688 ? 47.314 -34.037 -21.660 1.00 31.48 688 SER A C 1
ATOM 5456 O O . SER A 1 688 ? 46.353 -33.339 -21.976 1.00 31.48 688 SER A O 1
ATOM 5458 N N . ALA A 1 689 ? 47.274 -35.368 -21.676 1.00 32.50 689 ALA A N 1
ATOM 5459 C CA . ALA A 1 689 ? 46.092 -36.155 -22.017 1.00 32.50 689 ALA A CA 1
ATOM 5460 C C . ALA A 1 689 ? 46.065 -37.458 -21.204 1.00 32.50 689 ALA A C 1
ATOM 5462 O O . ALA A 1 689 ? 47.021 -38.232 -21.270 1.00 32.50 689 ALA A O 1
ATOM 5463 N N . ARG A 1 690 ? 44.973 -37.674 -20.454 1.00 32.97 690 ARG A N 1
ATOM 5464 C CA . ARG A 1 690 ? 44.506 -38.874 -19.708 1.00 32.97 690 ARG A CA 1
ATOM 5465 C C . ARG A 1 690 ? 43.413 -38.369 -18.736 1.00 32.97 690 ARG A C 1
ATOM 5467 O O . ARG A 1 690 ? 43.536 -37.239 -18.290 1.00 32.97 690 ARG A O 1
ATOM 5474 N N . LYS A 1 691 ? 42.360 -39.102 -18.353 1.00 33.25 691 LYS A N 1
ATOM 5475 C CA . LYS A 1 691 ? 41.799 -40.412 -18.760 1.00 33.25 691 LYS A CA 1
ATOM 5476 C C . LYS A 1 691 ? 40.311 -40.445 -18.309 1.00 33.25 691 LYS A C 1
ATOM 5478 O O . LYS A 1 691 ? 39.914 -39.592 -17.529 1.00 33.25 691 LYS A O 1
ATOM 5483 N N . ARG A 1 692 ? 39.509 -41.407 -18.787 1.00 34.62 692 ARG A N 1
ATOM 5484 C CA . ARG A 1 692 ? 38.091 -41.613 -18.387 1.00 34.62 692 ARG A CA 1
ATOM 5485 C C . ARG A 1 692 ? 37.940 -42.373 -17.055 1.00 34.62 692 ARG A C 1
ATOM 5487 O O . ARG A 1 692 ? 38.724 -43.298 -16.847 1.00 34.62 692 ARG A O 1
ATOM 5494 N N . ALA A 1 693 ? 36.861 -42.090 -16.318 1.00 29.41 693 ALA A N 1
ATOM 5495 C CA . ALA A 1 693 ? 35.957 -43.015 -15.596 1.00 29.41 693 ALA A CA 1
ATOM 5496 C C . ALA A 1 693 ? 34.626 -42.240 -15.354 1.00 29.41 693 ALA A C 1
ATOM 5498 O O . ALA A 1 693 ? 34.721 -41.027 -15.185 1.00 29.41 693 ALA A O 1
ATOM 5499 N N . SER A 1 694 ? 33.459 -42.761 -15.772 1.00 30.69 694 SER A N 1
ATOM 5500 C CA . SER A 1 694 ? 32.358 -43.329 -14.938 1.00 30.69 694 SER A CA 1
ATOM 5501 C C . SER A 1 694 ? 31.605 -42.281 -14.077 1.00 30.69 694 SER A C 1
ATOM 5503 O O . SER A 1 694 ? 32.205 -41.292 -13.679 1.00 30.69 694 SER A O 1
ATOM 5505 N N . GLU A 1 695 ? 30.295 -42.362 -13.816 1.00 34.47 695 GLU A N 1
ATOM 5506 C CA . GLU A 1 695 ? 29.285 -43.418 -14.047 1.00 34.47 695 GLU A CA 1
ATOM 5507 C C . GLU A 1 695 ? 27.876 -42.789 -14.190 1.00 34.47 695 GLU A C 1
ATOM 5509 O O . GLU A 1 695 ? 27.661 -41.676 -13.713 1.00 34.47 695 GLU A O 1
ATOM 5514 N N . GLU A 1 696 ? 26.932 -43.473 -14.848 1.00 35.72 696 GLU A N 1
ATOM 5515 C CA . GLU A 1 696 ? 25.501 -43.107 -14.866 1.00 35.72 696 GLU A CA 1
ATOM 5516 C C . GLU A 1 696 ? 24.779 -43.715 -13.652 1.00 35.72 696 GLU A C 1
ATOM 5518 O O . GLU A 1 696 ? 25.083 -44.844 -13.276 1.00 35.72 696 GLU A O 1
ATOM 5523 N N . MET A 1 697 ? 23.779 -43.014 -13.109 1.00 32.12 697 MET A N 1
ATOM 5524 C CA . MET A 1 697 ? 22.597 -43.620 -12.479 1.00 32.12 697 MET A CA 1
ATOM 5525 C C . MET A 1 697 ? 21.425 -42.632 -12.580 1.00 32.12 697 MET A C 1
ATOM 5527 O O . MET A 1 697 ? 21.302 -41.708 -11.778 1.00 32.12 697 MET A O 1
ATOM 5531 N N . GLU A 1 698 ? 20.584 -42.833 -13.593 1.00 36.44 698 GLU A N 1
ATOM 5532 C CA . GLU A 1 698 ? 19.195 -42.373 -13.625 1.00 36.44 698 GLU A CA 1
ATOM 5533 C C . GLU A 1 698 ? 18.330 -43.637 -13.583 1.00 36.44 698 GLU A C 1
ATOM 5535 O O . GLU A 1 698 ? 18.402 -44.443 -14.505 1.00 36.44 698 GLU A O 1
ATOM 5540 N N . ASP A 1 699 ? 17.543 -43.817 -12.525 1.00 32.47 699 ASP A N 1
ATOM 5541 C CA . ASP A 1 699 ? 16.508 -44.848 -12.420 1.00 32.47 699 ASP A CA 1
ATOM 5542 C C . ASP A 1 699 ? 15.421 -44.332 -11.465 1.00 32.47 699 ASP A C 1
ATOM 5544 O O . ASP A 1 699 ? 15.708 -44.048 -10.305 1.00 32.47 699 ASP A O 1
ATOM 5548 N N . GLU A 1 700 ? 14.197 -44.162 -11.972 1.00 31.78 700 GLU A N 1
ATOM 5549 C CA . GLU A 1 700 ? 12.955 -44.748 -11.432 1.00 31.78 700 GLU A CA 1
ATOM 5550 C C . GLU A 1 700 ? 11.733 -44.137 -12.141 1.00 31.78 700 GLU A C 1
ATOM 5552 O O . GLU A 1 700 ? 11.222 -43.081 -11.772 1.00 31.78 700 GLU A O 1
ATOM 5557 N N . ASP A 1 701 ? 11.237 -44.847 -13.158 1.00 34.34 701 ASP A N 1
ATOM 5558 C CA . ASP A 1 701 ? 9.957 -44.573 -13.819 1.00 34.34 701 ASP A CA 1
ATOM 5559 C C . ASP A 1 701 ? 9.057 -45.812 -13.651 1.00 34.34 701 ASP A C 1
ATOM 5561 O O . ASP A 1 701 ? 9.427 -46.922 -14.045 1.00 34.34 701 ASP A O 1
ATOM 5565 N N . VAL A 1 702 ? 7.874 -45.655 -13.046 1.00 36.44 702 VAL A N 1
ATOM 5566 C CA . VAL A 1 702 ? 6.953 -46.771 -12.745 1.00 36.44 702 VAL A CA 1
ATOM 5567 C C . VAL A 1 702 ? 5.621 -46.586 -13.474 1.00 36.44 702 VAL A C 1
ATOM 5569 O O . VAL A 1 702 ? 4.670 -46.045 -12.912 1.00 36.44 702 VAL A O 1
ATOM 5572 N N . GLN A 1 703 ? 5.510 -47.109 -14.704 1.00 33.16 703 GLN A N 1
ATOM 5573 C CA . GLN A 1 703 ? 4.215 -47.339 -15.370 1.00 33.16 703 GLN A CA 1
ATOM 5574 C C . GLN A 1 703 ? 4.139 -48.659 -16.171 1.00 33.16 703 GLN A C 1
ATOM 5576 O O . GLN A 1 703 ? 4.580 -48.771 -17.308 1.00 33.16 703 GLN A O 1
ATOM 5581 N N . LEU A 1 704 ? 3.508 -49.652 -15.537 1.00 34.06 704 LEU A N 1
ATOM 5582 C CA . LEU A 1 704 ? 2.450 -50.533 -16.071 1.00 34.06 704 LEU A CA 1
ATOM 5583 C C . LEU A 1 704 ? 2.462 -50.969 -17.566 1.00 34.06 704 LEU A C 1
ATOM 5585 O O . LEU A 1 704 ? 1.807 -50.371 -18.410 1.00 34.06 704 LEU A O 1
ATOM 5589 N N . SER A 1 705 ? 3.022 -52.166 -17.791 1.00 36.53 705 SER A N 1
ATOM 5590 C CA . SER A 1 705 ? 2.351 -53.377 -18.340 1.00 36.53 705 SER A CA 1
ATOM 5591 C C . SER A 1 705 ? 1.640 -53.413 -19.719 1.00 36.53 705 SER A C 1
ATOM 5593 O O . SER A 1 705 ? 0.687 -52.678 -19.949 1.00 36.53 705 SER A O 1
ATOM 5595 N N . HIS A 1 706 ? 1.936 -54.495 -20.473 1.00 31.61 706 HIS A N 1
ATOM 5596 C CA . HIS A 1 706 ? 1.232 -55.045 -21.662 1.00 31.61 706 HIS A CA 1
ATOM 5597 C C . HIS A 1 706 ? 1.251 -54.159 -22.946 1.00 31.61 706 HIS A C 1
ATOM 5599 O O . HIS A 1 706 ? 1.142 -52.946 -22.876 1.00 31.61 706 HIS A O 1
ATOM 5605 N N . ASP A 1 707 ? 1.402 -54.678 -24.177 1.00 29.75 707 ASP A N 1
ATOM 5606 C CA . ASP A 1 707 ? 1.300 -56.071 -24.642 1.00 29.75 707 ASP A CA 1
ATOM 5607 C C . ASP A 1 707 ? 2.186 -56.414 -25.876 1.00 29.75 707 ASP A C 1
ATOM 5609 O O . ASP A 1 707 ? 2.712 -55.553 -26.576 1.00 29.75 707 ASP A O 1
ATOM 5613 N N . SER A 1 708 ? 2.304 -57.724 -26.083 1.00 33.56 708 SER A N 1
ATOM 5614 C CA . SER A 1 708 ? 2.903 -58.586 -27.119 1.00 33.56 708 SER A CA 1
ATOM 5615 C C . SER A 1 708 ? 3.150 -58.156 -28.597 1.00 33.56 708 SER A C 1
ATOM 5617 O O . SER A 1 708 ? 2.382 -57.452 -29.241 1.00 33.56 708 SER A O 1
ATOM 5619 N N . ASP A 1 709 ? 4.215 -58.782 -29.139 1.00 30.22 709 ASP A N 1
ATOM 5620 C CA . ASP A 1 709 ? 4.482 -59.254 -30.522 1.00 30.22 709 ASP A CA 1
ATOM 5621 C C . ASP A 1 709 ? 4.425 -58.324 -31.763 1.00 30.22 709 ASP A C 1
ATOM 5623 O O . ASP A 1 709 ? 3.364 -57.945 -32.248 1.00 30.22 709 ASP A O 1
ATOM 5627 N N . SER A 1 710 ? 5.580 -58.182 -32.444 1.00 32.34 710 SER A N 1
ATOM 5628 C CA . SER A 1 710 ? 5.715 -58.523 -33.881 1.00 32.34 710 SER A CA 1
ATOM 5629 C C . SER A 1 710 ? 7.174 -58.493 -34.377 1.00 32.34 710 SER A C 1
ATOM 5631 O O . SER A 1 710 ? 7.896 -57.505 -34.254 1.00 32.34 710 SER A O 1
ATOM 5633 N N . SER A 1 711 ? 7.607 -59.586 -35.003 1.00 32.75 711 SER A N 1
ATOM 5634 C CA . SER A 1 711 ? 8.935 -59.790 -35.603 1.00 32.75 711 SER A CA 1
ATOM 5635 C C . SER A 1 711 ? 9.064 -59.286 -37.056 1.00 32.75 711 SER A C 1
ATOM 5637 O O . SER A 1 711 ? 8.157 -59.564 -37.834 1.00 32.75 711 SER A O 1
ATOM 5639 N N . TYR A 1 712 ? 10.226 -58.735 -37.475 1.00 30.52 712 TYR A N 1
ATOM 5640 C CA . TYR A 1 712 ? 11.114 -59.274 -38.552 1.00 30.52 712 TYR A CA 1
ATOM 5641 C C . TYR A 1 712 ? 12.276 -58.324 -38.973 1.00 30.52 712 TYR A C 1
ATOM 5643 O O . TYR A 1 712 ? 12.081 -57.123 -39.051 1.00 30.52 712 TYR A O 1
ATOM 5651 N N . ARG A 1 713 ? 13.449 -58.918 -39.306 1.00 30.61 713 ARG A N 1
ATOM 5652 C CA . ARG A 1 713 ? 14.617 -58.481 -40.152 1.00 30.61 713 ARG A CA 1
ATOM 5653 C C . ARG A 1 713 ? 14.848 -56.975 -40.477 1.00 30.61 713 ARG A C 1
ATOM 5655 O O . ARG A 1 713 ? 13.943 -56.291 -40.916 1.00 30.61 713 ARG A O 1
ATOM 5662 N N . GLY A 1 714 ? 16.080 -56.444 -40.544 1.00 28.03 714 GLY A N 1
ATOM 5663 C CA . GLY A 1 714 ? 17.431 -57.033 -40.448 1.00 28.03 714 GLY A CA 1
ATOM 5664 C C . GLY A 1 714 ? 18.510 -56.201 -41.197 1.00 28.03 714 GLY A C 1
ATOM 5665 O O . GLY A 1 714 ? 18.194 -55.205 -41.837 1.00 28.03 714 GLY A O 1
ATOM 5666 N N . THR A 1 715 ? 19.771 -56.663 -41.160 1.00 30.47 715 THR A N 1
ATOM 5667 C CA . THR A 1 715 ? 20.965 -56.228 -41.953 1.00 30.47 715 THR A CA 1
ATOM 5668 C C . THR A 1 715 ? 21.645 -54.857 -41.708 1.00 30.47 715 THR A C 1
ATOM 5670 O O . THR A 1 715 ? 21.306 -53.832 -42.284 1.00 30.47 715 THR A O 1
ATOM 5673 N N . ASN A 1 716 ? 22.747 -54.941 -40.949 1.00 27.33 716 ASN A N 1
ATOM 5674 C CA . ASN A 1 716 ? 24.031 -54.205 -41.041 1.00 27.33 716 ASN A CA 1
ATOM 5675 C C . ASN A 1 716 ? 24.685 -54.235 -42.461 1.00 27.33 716 ASN A C 1
ATOM 5677 O O . ASN A 1 716 ? 24.265 -55.068 -43.265 1.00 27.33 716 ASN A O 1
ATOM 5681 N N . PRO A 1 717 ? 25.854 -53.583 -42.721 1.00 45.28 717 PRO A N 1
ATOM 5682 C CA . PRO A 1 717 ? 26.397 -52.309 -42.194 1.00 45.28 717 PRO A CA 1
ATOM 5683 C C . PRO A 1 717 ? 27.191 -51.459 -43.246 1.00 45.28 717 PRO A C 1
ATOM 5685 O O . PRO A 1 717 ? 27.429 -51.902 -44.360 1.00 45.28 717 PRO A O 1
ATOM 5688 N N . SER A 1 718 ? 27.753 -50.320 -42.798 1.00 29.67 718 SER A N 1
ATOM 5689 C CA . SER A 1 718 ? 29.068 -49.734 -43.187 1.00 29.67 718 SER A CA 1
ATOM 5690 C C . SER A 1 718 ? 29.377 -49.337 -44.649 1.00 29.67 718 SER A C 1
ATOM 5692 O O . SER A 1 718 ? 29.262 -50.140 -45.565 1.00 29.67 718 SER A O 1
ATOM 5694 N N . LEU A 1 719 ? 29.952 -48.134 -44.834 1.00 29.98 719 LEU A N 1
ATOM 5695 C CA . LEU A 1 719 ? 31.257 -47.915 -45.503 1.00 29.98 719 LEU A CA 1
ATOM 5696 C C . LEU A 1 719 ? 31.627 -46.416 -45.556 1.00 29.98 719 LEU A C 1
ATOM 5698 O O . LEU A 1 719 ? 30.914 -45.597 -46.130 1.00 29.98 719 LEU A O 1
ATOM 5702 N N . THR A 1 720 ? 32.798 -46.065 -45.019 1.00 35.78 720 THR A N 1
ATOM 5703 C CA . THR A 1 720 ? 33.569 -44.879 -45.452 1.00 35.78 720 THR A CA 1
ATOM 5704 C C . THR A 1 720 ? 34.368 -45.256 -46.718 1.00 35.78 720 THR A C 1
ATOM 5706 O O . THR A 1 720 ? 34.514 -46.456 -46.976 1.00 35.78 720 THR A O 1
ATOM 5709 N N . PRO A 1 721 ? 34.901 -44.310 -47.534 1.00 41.97 721 PRO A N 1
ATOM 5710 C CA . PRO A 1 721 ? 36.267 -43.850 -47.230 1.00 41.97 721 PRO A CA 1
ATOM 5711 C C . PRO A 1 721 ? 36.741 -42.483 -47.806 1.00 41.97 721 PRO A C 1
ATOM 5713 O O . PRO A 1 721 ? 36.201 -41.922 -48.753 1.00 41.97 721 PRO A O 1
ATOM 5716 N N . ASN A 1 722 ? 37.925 -42.103 -47.314 1.00 29.36 722 ASN A N 1
ATOM 5717 C CA . ASN A 1 722 ? 39.044 -41.440 -48.008 1.00 29.36 722 ASN A CA 1
ATOM 5718 C C . ASN A 1 722 ? 39.083 -39.923 -48.282 1.00 29.36 722 ASN A C 1
ATOM 5720 O O . ASN A 1 722 ? 38.451 -39.360 -49.171 1.00 29.36 722 ASN A O 1
ATOM 5724 N N . ALA A 1 723 ? 40.070 -39.321 -47.612 1.00 32.44 723 ALA A N 1
ATOM 5725 C CA . ALA A 1 723 ? 40.696 -38.050 -47.934 1.00 32.44 723 ALA A CA 1
ATOM 5726 C C . ALA A 1 723 ? 41.507 -38.079 -49.246 1.00 32.44 723 ALA A C 1
ATOM 5728 O O . ALA A 1 723 ? 42.069 -39.107 -49.620 1.00 32.44 723 ALA A O 1
ATOM 5729 N N . LYS A 1 724 ? 41.704 -36.895 -49.844 1.00 33.44 724 LYS A N 1
ATOM 5730 C CA . LYS A 1 724 ? 42.843 -36.563 -50.720 1.00 33.44 724 LYS A CA 1
ATOM 5731 C C . LYS A 1 724 ? 43.197 -35.074 -50.581 1.00 33.44 724 LYS A C 1
ATOM 5733 O O . LYS A 1 724 ? 42.418 -34.214 -50.971 1.00 33.44 724 LYS A O 1
ATOM 5738 N N . LYS A 1 725 ? 44.398 -34.773 -50.067 1.00 36.28 725 LYS A N 1
ATOM 5739 C CA . LYS A 1 725 ? 45.121 -33.529 -50.418 1.00 36.28 725 LYS A CA 1
ATOM 5740 C C . LYS A 1 725 ? 45.580 -33.658 -51.885 1.00 36.28 725 LYS A C 1
ATOM 5742 O O . LYS A 1 725 ? 45.758 -34.796 -52.331 1.00 36.28 725 LYS A O 1
ATOM 5747 N N . PRO A 1 726 ? 45.840 -32.559 -52.623 1.00 38.06 726 PRO A N 1
ATOM 5748 C CA . PRO A 1 726 ? 47.243 -32.122 -52.673 1.00 38.06 726 PRO A CA 1
ATOM 5749 C C . PRO A 1 726 ? 47.511 -30.623 -52.965 1.00 38.06 726 PRO A C 1
ATOM 5751 O O . PRO A 1 726 ? 46.682 -29.904 -53.504 1.00 38.06 726 PRO A O 1
ATOM 5754 N N . ARG A 1 727 ? 48.791 -30.278 -52.752 1.00 31.58 727 ARG A N 1
ATOM 5755 C CA . ARG A 1 727 ? 49.639 -29.335 -53.516 1.00 31.58 727 ARG A CA 1
ATOM 5756 C C . ARG A 1 727 ? 49.512 -27.816 -53.303 1.00 31.58 727 ARG A C 1
ATOM 5758 O O . ARG A 1 727 ? 48.467 -27.207 -53.472 1.00 31.58 727 ARG A O 1
ATOM 5765 N N . MET A 1 728 ? 50.675 -27.221 -53.025 1.00 31.25 728 MET A N 1
ATOM 5766 C CA . MET A 1 728 ? 50.949 -25.785 -53.110 1.00 31.25 728 MET A CA 1
ATOM 5767 C C . MET A 1 728 ? 51.137 -25.340 -54.567 1.00 31.25 728 MET A C 1
ATOM 5769 O O . MET A 1 728 ? 51.595 -26.125 -55.399 1.00 31.25 728 MET A O 1
ATOM 5773 N N . GLY A 1 729 ? 50.904 -24.055 -54.826 1.00 31.02 729 GLY A N 1
ATOM 5774 C CA . GLY A 1 729 ? 51.370 -23.353 -56.018 1.00 31.02 729 GLY A CA 1
ATOM 5775 C C . GLY A 1 729 ? 51.530 -21.869 -55.702 1.00 31.02 729 GLY A C 1
ATOM 5776 O O . GLY A 1 729 ? 50.534 -21.182 -55.506 1.00 31.02 729 GLY A O 1
ATOM 5777 N N . SER A 1 730 ? 52.773 -21.398 -55.611 1.00 33.03 730 SER A N 1
ATOM 5778 C CA . SER A 1 730 ? 53.089 -19.969 -55.520 1.00 33.03 730 SER A CA 1
ATOM 5779 C C . SER A 1 730 ? 53.096 -19.356 -56.919 1.00 33.03 730 SER A C 1
ATOM 5781 O O . SER A 1 730 ? 53.608 -19.980 -57.847 1.00 33.03 730 SER A O 1
ATOM 5783 N N . ALA A 1 731 ? 52.602 -18.127 -57.054 1.00 34.12 731 ALA A N 1
ATOM 5784 C CA . ALA A 1 731 ? 52.851 -17.275 -58.212 1.00 34.12 731 ALA A CA 1
ATOM 5785 C C . ALA A 1 731 ? 52.886 -15.808 -57.760 1.00 34.12 731 ALA A C 1
ATOM 5787 O O . ALA A 1 731 ? 51.990 -15.354 -57.050 1.00 34.12 731 ALA A O 1
ATOM 5788 N N . GLU A 1 732 ? 53.947 -15.103 -58.143 1.00 34.31 732 GLU A N 1
ATOM 5789 C CA . GLU A 1 732 ? 54.098 -13.653 -57.990 1.00 34.31 732 GLU A CA 1
ATOM 5790 C C . GLU A 1 732 ? 53.533 -12.910 -59.222 1.00 34.31 732 GLU A C 1
ATOM 5792 O O . GLU A 1 732 ? 53.102 -13.545 -60.185 1.00 34.31 732 GLU A O 1
ATOM 5797 N N . LEU A 1 733 ? 53.681 -11.575 -59.206 1.00 33.00 733 LEU A N 1
ATOM 5798 C CA . LEU A 1 733 ? 53.492 -10.590 -60.290 1.00 33.00 733 LEU A CA 1
ATOM 5799 C C . LEU A 1 733 ? 52.090 -9.975 -60.442 1.00 33.00 733 LEU A C 1
ATOM 5801 O O . LEU A 1 733 ? 51.071 -10.656 -60.399 1.00 33.00 733 LEU A O 1
ATOM 5805 N N . GLY A 1 734 ? 52.079 -8.656 -60.687 1.00 29.84 734 GLY A N 1
ATOM 5806 C CA . GLY A 1 734 ? 50.883 -7.893 -61.066 1.00 29.84 734 GLY A CA 1
ATOM 5807 C C . GLY A 1 734 ? 50.756 -6.522 -60.394 1.00 29.84 734 GLY A C 1
ATOM 5808 O O . GLY A 1 734 ? 49.812 -6.299 -59.644 1.00 29.84 734 GLY A O 1
ATOM 5809 N N . SER A 1 735 ? 51.687 -5.595 -60.642 1.00 31.39 735 SER A N 1
ATOM 5810 C CA . SER A 1 735 ? 51.479 -4.176 -60.315 1.00 31.39 735 SER A CA 1
ATOM 5811 C C . SER A 1 735 ? 50.675 -3.486 -61.415 1.00 31.39 735 SER A C 1
ATOM 5813 O O . SER A 1 735 ? 51.082 -3.583 -62.569 1.00 31.39 735 SER A O 1
ATOM 5815 N N . GLU A 1 736 ? 49.655 -2.696 -61.077 1.00 32.34 736 GLU A N 1
ATOM 5816 C CA . GLU A 1 736 ? 49.138 -1.660 -61.984 1.00 32.34 736 GLU A CA 1
ATOM 5817 C C . GLU A 1 736 ? 48.425 -0.539 -61.204 1.00 32.34 736 GLU A C 1
ATOM 5819 O O . GLU A 1 736 ? 47.510 -0.784 -60.419 1.00 32.34 736 GLU A O 1
ATOM 5824 N N . ASN A 1 737 ? 48.881 0.703 -61.404 1.00 38.44 737 ASN A N 1
ATOM 5825 C CA . ASN A 1 737 ? 48.252 1.920 -60.879 1.00 38.44 737 ASN A CA 1
ATOM 5826 C C . ASN A 1 737 ? 47.237 2.467 -61.898 1.00 38.44 737 ASN A C 1
ATOM 5828 O O . ASN A 1 737 ? 47.557 2.492 -63.088 1.00 38.44 737 ASN A O 1
ATOM 5832 N N . PRO A 1 738 ? 46.112 3.056 -61.459 1.00 46.22 738 PRO A N 1
ATOM 5833 C CA . PRO A 1 738 ? 45.369 4.043 -62.238 1.00 46.22 738 PRO A CA 1
ATOM 5834 C C . PRO A 1 738 ? 45.649 5.502 -61.778 1.00 46.22 738 PRO A C 1
ATOM 5836 O O . PRO A 1 738 ? 46.113 5.717 -60.656 1.00 46.22 738 PRO A O 1
ATOM 5839 N N . PRO A 1 739 ? 45.421 6.513 -62.646 1.00 46.50 739 PRO A N 1
ATOM 5840 C CA . PRO A 1 739 ? 45.983 7.868 -62.512 1.00 46.50 739 PRO A CA 1
ATOM 5841 C C . PRO A 1 739 ? 45.076 8.893 -61.785 1.00 46.50 739 PRO A C 1
ATOM 5843 O O . PRO A 1 739 ? 43.895 8.624 -61.567 1.00 46.50 739 PRO A O 1
ATOM 5846 N N . PRO A 1 740 ? 45.597 10.095 -61.449 1.00 45.44 740 PRO A N 1
ATOM 5847 C CA . PRO A 1 740 ? 44.833 11.166 -60.804 1.00 45.44 740 PRO A CA 1
ATOM 5848 C C . PRO A 1 740 ? 44.137 12.122 -61.796 1.00 45.44 740 PRO A C 1
ATOM 5850 O O . PRO A 1 740 ? 44.702 12.496 -62.823 1.00 45.44 740 PRO A O 1
ATOM 5853 N N . SER A 1 741 ? 42.946 12.601 -61.425 1.00 35.22 741 SER A N 1
ATOM 5854 C CA . SER A 1 741 ? 42.209 13.704 -62.074 1.00 35.22 741 SER A CA 1
ATOM 5855 C C . SER A 1 741 ? 41.274 14.342 -61.029 1.00 35.22 741 SER A C 1
ATOM 5857 O O . SER A 1 741 ? 40.349 13.682 -60.566 1.00 35.22 741 SER A O 1
ATOM 5859 N N . SER A 1 742 ? 41.624 15.484 -60.429 1.00 36.22 742 SER A N 1
ATOM 5860 C CA . SER A 1 742 ? 41.437 16.863 -60.931 1.00 36.22 742 SER A CA 1
ATOM 5861 C C . SER A 1 742 ? 40.090 17.480 -60.518 1.00 36.22 742 SER A C 1
ATOM 5863 O O . SER A 1 742 ? 39.058 17.185 -61.119 1.00 36.22 742 SER A O 1
ATOM 5865 N N . ASP A 1 743 ? 40.134 18.383 -59.531 1.00 35.41 743 ASP A N 1
ATOM 5866 C CA . ASP A 1 743 ? 39.052 19.324 -59.198 1.00 35.41 743 ASP A CA 1
ATOM 5867 C C . ASP A 1 743 ? 38.643 20.186 -60.407 1.00 35.41 743 ASP A C 1
ATOM 5869 O O . ASP A 1 743 ? 39.451 20.426 -61.313 1.00 35.41 743 ASP A O 1
ATOM 5873 N N . PRO A 1 744 ? 37.423 20.753 -60.383 1.00 48.16 744 PRO A N 1
ATOM 5874 C CA . PRO A 1 744 ? 37.397 22.204 -60.185 1.00 48.16 744 PRO A CA 1
ATOM 5875 C C . PRO A 1 744 ? 36.265 22.733 -59.279 1.00 48.16 744 PRO A C 1
ATOM 5877 O O . PRO A 1 744 ? 35.081 22.574 -59.551 1.00 48.16 744 PRO A O 1
ATOM 5880 N N . SER A 1 745 ? 36.677 23.527 -58.287 1.00 32.47 745 SER A N 1
ATOM 5881 C CA . SER A 1 745 ? 36.254 24.927 -58.099 1.00 32.47 745 SER A CA 1
ATOM 5882 C C . SER A 1 745 ? 34.759 25.311 -58.197 1.00 32.47 745 SER A C 1
ATOM 5884 O O . SER A 1 745 ? 34.212 25.520 -59.274 1.00 32.47 745 SER A O 1
ATOM 5886 N N . SER A 1 746 ? 34.214 25.630 -57.018 1.00 33.69 746 SER A N 1
ATOM 5887 C CA . SER A 1 746 ? 33.421 26.830 -56.674 1.00 33.69 746 SER A CA 1
ATOM 5888 C C . SER A 1 746 ? 32.197 27.268 -57.511 1.00 33.69 746 SER A C 1
ATOM 5890 O O . SER A 1 746 ? 32.290 27.675 -58.668 1.00 33.69 746 SER A O 1
ATOM 5892 N N . LYS A 1 747 ? 31.055 27.388 -56.810 1.00 32.31 747 LYS A N 1
ATOM 5893 C CA . LYS A 1 747 ? 30.229 28.616 -56.726 1.00 32.31 747 LYS A CA 1
ATOM 5894 C C . LYS A 1 747 ? 29.095 28.437 -55.710 1.00 32.31 747 LYS A C 1
ATOM 5896 O O . LYS A 1 747 ? 28.142 27.709 -55.964 1.00 32.31 747 LYS A O 1
ATOM 5901 N N . SER A 1 748 ? 29.186 29.148 -54.590 1.00 33.59 748 SER A N 1
ATOM 5902 C CA . SER A 1 748 ? 28.123 29.245 -53.581 1.00 33.59 748 SER A CA 1
ATOM 5903 C C . SER A 1 748 ? 27.431 30.606 -53.704 1.00 33.59 748 SER A C 1
ATOM 5905 O O . SER A 1 748 ? 28.138 31.615 -53.700 1.00 33.59 748 SER A O 1
ATOM 5907 N N . PRO A 1 749 ? 26.092 30.690 -53.783 1.00 43.56 749 PRO A N 1
ATOM 5908 C CA . PRO A 1 749 ? 25.390 31.947 -53.586 1.00 43.56 749 PRO A CA 1
ATOM 5909 C C . PRO A 1 749 ? 25.226 32.218 -52.085 1.00 43.56 749 PRO A C 1
ATOM 5911 O O . PRO A 1 749 ? 24.629 31.434 -51.349 1.00 43.56 749 PRO A O 1
ATOM 5914 N N . THR A 1 750 ? 25.752 33.352 -51.635 1.00 35.31 750 THR A N 1
ATOM 5915 C CA . THR A 1 750 ? 25.415 33.957 -50.344 1.00 35.31 750 THR A CA 1
ATOM 5916 C C . THR A 1 750 ? 23.928 34.292 -50.295 1.00 35.31 750 THR A C 1
ATOM 5918 O O . THR A 1 750 ? 23.433 34.936 -51.219 1.00 35.31 750 THR A O 1
ATOM 5921 N N . ASN A 1 751 ? 23.240 33.955 -49.203 1.00 31.28 751 ASN A N 1
ATOM 5922 C CA . ASN A 1 751 ? 21.952 34.570 -48.899 1.00 31.28 751 ASN A CA 1
ATOM 5923 C C . ASN A 1 751 ? 21.894 34.944 -47.415 1.00 31.28 751 ASN A C 1
ATOM 5925 O O . ASN A 1 751 ? 21.780 34.090 -46.539 1.00 31.28 751 ASN A O 1
ATOM 5929 N N . SER A 1 752 ? 22.045 36.237 -47.152 1.00 34.66 752 SER A N 1
ATOM 5930 C CA . SER A 1 752 ? 21.931 36.852 -45.836 1.00 34.66 752 SER A CA 1
ATOM 5931 C C . SER A 1 752 ? 20.467 37.170 -45.546 1.00 34.66 752 SER A C 1
ATOM 5933 O O . SER A 1 752 ? 19.883 37.979 -46.259 1.00 34.66 752 SER A O 1
ATOM 5935 N N . ASN A 1 753 ? 19.906 36.601 -44.482 1.00 31.05 753 ASN A N 1
ATOM 5936 C CA . ASN A 1 753 ? 18.666 37.088 -43.879 1.00 31.05 753 ASN A CA 1
ATOM 5937 C C . ASN A 1 753 ? 18.855 37.166 -42.364 1.00 31.05 753 ASN A C 1
ATOM 5939 O O . ASN A 1 753 ? 18.601 36.212 -41.634 1.00 31.05 753 ASN A O 1
ATOM 5943 N N . THR A 1 754 ? 19.323 38.325 -41.912 1.00 35.16 754 THR A N 1
ATOM 5944 C CA . THR A 1 754 ? 19.163 38.780 -40.531 1.00 35.16 754 THR A CA 1
ATOM 5945 C C . THR A 1 754 ? 17.675 38.931 -40.235 1.00 35.16 754 THR A C 1
ATOM 5947 O O . THR A 1 754 ? 17.018 39.768 -40.852 1.00 35.16 754 THR A O 1
ATOM 5950 N N . TRP A 1 755 ? 17.157 38.149 -39.291 1.00 33.22 755 TRP A N 1
ATOM 5951 C CA . TRP A 1 755 ? 15.912 38.471 -38.599 1.00 33.22 755 TRP A CA 1
ATOM 5952 C C . TRP A 1 755 ? 16.271 39.032 -37.229 1.00 33.22 755 TRP A C 1
ATOM 5954 O O . TRP A 1 755 ? 17.078 38.452 -36.508 1.00 33.22 755 TRP A O 1
ATOM 5964 N N . THR A 1 756 ? 15.732 40.208 -36.939 1.00 33.75 756 THR A N 1
ATOM 5965 C CA . THR A 1 756 ? 15.911 40.941 -35.688 1.00 33.75 756 THR A CA 1
ATOM 5966 C C . THR A 1 756 ? 14.922 40.452 -34.640 1.00 33.75 756 THR A C 1
ATOM 5968 O O . THR A 1 756 ? 13.721 40.440 -34.917 1.00 33.75 756 THR A O 1
ATOM 5971 N N . ASP A 1 757 ? 15.412 40.140 -33.442 1.00 36.12 757 ASP A N 1
ATOM 5972 C CA . ASP A 1 757 ? 14.582 40.119 -32.236 1.00 36.12 757 ASP A CA 1
ATOM 5973 C C . ASP A 1 757 ? 14.001 41.516 -31.964 1.00 36.12 757 ASP A C 1
ATOM 5975 O O . ASP A 1 757 ? 14.703 42.521 -32.125 1.00 36.12 757 ASP A O 1
ATOM 5979 N N . PRO A 1 758 ? 12.737 41.594 -31.526 1.00 45.88 758 PRO A N 1
ATOM 5980 C CA . PRO A 1 758 ? 12.232 42.690 -30.726 1.00 45.88 758 PRO A CA 1
ATOM 5981 C C . PRO A 1 758 ? 12.000 42.207 -29.288 1.00 45.88 758 PRO A C 1
ATOM 5983 O O . PRO A 1 758 ? 11.016 41.517 -29.007 1.00 45.88 758 PRO A O 1
ATOM 5986 N N . ASP A 1 759 ? 12.881 42.613 -28.373 1.00 37.88 759 ASP A N 1
ATOM 5987 C CA . ASP A 1 759 ? 12.587 42.577 -26.941 1.00 37.88 759 ASP A CA 1
ATOM 5988 C C . ASP A 1 759 ? 11.304 43.371 -26.667 1.00 37.88 759 ASP A C 1
ATOM 5990 O O . ASP A 1 759 ? 11.154 44.508 -27.124 1.00 37.88 759 ASP A O 1
ATOM 5994 N N . HIS A 1 760 ? 10.383 42.784 -25.903 1.00 34.69 760 HIS A N 1
ATOM 5995 C CA . HIS A 1 760 ? 9.212 43.491 -25.399 1.00 34.69 760 HIS A CA 1
ATOM 5996 C C . HIS A 1 760 ? 9.157 43.356 -23.880 1.00 34.69 760 HIS A C 1
ATOM 5998 O O . HIS A 1 760 ? 8.553 42.437 -23.327 1.00 34.69 760 HIS A O 1
ATOM 6004 N N . GLU A 1 761 ? 9.800 44.306 -23.204 1.00 37.25 761 GLU A N 1
ATOM 6005 C CA . GLU A 1 761 ? 9.496 44.599 -21.808 1.00 37.25 761 GLU A CA 1
ATOM 6006 C C . GLU A 1 761 ? 8.010 44.986 -21.706 1.00 37.25 761 GLU A C 1
ATOM 6008 O O . GLU A 1 761 ? 7.484 45.733 -22.540 1.00 37.25 761 GLU A O 1
ATOM 6013 N N . ILE A 1 762 ? 7.325 44.453 -20.694 1.00 35.09 762 ILE A N 1
ATOM 6014 C CA . ILE A 1 762 ? 5.978 44.874 -20.306 1.00 35.09 762 ILE A CA 1
ATOM 6015 C C . ILE A 1 762 ? 6.066 45.345 -18.859 1.00 35.09 762 ILE A C 1
ATOM 6017 O O . ILE A 1 762 ? 6.284 44.550 -17.944 1.00 35.09 762 ILE A O 1
ATOM 6021 N N . GLU A 1 763 ? 5.907 46.653 -18.666 1.00 30.86 763 GLU A N 1
ATOM 6022 C CA . GLU A 1 763 ? 5.808 47.267 -17.345 1.00 30.86 763 GLU A CA 1
ATOM 6023 C C . GLU A 1 763 ? 4.570 46.743 -16.605 1.00 30.86 763 GLU A C 1
ATOM 6025 O O . GLU A 1 763 ? 3.436 46.875 -17.073 1.00 30.86 763 GLU A O 1
ATOM 6030 N N . LEU A 1 764 ? 4.779 46.196 -15.407 1.00 31.69 764 LEU A N 1
ATOM 6031 C CA . LEU A 1 764 ? 3.702 45.913 -14.464 1.00 31.69 764 LEU A CA 1
ATOM 6032 C C . LEU A 1 764 ? 3.227 47.228 -13.834 1.00 31.69 764 LEU A C 1
ATOM 6034 O O . LEU A 1 764 ? 3.806 47.705 -12.858 1.00 31.69 764 LEU A O 1
ATOM 6038 N N . THR A 1 765 ? 2.158 47.808 -14.379 1.00 33.03 765 THR A N 1
ATOM 6039 C CA . THR A 1 765 ? 1.432 48.902 -13.723 1.00 33.03 765 THR A CA 1
ATOM 6040 C C . THR A 1 765 ? 0.449 48.350 -12.693 1.00 33.03 765 THR A C 1
ATOM 6042 O O . THR A 1 765 ? -0.407 47.518 -12.988 1.00 33.03 765 THR A O 1
ATOM 6045 N N . SER A 1 766 ? 0.583 48.816 -11.453 1.00 41.91 766 SER A N 1
ATOM 6046 C CA . SER A 1 766 ? -0.295 48.473 -10.338 1.00 41.91 766 SER A CA 1
ATOM 6047 C C . SER A 1 766 ? -1.595 49.283 -10.373 1.00 41.91 766 SER A C 1
ATOM 6049 O O . SER A 1 766 ? -1.588 50.495 -10.584 1.00 41.91 766 SER A O 1
ATOM 6051 N N . VAL A 1 767 ? -2.718 48.611 -10.113 1.00 33.53 767 VAL A N 1
ATOM 6052 C CA . VAL A 1 767 ? -4.047 49.211 -9.904 1.00 33.53 767 VAL A CA 1
ATOM 6053 C C . VAL A 1 767 ? -4.651 48.576 -8.636 1.00 33.53 767 VAL A C 1
ATOM 6055 O O . VAL A 1 767 ? -4.380 47.397 -8.393 1.00 33.53 767 VAL A O 1
ATOM 6058 N N . PRO A 1 768 ? -5.375 49.320 -7.774 1.00 43.69 768 PRO A N 1
ATOM 6059 C CA . PRO A 1 768 ? -5.669 48.871 -6.410 1.00 43.69 768 PRO A CA 1
ATOM 6060 C C . PRO A 1 768 ? -6.779 47.817 -6.333 1.00 43.69 768 PRO A C 1
ATOM 6062 O O . PRO A 1 768 ? -7.680 47.795 -7.169 1.00 43.69 768 PRO A O 1
ATOM 6065 N N . GLN A 1 769 ? -6.757 47.005 -5.271 1.00 32.03 769 GLN A N 1
ATOM 6066 C CA . GLN A 1 769 ? -7.934 46.247 -4.844 1.00 32.03 769 GLN A CA 1
ATOM 6067 C C . GLN A 1 769 ? -9.001 47.207 -4.309 1.00 32.03 769 GLN A C 1
ATOM 6069 O O . GLN A 1 769 ? -8.720 48.017 -3.425 1.00 32.03 769 GLN A O 1
ATOM 6074 N N . GLU A 1 770 ? -10.221 47.070 -4.818 1.00 34.97 770 GLU A N 1
ATOM 6075 C CA . GLU A 1 770 ? -11.432 47.675 -4.266 1.00 34.97 770 GLU A CA 1
ATOM 6076 C C . GLU A 1 770 ? -12.308 46.535 -3.721 1.00 34.97 770 GLU A C 1
ATOM 6078 O O . GLU A 1 770 ? -12.419 45.477 -4.345 1.00 34.97 770 GLU A O 1
ATOM 6083 N N . GLU A 1 771 ? -12.851 46.708 -2.516 1.00 49.38 771 GLU A N 1
ATOM 6084 C CA . GLU A 1 771 ? -13.629 45.683 -1.813 1.00 49.38 771 GLU A CA 1
ATOM 6085 C C . GLU A 1 771 ? -14.999 45.473 -2.478 1.00 49.38 771 GLU A C 1
ATOM 6087 O O . GLU A 1 771 ? -15.718 46.439 -2.754 1.00 49.38 771 GLU A O 1
ATOM 6092 N N . GLN A 1 772 ? -15.399 44.212 -2.684 1.00 34.81 772 GLN A N 1
ATOM 6093 C CA . GLN A 1 772 ? -16.801 43.873 -2.938 1.00 34.81 772 GLN A CA 1
ATOM 6094 C C . GLN A 1 772 ? -17.105 42.394 -2.660 1.00 34.81 772 GLN A C 1
ATOM 6096 O O . GLN A 1 772 ? -16.588 41.501 -3.333 1.00 34.81 772 GLN A O 1
ATOM 6101 N N . ASP A 1 773 ? -17.978 42.162 -1.678 1.00 47.44 773 ASP A N 1
ATOM 6102 C CA . ASP A 1 773 ? -18.676 40.892 -1.466 1.00 47.44 773 ASP A CA 1
ATOM 6103 C C . ASP A 1 773 ? -19.546 40.520 -2.676 1.00 47.44 773 ASP A C 1
ATOM 6105 O O . ASP A 1 773 ? -20.116 41.395 -3.341 1.00 47.44 773 ASP A O 1
ATOM 6109 N N . PRO A 1 774 ? -19.762 39.215 -2.890 1.00 48.56 774 PRO A N 1
ATOM 6110 C CA . PRO A 1 774 ? -21.035 38.747 -3.414 1.00 48.56 774 PRO A CA 1
ATOM 6111 C C . PRO A 1 774 ? -21.647 37.634 -2.549 1.00 48.56 774 PRO A C 1
ATOM 6113 O O . PRO A 1 774 ? -21.104 36.532 -2.447 1.00 48.56 774 PRO A O 1
ATOM 6116 N N . ASP A 1 775 ? -22.844 37.902 -2.019 1.00 39.72 775 ASP A N 1
ATOM 6117 C CA . ASP A 1 775 ? -23.761 36.878 -1.510 1.00 39.72 775 ASP A CA 1
ATOM 6118 C C . ASP A 1 775 ? -23.988 35.787 -2.571 1.00 39.72 775 ASP A C 1
ATOM 6120 O O . ASP A 1 775 ? -24.560 36.038 -3.638 1.00 39.72 775 ASP A O 1
ATOM 6124 N N . LEU A 1 776 ? -23.578 34.553 -2.271 1.00 35.25 776 LEU A N 1
ATOM 6125 C CA . LEU A 1 776 ? -23.811 33.397 -3.133 1.00 35.25 776 LEU A CA 1
ATOM 6126 C C . LEU A 1 776 ? -25.070 32.647 -2.692 1.00 35.25 776 LEU A C 1
ATOM 6128 O O . LEU A 1 776 ? -25.040 31.748 -1.854 1.00 35.25 776 LEU A O 1
ATOM 6132 N N . ILE A 1 777 ? -26.192 33.026 -3.305 1.00 36.62 777 ILE A N 1
ATOM 6133 C CA . ILE A 1 777 ? -27.435 32.252 -3.278 1.00 36.62 777 ILE A CA 1
ATOM 6134 C C . ILE A 1 777 ? -27.181 30.922 -3.998 1.00 36.62 777 ILE A C 1
ATOM 6136 O O . ILE A 1 777 ? -26.940 30.904 -5.206 1.00 36.62 777 ILE A O 1
ATOM 6140 N N . ILE A 1 778 ? -27.261 29.816 -3.260 1.00 38.00 778 ILE A N 1
ATOM 6141 C CA . ILE A 1 778 ? -27.242 28.457 -3.810 1.00 38.00 778 ILE A CA 1
ATOM 6142 C C . ILE A 1 778 ? -28.675 28.099 -4.238 1.00 38.00 778 ILE A C 1
ATOM 6144 O O . ILE A 1 778 ? -29.568 28.137 -3.390 1.00 38.00 778 ILE A O 1
ATOM 6148 N N . PRO A 1 779 ? -28.934 27.760 -5.514 1.00 46.00 779 PRO A N 1
ATOM 6149 C CA . PRO A 1 779 ? -30.145 27.051 -5.898 1.00 46.00 779 PRO A CA 1
ATOM 6150 C C . PRO A 1 779 ? -29.960 25.543 -5.673 1.00 46.00 779 PRO A C 1
ATOM 6152 O O . PRO A 1 779 ? -28.967 24.965 -6.114 1.00 46.00 779 PRO A O 1
ATOM 6155 N N . ASP A 1 780 ? -30.926 24.927 -4.996 1.00 45.53 780 ASP A N 1
ATOM 6156 C CA . ASP A 1 780 ? -31.008 23.475 -4.830 1.00 45.53 780 ASP A CA 1
ATOM 6157 C C . ASP A 1 780 ? -31.350 22.739 -6.143 1.00 45.53 780 ASP A C 1
ATOM 6159 O O . ASP A 1 780 ? -31.948 23.303 -7.063 1.00 45.53 780 ASP A O 1
ATOM 6163 N N . ASP A 1 781 ? -31.049 21.437 -6.121 1.00 46.75 781 ASP A N 1
ATOM 6164 C CA . ASP A 1 781 ? -31.539 20.358 -6.990 1.00 46.75 781 ASP A CA 1
ATOM 6165 C C . ASP A 1 781 ? -31.038 20.214 -8.448 1.00 46.75 781 ASP A C 1
ATOM 6167 O O . ASP A 1 781 ? -30.601 21.134 -9.130 1.00 46.75 781 ASP A O 1
ATOM 6171 N N . GLU A 1 782 ? -31.133 18.952 -8.895 1.00 41.16 782 GLU A N 1
ATOM 6172 C CA . GLU A 1 782 ? -30.816 18.389 -10.219 1.00 41.16 782 GLU A CA 1
ATOM 6173 C C . GLU A 1 782 ? -29.333 18.358 -10.663 1.00 41.16 782 GLU A C 1
ATOM 6175 O O . GLU A 1 782 ? -28.864 19.237 -11.379 1.00 41.16 782 GLU A O 1
ATOM 6180 N N . LEU A 1 783 ? -28.635 17.239 -10.374 1.00 35.00 783 LEU A N 1
ATOM 6181 C CA . LEU A 1 783 ? -27.960 16.388 -11.391 1.00 35.00 783 LEU A CA 1
ATOM 6182 C C . LEU A 1 783 ? -27.202 15.180 -10.781 1.00 35.00 783 LEU A C 1
ATOM 6184 O O . LEU A 1 783 ? -25.983 15.198 -10.619 1.00 35.00 783 LEU A O 1
ATOM 6188 N N . VAL A 1 784 ? -27.903 14.061 -10.548 1.00 41.09 784 VAL A N 1
ATOM 6189 C CA . VAL A 1 784 ? -27.272 12.733 -10.356 1.00 41.09 784 VAL A CA 1
ATOM 6190 C C . VAL A 1 784 ? -27.994 11.677 -11.199 1.00 41.09 784 VAL A C 1
ATOM 6192 O O . VAL A 1 784 ? -28.779 10.896 -10.681 1.00 41.09 784 VAL A O 1
ATOM 6195 N N . THR A 1 785 ? -27.713 11.640 -12.509 1.00 39.06 785 THR A N 1
ATOM 6196 C CA . THR A 1 785 ? -28.027 10.503 -13.411 1.00 39.06 785 THR A CA 1
ATOM 6197 C C . THR A 1 785 ? -27.317 10.670 -14.765 1.00 39.06 785 THR A C 1
ATOM 6199 O O . THR A 1 785 ? -27.925 11.152 -15.714 1.00 39.06 785 THR A O 1
ATOM 6202 N N . SER A 1 786 ? -26.031 10.296 -14.881 1.00 36.69 786 SER A N 1
ATOM 6203 C CA . SER A 1 786 ? -25.344 10.150 -16.191 1.00 36.69 786 SER A CA 1
ATOM 6204 C C . SER A 1 786 ? -23.961 9.461 -16.102 1.00 36.69 786 SER A C 1
ATOM 6206 O O . SER A 1 786 ? -22.961 10.017 -16.554 1.00 36.69 786 SER A O 1
ATOM 6208 N N . LEU A 1 787 ? -23.865 8.245 -15.547 1.00 36.97 787 LEU A N 1
ATOM 6209 C CA . LEU A 1 787 ? -22.647 7.413 -15.656 1.00 36.97 787 LEU A CA 1
ATOM 6210 C C . LEU A 1 787 ? -22.960 5.915 -15.845 1.00 36.97 787 LEU A C 1
ATOM 6212 O O . LEU A 1 787 ? -22.494 5.065 -15.096 1.00 36.97 787 LEU A O 1
ATOM 6216 N N . TYR A 1 788 ? -23.728 5.600 -16.890 1.00 43.97 788 TYR A N 1
ATOM 6217 C CA . TYR A 1 788 ? -23.778 4.266 -17.498 1.00 43.97 788 TYR A CA 1
ATOM 6218 C C . TYR A 1 788 ? -24.001 4.399 -19.007 1.00 43.97 788 TYR A C 1
ATOM 6220 O O . TYR A 1 788 ? -25.141 4.449 -19.448 1.00 43.97 788 TYR A O 1
ATOM 6228 N N . ASP A 1 789 ? -22.908 4.511 -19.766 1.00 36.81 789 ASP A N 1
ATOM 6229 C CA . ASP A 1 789 ? -22.753 3.919 -21.107 1.00 36.81 789 ASP A CA 1
ATOM 6230 C C . ASP A 1 789 ? -21.400 4.324 -21.711 1.00 36.81 789 ASP A C 1
ATOM 6232 O O . ASP A 1 789 ? -21.204 5.465 -22.127 1.00 36.81 789 ASP A O 1
ATOM 6236 N N . THR A 1 790 ? -20.457 3.383 -21.794 1.00 40.19 790 THR A N 1
ATOM 6237 C CA . THR A 1 790 ? -19.710 3.101 -23.036 1.00 40.19 790 THR A CA 1
ATOM 6238 C C . THR A 1 790 ? -18.865 1.835 -22.893 1.00 40.19 790 THR A C 1
ATOM 6240 O O . THR A 1 790 ? -18.127 1.657 -21.926 1.00 40.19 790 THR A O 1
ATOM 6243 N N . SER A 1 791 ? -19.022 0.960 -23.886 1.00 40.91 791 SER A N 1
ATOM 6244 C CA . SER A 1 791 ? -18.258 -0.268 -24.147 1.00 40.91 791 SER A CA 1
ATOM 6245 C C . SER A 1 791 ? -16.886 -0.005 -24.760 1.00 40.91 791 SER A C 1
ATOM 6247 O O . SER A 1 791 ? -16.862 0.856 -25.672 1.00 40.91 791 SER A O 1
#

Organism: NCBI:txid1314777

Foldseek 3Di:
DDDPPPDDPPDPDPLNDDLVVLLVVLVVLLVVLLVPDAQPVQVDPVLVLLSVLLSLLLSVVVQVVQLVPDVSSVVSCLQRCSLVVNLCQLQVPCPLVVVQWDQDQDPNDGDTHGGRSNVSSVSSQVFAASLQSSACSPDNPPRGNAFDDWAQADRNGTGTHGPVDDLQQAASHNSYGDPPDLQFDKEAAPACVQTPRRGIHALSVLLVSLCVVLVVPPVSNVLNVCVVPDPPPHDVVLVVLSVCCSRHNPDHSVVSSLVSLQVVLLVVQWPLVVLLVVLVVVVVVVVVVVPCPPVPPVPVCPVVSVVSSVVSSLVRLLVSLLLCQQLAVLAQLLLQLVCVVVVHQQDDFWFAFLCCPPPPHDPPATGPHPVSSPRHRRNDNVVSVSSRVSNLVSNLVQCLQLLLLLLVLLVVVCVVVVHQSLVVLVPDALFNSLVSLSNSQSQWDLRPSVVVVVVVVVVVVVVVVVVVVVVVVVVPPDDDDDDDDDDDDDDDDYDDDDDDDDDDDDDDDPPDPPPVPPPPPPCDDDRDDIDGHPSGHTGTPDPPSHDPVSSVSSVVSSCVSNVVSVQDPDPVSVVVVVVVVVVVVVVVVVVVVVVVVVVVVVVPDDDDDDDDDDDDDDDDDDDDDDDDDDDDDDDDDDDDDDDDDDDDDDDDDDDDDDDDDDDDDDDDDDDDDDDDDDDDDDDDDDDDDDDDDDDDDDDDDDDDDDDDDDDDDDDDDDDDDDDDDDDDDDDDDDDDDDDDDDDDDDDDDDDDDDDDDDDDDDDDDDDDDDDDDDDDDDDDDDDDDDPDDDD

Secondary structure (DSSP, 8-state):
-------------GGGS-HHHHHHHHHHHHHHHHHS---GGG-SGGGHHHHHHHHHHHHHHHHHHHTTS-HHHHHHHTT-HHHHHHHHHH-TT-TTGGGGEEEEEETTEEEEEEPPHHHHHHHHHHHB-HHHHHH-TT-SSSSBT---EEEEETTTEEEEE-SS--TTSB-TTT-PBP-S-GGG-EEE---TTTSTT--EEEHHHHHHHHHHHHTTSHHHHHHHHHHHH-SSSS-HHHHHHHHHHHHT--S-HHHHHHHHHHHHHHHHHS-HHHHHHHHHHHHHHHHHHS----TT-TTSHHHHHHHHHHHHHHHHHHHHHHHHHHTT--S-HHHHHHHHHTTPPPP---EE-SSTTSTT--TT--BS-HHHHTPPPPSSHHHHHHHHHHHHHHHHHHHHHHHHHHHHHHHHHHHHHT--HHHHHHH--HHHHHHHHTSGGGGEET--HHHHHHHHHHHHHHHHHHHHHHHHHHTTS----------------------------PPP---------------PPPPPPPEEPSSPPPEES-STTS-HHHHHHHHHHHHHHHHHHHS--SHHHHHHHHHHHHHHHHHHHHHHHHHHHHHHHHTTS-PPP----PPP--------------------------------------------------------------PPP-------------------------------------------------------PPPP-------------PPPP--------------------PPP-----------

Solvent-accessible surface area (backbone atoms only — not comparable to full-atom values): 50617 Å² total; per-residue (Å²): 138,84,80,81,82,88,65,81,97,66,84,85,45,84,71,68,58,56,50,66,58,56,41,48,52,50,52,51,50,52,55,51,55,70,68,50,90,69,61,67,86,41,69,53,74,94,33,48,64,30,36,52,38,46,48,55,49,35,44,45,57,60,52,52,52,55,42,63,76,36,72,55,45,29,63,38,51,29,68,36,66,66,29,52,52,47,35,46,56,71,39,71,66,46,84,65,50,76,68,33,45,42,80,42,78,60,93,85,44,78,43,78,43,77,52,49,36,42,57,37,31,55,54,49,53,68,30,26,8,45,47,47,36,27,71,39,56,84,53,73,74,58,37,58,80,43,41,75,44,79,37,58,23,75,55,52,42,74,38,30,19,27,83,81,51,46,61,64,54,28,14,22,63,80,38,48,60,65,77,90,46,82,84,42,52,57,32,60,40,59,28,53,85,86,38,58,84,32,50,8,39,24,27,48,60,46,48,56,45,48,52,59,60,26,64,77,36,76,67,46,30,52,57,59,49,39,62,74,75,42,95,81,78,55,61,64,67,42,47,48,58,51,48,50,34,27,69,56,28,69,57,37,66,71,56,51,51,49,52,33,44,47,52,51,46,43,59,75,67,29,55,32,63,66,45,46,55,48,47,55,52,48,53,59,50,52,58,61,70,72,66,68,87,58,90,83,65,78,79,65,51,65,63,58,51,55,59,46,48,56,56,34,46,54,50,18,49,43,52,38,35,47,53,35,41,38,41,11,50,72,65,38,41,39,59,43,31,55,30,52,75,72,71,44,81,80,76,87,55,52,28,46,56,42,59,72,85,42,95,87,55,71,92,83,70,69,28,40,36,70,70,67,70,66,52,76,48,46,86,44,74,66,58,10,47,54,52,28,53,49,31,53,54,50,48,45,68,54,44,44,64,33,46,39,36,45,46,51,47,43,46,54,55,19,64,72,74,73,49,58,41,47,65,52,60,75,66,54,49,71,51,55,50,47,56,49,64,50,40,48,64,26,45,29,45,71,53,65,57,65,62,52,52,52,48,53,49,51,49,51,53,52,51,53,50,50,62,49,55,60,55,72,64,60,71,81,74,72,92,79,88,82,89,88,91,82,90,81,86,92,85,89,85,84,90,88,88,87,88,79,90,86,83,86,82,86,82,81,86,77,84,70,78,75,67,77,74,73,70,76,78,73,80,68,72,82,78,59,82,63,42,72,57,78,73,76,42,24,44,47,76,61,55,84,79,48,52,71,67,40,52,51,50,53,49,47,54,48,51,60,48,46,43,78,59,70,54,63,83,49,79,65,50,44,53,49,53,50,51,50,53,52,50,52,53,49,49,56,53,48,56,51,49,54,53,53,55,53,60,59,63,71,68,77,64,91,78,81,84,80,83,92,75,88,81,77,88,76,83,79,86,77,84,77,78,78,84,79,82,88,77,91,78,94,75,92,77,85,91,81,89,81,89,80,88,82,87,81,86,78,94,74,90,80,80,90,78,88,83,89,78,90,80,86,86,80,91,84,90,82,89,81,88,86,88,86,85,88,86,86,88,81,89,87,90,83,89,85,89,85,83,93,78,89,84,89,88,87,87,88,84,93,80,84,81,88,84,85,90,86,89,82,89,81,84,86,80,91,83,85,88,84,89,80,86,85,85,88,81,88,81,87,90,86,87,84,86,85,86,90,84,83,87,82,82,91,88,81,85,86,82,91,78,89,80,80,85,77,90,76,89,76,84,87,79,87,77,84,92,76,92,78,88,76,91,80,85,80,81,82,85,90,89,93,86,90,88,86,87,85,135

Sequence (791 aa):
MVAPFKGKIGNRGWATLPPDVIRLIMSHIIREASQWALPTSWLGEIFWPNRMAYTALRTTTRVEVLMAICQSWRKSLNSHYFWTHLCSVLDPAGQVSSWRVSQTAVGGSAVWCPKPDYFHYKIVRTFVCIPCRVNAPHNPREGIVQPKRVVPSYACGHVNACRDHKADTFCGVCLRIDNSREDYLIFKNDDNETFCDIRATCMRCRQDAIHRRANHDHYLRNICEAMRHDRFSVDWEVRQVMDQFVEVGEGTISKIICLAWEKLWLRQHTKILELLDQAVAAARFQNREDGYDSEDELSDDDDVLSAQEEAVREMAIRDYCRGRIADGLWSLPYDQYVATTNRFIHPYIPAFHPVPYSASVQPGEPHPSQRTMAGLAPPTSELAQQVSYTFQTEMAKMLGPALQNLVRKIVIECAREGTDPSIYASRMTVEDVMLGLRDEGVWWNDFDWVGRIEEREKKRRLEAAASNGMRDEEEDATSSSSHNSHDSHSTSPVLSTSTLQTSPSPPPTELQNKEKGIIPSVLLPPARSPQLVRMIPFIPESSIEMPPHTQEMLKTLWREASAPLFHCKCSVCNRAMIKEKNAAAAAVLANQAESMETEMMDAVLPQDRPIHIVPSQGITSVYFGSAKELSKGDQDFDSTKSEEDEEFDDDAAMEYGADDRNETPTVLVRLGRHSLAPSPPPIAVRKSARKRASEEMEDEDVQLSHDSDSSYRGTNPSLTPNAKKPRMGSAELGSENPPPSSDPSSKSPTNSNTWTDPDHEIELTSVPQEEQDPDLIIPDDELVTSLYDTS

Mean predicted aligned error: 16.83 Å